Protein AF-0000000081611196 (afdb_homodimer)

Foldseek 3Di:
DPPPPPPPPPPPPVPLPLQEAEFEDEFQDDFFAFGDQQCVSRVHDLVQCVQFVKAKDQDPDDDQWGADSNRSTITGHDGDDQCVQAQADPFRKRWIWIFGVPPTDIHIYIYTYDFALPWAWEFPDQEAEAEAELPDDFFDKDWDGGTDFRTYDQSGWDDKDKPPPPQWDWDWDQDPVRDTTIMITGHDGDDCLVPQKDKMKMKIWGRHVVIHIYIHIYIYGYDWDQPWAWAKPDQEAEFEDELPDDFFDFTDFTDTFTSTDDQSTQKAKDWPPDPPPVPQQWDADRRRTITGRDGGDCLVPQKDKIKMWIAGPVGHIDIHIYIYGYDFALPWEKDKAWDDAAQDDDLPDDWFAWGTKIFIFTSTDDQSTAKDKDKDPDDQWGWDDDDDRMITITGNDGDDCVVPVFDWIKMKMWGRGVVIHIDIDTRYD/DDDPPPPPPPPVPVPLPLQEAEFEDEFQDDFFAFGDQQCVSRVHDLVQLVQFVKDKDQDPDDDQWDADSNRSTITGHDGDDQCVQAQADPFRKRWIWIFGVPPTDIHIYIYTYDYALPWAWEFPDQEAEAEAELPDDFFDKDWDGGTDFRTYDQSGWDDKDKPPPPQWDWDWDQDPVRDTTIIITGHDGDDCLVPQKDKMKMKIWGRHVVIHIYIHIYIYGYDWDLPWAWAKPDQEAEFEDELPDDFFDFTDFTDTFTSTDDQSTQKAKDWPPDPPPVPQQWDADRRRTITGRDGGDCLVPQKDKIKMWIAGPVGHIDIHIYIYGYDFALPWEKDKAWDDAAQDDDLPDDWFAWGTKIFIFTSTDDQSTAKDKDKDPDDQWGWDDDDDRMITITGNDGDDCVVPVFDWIKMKMWGRGVVIHIDIDTRYD

Sequence (858 aa):
MKGQVLLFFLVVFPRFVFGQVSYSIPEEMAKGSLVGYIAQDLGLDVKRLQAGRARIHTGDNAEYLQLNKEKGLLVIKEKIDREALCGQTTPCALHFQIALENPIEIFPVTVVITDINDNAPVFEREERRFEISESAVVGSKFMLEKAIDPDIGLNGLQSYTLKPNDNFILKMNSQSDGGKKVEMILQKSLDREKQEYASLLLTAVDGGEPQRSGTMQIHITVLDVNDNAPVFTQTVYKAEIKENSVNGTVITKVSASDADKGSNGEVSYVIGNSMRGLSNVFVITEDGHLVLNAPLDYEKAQKYEIYVEAVDRGGLSDSSKVIIDVGDINDNTPVIKIISSSISIGENSPSGTVVAVMSVNDPDSDVNGKVECTINKNTPFAITSTSSNFYSIITDSDLDRERASEYNITVTCSDEGVPSLSSSMLIMDMKGQVLLFFLVVFPRFVFGQVSYSIPEEMAKGSLVGYIAQDLGLDVKRLQAGRARIHTGDNAEYLQLNKEKGLLVIKEKIDREALCGQTTPCALHFQIALENPIEIFPVTVVITDINDNAPVFEREERRFEISESAVVGSKFMLEKAIDPDIGLNGLQSYTLKPNDNFILKMNSQSDGGKKVEMILQKSLDREKQEYASLLLTAVDGGEPQRSGTMQIHITVLDVNDNAPVFTQTVYKAEIKENSVNGTVITKVSASDADKGSNGEVSYVIGNSMRGLSNVFVITEDGHLVLNAPLDYEKAQKYEIYVEAVDRGGLSDSSKVIIDVGDINDNTPVIKIISSSISIGENSPSGTVVAVMSVNDPDSDVNGKVECTINKNTPFAITSTSSNFYSIITDSDLDRERASEYNITVTCSDEGVPSLSSSMLIMD

Nearest PDB structures (foldseek):
  6e6b-assembly1_B  TM=9.545E-01  e=2.089E-50  Mus musculus
  6e6b-assembly1_A  TM=9.390E-01  e=2.733E-50  Mus musculus
  6vfu-assembly1_A  TM=8.577E-01  e=7.661E-49  Homo sapiens
  5v5x-assembly1_C  TM=6.849E-01  e=1.506E-33  Mus musculus
  5szr-assembly2_B  TM=6.242E-01  e=7.558E-33  Mus musculus

Solvent-accessible surface area (backbone atoms only — not comparable to full-atom values): 46784 Å² total; per-residue (Å²): 136,81,80,76,79,77,78,75,77,72,75,72,66,76,63,80,67,66,55,72,46,77,45,76,45,62,45,66,45,57,66,65,38,80,68,42,55,46,25,66,71,63,71,42,53,45,61,53,35,55,74,13,60,52,45,80,45,52,80,90,51,79,73,42,61,39,79,38,50,87,79,22,33,30,26,32,56,37,66,44,53,57,49,83,72,41,46,86,51,78,84,32,64,48,69,35,31,40,37,32,39,88,62,70,44,68,32,50,37,37,39,34,49,41,87,66,58,82,52,47,27,38,48,92,51,62,62,47,80,42,49,34,28,29,56,42,47,67,66,43,46,40,82,49,70,63,62,50,30,69,35,60,73,56,26,6,67,68,47,74,48,64,40,72,53,78,43,39,44,78,45,74,44,75,40,96,85,67,52,68,47,44,30,39,29,31,71,38,73,53,46,34,90,83,47,41,66,47,74,35,39,38,37,34,31,29,57,25,88,67,65,33,59,24,61,30,39,35,38,37,38,38,35,77,61,44,51,49,48,30,41,57,81,53,66,64,45,78,38,70,45,54,28,84,53,57,72,66,41,73,57,51,74,53,56,64,50,35,80,29,60,71,69,37,26,40,65,41,51,42,72,44,65,42,66,93,67,46,71,60,32,44,44,61,39,76,81,25,40,32,25,34,58,43,81,52,49,37,84,81,45,48,63,46,74,39,40,37,31,36,33,26,74,35,44,35,30,32,72,28,37,36,38,37,42,40,36,80,69,61,81,54,53,42,40,80,42,79,71,45,68,54,88,73,77,61,51,82,52,57,72,63,40,66,44,31,36,32,37,45,50,33,81,33,64,69,53,29,23,40,71,50,75,47,63,60,82,96,52,55,56,40,79,43,76,76,50,97,47,29,37,32,34,22,32,62,45,85,49,44,56,87,83,50,80,70,58,78,47,40,39,37,32,33,29,61,23,90,68,59,35,62,35,72,46,78,75,41,118,137,81,83,76,78,76,79,74,77,73,72,72,65,78,64,79,70,66,55,73,48,77,44,78,44,61,45,67,46,58,65,62,37,81,67,43,55,47,26,67,71,65,73,42,54,47,62,52,34,55,73,14,58,54,44,81,44,51,80,92,50,78,73,41,63,38,80,39,51,85,78,22,32,30,25,30,57,38,66,46,53,56,49,81,72,43,46,85,51,80,83,32,66,48,69,36,33,40,37,32,37,89,61,71,44,67,32,50,38,37,39,34,50,41,88,65,59,81,51,48,26,38,49,92,52,61,61,45,81,43,50,35,28,28,56,42,46,67,65,43,44,42,84,49,70,63,62,49,32,67,35,62,75,56,27,6,67,68,49,74,48,64,39,72,55,79,42,39,44,79,44,73,44,74,40,94,84,68,52,70,48,44,30,40,28,31,72,40,73,53,47,35,89,82,47,40,67,47,72,35,40,37,36,34,32,29,56,24,90,69,63,34,59,25,62,30,40,35,39,37,39,39,36,77,61,46,51,50,47,31,39,54,81,52,67,65,45,80,37,70,44,52,29,83,51,57,71,65,41,72,58,50,73,52,56,64,50,35,81,30,60,72,69,38,26,40,64,42,50,44,74,43,67,43,66,91,69,43,72,59,32,44,46,61,39,78,82,25,39,32,25,34,58,42,81,52,49,37,81,80,46,48,63,46,74,40,41,36,29,34,31,26,74,34,44,36,28,30,70,28,35,36,39,37,41,40,36,80,68,62,82,54,53,43,42,78,42,80,72,46,70,54,88,72,79,64,51,82,52,58,71,63,40,68,44,32,36,32,38,45,51,32,81,34,64,68,54,28,23,40,71,49,73,46,63,58,82,96,51,54,56,41,78,43,77,75,50,96,45,29,37,33,33,21,32,62,45,85,49,45,56,90,84,51,79,72,59,77,45,40,41,39,32,34,29,61,22,90,68,60,34,62,35,73,47,77,75,40,119

InterPro domains:
  IPR002126 Cadherin-like [PF00028] (129-223)
  IPR002126 Cadherin-like [PF00028] (237-326)
  IPR002126 Cadherin-like [PF00028] (342-425)
  IPR002126 Cadherin-like [PR00205] (63-82)
  IPR002126 Cadherin-like [PR00205] (123-152)
  IPR002126 Cadherin-like [PR00205] (197-209)
  IPR002126 Cadherin-like [PR00205] (211-230)
  IPR002126 Cadherin-like [PR00205] (230-243)
  IPR002126 Cadherin-like [PR00205] (286-312)
  IPR002126 Cadherin-like [PR00205] (318-335)
  IPR002126 Cadherin-like [PS50268] (24-123)
  IPR002126 Cadherin-like [PS50268] (124-232)
  IPR002126 Cadherin-like [PS50268] (233-336)
  IPR002126 Cadherin-like [PS50268] (337-427)
  IPR002126 Cadherin-like [SM00112] (9-121)
  IPR002126 Cadherin-like [SM00112] (145-230)
  IPR002126 Cadherin-like [SM00112] (254-334)
  IPR002126 Cadherin-like [SM00112] (358-427)
  IPR013164 Cadherin, N-terminal [PF08266] (20-102)
  IPR015919 Cadherin-like superfamily [SSF49313] (13-114)

Radius of gyration: 57.56 Å; Cα contacts (8 Å, |Δi|>4): 2088; chains: 2; bounding box: 52×206×124 Å

Structure (mmCIF, N/CA/C/O backbone):
data_AF-0000000081611196-model_v1
#
loop_
_entity.id
_entity.type
_entity.pdbx_description
1 polymer 'Protocadherin beta-1-like'
#
loop_
_atom_site.group_PDB
_atom_site.id
_atom_site.type_symbol
_atom_site.label_atom_id
_atom_site.label_alt_id
_atom_site.label_comp_id
_atom_site.label_asym_id
_atom_site.label_entity_id
_atom_site.label_seq_id
_atom_site.pdbx_PDB_ins_code
_atom_site.Cartn_x
_atom_site.Cartn_y
_atom_site.Cartn_z
_atom_site.occupancy
_atom_site.B_iso_or_equiv
_atom_site.auth_seq_id
_atom_site.auth_comp_id
_atom_site.auth_asym_id
_atom_site.auth_atom_id
_atom_site.pdbx_PDB_model_num
ATOM 1 N N . MET A 1 1 ? 30.906 82.25 69.875 1 21.62 1 MET A N 1
ATOM 2 C CA . MET A 1 1 ? 29.938 81.188 69.562 1 21.62 1 MET A CA 1
ATOM 3 C C . MET A 1 1 ? 28.641 81.75 69.062 1 21.62 1 MET A C 1
ATOM 5 O O . MET A 1 1 ? 27.766 82.125 69.812 1 21.62 1 MET A O 1
ATOM 9 N N . LYS A 1 2 ? 28.781 82.75 68.188 1 31.59 2 LYS A N 1
ATOM 10 C CA . LYS A 1 2 ? 27.844 83.625 67.5 1 31.59 2 LYS A CA 1
ATOM 11 C C . LYS A 1 2 ? 26.891 82.812 66.625 1 31.59 2 LYS A C 1
ATOM 13 O O . LYS A 1 2 ? 27.312 82.125 65.688 1 31.59 2 LYS A O 1
ATOM 18 N N . GLY A 1 3 ? 25.797 82.25 67.25 1 25.14 3 GLY A N 1
ATOM 19 C CA . GLY A 1 3 ? 24.906 81.25 66.688 1 25.14 3 GLY A CA 1
ATOM 20 C C . GLY A 1 3 ? 24.078 81.812 65.562 1 25.14 3 GLY A C 1
ATOM 21 O O . GLY A 1 3 ? 23.234 82.688 65.75 1 25.14 3 GLY A O 1
ATOM 22 N N . GLN A 1 4 ? 24.688 82.125 64.375 1 33.69 4 GLN A N 1
ATOM 23 C CA . GLN A 1 4 ? 23.984 82.562 63.188 1 33.69 4 GLN A CA 1
ATOM 24 C C . GLN A 1 4 ? 22.922 81.562 62.719 1 33.69 4 GLN A C 1
ATOM 26 O O . GLN A 1 4 ? 23.234 80.438 62.531 1 33.69 4 GLN A O 1
ATOM 31 N N . VAL A 1 5 ? 21.641 81.812 63.094 1 34.66 5 VAL A N 1
ATOM 32 C CA . VAL A 1 5 ? 20.438 81.062 62.688 1 34.66 5 VAL A CA 1
ATOM 33 C C . VAL A 1 5 ? 20.234 81.188 61.188 1 34.66 5 VAL A C 1
ATOM 35 O O . VAL A 1 5 ? 20.078 82.312 60.688 1 34.66 5 VAL A O 1
ATOM 38 N N . LEU A 1 6 ? 20.984 80.5 60.375 1 34.38 6 LEU A N 1
ATOM 39 C CA . LEU A 1 6 ? 20.703 80.438 58.938 1 34.38 6 LEU A CA 1
ATOM 40 C C . LEU A 1 6 ? 19.297 79.875 58.688 1 34.38 6 LEU A C 1
ATOM 42 O O . LEU A 1 6 ? 18.969 78.75 59.125 1 34.38 6 LEU A O 1
ATOM 46 N N . LEU A 1 7 ? 18.297 80.75 58.688 1 31.22 7 LEU A N 1
ATOM 47 C CA . LEU A 1 7 ? 16.938 80.375 58.281 1 31.22 7 LEU A CA 1
ATOM 48 C C . LEU A 1 7 ? 16.906 79.875 56.875 1 31.22 7 LEU A C 1
ATOM 50 O O . LEU A 1 7 ? 17.219 80.625 55.938 1 31.22 7 LEU A O 1
ATOM 54 N N . PHE A 1 8 ? 17.234 78.625 56.625 1 31.42 8 PHE A N 1
ATOM 55 C CA . PHE A 1 8 ? 17.031 77.938 55.344 1 31.42 8 PHE A CA 1
ATOM 56 C C . PHE A 1 8 ? 15.562 77.938 54.969 1 31.42 8 PHE A C 1
ATOM 58 O O . PHE A 1 8 ? 14.727 77.438 55.688 1 31.42 8 PHE A O 1
ATOM 65 N N . PHE A 1 9 ? 15.07 79.062 54.375 1 31.67 9 PHE A N 1
ATOM 66 C CA . PHE A 1 9 ? 13.742 79 53.781 1 31.67 9 PHE A CA 1
ATOM 67 C C . PHE A 1 9 ? 13.625 77.875 52.75 1 31.67 9 PHE A C 1
ATOM 69 O O . PHE A 1 9 ? 14.352 77.875 51.75 1 31.67 9 PHE A O 1
ATOM 76 N N . LEU A 1 10 ? 13.328 76.688 53.219 1 30.89 10 LEU A N 1
ATOM 77 C CA . LEU A 1 10 ? 12.961 75.625 52.312 1 30.89 10 LEU A CA 1
ATOM 78 C C . LEU A 1 10 ? 11.805 76.062 51.406 1 30.89 10 LEU A C 1
ATOM 80 O O . LEU A 1 10 ? 10.695 76.25 51.875 1 30.89 10 LEU A O 1
ATOM 84 N N . VAL A 1 11 ? 12.023 76.812 50.406 1 34.38 11 VAL A N 1
ATOM 85 C CA . VAL A 1 11 ? 11 77.062 49.406 1 34.38 11 VAL A CA 1
ATOM 86 C C . VAL A 1 11 ? 10.453 75.688 48.938 1 34.38 11 VAL A C 1
ATOM 88 O O . VAL A 1 11 ? 11.203 74.875 48.438 1 34.38 11 VAL A O 1
ATOM 91 N N . VAL A 1 12 ? 9.516 75.188 49.719 1 34.06 12 VAL A N 1
ATOM 92 C CA . VAL A 1 12 ? 8.758 74.062 49.25 1 34.06 12 VAL A CA 1
ATOM 93 C C . VAL A 1 12 ? 8.266 74.25 47.812 1 34.06 12 VAL A C 1
ATOM 95 O O . VAL A 1 12 ? 7.48 75.188 47.562 1 34.06 12 VAL A O 1
ATOM 98 N N . PHE A 1 13 ? 9.141 74.25 46.938 1 34.66 13 PHE A N 1
ATOM 99 C CA . PHE A 1 13 ? 8.602 74.188 45.562 1 34.66 13 PHE A CA 1
ATOM 100 C C . PHE A 1 13 ? 7.453 73.188 45.531 1 34.66 13 PHE A C 1
ATOM 102 O O . PHE A 1 13 ? 7.613 72 45.938 1 34.66 13 PHE A O 1
ATOM 109 N N . PRO A 1 14 ? 6.223 73.625 45.688 1 37.03 14 PRO A N 1
ATOM 110 C CA . PRO A 1 14 ? 5.168 72.625 45.469 1 37.03 14 PRO A CA 1
ATOM 111 C C . PRO A 1 14 ? 5.457 71.688 44.281 1 37.03 14 PRO A C 1
ATOM 113 O O . PRO A 1 14 ? 5.609 72.188 43.156 1 37.03 14 PRO A O 1
ATOM 116 N N . ARG A 1 15 ? 6.305 70.875 44.438 1 40.81 15 ARG A N 1
ATOM 117 C CA . ARG A 1 15 ? 6.383 69.812 43.438 1 40.81 15 ARG A CA 1
ATOM 118 C C . ARG A 1 15 ? 4.992 69.312 43.062 1 40.81 15 ARG A C 1
ATOM 120 O O . ARG A 1 15 ? 4.223 68.875 43.906 1 40.81 15 ARG A O 1
ATOM 127 N N . PHE A 1 16 ? 4.371 69.938 42.156 1 39.66 16 PHE A N 1
ATOM 128 C CA . PHE A 1 16 ? 3.258 69.25 41.531 1 39.66 16 PHE A CA 1
ATOM 129 C C . PHE A 1 16 ? 3.475 67.75 41.5 1 39.66 16 PHE A C 1
ATOM 131 O O . PHE A 1 16 ? 4.344 67.188 40.781 1 39.66 16 PHE A O 1
ATOM 138 N N . VAL A 1 17 ? 3.551 67.125 42.656 1 42.75 17 VAL A N 1
ATOM 139 C CA . VAL A 1 17 ? 3.564 65.688 42.719 1 42.75 17 VAL A CA 1
ATOM 140 C C . VAL A 1 17 ? 2.508 65.125 41.781 1 42.75 17 VAL A C 1
ATOM 142 O O . VAL A 1 17 ? 1.314 65.375 41.938 1 42.75 17 VAL A O 1
ATOM 145 N N . PHE A 1 18 ? 2.646 65.062 40.562 1 52.75 18 PHE A N 1
ATOM 146 C CA . PHE A 1 18 ? 1.822 64.25 39.656 1 52.75 18 PHE A CA 1
ATOM 147 C C . PHE A 1 18 ? 1.486 62.906 40.281 1 52.75 18 PHE A C 1
ATOM 149 O O . PHE A 1 18 ? 2.332 62.031 40.312 1 52.75 18 PHE A O 1
ATOM 156 N N . GLY A 1 19 ? 0.69 62.938 41.344 1 63.78 19 GLY A N 1
ATOM 157 C CA . GLY A 1 19 ? 0.239 61.688 41.938 1 63.78 19 GLY A CA 1
ATOM 158 C C . GLY A 1 19 ? -0.357 60.719 40.906 1 63.78 19 GLY A C 1
ATOM 159 O O . GLY A 1 19 ? -1.06 61.156 40 1 63.78 19 GLY A O 1
ATOM 160 N N . GLN A 1 20 ? 0.269 59.594 40.594 1 79.25 20 GLN A N 1
ATOM 161 C CA . GLN A 1 20 ? -0.26 58.531 39.75 1 79.25 20 GLN A CA 1
ATOM 162 C C . GLN A 1 20 ? -1.043 57.5 40.562 1 79.25 20 GLN A C 1
ATOM 164 O O . GLN A 1 20 ? -0.672 57.219 41.719 1 79.25 20 GLN A O 1
ATOM 169 N N . VAL A 1 21 ? -2.299 57.281 40.156 1 90.38 21 VAL A N 1
ATOM 170 C CA . VAL A 1 21 ? -3.145 56.281 40.812 1 90.38 21 VAL A CA 1
ATOM 171 C C . VAL A 1 21 ? -3.338 55.062 39.938 1 90.38 21 VAL A C 1
ATOM 173 O O . VAL A 1 21 ? -3.438 55.219 38.719 1 90.38 21 VAL A O 1
ATOM 176 N N . SER A 1 22 ? -3.299 53.906 40.594 1 92.94 22 SER A N 1
ATOM 177 C CA . SER A 1 22 ? -3.521 52.656 39.875 1 92.94 22 SER A CA 1
ATOM 178 C C . SER A 1 22 ? -4.59 51.812 40.562 1 92.94 22 SER A C 1
ATOM 180 O O . SER A 1 22 ? -4.625 51.719 41.781 1 92.94 22 SER A O 1
ATOM 182 N N . TYR A 1 23 ? -5.582 51.375 39.781 1 95.81 23 TYR A N 1
ATOM 183 C CA . TYR A 1 23 ? -6.613 50.438 40.25 1 95.81 23 TYR A CA 1
ATOM 184 C C . TYR A 1 23 ? -6.555 49.125 39.469 1 95.81 23 TYR A C 1
ATOM 186 O O . TYR A 1 23 ? -5.91 49.031 38.438 1 95.81 23 TYR A O 1
ATOM 194 N N . SER A 1 24 ? -7.07 48.031 40.062 1 96.38 24 SER A N 1
ATOM 195 C CA . SER A 1 24 ? -7.23 46.719 39.438 1 96.38 24 SER A CA 1
ATOM 196 C C . SER A 1 24 ? -8.656 46.219 39.562 1 96.38 24 SER A C 1
ATOM 198 O O . SER A 1 24 ? -9.18 46.125 40.688 1 96.38 24 SER A O 1
ATOM 200 N N . ILE A 1 25 ? -9.297 46 38.469 1 96.56 25 ILE A N 1
ATOM 201 C CA . ILE A 1 25 ? -10.672 45.531 38.5 1 96.56 25 ILE A CA 1
ATOM 202 C C . ILE A 1 25 ? -10.836 44.344 37.562 1 96.56 25 ILE A C 1
ATOM 204 O O . ILE A 1 25 ? -10.109 44.219 36.562 1 96.56 25 ILE A O 1
ATOM 208 N N . PRO A 1 26 ? -11.773 43.406 37.875 1 96.31 26 PRO A N 1
ATOM 209 C CA . PRO A 1 26 ? -12.07 42.312 36.906 1 96.31 26 PRO A CA 1
ATOM 210 C C . PRO A 1 26 ? -12.883 42.812 35.719 1 96.31 26 PRO A C 1
ATOM 212 O O . PRO A 1 26 ? -13.586 43.812 35.812 1 96.31 26 PRO A O 1
ATOM 215 N N . GLU A 1 27 ? -12.68 42.219 34.656 1 96.19 27 GLU A N 1
ATOM 216 C CA . GLU A 1 27 ? -13.523 42.531 33.5 1 96.19 27 GLU A CA 1
ATOM 217 C C . GLU A 1 27 ? -14.977 42.156 33.781 1 96.19 27 GLU A C 1
ATOM 219 O O . GLU A 1 27 ? -15.281 41.5 34.75 1 96.19 27 GLU A O 1
ATOM 224 N N . GLU A 1 28 ? -15.922 42.656 33 1 95.31 28 GLU A N 1
ATOM 225 C CA . GLU A 1 28 ? -17.344 42.344 32.969 1 95.31 28 GLU A CA 1
ATOM 226 C C . GLU A 1 28 ? -18.062 42.875 34.188 1 95.31 28 GLU A C 1
ATOM 228 O O . GLU A 1 28 ? -19.078 42.312 34.625 1 95.31 28 GLU A O 1
ATOM 233 N N . MET A 1 29 ? -17.391 43.844 34.719 1 95.75 29 MET A N 1
ATOM 234 C CA . MET A 1 29 ? -18.109 44.469 35.844 1 95.75 29 MET A CA 1
ATOM 235 C C . MET A 1 29 ? -19.328 45.25 35.312 1 95.75 29 MET A C 1
ATOM 237 O O . MET A 1 29 ? -19.281 45.844 34.25 1 95.75 29 MET A O 1
ATOM 241 N N . ALA A 1 30 ? -20.391 45.281 36.156 1 95.56 30 ALA A N 1
ATOM 242 C CA . ALA A 1 30 ? -21.641 45.938 35.75 1 95.56 30 ALA A CA 1
ATOM 243 C C . ALA A 1 30 ? -21.469 47.438 35.688 1 95.56 30 ALA A C 1
ATOM 245 O O . ALA A 1 30 ? -20.656 48 36.406 1 95.56 30 ALA A O 1
ATOM 246 N N . LYS A 1 31 ? -22.266 48.062 34.906 1 94.69 31 LYS A N 1
ATOM 247 C CA . LYS A 1 31 ? -22.328 49.5 34.812 1 94.69 31 LYS A CA 1
ATOM 248 C C . LYS A 1 31 ? -22.609 50.125 36.188 1 94.69 31 LYS A C 1
ATOM 250 O O . LYS A 1 31 ? -23.453 49.625 36.938 1 94.69 31 LYS A O 1
ATOM 255 N N . GLY A 1 32 ? -21.812 51.062 36.469 1 94.06 32 GLY A N 1
ATOM 256 C CA . GLY A 1 32 ? -22.031 51.75 37.719 1 94.06 32 GLY A CA 1
ATOM 257 C C . GLY A 1 32 ? -21.172 51.219 38.844 1 94.06 32 GLY A C 1
ATOM 258 O O . GLY A 1 32 ? -21.125 51.812 39.938 1 94.06 32 GLY A O 1
ATOM 259 N N . SER A 1 33 ? -20.5 50.188 38.625 1 95.81 33 SER A N 1
ATOM 260 C CA . SER A 1 33 ? -19.656 49.594 39.656 1 95.81 33 SER A CA 1
ATOM 261 C C . SER A 1 33 ? -18.516 50.531 40.031 1 95.81 33 SER A C 1
ATOM 263 O O . SER A 1 33 ? -18.016 51.281 39.188 1 95.81 33 SER A O 1
ATOM 265 N N . LEU A 1 34 ? -18.125 50.438 41.281 1 96.38 34 LEU A N 1
ATOM 266 C CA . LEU A 1 34 ? -17.078 51.281 41.844 1 96.38 34 LEU A CA 1
ATOM 267 C C . LEU A 1 34 ? -15.695 50.781 41.406 1 96.38 34 LEU A C 1
ATOM 269 O O . LEU A 1 34 ? -15.391 49.594 41.562 1 96.38 34 LEU A O 1
ATOM 273 N N . VAL A 1 35 ? -14.953 51.656 40.875 1 95.94 35 VAL A N 1
ATOM 274 C CA . VAL A 1 35 ? -13.562 51.375 40.531 1 95.94 35 VAL A CA 1
ATOM 275 C C . VAL A 1 35 ? -12.641 51.812 41.656 1 95.94 35 VAL A C 1
ATOM 277 O O . VAL A 1 35 ? -11.773 51.062 42.125 1 95.94 35 VAL A O 1
ATOM 280 N N . GLY A 1 36 ? -12.852 53.094 42.062 1 94.88 36 GLY A N 1
ATOM 281 C CA . GLY A 1 36 ? -12.062 53.594 43.188 1 94.88 36 GLY A CA 1
ATOM 282 C C . GLY A 1 36 ? -12.461 55 43.594 1 94.88 36 GLY A C 1
ATOM 283 O O . GLY A 1 36 ? -13.25 55.656 42.906 1 94.88 36 GLY A O 1
ATOM 284 N N . TYR A 1 37 ? -11.906 55.344 44.781 1 93.62 37 TYR A N 1
ATOM 285 C CA . TYR A 1 37 ? -12.109 56.688 45.312 1 93.62 37 TYR A CA 1
ATOM 286 C C . TYR A 1 37 ? -11.047 57.625 44.812 1 93.62 37 TYR A C 1
ATOM 288 O O . TYR A 1 37 ? -10.102 57.969 45.531 1 93.62 37 TYR A O 1
ATOM 296 N N . ILE A 1 38 ? -11.336 58.094 43.656 1 91.88 38 ILE A N 1
ATOM 297 C CA . ILE A 1 38 ? -10.305 58.781 42.906 1 91.88 38 ILE A CA 1
ATOM 298 C C . ILE A 1 38 ? -9.969 60.125 43.562 1 91.88 38 ILE A C 1
ATOM 300 O O . ILE A 1 38 ? -8.805 60.531 43.594 1 91.88 38 ILE A O 1
ATOM 304 N N . ALA A 1 39 ? -10.898 60.906 44.062 1 92.25 39 ALA A N 1
ATOM 305 C CA . ALA A 1 39 ? -10.633 62.156 44.719 1 92.25 39 ALA A CA 1
ATOM 306 C C . ALA A 1 39 ? -9.688 61.969 45.906 1 92.25 39 ALA A C 1
ATOM 308 O O . ALA A 1 39 ? -8.695 62.688 46.062 1 92.25 39 ALA A O 1
ATOM 309 N N . GLN A 1 40 ? -10.039 61.031 46.688 1 91.06 40 GLN A N 1
ATOM 310 C CA . GLN A 1 40 ? -9.227 60.719 47.844 1 91.06 40 GLN A CA 1
ATOM 311 C C . GLN A 1 40 ? -7.832 60.25 47.469 1 91.06 40 GLN A C 1
ATOM 313 O O . GLN A 1 40 ? -6.836 60.688 48.062 1 91.06 40 GLN A O 1
ATOM 318 N N . ASP A 1 41 ? -7.844 59.438 46.438 1 91.94 41 ASP A N 1
ATOM 319 C CA . ASP A 1 41 ? -6.574 58.844 46.062 1 91.94 41 ASP A CA 1
ATOM 320 C C . ASP A 1 41 ? -5.641 59.844 45.406 1 91.94 41 ASP A C 1
ATOM 322 O O . ASP A 1 41 ? -4.418 59.719 45.5 1 91.94 41 ASP A O 1
ATOM 326 N N . LEU A 1 42 ? -6.188 60.812 44.781 1 89.62 42 LEU A N 1
ATOM 327 C CA . LEU A 1 42 ? -5.387 61.875 44.188 1 89.62 42 LEU A CA 1
ATOM 328 C C . LEU A 1 42 ? -5.117 63 45.156 1 89.62 42 LEU A C 1
ATOM 330 O O . LEU A 1 42 ? -4.398 63.938 44.844 1 89.62 42 LEU A O 1
ATOM 334 N N . GLY A 1 43 ? -5.637 62.938 46.312 1 87.88 43 GLY A N 1
ATOM 335 C CA . GLY A 1 43 ? -5.477 63.969 47.344 1 87.88 43 GLY A CA 1
ATOM 336 C C . GLY A 1 43 ? -6.25 65.25 47.031 1 87.88 43 GLY A C 1
ATOM 337 O O . GLY A 1 43 ? -5.812 66.312 47.344 1 87.88 43 GLY A O 1
ATOM 338 N N . LEU A 1 44 ? -7.332 65.062 46.344 1 88.38 44 LEU A N 1
ATOM 339 C CA . LEU A 1 44 ? -8.148 66.188 45.938 1 88.38 44 LEU A CA 1
ATOM 340 C C . LEU A 1 44 ? -9.461 66.188 46.719 1 88.38 44 LEU A C 1
ATOM 342 O O . LEU A 1 44 ? -9.977 65.188 47.094 1 88.38 44 LEU A O 1
ATOM 346 N N . ASP A 1 45 ? -9.852 67.5 46.938 1 89.81 45 ASP A N 1
ATOM 347 C CA . ASP A 1 45 ? -11.188 67.688 47.531 1 89.81 45 ASP A CA 1
ATOM 348 C C . ASP A 1 45 ? -12.25 67.688 46.406 1 89.81 45 ASP A C 1
ATOM 350 O O . ASP A 1 45 ? -11.984 68.125 45.312 1 89.81 45 ASP A O 1
ATOM 354 N N . VAL A 1 46 ? -13.43 67.188 46.781 1 92 46 VAL A N 1
ATOM 355 C CA . VAL A 1 46 ? -14.539 67.188 45.844 1 92 46 VAL A CA 1
ATOM 356 C C . VAL A 1 46 ? -14.836 68.562 45.344 1 92 46 VAL A C 1
ATOM 358 O O . VAL A 1 46 ? -15.219 68.75 44.156 1 92 46 VAL A O 1
ATOM 361 N N . LYS A 1 47 ? -14.57 69.5 46.125 1 93.31 47 LYS A N 1
ATOM 362 C CA . LYS A 1 47 ? -14.789 70.875 45.719 1 93.31 47 LYS A CA 1
ATOM 363 C C . LYS A 1 47 ? -13.828 71.312 44.594 1 93.31 47 LYS A C 1
ATOM 365 O O . LYS A 1 47 ? -14.211 72 43.688 1 93.31 47 LYS A O 1
ATOM 370 N N . ARG A 1 48 ? -12.68 70.875 44.844 1 92.19 48 ARG A N 1
ATOM 371 C CA . ARG A 1 48 ? -11.672 71.125 43.844 1 92.19 48 ARG A CA 1
ATOM 372 C C . ARG A 1 48 ? -12.039 70.5 42.5 1 92.19 48 ARG A C 1
ATOM 374 O O . ARG A 1 48 ? -11.82 71.062 41.438 1 92.19 48 ARG A O 1
ATOM 381 N N . LEU A 1 49 ? -12.617 69.312 42.562 1 92.06 49 LEU A N 1
ATOM 382 C CA . LEU A 1 49 ? -13.023 68.625 41.344 1 92.06 49 LEU A CA 1
ATOM 383 C C . LEU A 1 49 ? -14.109 69.375 40.594 1 92.06 49 LEU A C 1
ATOM 385 O O . LEU A 1 49 ? -14.102 69.438 39.375 1 92.06 49 LEU A O 1
ATOM 389 N N . GLN A 1 50 ? -14.945 69.938 41.375 1 91.88 50 GLN A N 1
ATOM 390 C CA . GLN A 1 50 ? -16.047 70.688 40.781 1 91.88 50 GLN A CA 1
ATOM 391 C C . GLN A 1 50 ? -15.578 72.062 40.25 1 91.88 50 GLN A C 1
ATOM 393 O O . GLN A 1 50 ? -15.883 72.438 39.094 1 91.88 50 GLN A O 1
ATOM 398 N N . ALA A 1 51 ? -14.742 72.688 41.062 1 90.5 51 ALA A N 1
ATOM 399 C CA . ALA A 1 51 ? -14.234 74 40.688 1 90.5 51 ALA A CA 1
ATOM 400 C C . ALA A 1 51 ? -13.312 73.875 39.469 1 90.5 51 ALA A C 1
ATOM 402 O O . ALA A 1 51 ? -13.281 74.812 38.625 1 90.5 51 ALA A O 1
ATOM 403 N N . GLY A 1 52 ? -12.688 72.812 39.469 1 89.12 52 GLY A N 1
ATOM 404 C CA . GLY A 1 52 ? -11.727 72.625 38.375 1 89.12 52 GLY A CA 1
ATOM 405 C C . GLY A 1 52 ? -12.344 72 37.156 1 89.12 52 GLY A C 1
ATOM 406 O O . GLY A 1 52 ? -11.641 71.75 36.188 1 89.12 52 GLY A O 1
ATOM 407 N N . ARG A 1 53 ? -13.57 71.75 37.125 1 91.12 53 ARG A N 1
ATOM 408 C CA . ARG A 1 53 ? -14.266 71.125 36 1 91.12 53 ARG A CA 1
ATOM 409 C C . ARG A 1 53 ? -13.539 69.875 35.562 1 91.12 53 ARG A C 1
ATOM 411 O O . ARG A 1 53 ? -13.211 69.688 34.375 1 91.12 53 ARG A O 1
ATOM 418 N N . ALA A 1 54 ? -13.383 69 36.531 1 91.69 54 ALA A N 1
ATOM 419 C CA . ALA A 1 54 ? -12.617 67.812 36.312 1 91.69 54 ALA A CA 1
ATOM 420 C C . ALA A 1 54 ? -13.242 66.938 35.219 1 91.69 54 ALA A C 1
ATOM 422 O O . ALA A 1 54 ? -14.469 66.812 35.125 1 91.69 54 ALA A O 1
ATOM 423 N N . ARG A 1 55 ? -12.43 66.375 34.312 1 90.38 55 ARG A N 1
ATOM 424 C CA . ARG A 1 55 ? -12.898 65.5 33.219 1 90.38 55 ARG A CA 1
ATOM 425 C C . ARG A 1 55 ? -11.859 64.438 32.906 1 90.38 55 ARG A C 1
ATOM 427 O O . ARG A 1 55 ? -10.664 64.625 33.156 1 90.38 55 ARG A O 1
ATOM 434 N N . ILE A 1 56 ? -12.383 63.344 32.344 1 90.12 56 ILE A N 1
ATOM 435 C CA . ILE A 1 56 ? -11.516 62.25 31.922 1 90.12 56 ILE A CA 1
ATOM 436 C C . ILE A 1 56 ? -11.148 62.438 30.453 1 90.12 56 ILE A C 1
ATOM 438 O O . ILE A 1 56 ? -12.023 62.719 29.625 1 90.12 56 ILE A O 1
ATOM 442 N N . HIS A 1 57 ? -9.898 62.344 30.234 1 84.44 57 HIS A N 1
ATOM 443 C CA . HIS A 1 57 ? -9.422 62.344 28.844 1 84.44 57 HIS A CA 1
ATOM 444 C C . HIS A 1 57 ? -8.844 61 28.453 1 84.44 57 HIS A C 1
ATOM 446 O O . HIS A 1 57 ? -7.824 60.562 28.984 1 84.44 57 HIS A O 1
ATOM 452 N N . THR A 1 58 ? -9.523 60.25 27.531 1 78.06 58 THR A N 1
ATOM 453 C CA . THR A 1 58 ? -9.094 58.938 27.109 1 78.06 58 THR A CA 1
ATOM 454 C C . THR A 1 58 ? -8.523 58.969 25.703 1 78.06 58 THR A C 1
ATOM 456 O O . THR A 1 58 ? -8.039 57.938 25.203 1 78.06 58 THR A O 1
ATOM 459 N N . GLY A 1 59 ? -8.297 60.031 25.219 1 66.12 59 GLY A N 1
ATOM 460 C CA . GLY A 1 59 ? -7.855 60.094 23.828 1 66.12 59 GLY A CA 1
ATOM 461 C C . GLY A 1 59 ? -8.844 59.469 22.859 1 66.12 59 GLY A C 1
ATOM 462 O O . GLY A 1 59 ? -10.016 59.875 22.828 1 66.12 59 GLY A O 1
ATOM 463 N N . ASP A 1 60 ? -8.477 58.5 22.016 1 63.09 60 ASP A N 1
ATOM 464 C CA . ASP A 1 60 ? -9.32 57.875 21 1 63.09 60 ASP A CA 1
ATOM 465 C C . ASP A 1 60 ? -9.961 56.594 21.531 1 63.09 60 ASP A C 1
ATOM 467 O O . ASP A 1 60 ? -10.781 55.969 20.859 1 63.09 60 ASP A O 1
ATOM 471 N N . ASN A 1 61 ? -9.727 56.344 22.703 1 67.31 61 ASN A N 1
ATOM 472 C CA . ASN A 1 61 ? -10.25 55.062 23.219 1 67.31 61 ASN A CA 1
ATOM 473 C C . ASN A 1 61 ? -11.656 55.25 23.797 1 67.31 61 ASN A C 1
ATOM 475 O O . ASN A 1 61 ? -12.062 56.375 24.141 1 67.31 61 ASN A O 1
ATOM 479 N N . ALA A 1 62 ? -12.391 54.281 23.656 1 73.25 62 ALA A N 1
ATOM 480 C CA . ALA A 1 62 ? -13.734 54.25 24.234 1 73.25 62 ALA A CA 1
ATOM 481 C C . ALA A 1 62 ? -13.695 54.625 25.719 1 73.25 62 ALA A C 1
ATOM 483 O O . ALA A 1 62 ? -12.719 54.344 26.406 1 73.25 62 ALA A O 1
ATOM 484 N N . GLU A 1 63 ? -14.734 55.312 25.953 1 86.69 63 GLU A N 1
ATOM 485 C CA . GLU A 1 63 ? -14.852 55.719 27.344 1 86.69 63 GLU A CA 1
ATOM 486 C C . GLU A 1 63 ? -15.477 54.625 28.203 1 86.69 63 GLU A C 1
ATOM 488 O O . GLU A 1 63 ? -16.703 54.438 28.188 1 86.69 63 GLU A O 1
ATOM 493 N N . TYR A 1 64 ? -14.672 53.938 28.891 1 93.25 64 TYR A N 1
ATOM 494 C CA . TYR A 1 64 ? -15.148 52.812 29.719 1 93.25 64 TYR A CA 1
ATOM 495 C C . TYR A 1 64 ? -15.422 53.281 31.141 1 93.25 64 TYR A C 1
ATOM 497 O O . TYR A 1 64 ? -16.141 52.594 31.891 1 93.25 64 TYR A O 1
ATOM 505 N N . LEU A 1 65 ? -14.914 54.438 31.469 1 93.44 65 LEU A N 1
ATOM 506 C CA . LEU A 1 65 ? -15 54.906 32.844 1 93.44 65 LEU A CA 1
ATOM 507 C C . LEU A 1 65 ? -15.625 56.312 32.906 1 93.44 65 LEU A C 1
ATOM 509 O O . LEU A 1 65 ? -15.555 57.062 31.922 1 93.44 65 LEU A O 1
ATOM 513 N N . GLN A 1 66 ? -16.234 56.531 34 1 93.38 66 GLN A N 1
ATOM 514 C CA . GLN A 1 66 ? -16.844 57.844 34.219 1 93.38 66 GLN A CA 1
ATOM 515 C C . GLN A 1 66 ? -16.453 58.375 35.625 1 93.38 66 GLN A C 1
ATOM 517 O O . GLN A 1 66 ? -16.391 57.625 36.594 1 93.38 66 GLN A O 1
ATOM 522 N N . LEU A 1 67 ? -16.219 59.719 35.531 1 94.06 67 LEU A N 1
ATOM 523 C CA . LEU A 1 67 ? -15.883 60.375 36.781 1 94.06 67 LEU A CA 1
ATOM 524 C C . LEU A 1 67 ? -17.125 61 37.406 1 94.06 67 LEU A C 1
ATOM 526 O O . LEU A 1 67 ? -17.828 61.812 36.781 1 94.06 67 LEU A O 1
ATOM 530 N N . ASN A 1 68 ? -17.438 60.531 38.594 1 93.69 68 ASN A N 1
ATOM 531 C CA . ASN A 1 68 ? -18.469 61.188 39.375 1 93.69 68 ASN A CA 1
ATOM 532 C C . ASN A 1 68 ? -17.891 62.344 40.188 1 93.69 68 ASN A C 1
ATOM 534 O O . ASN A 1 68 ? -17.359 62.156 41.281 1 93.69 68 ASN A O 1
ATOM 538 N N . LYS A 1 69 ? -18.125 63.531 39.781 1 92.06 69 LYS A N 1
ATOM 539 C CA . LYS A 1 69 ? -17.5 64.688 40.344 1 92.06 69 LYS A CA 1
ATOM 540 C C . LYS A 1 69 ? -18.109 65.062 41.719 1 92.06 69 LYS A C 1
ATOM 542 O O . LYS A 1 69 ? -17.453 65.688 42.531 1 92.06 69 LYS A O 1
ATOM 547 N N . GLU A 1 70 ? -19.344 64.625 41.906 1 91.88 70 GLU A N 1
ATOM 548 C CA . GLU A 1 70 ? -20.047 65 43.156 1 91.88 70 GLU A CA 1
ATOM 549 C C . GLU A 1 70 ? -19.531 64.125 44.312 1 91.88 70 GLU A C 1
ATOM 551 O O . GLU A 1 70 ? -19.406 64.625 45.438 1 91.88 70 GLU A O 1
ATOM 556 N N . LYS A 1 71 ? -19.25 62.906 44 1 92.25 71 LYS A N 1
ATOM 557 C CA . LYS A 1 71 ? -18.844 61.969 45.062 1 92.25 71 LYS A CA 1
ATOM 558 C C . LYS A 1 71 ? -17.344 61.688 45 1 92.25 71 LYS A C 1
ATOM 560 O O . LYS A 1 71 ? -16.781 61.125 45.969 1 92.25 71 LYS A O 1
ATOM 565 N N . GLY A 1 72 ? -16.672 62.094 43.969 1 93.31 72 GLY A N 1
ATOM 566 C CA . GLY A 1 72 ? -15.242 61.844 43.812 1 93.31 72 GLY A CA 1
ATOM 567 C C . GLY A 1 72 ? -14.922 60.406 43.5 1 93.31 72 GLY A C 1
ATOM 568 O O . GLY A 1 72 ? -13.93 59.875 44.031 1 93.31 72 GLY A O 1
ATOM 569 N N . LEU A 1 73 ? -15.875 59.75 42.844 1 95.12 73 LEU A N 1
ATOM 570 C CA . LEU A 1 73 ? -15.734 58.312 42.594 1 95.12 73 LEU A CA 1
ATOM 571 C C . LEU A 1 73 ? -15.492 58.062 41.094 1 95.12 73 LEU A C 1
ATOM 573 O O . LEU A 1 73 ? -15.953 58.844 40.25 1 95.12 73 LEU A O 1
ATOM 577 N N . LEU A 1 74 ? -14.648 57.094 40.906 1 95.31 74 LEU A N 1
ATOM 578 C CA . LEU A 1 74 ? -14.523 56.562 39.562 1 95.31 74 LEU A CA 1
ATOM 579 C C . LEU A 1 74 ? -15.414 55.312 39.406 1 95.31 74 LEU A C 1
ATOM 581 O O . LEU A 1 74 ? -15.336 54.375 40.188 1 95.31 74 LEU A O 1
ATOM 585 N N . VAL A 1 75 ? -16.281 55.312 38.344 1 96.19 75 VAL A N 1
ATOM 586 C CA . VAL A 1 75 ? -17.234 54.219 38.188 1 96.19 75 VAL A CA 1
ATOM 587 C C . VAL A 1 75 ? -17.172 53.719 36.75 1 96.19 75 VAL A C 1
ATOM 589 O O . VAL A 1 75 ? -16.656 54.406 35.844 1 96.19 75 VAL A O 1
ATOM 592 N N . ILE A 1 76 ? -17.688 52.5 36.594 1 95.94 76 ILE A N 1
ATOM 593 C CA . ILE A 1 76 ? -17.734 51.875 35.281 1 95.94 76 ILE A CA 1
ATOM 594 C C . ILE A 1 76 ? -18.859 52.5 34.438 1 95.94 76 ILE A C 1
ATOM 596 O O . ILE A 1 76 ? -20.016 52.531 34.906 1 95.94 76 ILE A O 1
ATOM 600 N N . LYS A 1 77 ? -18.5 52.969 33.281 1 94.75 77 LYS A N 1
ATOM 601 C CA . LYS A 1 77 ? -19.5 53.531 32.375 1 94.75 77 LYS A CA 1
ATOM 602 C C . LYS A 1 77 ? -20.031 52.438 31.438 1 94.75 77 LYS A C 1
ATOM 604 O O . LYS A 1 77 ? -21.234 52.406 31.156 1 94.75 77 LYS A O 1
ATOM 609 N N . GLU A 1 78 ? -19.141 51.688 30.938 1 93.75 78 GLU A N 1
ATOM 610 C CA . GLU A 1 78 ? -19.484 50.562 30.047 1 93.75 78 GLU A CA 1
ATOM 611 C C . GLU A 1 78 ? -18.703 49.312 30.406 1 93.75 78 GLU A C 1
ATOM 613 O O . GLU A 1 78 ? -17.547 49.375 30.828 1 93.75 78 GLU A O 1
ATOM 618 N N . LYS A 1 79 ? -19.391 48.188 30.125 1 93.69 79 LYS A N 1
ATOM 619 C CA . LYS A 1 79 ? -18.75 46.906 30.438 1 93.69 79 LYS A CA 1
ATOM 620 C C . LYS A 1 79 ? -17.438 46.781 29.656 1 93.69 79 LYS A C 1
ATOM 622 O O . LYS A 1 79 ? -17.375 47.094 28.469 1 93.69 79 LYS A O 1
ATOM 627 N N . ILE A 1 80 ? -16.469 46.281 30.391 1 94.81 80 ILE A N 1
ATOM 628 C CA . ILE A 1 80 ? -15.156 46.156 29.766 1 94.81 80 ILE A CA 1
ATOM 629 C C . ILE A 1 80 ? -14.898 44.688 29.391 1 94.81 80 ILE A C 1
ATOM 631 O O . ILE A 1 80 ? -15.031 43.781 30.219 1 94.8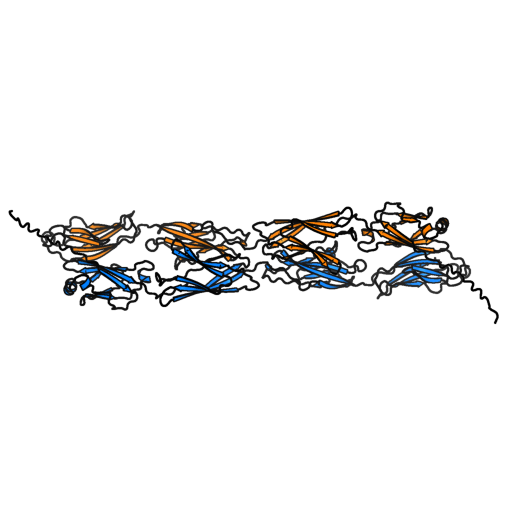1 80 ILE A O 1
ATOM 635 N N . ASP A 1 81 ? -14.633 44.469 28.172 1 95.31 81 ASP A N 1
ATOM 636 C CA . ASP A 1 81 ? -14.164 43.188 27.656 1 95.31 81 ASP A CA 1
ATOM 637 C C . ASP A 1 81 ? -12.648 43.188 27.438 1 95.31 81 ASP A C 1
ATOM 639 O O . ASP A 1 81 ? -12.156 43.812 26.5 1 95.31 81 ASP A O 1
ATOM 643 N N . ARG A 1 82 ? -11.992 42.469 28.344 1 95.56 82 ARG A N 1
ATOM 644 C CA . ARG A 1 82 ? -10.531 42.5 28.328 1 95.56 82 ARG A CA 1
ATOM 645 C C . ARG A 1 82 ? -9.992 42.031 26.984 1 95.56 82 ARG A C 1
ATOM 647 O O . ARG A 1 82 ? -9.047 42.625 26.438 1 95.56 82 ARG A O 1
ATOM 654 N N . GLU A 1 83 ? -10.594 40.938 26.453 1 93.94 83 GLU A N 1
ATOM 655 C CA . GLU A 1 83 ? -10.133 40.312 25.203 1 93.94 83 GLU A CA 1
ATOM 656 C C . GLU A 1 83 ? -10.289 41.312 24.031 1 93.94 83 GLU A C 1
ATOM 658 O O . GLU A 1 83 ? -9.422 41.375 23.156 1 93.94 83 GLU A O 1
ATOM 663 N N . ALA A 1 84 ? -11.359 42.031 24.016 1 91.81 84 ALA A N 1
ATOM 664 C CA . ALA A 1 84 ? -11.594 43 22.969 1 91.81 84 ALA A CA 1
ATOM 665 C C . ALA A 1 84 ? -10.633 44.188 23.109 1 91.81 84 ALA A C 1
ATOM 667 O O . ALA A 1 84 ? -10.203 44.781 22.109 1 91.81 84 ALA A O 1
ATOM 668 N N . LEU A 1 85 ? -10.328 44.469 24.328 1 91.44 85 LEU A N 1
ATOM 669 C CA . LEU A 1 85 ? -9.516 45.656 24.625 1 91.44 85 LEU A CA 1
ATOM 670 C C . LEU A 1 85 ? -8.039 45.375 24.344 1 91.44 85 LEU A C 1
ATOM 672 O O . LEU A 1 85 ? -7.352 46.219 23.75 1 91.44 85 LEU A O 1
ATOM 676 N N . CYS A 1 86 ? -7.523 44.219 24.828 1 92.25 86 CYS A N 1
ATOM 677 C CA . CYS A 1 86 ? -6.078 44.031 24.828 1 92.25 86 CYS A CA 1
ATOM 678 C C . CYS A 1 86 ? -5.688 42.75 24.078 1 92.25 86 CYS A C 1
ATOM 680 O O . CYS A 1 86 ? -4.504 42.531 23.828 1 92.25 86 CYS A O 1
ATOM 682 N N . GLY A 1 87 ? -6.641 41.938 23.75 1 89.69 87 GLY A N 1
ATOM 683 C CA . GLY A 1 87 ? -6.289 40.625 23.156 1 89.69 87 GLY A CA 1
ATOM 684 C C . GLY A 1 87 ? -5.465 39.75 24.078 1 89.69 87 GLY A C 1
ATOM 685 O O . GLY A 1 87 ? -5.859 39.531 25.219 1 89.69 87 GLY A O 1
ATOM 686 N N . GLN A 1 88 ? -4.16 39.438 23.547 1 87.31 88 GLN A N 1
ATOM 687 C CA . GLN A 1 88 ? -3.318 38.562 24.344 1 87.31 88 GLN A CA 1
ATOM 688 C C . GLN A 1 88 ? -2.246 39.344 25.094 1 87.31 88 GLN A C 1
ATOM 690 O O . GLN A 1 88 ? -1.427 38.75 25.797 1 87.31 88 GLN A O 1
ATOM 695 N N . THR A 1 89 ? -2.365 40.625 25.016 1 87.94 89 THR A N 1
ATOM 696 C CA . THR A 1 89 ? -1.348 41.438 25.641 1 87.94 89 THR A CA 1
ATOM 697 C C . THR A 1 89 ? -1.544 41.5 27.156 1 87.94 89 THR A C 1
ATOM 699 O O . THR A 1 89 ? -2.666 41.688 27.641 1 87.94 89 THR A O 1
ATOM 702 N N . THR A 1 90 ? -0.505 41.281 27.891 1 89.19 90 THR A N 1
ATOM 703 C CA . THR A 1 90 ? -0.513 41.375 29.359 1 89.19 90 THR A CA 1
ATOM 704 C C . THR A 1 90 ? 0.646 42.25 29.844 1 89.19 90 THR A C 1
ATOM 706 O O . THR A 1 90 ? 1.766 42.125 29.344 1 89.19 90 THR A O 1
ATOM 709 N N . PRO A 1 91 ? 0.271 43.188 30.875 1 92.69 91 PRO A N 1
ATOM 710 C CA . PRO A 1 91 ? -1.023 43.438 31.516 1 92.69 91 PRO A CA 1
ATOM 711 C C . PRO A 1 91 ? -1.95 44.281 30.641 1 92.69 91 PRO A C 1
ATOM 713 O O . PRO A 1 91 ? -1.479 45.094 29.828 1 92.69 91 PRO A O 1
ATOM 716 N N . CYS A 1 92 ? -3.127 43.969 30.766 1 94.44 92 CYS A N 1
ATOM 717 C CA . CYS A 1 92 ? -4.152 44.781 30.125 1 94.44 92 CYS A CA 1
ATOM 718 C C . CYS A 1 92 ? -4.555 45.938 31.031 1 94.44 92 CYS A C 1
ATOM 720 O O . CYS A 1 92 ? -5.008 45.719 32.156 1 94.44 92 CYS A O 1
ATOM 722 N N . ALA A 1 93 ? -4.32 47.188 30.484 1 93.62 93 ALA A N 1
ATOM 723 C CA . ALA A 1 93 ? -4.617 48.344 31.328 1 93.62 93 ALA A CA 1
ATOM 724 C C . ALA A 1 93 ? -5.203 49.469 30.516 1 93.62 93 ALA A C 1
ATOM 726 O O . ALA A 1 93 ? -4.918 49.625 29.328 1 93.62 93 ALA A O 1
ATOM 727 N N . LEU A 1 94 ? -6.062 50.188 31.203 1 91.38 94 LEU A N 1
ATOM 728 C CA . LEU A 1 94 ? -6.566 51.438 30.672 1 91.38 94 LEU A CA 1
ATOM 729 C C . LEU A 1 94 ? -5.777 52.625 31.25 1 91.38 94 LEU A C 1
ATOM 731 O O . LEU A 1 94 ? -5.609 52.719 32.469 1 91.38 94 LEU A O 1
ATOM 735 N N . HIS A 1 95 ? -5.211 53.375 30.297 1 88.75 95 HIS A N 1
ATOM 736 C CA . HIS A 1 95 ? -4.48 54.594 30.703 1 88.75 95 HIS A CA 1
ATOM 737 C C . HIS A 1 95 ? -5.234 55.844 30.312 1 88.75 95 HIS A C 1
ATOM 739 O O . HIS A 1 95 ? -5.621 56 29.156 1 88.75 95 HIS A O 1
ATOM 745 N N . PHE A 1 96 ? -5.496 56.656 31.219 1 88.56 96 PHE A N 1
ATOM 746 C CA . PHE A 1 96 ? -6.145 57.938 30.922 1 88.56 96 PHE A CA 1
ATOM 747 C C . PHE A 1 96 ? -5.711 59 31.922 1 88.56 96 PHE A C 1
ATOM 749 O O . PHE A 1 96 ? -4.902 58.75 32.812 1 88.56 96 PHE A O 1
ATOM 756 N N . GLN A 1 97 ? -6.184 60.25 31.609 1 88 97 GLN A N 1
ATOM 757 C CA . GLN A 1 97 ? -5.828 61.375 32.469 1 88 97 GLN A CA 1
ATOM 758 C C . GLN A 1 97 ? -7.078 62.094 33 1 88 97 GLN A C 1
ATOM 760 O O . GLN A 1 97 ? -8.086 62.156 32.281 1 88 97 GLN A O 1
ATOM 765 N N . ILE A 1 98 ? -6.973 62.5 34.156 1 89.75 98 ILE A N 1
ATOM 766 C CA . ILE A 1 98 ? -7.965 63.406 34.688 1 89.75 98 ILE A CA 1
ATOM 767 C C . ILE A 1 98 ? -7.418 64.812 34.656 1 89.75 98 ILE A C 1
ATOM 769 O O . ILE A 1 98 ? -6.324 65.125 35.188 1 89.75 98 ILE A O 1
ATOM 773 N N . ALA A 1 99 ? -8.117 65.688 34.031 1 89.88 99 ALA A N 1
ATOM 774 C CA . ALA A 1 99 ? -7.672 67.062 33.844 1 89.88 99 ALA A CA 1
ATOM 775 C C . ALA A 1 99 ? -8.531 68 34.688 1 89.88 99 ALA A C 1
ATOM 777 O O . ALA A 1 99 ? -9.75 67.875 34.719 1 89.88 99 ALA A O 1
ATOM 778 N N . LEU A 1 100 ? -7.828 68.938 35.375 1 89.38 100 LEU A N 1
ATOM 779 C CA . LEU A 1 100 ? -8.477 70 36.125 1 89.38 100 LEU A CA 1
ATOM 780 C C . LEU A 1 100 ? -8.102 71.375 35.5 1 89.38 100 LEU A C 1
ATOM 782 O O . LEU A 1 100 ? -7.043 71.5 34.875 1 89.38 100 LEU A O 1
ATOM 786 N N . GLU A 1 101 ? -8.992 72.25 35.688 1 87.75 101 GLU A N 1
ATOM 787 C CA . GLU A 1 101 ? -8.734 73.625 35.219 1 87.75 101 GLU A CA 1
ATOM 788 C C . GLU A 1 101 ? -8.57 74.562 36.406 1 87.75 101 GLU A C 1
ATOM 790 O O . GLU A 1 101 ? -8.914 74.188 37.531 1 87.75 101 GLU A O 1
ATOM 795 N N . ASN A 1 102 ? -7.832 75.625 36.25 1 83.69 102 ASN A N 1
ATOM 796 C CA . ASN A 1 102 ? -7.703 76.75 37.156 1 83.69 102 ASN A CA 1
ATOM 797 C C . ASN A 1 102 ? -7.047 76.312 38.469 1 83.69 102 ASN A C 1
ATOM 799 O O . ASN A 1 102 ? -7.676 76.375 39.531 1 83.69 102 ASN A O 1
ATOM 803 N N . PRO A 1 103 ? -6.02 76 38.469 1 83.31 103 PRO A N 1
ATOM 804 C CA . PRO A 1 103 ? -5.059 75.875 37.375 1 83.31 103 PRO A CA 1
ATOM 805 C C . PRO A 1 103 ? -5.102 74.5 36.656 1 83.31 103 PRO A C 1
ATOM 807 O O . PRO A 1 103 ? -5.711 73.562 37.156 1 83.31 103 PRO A O 1
ATOM 810 N N . ILE A 1 104 ? -4.48 74.5 35.562 1 87.12 104 ILE A N 1
ATOM 811 C CA . ILE A 1 104 ? -4.473 73.25 34.781 1 87.12 104 ILE A CA 1
ATOM 812 C C . ILE A 1 104 ? -3.596 72.25 35.5 1 87.12 104 ILE A C 1
ATOM 814 O O . ILE A 1 104 ? -2.432 72.5 35.812 1 87.12 104 ILE A O 1
ATOM 818 N N . GLU A 1 105 ? -4.199 71.062 35.875 1 86.56 105 GLU A N 1
ATOM 819 C CA . GLU A 1 105 ? -3.502 69.938 36.469 1 86.56 105 GLU A CA 1
ATOM 820 C C . GLU A 1 105 ? -3.9 68.625 35.781 1 86.56 105 GLU A C 1
ATOM 822 O O . GLU A 1 105 ? -5.07 68.438 35.438 1 86.56 105 GLU A O 1
ATOM 827 N N . ILE A 1 106 ? -2.918 67.875 35.562 1 86.94 106 ILE A N 1
ATOM 828 C CA . ILE A 1 106 ? -3.176 66.625 34.906 1 86.94 106 ILE A CA 1
ATOM 829 C C . ILE A 1 106 ? -2.74 65.5 35.812 1 86.94 106 ILE A C 1
ATOM 831 O O . ILE A 1 106 ? -1.631 65.5 36.344 1 86.94 106 ILE A O 1
ATOM 835 N N . PHE A 1 107 ? -3.621 64.5 36 1 88.62 107 PHE A N 1
ATOM 836 C CA . PHE A 1 107 ? -3.324 63.344 36.844 1 88.62 107 PHE A CA 1
ATOM 837 C C . PHE A 1 107 ? -3.436 62.062 36.031 1 88.62 107 PHE A C 1
ATOM 839 O O . PHE A 1 107 ? -4.531 61.688 35.625 1 88.62 107 PHE A O 1
ATOM 846 N N . PRO A 1 108 ? -2.371 61.375 35.844 1 88.06 108 PRO A N 1
ATOM 847 C CA . PRO A 1 108 ? -2.455 60.094 35.125 1 88.06 108 PRO A CA 1
ATOM 848 C C . PRO A 1 108 ? -3.078 59 35.969 1 88.06 108 PRO A C 1
ATOM 850 O O . PRO A 1 108 ? -2.787 58.875 37.156 1 88.06 108 PRO A O 1
ATOM 853 N N . VAL A 1 109 ? -3.99 58.281 35.406 1 90.75 109 VAL A N 1
ATOM 854 C CA . VAL A 1 109 ? -4.645 57.156 36.094 1 90.75 109 VAL A CA 1
ATOM 855 C C . VAL A 1 109 ? -4.492 55.875 35.281 1 90.75 109 VAL A C 1
ATOM 857 O O . VAL A 1 109 ? -4.613 55.906 34.031 1 90.75 109 VAL A O 1
ATOM 860 N N . THR A 1 110 ? -4.156 54.781 36 1 92.75 110 THR A N 1
ATOM 861 C CA . THR A 1 110 ? -4.047 53.469 35.375 1 92.75 110 THR A CA 1
ATOM 862 C C . THR A 1 110 ? -5 52.469 36 1 92.75 110 THR A C 1
ATOM 864 O O . THR A 1 110 ? -5.027 52.312 37.219 1 92.75 110 THR A O 1
ATOM 867 N N . VAL A 1 111 ? -5.824 51.875 35.156 1 94.06 111 VAL A N 1
ATOM 868 C CA . VAL A 1 111 ? -6.715 50.844 35.625 1 94.06 111 VAL A CA 1
ATOM 869 C C . VAL A 1 111 ? -6.359 49.5 34.969 1 94.06 111 VAL A C 1
ATOM 871 O O . VAL A 1 111 ? -6.566 49.312 33.781 1 94.06 111 VAL A O 1
ATOM 874 N N . VAL A 1 112 ? -5.891 48.562 35.812 1 96.38 112 VAL A N 1
ATOM 875 C CA . VAL A 1 112 ? -5.531 47.25 35.312 1 96.38 112 VAL A CA 1
ATOM 876 C C . VAL A 1 112 ? -6.77 46.344 35.281 1 96.38 112 VAL A C 1
ATOM 878 O O . VAL A 1 112 ? -7.527 46.312 36.25 1 96.38 112 VAL A O 1
ATOM 881 N N . ILE A 1 113 ? -6.945 45.75 34.094 1 96.19 113 ILE A N 1
ATOM 882 C CA . ILE A 1 113 ? -8.094 44.875 33.938 1 96.19 113 ILE A CA 1
ATOM 883 C C . ILE A 1 113 ? -7.66 43.406 34.062 1 96.19 113 ILE A C 1
ATOM 885 O O . ILE A 1 113 ? -6.84 42.938 33.312 1 96.19 113 ILE A O 1
ATOM 889 N N . THR A 1 114 ? -8.266 42.719 35.031 1 95.88 114 THR A N 1
ATOM 890 C CA . THR A 1 114 ? -7.922 41.312 35.25 1 95.88 114 THR A CA 1
ATOM 891 C C . THR A 1 114 ? -8.852 40.406 34.469 1 95.88 114 THR A C 1
ATOM 893 O O . THR A 1 114 ? -10.031 40.719 34.281 1 95.88 114 THR A O 1
ATOM 896 N N . ASP A 1 115 ? -8.312 39.25 34.094 1 95.88 115 ASP A N 1
ATOM 897 C CA . ASP A 1 115 ? -9.023 38.312 33.219 1 95.88 115 ASP A CA 1
ATOM 898 C C . ASP A 1 115 ? -9.93 37.406 34.031 1 95.88 115 ASP A C 1
ATOM 900 O O . ASP A 1 115 ? -9.578 37 35.156 1 95.88 115 ASP A O 1
ATOM 904 N N . ILE A 1 116 ? -11.156 37.125 33.531 1 95.94 116 ILE A N 1
ATOM 905 C CA . ILE A 1 116 ? -12.039 36.094 34.031 1 95.94 116 ILE A CA 1
ATOM 906 C C . ILE A 1 116 ? -12.258 35 32.969 1 95.94 116 ILE A C 1
ATOM 908 O O . ILE A 1 116 ? -12.078 35.25 31.797 1 95.94 116 ILE A O 1
ATOM 912 N N . ASN A 1 117 ? -12.68 33.781 33.406 1 95.81 117 ASN A N 1
ATOM 913 C CA . ASN A 1 117 ? -12.891 32.656 32.469 1 95.81 117 ASN A CA 1
ATOM 914 C C . ASN A 1 117 ? -14.273 32.75 31.828 1 95.81 117 ASN A C 1
ATOM 916 O O . ASN A 1 117 ? -15.156 31.938 32.156 1 95.81 117 ASN A O 1
ATOM 920 N N . ASP A 1 118 ? -14.445 33.594 30.891 1 95.31 118 ASP A N 1
ATOM 921 C CA . ASP A 1 118 ? -15.758 33.75 30.281 1 95.31 118 ASP A CA 1
ATOM 922 C C . ASP A 1 118 ? -15.75 33.25 28.828 1 95.31 118 ASP A C 1
ATOM 924 O O . ASP A 1 118 ? -16.734 33.406 28.109 1 95.31 118 ASP A O 1
ATOM 928 N N . ASN A 1 119 ? -14.648 32.719 28.375 1 95.75 119 ASN A N 1
ATOM 929 C CA . ASN A 1 119 ? -14.562 32.156 27.031 1 95.75 119 ASN A CA 1
ATOM 930 C C . ASN A 1 119 ? -14.117 30.703 27.062 1 95.75 119 ASN A C 1
ATOM 932 O O . ASN A 1 119 ? -13.25 30.328 27.859 1 95.75 119 ASN A O 1
ATOM 936 N N . ALA A 1 120 ? -14.766 29.906 26.219 1 96.38 120 ALA A N 1
ATOM 937 C CA . ALA A 1 120 ? -14.367 28.516 26.062 1 96.38 120 ALA A CA 1
ATOM 938 C C . ALA A 1 120 ? -13.477 28.344 24.844 1 96.38 120 ALA A C 1
ATOM 940 O O . ALA A 1 120 ? -13.578 29.094 23.875 1 96.38 120 ALA A O 1
ATOM 941 N N . PRO A 1 121 ? -12.539 27.359 24.984 1 94.94 121 PRO A N 1
ATOM 942 C CA . PRO A 1 121 ? -11.797 27.047 23.75 1 94.94 121 PRO A CA 1
ATOM 943 C C . PRO A 1 121 ? -12.711 26.703 22.578 1 94.94 121 PRO A C 1
ATOM 945 O O . PRO A 1 121 ? -13.711 26.016 22.75 1 94.94 121 PRO A O 1
ATOM 948 N N . VAL A 1 122 ? -12.367 27.25 21.438 1 93.38 122 VAL A N 1
ATOM 949 C CA . VAL A 1 122 ? -13.188 27.016 20.25 1 93.38 122 VAL A CA 1
ATOM 950 C C . VAL A 1 122 ? -12.289 26.641 19.078 1 93.38 122 VAL A C 1
ATOM 952 O O . VAL A 1 122 ? -11.227 27.234 18.875 1 93.38 122 VAL A O 1
ATOM 955 N N . PHE A 1 123 ? -12.805 25.609 18.328 1 91.12 123 PHE A N 1
ATOM 956 C CA . PHE A 1 123 ? -12.117 25.25 17.094 1 91.12 123 PHE A CA 1
ATOM 957 C C . PHE A 1 123 ? -12.719 25.984 15.914 1 91.12 123 PHE A C 1
ATOM 959 O O . PHE A 1 123 ? -13.938 26.172 15.836 1 91.12 123 PHE A O 1
ATOM 966 N N . GLU A 1 124 ? -11.844 26.375 15.062 1 85.69 124 GLU A N 1
ATOM 967 C CA . GLU A 1 124 ? -12.336 27.062 13.867 1 85.69 124 GLU A CA 1
ATOM 968 C C . GLU A 1 124 ? -13.281 26.156 13.07 1 85.69 124 GLU A C 1
ATOM 970 O O . GLU A 1 124 ? -14.305 26.609 12.57 1 85.69 124 GLU A O 1
ATOM 975 N N . ARG A 1 125 ? -12.883 24.844 12.953 1 89.88 125 ARG A N 1
ATOM 976 C CA . ARG A 1 125 ? -13.703 23.844 12.266 1 89.88 125 ARG A CA 1
ATOM 977 C C . ARG A 1 125 ? -14.258 22.812 13.25 1 89.88 125 ARG A C 1
ATOM 979 O O . ARG A 1 125 ? -13.57 22.406 14.188 1 89.88 125 ARG A O 1
ATOM 986 N N . GLU A 1 126 ? -15.367 22.406 12.945 1 91.5 126 GLU A N 1
ATOM 987 C CA . GLU A 1 126 ? -16.016 21.438 13.828 1 91.5 126 GLU A CA 1
ATOM 988 C C . GLU A 1 126 ? -15.523 20.016 13.555 1 91.5 126 GLU A C 1
ATOM 990 O O . GLU A 1 126 ? -15.633 19.141 14.414 1 91.5 126 GLU A O 1
ATOM 995 N N . GLU A 1 127 ? -15.125 19.844 12.359 1 94.62 127 GLU A N 1
ATOM 996 C CA . GLU A 1 127 ? -14.664 18.516 12.016 1 94.62 127 GLU A CA 1
ATOM 997 C C . GLU A 1 127 ? -13.414 18.562 11.141 1 94.62 127 GLU A C 1
ATOM 999 O O . GLU A 1 127 ? -13.172 19.562 10.461 1 94.62 127 GLU A O 1
ATOM 1004 N N . ARG A 1 128 ? -12.648 17.531 11.32 1 93.31 128 ARG A N 1
ATOM 1005 C CA . ARG A 1 128 ? -11.469 17.328 10.492 1 93.31 128 ARG A CA 1
ATOM 1006 C C . ARG A 1 128 ? -11.445 15.922 9.906 1 93.31 128 ARG A C 1
ATOM 1008 O O . ARG A 1 128 ? -11.734 14.953 10.602 1 93.31 128 ARG A O 1
ATOM 1015 N N . ARG A 1 129 ? -11.125 15.844 8.602 1 95.12 129 ARG A N 1
ATOM 1016 C CA . ARG A 1 129 ? -11.086 14.547 7.926 1 95.12 129 ARG A CA 1
ATOM 1017 C C . ARG A 1 129 ? -9.664 14.18 7.52 1 95.12 129 ARG A C 1
ATOM 1019 O O . ARG A 1 129 ? -8.938 15.016 6.973 1 95.12 129 ARG A O 1
ATOM 1026 N N . PHE A 1 130 ? -9.297 12.93 7.879 1 95.88 130 PHE A N 1
ATOM 1027 C CA . PHE A 1 130 ? -7.992 12.398 7.488 1 95.88 130 PHE A CA 1
ATOM 1028 C C . PHE A 1 130 ? -8.156 11.156 6.625 1 95.88 130 PHE A C 1
ATOM 1030 O O . PHE A 1 130 ? -9.047 10.344 6.867 1 95.88 130 PHE A O 1
ATOM 1037 N N . GLU A 1 131 ? -7.406 11.07 5.578 1 96.62 131 GLU A N 1
ATOM 1038 C CA . GLU A 1 131 ? -7.176 9.828 4.848 1 96.62 131 GLU A CA 1
ATOM 1039 C C . GLU A 1 131 ? -5.785 9.273 5.129 1 96.62 131 GLU A C 1
ATOM 1041 O O . GLU A 1 131 ? -4.781 9.93 4.836 1 96.62 131 GLU A O 1
ATOM 1046 N N . ILE A 1 132 ? -5.758 8.094 5.684 1 97.31 132 ILE A N 1
ATOM 1047 C CA . ILE A 1 132 ? -4.469 7.531 6.082 1 97.31 132 ILE A CA 1
ATOM 1048 C C . ILE A 1 132 ? -4.309 6.133 5.492 1 97.31 132 ILE A C 1
ATOM 1050 O O . ILE A 1 132 ? -5.176 5.273 5.672 1 97.31 132 ILE A O 1
ATOM 1054 N N . SER A 1 133 ? -3.209 5.926 4.867 1 96.62 133 SER A N 1
ATOM 1055 C CA . SER A 1 133 ? -2.914 4.602 4.332 1 96.62 133 SER A CA 1
ATOM 1056 C C . SER A 1 133 ? -2.77 3.572 5.449 1 96.62 133 SER A C 1
ATOM 1058 O O . SER A 1 133 ? -2.188 3.865 6.496 1 96.62 133 SER A O 1
ATOM 1060 N N . GLU A 1 134 ? -3.301 2.361 5.23 1 96.31 134 GLU A N 1
ATOM 1061 C CA . GLU A 1 134 ? -3.139 1.335 6.254 1 96.31 134 GLU A CA 1
ATOM 1062 C C . GLU A 1 134 ? -1.68 0.907 6.379 1 96.31 134 GLU A C 1
ATOM 1064 O O . GLU A 1 134 ? -1.301 0.253 7.355 1 96.31 134 GLU A O 1
ATOM 1069 N N . SER A 1 135 ? -0.839 1.294 5.383 1 93.44 135 SER A N 1
ATOM 1070 C CA . SER A 1 135 ? 0.583 0.966 5.434 1 93.44 135 SER A CA 1
ATOM 1071 C C . SER A 1 135 ? 1.367 2.021 6.203 1 93.44 135 SER A C 1
ATOM 1073 O O . SER A 1 135 ? 2.598 1.98 6.246 1 93.44 135 SER A O 1
ATOM 1075 N N . ALA A 1 136 ? 0.609 2.971 6.754 1 95.56 136 ALA A N 1
ATOM 1076 C CA . ALA A 1 136 ? 1.28 3.984 7.562 1 95.56 136 ALA A CA 1
ATOM 1077 C C . ALA A 1 136 ? 2.082 3.342 8.695 1 95.56 136 ALA A C 1
ATOM 1079 O O . ALA A 1 136 ? 1.606 2.414 9.352 1 95.56 136 ALA A O 1
ATOM 1080 N N . VAL A 1 137 ? 3.287 3.857 8.844 1 93.44 137 VAL A N 1
ATOM 1081 C CA . VAL A 1 137 ? 4.168 3.275 9.852 1 93.44 137 VAL A CA 1
ATOM 1082 C C . VAL A 1 137 ? 3.83 3.846 11.227 1 93.44 137 VAL A C 1
ATOM 1084 O O . VAL A 1 137 ? 3.479 5.02 11.352 1 93.44 137 VAL A O 1
ATOM 1087 N N . VAL A 1 138 ? 3.938 3.023 12.203 1 95.69 138 VAL A N 1
ATOM 1088 C CA . VAL A 1 138 ? 3.76 3.475 13.578 1 95.69 138 VAL A CA 1
ATOM 1089 C C . VAL A 1 138 ? 4.723 4.625 13.875 1 95.69 138 VAL A C 1
ATOM 1091 O O . VAL A 1 138 ? 5.898 4.562 13.508 1 95.69 138 VAL A O 1
ATOM 1094 N N . GLY A 1 139 ? 4.172 5.699 14.5 1 95.44 139 GLY A N 1
ATOM 1095 C CA . GLY A 1 139 ? 4.977 6.883 14.75 1 95.44 139 GLY A CA 1
ATOM 1096 C C . GLY A 1 139 ? 4.66 8.031 13.805 1 95.44 139 GLY A C 1
ATOM 1097 O O . GLY A 1 139 ? 5.121 9.156 14.008 1 95.44 139 GLY A O 1
ATOM 1098 N N . SER A 1 140 ? 3.904 7.695 12.805 1 95.56 140 SER A N 1
ATOM 1099 C CA . SER A 1 140 ? 3.488 8.75 11.891 1 95.56 140 SER A CA 1
ATOM 1100 C C . SER A 1 140 ? 2.738 9.859 12.625 1 95.56 140 SER A C 1
ATOM 1102 O O . SER A 1 140 ? 1.947 9.586 13.523 1 95.56 140 SER A O 1
ATOM 1104 N N . LYS A 1 141 ? 2.992 11.039 12.203 1 94.44 141 LYS A N 1
ATOM 1105 C CA . LYS A 1 141 ? 2.428 12.203 12.883 1 94.44 141 LYS A CA 1
ATOM 1106 C C . LYS A 1 141 ? 1.42 12.922 11.992 1 94.44 141 LYS A C 1
ATOM 1108 O O . LYS A 1 141 ? 1.62 13.031 10.781 1 94.44 141 LYS A O 1
ATOM 1113 N N . PHE A 1 142 ? 0.4 13.438 12.609 1 94.5 142 PHE A N 1
ATOM 1114 C CA . PHE A 1 142 ? -0.64 14.203 11.93 1 94.5 142 PHE A CA 1
ATOM 1115 C C . PHE A 1 142 ? -0.962 15.477 12.703 1 94.5 142 PHE A C 1
ATOM 1117 O O . PHE A 1 142 ? -1.358 15.414 13.867 1 94.5 142 PHE A O 1
ATOM 1124 N N . MET A 1 143 ? -0.794 16.516 12.047 1 92.19 143 MET A N 1
ATOM 1125 C CA . MET A 1 143 ? -1.006 17.812 12.703 1 92.19 143 MET A CA 1
ATOM 1126 C C . MET A 1 143 ? -2.492 18.078 12.914 1 92.19 143 MET A C 1
ATOM 1128 O O . MET A 1 143 ? -3.307 17.812 12.031 1 92.19 143 MET A O 1
ATOM 1132 N N . LEU A 1 144 ? -2.777 18.609 14.141 1 91.75 144 LEU A N 1
ATOM 1133 C CA . LEU A 1 144 ? -4.152 18.969 14.461 1 91.75 144 LEU A CA 1
ATOM 1134 C C . LEU A 1 144 ? -4.297 20.484 14.602 1 91.75 144 LEU A C 1
ATOM 1136 O O . LEU A 1 144 ? -3.322 21.188 14.898 1 91.75 144 LEU A O 1
ATOM 1140 N N . GLU A 1 145 ? -5.512 20.891 14.375 1 85.62 145 GLU A N 1
ATOM 1141 C CA . GLU A 1 145 ? -5.812 22.312 14.547 1 85.62 145 GLU A CA 1
ATOM 1142 C C . GLU A 1 145 ? -5.875 22.688 16.031 1 85.62 145 GLU A C 1
ATOM 1144 O O . GLU A 1 145 ? -6.422 21.938 16.844 1 85.62 145 GLU A O 1
ATOM 1149 N N . LYS A 1 146 ? -5.297 23.797 16.297 1 85.75 146 LYS A N 1
ATOM 1150 C CA . LYS A 1 146 ? -5.336 24.281 17.672 1 85.75 146 LYS A CA 1
ATOM 1151 C C . LYS A 1 146 ? -6.645 25.016 17.953 1 85.75 146 LYS A C 1
ATOM 1153 O O . LYS A 1 146 ? -7.156 25.734 17.109 1 85.75 146 LYS A O 1
ATOM 1158 N N . ALA A 1 147 ? -7.137 24.875 19.156 1 89.81 147 ALA A N 1
ATOM 1159 C CA . ALA A 1 147 ? -8.281 25.656 19.609 1 89.81 147 ALA A CA 1
ATOM 1160 C C . ALA A 1 147 ? -7.863 27.062 20.016 1 89.81 147 ALA A C 1
ATOM 1162 O O . ALA A 1 147 ? -6.711 27.297 20.406 1 89.81 147 ALA A O 1
ATOM 1163 N N . ILE A 1 148 ? -8.797 27.953 19.859 1 89 148 ILE A N 1
ATOM 1164 C CA . ILE A 1 148 ? -8.531 29.344 20.234 1 89 148 ILE A CA 1
ATOM 1165 C C . ILE A 1 148 ? -9.312 29.688 21.5 1 89 148 ILE A C 1
ATOM 1167 O O . ILE A 1 148 ? -10.523 29.484 21.562 1 89 148 ILE A O 1
ATOM 1171 N N . ASP A 1 149 ? -8.586 30.109 22.484 1 92.25 149 ASP A N 1
ATOM 1172 C CA . ASP A 1 149 ? -9.148 30.625 23.734 1 92.25 149 ASP A CA 1
ATOM 1173 C C . ASP A 1 149 ? -8.641 32.031 24.016 1 92.25 149 ASP A C 1
ATOM 1175 O O . ASP A 1 149 ? -7.469 32.219 24.359 1 92.25 149 ASP A O 1
ATOM 1179 N N . PRO A 1 150 ? -9.531 33 23.891 1 92.5 150 PRO A N 1
ATOM 1180 C CA . PRO A 1 150 ? -9.086 34.375 24.031 1 92.5 150 PRO A CA 1
ATOM 1181 C C . PRO A 1 150 ? -8.648 34.719 25.453 1 92.5 150 PRO A C 1
ATOM 1183 O O . PRO A 1 150 ? -7.996 35.75 25.688 1 92.5 150 PRO A O 1
ATOM 1186 N N . ASP A 1 151 ? -9.031 33.906 26.422 1 94.56 151 ASP A N 1
ATOM 1187 C CA . ASP A 1 151 ? -8.609 34.156 27.797 1 94.56 151 ASP A CA 1
ATOM 1188 C C . ASP A 1 151 ? -7.098 34 27.953 1 94.56 151 ASP A C 1
ATOM 1190 O O . ASP A 1 151 ? -6.441 33.438 27.078 1 94.56 151 ASP A O 1
ATOM 1194 N N . ILE A 1 152 ? -6.605 34.531 29.031 1 92.19 152 ILE A N 1
ATOM 1195 C CA . ILE A 1 152 ? -5.16 34.469 29.219 1 92.19 152 ILE A CA 1
ATOM 1196 C C . ILE A 1 152 ? -4.84 33.656 30.484 1 92.19 152 ILE A C 1
ATOM 1198 O O . ILE A 1 152 ? -5.715 33.438 31.312 1 92.19 152 ILE A O 1
ATOM 1202 N N . GLY A 1 153 ? -3.588 33.156 30.516 1 90.06 153 GLY A N 1
ATOM 1203 C CA . GLY A 1 153 ? -3.115 32.469 31.703 1 90.06 153 GLY A CA 1
ATOM 1204 C C . GLY A 1 153 ? -3.85 31.156 31.953 1 90.06 153 GLY A C 1
ATOM 1205 O O . GLY A 1 153 ? -4.039 30.359 31.031 1 90.06 153 GLY A O 1
ATOM 1206 N N . LEU A 1 154 ? -4.277 30.938 33.188 1 92.56 154 LEU A N 1
ATOM 1207 C CA . LEU A 1 154 ? -4.934 29.688 33.562 1 92.56 154 LEU A CA 1
ATOM 1208 C C . LEU A 1 154 ? -6.348 29.625 33.031 1 92.56 154 LEU A C 1
ATOM 1210 O O . LEU A 1 154 ? -6.914 28.531 32.875 1 92.56 154 LEU A O 1
ATOM 1214 N N . ASN A 1 155 ? -6.863 30.828 32.656 1 95.06 155 ASN A N 1
ATOM 1215 C CA . ASN A 1 155 ? -8.219 30.859 32.125 1 95.06 155 ASN A CA 1
ATOM 1216 C C . ASN A 1 155 ? -8.242 30.5 30.641 1 95.06 155 ASN A C 1
ATOM 1218 O O . ASN A 1 155 ? -9.312 30.328 30.047 1 95.06 155 ASN A O 1
ATOM 1222 N N . GLY A 1 156 ? -7.082 30.406 30.031 1 93.06 156 GLY A N 1
ATOM 1223 C CA . GLY A 1 156 ? -6.977 30.062 28.625 1 93.06 156 GLY A CA 1
ATOM 1224 C C . GLY A 1 156 ? -6.812 28.578 28.391 1 93.06 156 GLY A C 1
ATOM 1225 O O . GLY A 1 156 ? -7.008 27.766 29.297 1 93.06 156 GLY A O 1
ATOM 1226 N N . LEU A 1 157 ? -6.508 28.219 27.219 1 92.19 157 LEU A N 1
ATOM 1227 C CA . LEU A 1 157 ? -6.34 26.828 26.797 1 92.19 157 LEU A CA 1
ATOM 1228 C C . LEU A 1 157 ? -5.195 26.156 27.547 1 92.19 157 LEU A C 1
ATOM 1230 O O . LEU A 1 157 ? -4.086 26.703 27.594 1 92.19 157 LEU A O 1
ATOM 1234 N N . GLN A 1 158 ? -5.473 24.953 28.125 1 90.62 158 GLN A N 1
ATOM 1235 C CA . GLN A 1 158 ? -4.457 24.297 28.938 1 90.62 158 GLN A CA 1
ATOM 1236 C C . GLN A 1 158 ? -4.043 22.969 28.344 1 90.62 158 GLN A C 1
ATOM 1238 O O . GLN A 1 158 ? -2.855 22.641 28.297 1 90.62 158 GLN A O 1
ATOM 1243 N N . SER A 1 159 ? -5.035 22.219 27.906 1 92.25 159 SER A N 1
ATOM 1244 C CA . SER A 1 159 ? -4.691 20.875 27.5 1 92.25 159 SER A CA 1
ATOM 1245 C C . SER A 1 159 ? -5.688 20.328 26.484 1 92.25 159 SER A C 1
ATOM 1247 O O . SER A 1 159 ? -6.703 20.969 26.203 1 92.25 159 SER A O 1
ATOM 1249 N N . TYR A 1 160 ? -5.258 19.234 25.891 1 94.25 160 TYR A N 1
ATOM 1250 C CA . TYR A 1 160 ? -6.082 18.5 24.938 1 94.25 160 TYR A CA 1
ATOM 1251 C C . TYR A 1 160 ? -6.242 17.047 25.359 1 94.25 160 TYR A C 1
ATOM 1253 O O . TYR A 1 160 ? -5.387 16.5 26.047 1 94.25 160 TYR A O 1
ATOM 1261 N N . THR A 1 161 ? -7.316 16.469 25.031 1 95.31 161 THR A N 1
ATOM 1262 C CA . THR A 1 161 ? -7.527 15.031 25.156 1 95.31 161 THR A CA 1
ATOM 1263 C C . THR A 1 161 ? -8.094 14.438 23.875 1 95.31 161 THR A C 1
ATOM 1265 O O . THR A 1 161 ? -8.805 15.125 23.125 1 95.31 161 THR A O 1
ATOM 1268 N N . LEU A 1 162 ? -7.668 13.227 23.562 1 96.12 162 LEU A N 1
ATOM 1269 C CA . LEU A 1 162 ? -8.125 12.516 22.375 1 96.12 162 LEU A CA 1
ATOM 1270 C C . LEU A 1 162 ? -8.742 11.172 22.75 1 96.12 162 LEU A C 1
ATOM 1272 O O . LEU A 1 162 ? -8.109 10.359 23.422 1 96.12 162 LEU A O 1
ATOM 1276 N N . LYS A 1 163 ? -10 10.984 22.328 1 95.69 163 LYS A N 1
ATOM 1277 C CA . LYS A 1 163 ? -10.688 9.719 22.594 1 95.69 163 LYS A CA 1
ATOM 1278 C C . LYS A 1 163 ? -11.422 9.219 21.359 1 95.69 163 LYS A C 1
ATOM 1280 O O . LYS A 1 163 ? -12.047 10 20.641 1 95.69 163 LYS A O 1
ATOM 1285 N N . PRO A 1 164 ? -11.508 7.871 21.125 1 94.31 164 PRO A N 1
ATOM 1286 C CA . PRO A 1 164 ? -10.711 6.828 21.781 1 94.31 164 PRO A CA 1
ATOM 1287 C C . PRO A 1 164 ? -9.234 6.883 21.375 1 94.31 164 PRO A C 1
ATOM 1289 O O . PRO A 1 164 ? -8.883 7.539 20.406 1 94.31 164 PRO A O 1
ATOM 1292 N N . ASN A 1 165 ? -8.367 6.266 22.156 1 88.31 165 ASN A N 1
ATOM 1293 C CA . ASN A 1 165 ? -6.934 6.359 21.891 1 88.31 165 ASN A CA 1
ATOM 1294 C C . ASN A 1 165 ? -6.328 4.988 21.594 1 88.31 165 ASN A C 1
ATOM 1296 O O . ASN A 1 165 ? -5.207 4.699 22.016 1 88.31 165 ASN A O 1
ATOM 1300 N N . ASP A 1 166 ? -7.078 4.219 20.891 1 92 166 ASP A N 1
ATOM 1301 C CA . ASP A 1 166 ? -6.602 2.873 20.562 1 92 166 ASP A CA 1
ATOM 1302 C C . ASP A 1 166 ? -5.457 2.918 19.562 1 92 166 ASP A C 1
ATOM 1304 O O . ASP A 1 166 ? -4.395 2.34 19.797 1 92 166 ASP A O 1
ATOM 1308 N N . ASN A 1 167 ? -5.684 3.68 18.469 1 96 167 ASN A N 1
ATOM 1309 C CA . ASN A 1 167 ? -4.695 3.695 17.406 1 96 167 ASN A CA 1
ATOM 1310 C C . ASN A 1 167 ? -3.848 4.965 17.438 1 96 167 ASN A C 1
ATOM 1312 O O . ASN A 1 167 ? -2.768 5.012 16.844 1 96 167 ASN A O 1
ATOM 1316 N N . PHE A 1 168 ? -4.379 5.98 18.141 1 97.06 168 PHE A N 1
ATOM 1317 C CA . PHE A 1 168 ? -3.717 7.281 18.078 1 97.06 168 PHE A CA 1
ATOM 1318 C C . PHE A 1 168 ? -3.523 7.848 19.484 1 97.06 168 PHE A C 1
ATOM 1320 O O . PHE A 1 168 ? -4.391 7.688 20.344 1 97.06 168 PHE A O 1
ATOM 1327 N N . ILE A 1 169 ? -2.395 8.547 19.688 1 96.06 169 ILE A N 1
ATOM 1328 C CA . ILE A 1 169 ? -2.123 9.281 20.922 1 96.06 169 ILE A CA 1
ATOM 1329 C C . ILE A 1 169 ? -1.818 10.742 20.594 1 96.06 169 ILE A C 1
ATOM 1331 O O . ILE A 1 169 ? -1.428 11.062 19.469 1 96.06 169 ILE A O 1
ATOM 1335 N N . LEU A 1 170 ? -2.068 11.539 21.641 1 94.31 170 LEU A N 1
ATOM 1336 C CA . LEU A 1 170 ? -1.841 12.969 21.453 1 94.31 170 LEU A CA 1
ATOM 1337 C C . LEU A 1 170 ? -0.463 13.367 21.969 1 94.31 170 LEU A C 1
ATOM 1339 O O . LEU A 1 170 ? -0.022 12.883 23.016 1 94.31 170 LEU A O 1
ATOM 1343 N N . LYS A 1 171 ? 0.142 14.125 21.141 1 90.31 171 LYS A N 1
ATOM 1344 C CA . LYS A 1 171 ? 1.407 14.719 21.562 1 90.31 171 LYS A CA 1
ATOM 1345 C C . LYS A 1 171 ? 1.371 16.234 21.438 1 90.31 171 LYS A C 1
ATOM 1347 O O . LYS A 1 171 ? 1.046 16.766 20.375 1 90.31 171 LYS A O 1
ATOM 1352 N N . MET A 1 172 ? 1.619 16.859 22.578 1 85.94 172 MET A N 1
ATOM 1353 C CA . MET A 1 172 ? 1.703 18.312 22.609 1 85.94 172 MET A CA 1
ATOM 1354 C C . MET A 1 172 ? 3.152 18.781 22.719 1 85.94 172 MET A C 1
ATOM 1356 O O . MET A 1 172 ? 3.887 18.328 23.594 1 85.94 172 MET A O 1
ATOM 1360 N N . ASN A 1 173 ? 3.59 19.344 21.688 1 74.5 173 ASN A N 1
ATOM 1361 C CA . ASN A 1 173 ? 4.965 19.828 21.719 1 74.5 173 ASN A CA 1
ATOM 1362 C C . ASN A 1 173 ? 5.02 21.312 22.047 1 74.5 173 ASN A C 1
ATOM 1364 O O . ASN A 1 173 ? 4.352 22.125 21.406 1 74.5 173 ASN A O 1
ATOM 1368 N N . SER A 1 174 ? 5.508 21.484 23.281 1 65.69 174 SER A N 1
ATOM 1369 C CA . SER A 1 174 ? 5.762 22.875 23.625 1 65.69 174 SER A CA 1
ATOM 1370 C C . SER A 1 174 ? 6.984 23.422 22.891 1 65.69 174 SER A C 1
ATOM 1372 O O . SER A 1 174 ? 8.016 22.75 22.812 1 65.69 174 SER A O 1
ATOM 1374 N N . GLN A 1 175 ? 6.742 24.219 21.953 1 58.38 175 GLN A N 1
ATOM 1375 C CA . GLN A 1 175 ? 7.898 24.812 21.281 1 58.38 175 GLN A CA 1
ATOM 1376 C C . GLN A 1 175 ? 8.531 25.906 22.141 1 58.38 175 GLN A C 1
ATOM 1378 O O . GLN A 1 175 ? 7.91 26.406 23.078 1 58.38 175 GLN A O 1
ATOM 1383 N N . SER A 1 176 ? 9.828 26.047 21.969 1 47.94 176 SER A N 1
ATOM 1384 C CA . SER A 1 176 ? 10.617 27.031 22.703 1 47.94 176 SER A CA 1
ATOM 1385 C C . SER A 1 176 ? 9.898 28.375 22.766 1 47.94 176 SER A C 1
ATOM 1387 O O . SER A 1 176 ? 10.039 29.109 23.75 1 47.94 176 SER A O 1
ATOM 1389 N N . ASP A 1 177 ? 9.227 28.641 21.703 1 47.91 177 ASP A N 1
ATOM 1390 C CA . ASP A 1 177 ? 8.664 29.984 21.656 1 47.91 177 ASP A CA 1
ATOM 1391 C C . ASP A 1 177 ? 7.254 30 22.25 1 47.91 177 ASP A C 1
ATOM 1393 O O . ASP A 1 177 ? 6.523 30.984 22.094 1 47.91 177 ASP A O 1
ATOM 1397 N N . GLY A 1 178 ? 6.828 28.953 22.938 1 52.97 178 GLY A N 1
ATOM 1398 C CA . GLY A 1 178 ? 5.555 28.969 23.641 1 52.97 178 GLY A CA 1
ATOM 1399 C C . GLY A 1 178 ? 4.406 28.422 22.812 1 52.97 178 GLY A C 1
ATOM 1400 O O . GLY A 1 178 ? 3.307 28.203 23.328 1 52.97 178 GLY A O 1
ATOM 1401 N N . GLY A 1 179 ? 4.621 28.391 21.516 1 59.25 179 GLY A N 1
ATOM 1402 C CA . GLY A 1 179 ? 3.51 27.875 20.734 1 59.25 179 GLY A CA 1
ATOM 1403 C C . GLY A 1 179 ? 3.348 26.375 20.859 1 59.25 179 GLY A C 1
ATOM 1404 O O . GLY A 1 179 ? 4.316 25.656 21.109 1 59.25 179 GLY A O 1
ATOM 1405 N N . LYS A 1 180 ? 2.17 25.922 21.219 1 72 180 LYS A N 1
ATOM 1406 C CA . LYS A 1 180 ? 1.881 24.516 21.406 1 72 180 LYS A CA 1
ATOM 1407 C C . LYS A 1 180 ? 1.349 23.875 20.125 1 72 180 LYS A C 1
ATOM 1409 O O . LYS A 1 180 ? 0.426 24.406 19.5 1 72 180 LYS A O 1
ATOM 1414 N N . LYS A 1 181 ? 2.168 23.062 19.547 1 80.94 181 LYS A N 1
ATOM 1415 C CA . LYS A 1 181 ? 1.718 22.234 18.422 1 80.94 181 LYS A CA 1
ATOM 1416 C C . LYS A 1 181 ? 1.063 20.953 18.922 1 80.94 181 LYS A C 1
ATOM 1418 O O . LYS A 1 181 ? 1.575 20.297 19.828 1 80.94 181 LYS A O 1
ATOM 1423 N N . VAL A 1 182 ? -0.141 20.766 18.391 1 89.31 182 VAL A N 1
ATOM 1424 C CA . VAL A 1 182 ? -0.847 19.547 18.766 1 89.31 182 VAL A CA 1
ATOM 1425 C C . VAL A 1 182 ? -0.831 18.562 17.594 1 89.31 182 VAL A C 1
ATOM 1427 O O . VAL A 1 182 ? -1.223 18.922 16.484 1 89.31 182 VAL A O 1
ATOM 1430 N N . GLU A 1 183 ? -0.367 17.328 17.906 1 92.69 183 GLU A N 1
ATOM 1431 C CA . GLU A 1 183 ? -0.282 16.312 16.875 1 92.69 183 GLU A CA 1
ATOM 1432 C C . GLU A 1 183 ? -0.845 14.977 17.375 1 92.69 183 GLU A C 1
ATOM 1434 O O . GLU A 1 183 ? -0.792 14.688 18.578 1 92.69 183 GLU A O 1
ATOM 1439 N N . MET A 1 184 ? -1.415 14.312 16.453 1 95.06 184 MET A N 1
ATOM 1440 C CA . MET A 1 184 ? -1.768 12.938 16.781 1 95.06 184 MET A CA 1
ATOM 1441 C C . MET A 1 184 ? -0.761 11.961 16.172 1 95.06 184 MET A C 1
ATOM 1443 O O . MET A 1 184 ? -0.29 12.164 15.055 1 95.06 184 MET A O 1
ATOM 1447 N N . ILE A 1 185 ? -0.343 10.977 16.969 1 96.31 185 ILE A N 1
ATOM 1448 C CA . ILE A 1 185 ? 0.683 10.008 16.578 1 96.31 185 ILE A CA 1
ATOM 1449 C C . ILE A 1 185 ? 0.07 8.617 16.484 1 96.31 185 ILE A C 1
ATOM 1451 O O . ILE A 1 185 ? -0.646 8.18 17.391 1 96.31 185 ILE A O 1
ATOM 1455 N N . LEU A 1 186 ? 0.354 8.016 15.367 1 97.25 186 LEU A N 1
ATOM 1456 C CA . LEU A 1 186 ? -0.114 6.648 15.203 1 97.25 186 LEU A CA 1
ATOM 1457 C C . LEU A 1 186 ? 0.653 5.699 16.125 1 97.25 186 LEU A C 1
ATOM 1459 O O . LEU A 1 186 ? 1.875 5.574 16.016 1 97.25 186 LEU A O 1
ATOM 1463 N N . GLN A 1 187 ? -0.015 4.996 17.031 1 96.69 187 GLN A N 1
ATOM 1464 C CA . GLN A 1 187 ? 0.655 4.125 17.984 1 96.69 187 GLN A CA 1
ATOM 1465 C C . GLN A 1 187 ? 0.427 2.654 17.641 1 96.69 187 GLN A C 1
ATOM 1467 O O . GLN A 1 187 ? 1.188 1.786 18.078 1 96.69 187 GLN A O 1
ATOM 1472 N N . LYS A 1 188 ? -0.612 2.395 16.938 1 96.81 188 LYS A N 1
ATOM 1473 C CA . LYS A 1 188 ? -0.943 1.05 16.469 1 96.81 188 LYS A CA 1
ATOM 1474 C C . LYS A 1 188 ? -1.298 1.053 14.984 1 96.81 188 LYS A C 1
ATOM 1476 O O . LYS A 1 188 ? -1.998 1.949 14.508 1 96.81 188 LYS A O 1
ATOM 1481 N N . SER A 1 189 ? -0.834 0.013 14.312 1 95.19 189 SER A N 1
ATOM 1482 C CA . SER A 1 189 ? -1.031 -0.052 12.867 1 95.19 189 SER A CA 1
ATOM 1483 C C . SER A 1 189 ? -2.514 -0.099 12.516 1 95.19 189 SER A C 1
ATOM 1485 O O . SER A 1 189 ? -3.332 -0.567 13.305 1 95.19 189 SER A O 1
ATOM 1487 N N . LEU A 1 190 ? -2.789 0.376 11.359 1 96.12 190 LEU A N 1
ATOM 1488 C CA . LEU A 1 190 ? -4.156 0.373 10.844 1 96.12 190 LEU A CA 1
ATOM 1489 C C . LEU A 1 190 ? -4.402 -0.838 9.953 1 96.12 190 LEU A C 1
ATOM 1491 O O . LEU A 1 190 ? -3.457 -1.409 9.398 1 96.12 190 LEU A O 1
ATOM 1495 N N . ASP A 1 191 ? -5.625 -1.268 9.977 1 96.25 191 ASP A N 1
ATOM 1496 C CA . ASP A 1 191 ? -6.074 -2.377 9.141 1 96.25 191 ASP A CA 1
ATOM 1497 C C . ASP A 1 191 ? -7.438 -2.084 8.523 1 96.25 191 ASP A C 1
ATOM 1499 O O . ASP A 1 191 ? -8.461 -2.162 9.195 1 96.25 191 ASP A O 1
ATOM 1503 N N . ARG A 1 192 ? -7.406 -1.741 7.258 1 96.56 192 ARG A N 1
ATOM 1504 C CA . ARG A 1 192 ? -8.633 -1.337 6.586 1 96.56 192 ARG A CA 1
ATOM 1505 C C . ARG A 1 192 ? -9.672 -2.453 6.629 1 96.56 192 ARG A C 1
ATOM 1507 O O . ARG A 1 192 ? -10.867 -2.191 6.809 1 96.56 192 ARG A O 1
ATOM 1514 N N . GLU A 1 193 ? -9.234 -3.697 6.43 1 96.5 193 GLU A N 1
ATOM 1515 C CA . GLU A 1 193 ? -10.141 -4.84 6.406 1 96.5 193 GLU A CA 1
ATOM 1516 C C . GLU A 1 193 ? -10.867 -4.996 7.742 1 96.5 193 GLU A C 1
ATOM 1518 O O . GLU A 1 193 ? -12 -5.473 7.781 1 96.5 193 GLU A O 1
ATOM 1523 N N . LYS A 1 194 ? -10.242 -4.578 8.844 1 95.69 194 LYS A N 1
ATOM 1524 C CA . LYS A 1 194 ? -10.852 -4.656 10.164 1 95.69 194 LYS A CA 1
ATOM 1525 C C . LYS A 1 194 ? -11.695 -3.418 10.461 1 95.69 194 LYS A C 1
ATOM 1527 O O . LYS A 1 194 ? -12.805 -3.525 10.984 1 95.69 194 LYS A O 1
ATOM 1532 N N . GLN A 1 195 ? -11.062 -2.307 10.117 1 96.06 195 GLN A N 1
ATOM 1533 C CA . GLN A 1 195 ? -11.734 -1.04 10.391 1 96.06 195 GLN A CA 1
ATOM 1534 C C . GLN A 1 195 ? -11.398 0.001 9.328 1 96.06 195 GLN A C 1
ATOM 1536 O O . GLN A 1 195 ? -10.336 0.63 9.375 1 96.06 195 GLN A O 1
ATOM 1541 N N . GLU A 1 196 ? -12.312 0.328 8.461 1 96.75 196 GLU A N 1
ATOM 1542 C CA . GLU A 1 196 ? -12.102 1.271 7.367 1 96.75 196 GLU A CA 1
ATOM 1543 C C . GLU A 1 196 ? -12.297 2.711 7.832 1 96.75 196 GLU A C 1
ATOM 1545 O O . GLU A 1 196 ? -11.625 3.623 7.344 1 96.75 196 GLU A O 1
ATOM 1550 N N . TYR A 1 197 ? -13.211 2.889 8.805 1 97.06 197 TYR A N 1
ATOM 1551 C CA . TYR A 1 197 ? -13.523 4.227 9.305 1 97.06 197 TYR A CA 1
ATOM 1552 C C . TYR A 1 197 ? -13.312 4.309 10.812 1 97.06 197 TYR A C 1
ATOM 1554 O O . TYR A 1 197 ? -13.617 3.357 11.539 1 97.06 197 TYR A O 1
ATOM 1562 N N . ALA A 1 198 ? -12.711 5.344 11.156 1 95.69 198 ALA A N 1
ATOM 1563 C CA . ALA A 1 198 ? -12.555 5.617 12.578 1 95.69 198 ALA A CA 1
ATOM 1564 C C . ALA A 1 198 ? -12.961 7.051 12.914 1 95.69 198 ALA A C 1
ATOM 1566 O O . ALA A 1 198 ? -12.82 7.953 12.086 1 95.69 198 ALA A O 1
ATOM 1567 N N . SER A 1 199 ? -13.547 7.258 14.078 1 96.62 199 SER A N 1
ATOM 1568 C CA . SER A 1 199 ? -13.953 8.57 14.562 1 96.62 199 SER A CA 1
ATOM 1569 C C . SER A 1 199 ? -13.328 8.883 15.922 1 96.62 199 SER A C 1
ATOM 1571 O O . SER A 1 199 ? -13.453 8.086 16.859 1 96.62 199 SER A O 1
ATOM 1573 N N . LEU A 1 200 ? -12.688 9.969 15.969 1 97.38 200 LEU A N 1
ATOM 1574 C CA . LEU A 1 200 ? -12.078 10.422 17.219 1 97.38 200 LEU A CA 1
ATOM 1575 C C . LEU A 1 200 ? -12.664 11.766 17.641 1 97.38 200 LEU A C 1
ATOM 1577 O O . LEU A 1 200 ? -13.25 12.484 16.828 1 97.38 200 LEU A O 1
ATOM 1581 N N . LEU A 1 201 ? -12.5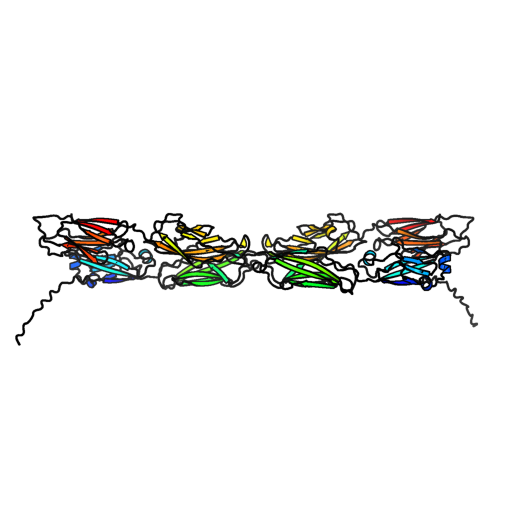78 11.992 18.938 1 97.44 201 LEU A N 1
ATOM 1582 C CA . LEU A 1 201 ? -13.039 13.266 19.484 1 97.44 201 LEU A CA 1
ATOM 1583 C C . LEU A 1 201 ? -11.898 13.992 20.203 1 97.44 201 LEU A C 1
ATOM 1585 O O . LEU A 1 201 ? -11.344 13.484 21.172 1 97.44 201 LEU A O 1
ATOM 1589 N N . LEU A 1 202 ? -11.562 15.141 19.641 1 96.38 202 LEU A N 1
ATOM 1590 C CA . LEU A 1 202 ? -10.555 16 20.266 1 96.38 202 LEU A CA 1
ATOM 1591 C C . LEU A 1 202 ? -11.211 17.031 21.188 1 96.38 202 LEU A C 1
ATOM 1593 O O . LEU A 1 202 ? -12.078 17.781 20.75 1 96.38 202 LEU A O 1
ATOM 1597 N N . THR A 1 203 ? -10.82 17.031 22.438 1 96.88 203 THR A N 1
ATOM 1598 C CA . THR A 1 203 ? -11.383 17.953 23.422 1 96.88 203 THR A CA 1
ATOM 1599 C C . THR A 1 203 ? -10.312 18.906 23.953 1 96.88 203 THR A C 1
ATOM 1601 O O . THR A 1 203 ? -9.273 18.453 24.438 1 96.88 203 THR A O 1
ATOM 1604 N N . ALA A 1 204 ? -10.531 20.172 23.734 1 95.31 204 ALA A N 1
ATOM 1605 C CA . ALA A 1 204 ? -9.672 21.203 24.328 1 95.31 204 ALA A CA 1
ATOM 1606 C C . ALA A 1 204 ? -10.258 21.719 25.641 1 95.31 204 ALA A C 1
ATOM 1608 O O . ALA A 1 204 ? -11.453 22.016 25.719 1 95.31 204 ALA A O 1
ATOM 1609 N N . VAL A 1 205 ? -9.453 21.859 26.688 1 95.88 205 VAL A N 1
ATOM 1610 C CA . VAL A 1 205 ? -9.938 22.25 28 1 95.88 205 VAL A CA 1
ATOM 1611 C C . VAL A 1 205 ? -9.094 23.391 28.547 1 95.88 205 VAL A C 1
ATOM 1613 O O . VAL A 1 205 ? -7.867 23.391 28.406 1 95.88 205 VAL A O 1
ATOM 1616 N N . ASP A 1 206 ? -9.844 24.344 29.078 1 95.62 206 ASP A N 1
ATOM 1617 C CA . ASP A 1 206 ? -9.109 25.438 29.719 1 95.62 206 ASP A CA 1
ATOM 1618 C C . ASP A 1 206 ? -8.883 25.125 31.203 1 95.62 206 ASP A C 1
ATOM 1620 O O . ASP A 1 206 ? -9.164 24.031 31.672 1 95.62 206 ASP A O 1
ATOM 1624 N N . GLY A 1 207 ? -8.195 26 31.969 1 93.94 207 GLY A N 1
ATOM 1625 C CA . GLY A 1 207 ? -7.883 25.781 33.375 1 93.94 207 GLY A CA 1
ATOM 1626 C C . GLY A 1 207 ? -8.68 26.656 34.312 1 93.94 207 GLY A C 1
ATOM 1627 O O . GLY A 1 207 ? -8.297 26.844 35.469 1 93.94 207 GLY A O 1
ATOM 1628 N N . GLY A 1 208 ? -9.758 27.328 33.781 1 94 208 GLY A N 1
ATOM 1629 C CA . GLY A 1 208 ? -10.562 28.203 34.625 1 94 208 GLY A CA 1
ATOM 1630 C C . GLY A 1 208 ? -11.523 27.469 35.531 1 94 208 GLY A C 1
ATOM 1631 O O . GLY A 1 208 ? -11.586 26.234 35.5 1 94 208 GLY A O 1
ATOM 1632 N N . GLU A 1 209 ? -12.18 28.312 36.406 1 91.44 209 GLU A N 1
ATOM 1633 C CA . GLU A 1 209 ? -13.211 27.797 37.281 1 91.44 209 GLU A CA 1
ATOM 1634 C C . GLU A 1 209 ? -14.539 28.5 37.062 1 91.44 209 GLU A C 1
ATOM 1636 O O . GLU A 1 209 ? -14.688 29.672 37.406 1 91.44 209 GLU A O 1
ATOM 1641 N N . PRO A 1 210 ? -15.383 27.891 36.594 1 92.88 210 PRO A N 1
ATOM 1642 C CA . PRO A 1 210 ? -15.469 26.516 36.094 1 92.88 210 PRO A CA 1
ATOM 1643 C C . PRO A 1 210 ? -14.695 26.297 34.812 1 92.88 210 PRO A C 1
ATOM 1645 O O . PRO A 1 210 ? -14.508 27.234 34.031 1 92.88 210 PRO A O 1
ATOM 1648 N N . GLN A 1 211 ? -14.336 25.062 34.594 1 95.19 211 GLN A N 1
ATOM 1649 C CA . GLN A 1 211 ? -13.586 24.703 33.406 1 95.19 211 GLN A CA 1
ATOM 1650 C C . GLN A 1 211 ? -14.492 24.703 32.188 1 95.19 211 GLN A C 1
ATOM 1652 O O . GLN A 1 211 ? -15.633 24.219 32.25 1 95.19 211 GLN A O 1
ATOM 1657 N N . ARG A 1 212 ? -14 25.297 31.156 1 97.44 212 ARG A N 1
ATOM 1658 C CA . ARG A 1 212 ? -14.719 25.281 29.891 1 97.44 212 ARG A CA 1
ATOM 1659 C C . ARG A 1 212 ? -13.969 24.469 28.844 1 97.44 212 ARG A C 1
ATOM 1661 O O . ARG A 1 212 ? -12.758 24.297 28.938 1 97.44 212 ARG A O 1
ATOM 1668 N N . SER A 1 213 ? -14.758 23.875 27.922 1 96.75 213 SER A N 1
ATOM 1669 C CA . SER A 1 213 ? -14.125 23.016 26.938 1 96.75 213 SER A CA 1
ATOM 1670 C C . SER A 1 213 ? -14.758 23.188 25.547 1 96.75 213 SER A C 1
ATOM 1672 O O . SER A 1 213 ? -15.82 23.797 25.422 1 96.75 213 SER A O 1
ATOM 1674 N N . GLY A 1 214 ? -14 22.875 24.531 1 96.75 214 GLY A N 1
ATOM 1675 C CA . GLY A 1 214 ? -14.43 22.797 23.141 1 96.75 214 GLY A CA 1
ATOM 1676 C C . GLY A 1 214 ? -14.016 21.5 22.469 1 96.75 214 GLY A C 1
ATOM 1677 O O . GLY A 1 214 ? -13.016 20.891 22.859 1 96.75 214 GLY A O 1
ATOM 1678 N N . THR A 1 215 ? -14.852 21.047 21.484 1 96.81 215 THR A N 1
ATOM 1679 C CA . THR A 1 215 ? -14.555 19.766 20.875 1 96.81 215 THR A CA 1
ATOM 1680 C C . THR A 1 215 ? -14.5 19.891 19.359 1 96.81 215 THR A C 1
ATOM 1682 O O . THR A 1 215 ? -15.055 20.828 18.781 1 96.81 215 THR A O 1
ATOM 1685 N N . MET A 1 216 ? -13.742 19.031 18.797 1 95.75 216 MET A N 1
ATOM 1686 C CA . MET A 1 216 ? -13.672 18.844 17.344 1 95.75 216 MET A CA 1
ATOM 1687 C C . MET A 1 216 ? -13.711 17.359 16.984 1 95.75 216 MET A C 1
ATOM 1689 O O . MET A 1 216 ? -12.992 16.547 17.578 1 95.75 216 MET A O 1
ATOM 1693 N N . GLN A 1 217 ? -14.555 17.047 16.031 1 97.44 217 GLN A N 1
ATOM 1694 C CA . GLN A 1 217 ? -14.648 15.664 15.57 1 97.44 217 GLN A CA 1
ATOM 1695 C C . GLN A 1 217 ? -13.609 15.367 14.492 1 97.44 217 GLN A C 1
ATOM 1697 O O . GLN A 1 217 ? -13.453 16.141 13.547 1 97.44 217 GLN A O 1
ATOM 1702 N N . ILE A 1 218 ? -12.914 14.227 14.695 1 97 218 ILE A N 1
ATOM 1703 C CA . ILE A 1 218 ? -11.922 13.797 13.719 1 97 218 ILE A CA 1
ATOM 1704 C C . ILE A 1 218 ? -12.398 12.516 13.031 1 97 218 ILE A C 1
ATOM 1706 O O . ILE A 1 218 ? -12.711 11.523 13.695 1 97 218 ILE A O 1
ATOM 1710 N N . HIS A 1 219 ? -12.5 12.562 11.711 1 97.56 219 HIS A N 1
ATOM 1711 C CA . HIS A 1 219 ? -12.867 11.391 10.922 1 97.56 219 HIS A CA 1
ATOM 1712 C C . HIS A 1 219 ? -11.664 10.852 10.148 1 97.56 219 HIS A C 1
ATOM 1714 O O . HIS A 1 219 ? -11.023 11.586 9.398 1 97.56 219 HIS A O 1
ATOM 1720 N N . ILE A 1 220 ? -11.438 9.555 10.344 1 97.5 220 ILE A N 1
ATOM 1721 C CA . ILE A 1 220 ? -10.305 8.93 9.672 1 97.5 220 ILE A CA 1
ATOM 1722 C C . ILE A 1 220 ? -10.805 7.879 8.68 1 97.5 220 ILE A C 1
ATOM 1724 O O . ILE A 1 220 ? -11.578 6.988 9.055 1 97.5 220 ILE A O 1
ATOM 1728 N N . THR A 1 221 ? -10.461 8.031 7.477 1 97.88 221 THR A N 1
ATOM 1729 C CA . THR A 1 221 ? -10.672 7 6.465 1 97.88 221 THR A CA 1
ATOM 1730 C C . THR A 1 221 ? -9.367 6.258 6.176 1 97.88 221 THR A C 1
ATOM 1732 O O . THR A 1 221 ? -8.375 6.867 5.773 1 97.88 221 THR A O 1
ATOM 1735 N N . VAL A 1 222 ? -9.383 4.941 6.383 1 97.5 222 VAL A N 1
ATOM 1736 C CA . VAL A 1 222 ? -8.195 4.137 6.148 1 97.5 222 VAL A CA 1
ATOM 1737 C C . VAL A 1 222 ? -8.125 3.729 4.68 1 97.5 222 VAL A C 1
ATOM 1739 O O . VAL A 1 222 ? -9.031 3.068 4.168 1 97.5 222 VAL A O 1
ATOM 1742 N N . LEU A 1 223 ? -7.051 4.09 4.043 1 96.62 223 LEU A N 1
ATOM 1743 C CA . LEU A 1 223 ? -6.875 3.771 2.629 1 96.62 223 LEU A CA 1
ATOM 1744 C C . LEU A 1 223 ? -6.293 2.373 2.455 1 96.62 223 LEU A C 1
ATOM 1746 O O . LEU A 1 223 ? -5.379 1.981 3.182 1 96.62 223 LEU A O 1
ATOM 1750 N N . ASP A 1 224 ? -6.828 1.7 1.429 1 96.06 224 ASP A N 1
ATOM 1751 C CA . ASP A 1 224 ? -6.492 0.297 1.208 1 96.06 224 ASP A CA 1
ATOM 1752 C C . ASP A 1 224 ? -5.133 0.158 0.522 1 96.06 224 ASP A C 1
ATOM 1754 O O . ASP A 1 224 ? -4.793 0.953 -0.356 1 96.06 224 ASP A O 1
ATOM 1758 N N . VAL A 1 225 ? -4.363 -0.861 0.995 1 94.81 225 VAL A N 1
ATOM 1759 C CA . VAL A 1 225 ? -3.16 -1.301 0.299 1 94.81 225 VAL A CA 1
ATOM 1760 C C . VAL A 1 225 ? -3.275 -2.783 -0.048 1 94.81 225 VAL A C 1
ATOM 1762 O O . VAL A 1 225 ? -4.145 -3.484 0.479 1 94.81 225 VAL A O 1
ATOM 1765 N N . ASN A 1 226 ? -2.445 -3.238 -1.009 1 94.44 226 ASN A N 1
ATOM 1766 C CA . ASN A 1 226 ? -2.51 -4.633 -1.435 1 94.44 226 ASN A CA 1
ATOM 1767 C C . ASN A 1 226 ? -1.73 -5.543 -0.49 1 94.44 226 ASN A C 1
ATOM 1769 O O . ASN A 1 226 ? -0.612 -5.957 -0.801 1 94.44 226 ASN A O 1
ATOM 1773 N N . ASP A 1 227 ? -2.316 -5.98 0.57 1 94.5 227 ASP A N 1
ATOM 1774 C CA . ASP A 1 227 ? -1.618 -6.805 1.55 1 94.5 227 ASP A CA 1
ATOM 1775 C C . ASP A 1 227 ? -2.346 -8.133 1.77 1 94.5 227 ASP A C 1
ATOM 1777 O O . ASP A 1 227 ? -2.035 -8.867 2.707 1 94.5 227 ASP A O 1
ATOM 1781 N N . ASN A 1 228 ? -3.344 -8.406 0.986 1 95.69 228 ASN A N 1
ATOM 1782 C CA . ASN A 1 228 ? -4.035 -9.688 1.012 1 95.69 228 ASN A CA 1
ATOM 1783 C C . ASN A 1 228 ? -3.941 -10.406 -0.333 1 95.69 228 ASN A C 1
ATOM 1785 O O . ASN A 1 228 ? -4.145 -9.789 -1.383 1 95.69 228 ASN A O 1
ATOM 1789 N N . ALA A 1 229 ? -3.604 -11.656 -0.222 1 97.12 229 ALA A N 1
ATOM 1790 C CA . ALA A 1 229 ? -3.545 -12.469 -1.438 1 97.12 229 ALA A CA 1
ATOM 1791 C C . ALA A 1 229 ? -4.918 -13.039 -1.784 1 97.12 229 ALA A C 1
ATOM 1793 O O . ALA A 1 229 ? -5.75 -13.25 -0.898 1 97.12 229 ALA A O 1
ATOM 1794 N N . PRO A 1 230 ? -5.129 -13.18 -3.107 1 97.44 230 PRO A N 1
ATOM 1795 C CA . PRO A 1 230 ? -6.352 -13.914 -3.463 1 97.44 230 PRO A CA 1
ATOM 1796 C C . PRO A 1 230 ? -6.422 -15.289 -2.812 1 97.44 230 PRO A C 1
ATOM 1798 O O . PRO A 1 230 ? -5.387 -15.906 -2.543 1 97.44 230 PRO A O 1
ATOM 1801 N N . VAL A 1 231 ? -7.598 -15.742 -2.568 1 97.62 231 VAL A N 1
ATOM 1802 C CA . VAL A 1 231 ? -7.82 -17.062 -1.986 1 97.62 231 VAL A CA 1
ATOM 1803 C C . VAL A 1 231 ? -8.844 -17.828 -2.818 1 97.62 231 VAL A C 1
ATOM 1805 O O . VAL A 1 231 ? -9.961 -17.359 -3.025 1 97.62 231 VAL A O 1
ATOM 1808 N N . PHE A 1 232 ? -8.438 -19.031 -3.283 1 97.62 232 PHE A N 1
ATOM 1809 C CA . PHE A 1 232 ? -9.352 -19.859 -4.059 1 97.62 232 PHE A CA 1
ATOM 1810 C C . PHE A 1 232 ? -10.469 -20.406 -3.178 1 97.62 232 PHE A C 1
ATOM 1812 O O . PHE A 1 232 ? -10.258 -20.672 -1.991 1 97.62 232 PHE A O 1
ATOM 1819 N N . THR A 1 233 ? -11.609 -20.594 -3.803 1 97.38 233 THR A N 1
ATOM 1820 C CA . THR A 1 233 ? -12.75 -21.156 -3.086 1 97.38 233 THR A CA 1
ATOM 1821 C C . THR A 1 233 ? -12.477 -22.625 -2.725 1 97.38 233 THR A C 1
ATOM 1823 O O . THR A 1 233 ? -12.945 -23.109 -1.691 1 97.38 233 THR A O 1
ATOM 1826 N N . GLN A 1 234 ? -11.68 -23.312 -3.621 1 96.75 234 GLN A N 1
ATOM 1827 C CA . GLN A 1 234 ? -11.312 -24.703 -3.406 1 96.75 234 GLN A CA 1
ATOM 1828 C C . GLN A 1 234 ? -9.812 -24.906 -3.633 1 96.75 234 GLN A C 1
ATOM 1830 O O . GLN A 1 234 ? -9.203 -24.219 -4.445 1 96.75 234 GLN A O 1
ATOM 1835 N N . THR A 1 235 ? -9.297 -25.922 -2.943 1 93.56 235 THR A N 1
ATOM 1836 C CA . THR A 1 235 ? -7.887 -26.234 -3.135 1 93.56 235 THR A CA 1
ATOM 1837 C C . THR A 1 235 ? -7.699 -27.156 -4.332 1 93.56 235 THR A C 1
ATOM 1839 O O . THR A 1 235 ? -6.617 -27.203 -4.926 1 93.56 235 THR A O 1
ATOM 1842 N N . VAL A 1 236 ? -8.734 -27.969 -4.582 1 94.81 236 VAL A N 1
ATOM 1843 C CA . VAL A 1 236 ? -8.711 -28.891 -5.719 1 94.81 236 VAL A CA 1
ATOM 1844 C C . VAL A 1 236 ? -10.062 -28.844 -6.434 1 94.81 236 VAL A C 1
ATOM 1846 O O . VAL A 1 236 ? -11.109 -28.969 -5.797 1 94.81 236 VAL A O 1
ATOM 1849 N N . TYR A 1 237 ? -10.055 -28.594 -7.719 1 96.56 237 TYR A N 1
ATOM 1850 C CA . TYR A 1 237 ? -11.227 -28.672 -8.586 1 96.56 237 TYR A CA 1
ATOM 1851 C C . TYR A 1 237 ? -11.211 -29.969 -9.398 1 96.56 237 TYR A C 1
ATOM 1853 O O . TYR A 1 237 ? -10.18 -30.344 -9.953 1 96.56 237 TYR A O 1
ATOM 1861 N N . LYS A 1 238 ? -12.289 -30.641 -9.406 1 96.94 238 LYS A N 1
ATOM 1862 C CA . LYS A 1 238 ? -12.391 -31.859 -10.203 1 96.94 238 LYS A CA 1
ATOM 1863 C C . LYS A 1 238 ? -13.391 -31.672 -11.344 1 96.94 238 LYS A C 1
ATOM 1865 O O . LYS A 1 238 ? -14.445 -31.062 -11.172 1 96.94 238 LYS A O 1
ATOM 1870 N N . ALA A 1 239 ? -13 -32.156 -12.516 1 97.25 239 ALA A N 1
ATOM 1871 C CA . ALA A 1 239 ? -13.867 -32.062 -13.688 1 97.25 239 ALA A CA 1
ATOM 1872 C C . ALA A 1 239 ? -13.711 -33.312 -14.57 1 97.25 239 ALA A C 1
ATOM 1874 O O . ALA A 1 239 ? -12.734 -34.031 -14.438 1 97.25 239 ALA A O 1
ATOM 1875 N N . GLU A 1 240 ? -14.727 -33.562 -15.32 1 97.44 240 GLU A N 1
ATOM 1876 C CA . GLU A 1 240 ? -14.727 -34.656 -16.297 1 97.44 240 GLU A CA 1
ATOM 1877 C C . GLU A 1 240 ? -15.055 -34.156 -17.688 1 97.44 240 GLU A C 1
ATOM 1879 O O . GLU A 1 240 ? -15.898 -33.25 -17.859 1 97.44 240 GLU A O 1
ATOM 1884 N N . ILE A 1 241 ? -14.336 -34.719 -18.656 1 96.81 241 ILE A N 1
ATOM 1885 C CA . ILE A 1 241 ? -14.586 -34.344 -20.047 1 96.81 241 ILE A CA 1
ATOM 1886 C C . ILE A 1 241 ? -14.414 -35.562 -20.953 1 96.81 241 ILE A C 1
ATOM 1888 O O . ILE A 1 241 ? -13.602 -36.438 -20.672 1 96.81 241 ILE A O 1
ATOM 1892 N N . LYS A 1 242 ? -15.195 -35.656 -21.984 1 96.81 242 LYS A N 1
ATOM 1893 C CA . LYS A 1 242 ? -15.023 -36.719 -22.969 1 96.81 242 LYS A CA 1
ATOM 1894 C C . LYS A 1 242 ? -13.93 -36.375 -23.969 1 96.81 242 LYS A C 1
ATOM 1896 O O . LYS A 1 242 ? -13.719 -35.188 -24.297 1 96.81 242 LYS A O 1
ATOM 1901 N N . GLU A 1 243 ? -13.18 -37.375 -24.422 1 96.38 243 GLU A N 1
ATOM 1902 C CA . GLU A 1 243 ? -12.047 -37.125 -25.297 1 96.38 243 GLU A CA 1
ATOM 1903 C C . GLU A 1 243 ? -12.492 -36.5 -26.625 1 96.38 243 GLU A C 1
ATOM 1905 O O . GLU A 1 243 ? -11.688 -35.875 -27.312 1 96.38 243 GLU A O 1
ATOM 1910 N N . ASN A 1 244 ? -13.883 -36.625 -27.047 1 95.19 244 ASN A N 1
ATOM 1911 C CA . ASN A 1 244 ? -14.344 -36.062 -28.312 1 95.19 244 ASN A CA 1
ATOM 1912 C C . ASN A 1 244 ? -14.992 -34.688 -28.109 1 95.19 244 ASN A C 1
ATOM 1914 O O . ASN A 1 244 ? -15.727 -34.219 -28.969 1 95.19 244 ASN A O 1
ATOM 1918 N N . SER A 1 245 ? -14.734 -34.094 -26.969 1 96.44 245 SER A N 1
ATOM 1919 C CA . SER A 1 245 ? -15.281 -32.781 -26.75 1 96.44 245 SER A CA 1
ATOM 1920 C C . SER A 1 245 ? -14.664 -31.75 -27.703 1 96.44 245 SER A C 1
ATOM 1922 O O . SER A 1 245 ? -13.477 -31.844 -28.031 1 96.44 245 SER A O 1
ATOM 1924 N N . VAL A 1 246 ? -15.469 -30.797 -28.109 1 95.88 246 VAL A N 1
ATOM 1925 C CA . VAL A 1 246 ? -15.016 -29.828 -29.094 1 95.88 246 VAL A CA 1
ATOM 1926 C C . VAL A 1 246 ? -14.203 -28.719 -28.422 1 95.88 246 VAL A C 1
ATOM 1928 O O . VAL A 1 246 ? -14.398 -28.438 -27.234 1 95.88 246 VAL A O 1
ATOM 1931 N N . ASN A 1 247 ? -13.398 -28.141 -29.188 1 95.12 247 ASN A N 1
ATOM 1932 C CA . ASN A 1 247 ? -12.656 -26.969 -28.719 1 95.12 247 ASN A CA 1
ATOM 1933 C C . ASN A 1 247 ? -13.602 -25.859 -28.25 1 95.12 247 ASN A C 1
ATOM 1935 O O . ASN A 1 247 ? -14.617 -25.594 -28.906 1 95.12 247 ASN A O 1
ATOM 1939 N N . GLY A 1 248 ? -13.266 -25.234 -27.156 1 95.44 248 GLY A N 1
ATOM 1940 C CA . GLY A 1 248 ? -14.102 -24.172 -26.609 1 95.44 248 GLY A CA 1
ATOM 1941 C C . GLY A 1 248 ? -15 -24.641 -25.484 1 95.44 248 GLY A C 1
ATOM 1942 O O . GLY A 1 248 ? -15.633 -23.828 -24.812 1 95.44 248 GLY A O 1
ATOM 1943 N N . THR A 1 249 ? -14.992 -25.953 -25.25 1 96.94 249 THR A N 1
ATOM 1944 C CA . THR A 1 249 ? -15.812 -26.5 -24.172 1 96.94 249 THR A CA 1
ATOM 1945 C C . THR A 1 249 ? -15.305 -26.031 -22.812 1 96.94 249 THR A C 1
ATOM 1947 O O . THR A 1 249 ? -14.102 -26.078 -22.547 1 96.94 249 THR A O 1
ATOM 1950 N N . VAL A 1 250 ? -16.266 -25.531 -22.031 1 97.25 250 VAL A N 1
ATOM 1951 C CA . VAL A 1 250 ? -15.914 -25.125 -20.672 1 97.25 250 VAL A CA 1
ATOM 1952 C C . VAL A 1 250 ? -15.805 -26.359 -19.781 1 97.25 250 VAL A C 1
ATOM 1954 O O . VAL A 1 250 ? -16.781 -27.109 -19.625 1 97.25 250 VAL A O 1
ATOM 1957 N N . ILE A 1 251 ? -14.742 -26.594 -19.25 1 97 251 ILE A N 1
ATOM 1958 C CA . ILE A 1 251 ? -14.477 -27.766 -18.422 1 97 251 ILE A CA 1
ATOM 1959 C C . ILE A 1 251 ? -14.93 -27.5 -16.984 1 97 251 ILE A C 1
ATOM 1961 O O . ILE A 1 251 ? -15.695 -28.297 -16.422 1 97 251 ILE A O 1
ATOM 1965 N N . THR A 1 252 ? -14.453 -26.438 -16.391 1 97.44 252 THR A N 1
ATOM 1966 C CA . THR A 1 252 ? -14.828 -26.031 -15.039 1 97.44 252 THR A CA 1
ATOM 1967 C C . THR A 1 252 ? -14.586 -24.547 -14.836 1 97.44 252 THR A C 1
ATOM 1969 O O . THR A 1 252 ? -14.078 -23.859 -15.727 1 97.44 252 THR A O 1
ATOM 1972 N N . LYS A 1 253 ? -15.062 -24.047 -13.703 1 97.56 253 LYS A N 1
ATOM 1973 C CA . LYS A 1 253 ? -14.859 -22.656 -13.336 1 97.56 253 LYS A CA 1
ATOM 1974 C C . LYS A 1 253 ? -14.156 -22.531 -11.992 1 97.56 253 LYS A C 1
ATOM 1976 O O . LYS A 1 253 ? -14.617 -23.094 -10.992 1 97.56 253 LYS A O 1
ATOM 1981 N N . VAL A 1 254 ? -13.039 -21.906 -12.031 1 97.62 254 VAL A N 1
ATOM 1982 C CA . VAL A 1 254 ? -12.336 -21.641 -10.781 1 97.62 254 VAL A CA 1
ATOM 1983 C C . VAL A 1 254 ? -12.664 -20.234 -10.281 1 97.62 254 VAL A C 1
ATOM 1985 O O . VAL A 1 254 ? -13.07 -19.375 -11.062 1 97.62 254 VAL A O 1
ATOM 1988 N N . SER A 1 255 ? -12.578 -20.047 -8.93 1 97.56 255 SER A N 1
ATOM 1989 C CA . SER A 1 255 ? -12.883 -18.75 -8.344 1 97.56 255 SER A CA 1
ATOM 1990 C C . SER A 1 255 ? -11.992 -18.469 -7.145 1 97.56 255 SER A C 1
ATOM 1992 O O . SER A 1 255 ? -11.742 -19.344 -6.324 1 97.56 255 SER A O 1
ATOM 1994 N N . ALA A 1 256 ? -11.516 -17.312 -7.172 1 97.69 256 ALA A N 1
ATOM 1995 C CA . ALA A 1 256 ? -10.727 -16.812 -6.051 1 97.69 256 ALA A CA 1
ATOM 1996 C C . ALA A 1 256 ? -11.219 -15.438 -5.594 1 97.69 256 ALA A C 1
ATOM 1998 O O . ALA A 1 256 ? -11.695 -14.641 -6.406 1 97.69 256 ALA A O 1
ATOM 1999 N N . SER A 1 257 ? -11.164 -15.188 -4.289 1 97.06 257 SER A N 1
ATOM 2000 C CA . SER A 1 257 ? -11.57 -13.898 -3.729 1 97.06 257 SER A CA 1
ATOM 2001 C C . SER A 1 257 ? -10.406 -13.203 -3.043 1 97.06 257 SER A C 1
ATOM 2003 O O . SER A 1 257 ? -9.516 -13.859 -2.492 1 97.06 257 SER A O 1
ATOM 2005 N N . ASP A 1 258 ? -10.406 -11.898 -3.197 1 97.44 258 ASP A N 1
ATOM 2006 C CA . ASP A 1 258 ? -9.391 -11.031 -2.592 1 97.44 258 ASP A CA 1
ATOM 2007 C C . ASP A 1 258 ? -10.031 -10.023 -1.64 1 97.44 258 ASP A C 1
ATOM 2009 O O . ASP A 1 258 ? -10.969 -9.32 -2.014 1 97.44 258 ASP A O 1
ATOM 2013 N N . ALA A 1 259 ? -9.523 -9.898 -0.398 1 97.06 259 ALA A N 1
ATOM 2014 C CA . ALA A 1 259 ? -10.133 -9.07 0.641 1 97.06 259 ALA A CA 1
ATOM 2015 C C . ALA A 1 259 ? -9.844 -7.594 0.41 1 97.06 259 ALA A C 1
ATOM 2017 O O . ALA A 1 259 ? -10.484 -6.727 1.008 1 97.06 259 ALA A O 1
ATOM 2018 N N . ASP A 1 260 ? -8.875 -7.293 -0.423 1 97 260 ASP A N 1
ATOM 2019 C CA . ASP A 1 260 ? -8.531 -5.898 -0.679 1 97 260 ASP A CA 1
ATOM 2020 C C . ASP A 1 260 ? -9.633 -5.191 -1.467 1 97 260 ASP A C 1
ATOM 2022 O O . ASP A 1 260 ? -10.523 -5.844 -2.018 1 97 260 ASP A O 1
ATOM 2026 N N . LYS A 1 261 ? -9.562 -3.865 -1.436 1 94.88 261 LYS A N 1
ATOM 2027 C CA . LYS A 1 261 ? -10.602 -3.051 -2.051 1 94.88 261 LYS A CA 1
ATOM 2028 C C . LYS A 1 261 ? -10.156 -2.516 -3.408 1 94.88 261 LYS A C 1
ATOM 2030 O O . LYS A 1 261 ? -8.969 -2.24 -3.613 1 94.88 261 LYS A O 1
ATOM 2035 N N . GLY A 1 262 ? -11.117 -2.455 -4.336 1 94.12 262 GLY A N 1
ATOM 2036 C CA . GLY A 1 262 ? -10.875 -1.823 -5.625 1 94.12 262 GLY A CA 1
ATOM 2037 C C . GLY A 1 262 ? -9.891 -2.592 -6.488 1 94.12 262 GLY A C 1
ATOM 2038 O O . GLY A 1 262 ? -10.016 -3.809 -6.648 1 94.12 262 GLY A O 1
ATOM 2039 N N . SER A 1 263 ? -8.922 -1.846 -7.062 1 94.31 263 SER A N 1
ATOM 2040 C CA . SER A 1 263 ? -7.949 -2.438 -7.977 1 94.31 263 SER A CA 1
ATOM 2041 C C . SER A 1 263 ? -7.016 -3.398 -7.246 1 94.31 263 SER A C 1
ATOM 2043 O O . SER A 1 263 ? -6.488 -4.336 -7.848 1 94.31 263 SER A O 1
ATOM 2045 N N . ASN A 1 264 ? -6.84 -3.164 -5.965 1 94.44 264 ASN A N 1
ATOM 2046 C CA . ASN A 1 264 ? -5.98 -4.039 -5.172 1 94.44 264 ASN A CA 1
ATOM 2047 C C . ASN A 1 264 ? -6.586 -5.434 -5.023 1 94.44 264 ASN A C 1
ATOM 2049 O O . ASN A 1 264 ? -5.875 -6.395 -4.723 1 94.44 264 ASN A O 1
ATOM 2053 N N . GLY A 1 265 ? -7.902 -5.516 -5.25 1 95.56 265 GLY A N 1
ATOM 2054 C CA . GLY A 1 265 ? -8.594 -6.785 -5.086 1 95.56 265 GLY A CA 1
ATOM 2055 C C . GLY A 1 265 ? -8.891 -7.48 -6.402 1 95.56 265 GLY A C 1
ATOM 2056 O O . GLY A 1 265 ? -9.539 -8.523 -6.422 1 95.56 265 GLY A O 1
ATOM 2057 N N . GLU A 1 266 ? -8.469 -6.914 -7.477 1 96.38 266 GLU A N 1
ATOM 2058 C CA . GLU A 1 266 ? -8.688 -7.523 -8.781 1 96.38 266 GLU A CA 1
ATOM 2059 C C . GLU A 1 266 ? -7.766 -8.727 -8.992 1 96.38 266 GLU A C 1
ATOM 2061 O O . GLU A 1 266 ? -6.562 -8.641 -8.742 1 96.38 266 GLU A O 1
ATOM 2066 N N . VAL A 1 267 ? -8.398 -9.812 -9.492 1 96.69 267 VAL A N 1
ATOM 2067 C CA . VAL A 1 267 ? -7.668 -11.07 -9.586 1 96.69 267 VAL A CA 1
ATOM 2068 C C . VAL A 1 267 ? -7.586 -11.508 -11.047 1 96.69 267 VAL A C 1
ATOM 2070 O O . VAL A 1 267 ? -8.555 -11.375 -11.797 1 96.69 267 VAL A O 1
ATOM 2073 N N . SER A 1 268 ? -6.434 -11.953 -11.5 1 96.56 268 SER A N 1
ATOM 2074 C CA . SER A 1 268 ? -6.227 -12.586 -12.797 1 96.56 268 SER A CA 1
ATOM 2075 C C . SER A 1 268 ? -5.828 -14.047 -12.648 1 96.56 268 SER A C 1
ATOM 2077 O O . SER A 1 268 ? -5.188 -14.422 -11.664 1 96.56 268 SER A O 1
ATOM 2079 N N . TYR A 1 269 ? -6.297 -14.852 -13.586 1 95.56 269 TYR A N 1
ATOM 2080 C CA . TYR A 1 269 ? -6.004 -16.281 -13.531 1 95.56 269 TYR A CA 1
ATOM 2081 C C . TYR A 1 269 ? -4.961 -16.656 -14.578 1 95.56 269 TYR A C 1
ATOM 2083 O O . TYR A 1 269 ? -4.984 -16.156 -15.703 1 95.56 269 TYR A O 1
ATOM 2091 N N . VAL A 1 270 ? -4.086 -17.5 -14.148 1 90.88 270 VAL A N 1
ATOM 2092 C CA . VAL A 1 270 ? -3.059 -17.984 -15.055 1 90.88 270 VAL A CA 1
ATOM 2093 C C . VAL A 1 270 ? -2.834 -19.484 -14.828 1 90.88 270 VAL A C 1
ATOM 2095 O O . VAL A 1 270 ? -2.881 -19.953 -13.688 1 90.88 270 VAL A O 1
ATOM 2098 N N . ILE A 1 271 ? -2.717 -20.203 -15.898 1 89.69 271 ILE A N 1
ATOM 2099 C CA . ILE A 1 271 ? -2.389 -21.609 -15.781 1 89.69 271 ILE A CA 1
ATOM 2100 C C . ILE A 1 271 ? -0.897 -21.781 -15.5 1 89.69 271 ILE A C 1
ATOM 2102 O O . ILE A 1 271 ? -0.059 -21.219 -16.219 1 89.69 271 ILE A O 1
ATOM 2106 N N . GLY A 1 272 ? -0.675 -22.203 -14.25 1 76.12 272 GLY A N 1
ATOM 2107 C CA . GLY A 1 272 ? 0.722 -22.422 -13.914 1 76.12 272 GLY A CA 1
ATOM 2108 C C . GLY A 1 272 ? 1.441 -23.328 -14.898 1 76.12 272 GLY A C 1
ATOM 2109 O O . GLY A 1 272 ? 0.833 -23.828 -15.852 1 76.12 272 GLY A O 1
ATOM 2110 N N . ASN A 1 273 ? 2.705 -23.422 -14.828 1 58.94 273 ASN A N 1
ATOM 2111 C CA . ASN A 1 273 ? 3.566 -24.156 -15.758 1 58.94 273 ASN A CA 1
ATOM 2112 C C . ASN A 1 273 ? 3.332 -25.656 -15.672 1 58.94 273 ASN A C 1
ATOM 2114 O O . ASN A 1 273 ? 3.766 -26.312 -14.719 1 58.94 273 ASN A O 1
ATOM 2118 N N . SER A 1 274 ? 2.102 -25.984 -16 1 54.59 274 SER A N 1
ATOM 2119 C CA . SER A 1 274 ? 1.97 -27.422 -16.141 1 54.59 274 SER A CA 1
ATOM 2120 C C . SER A 1 274 ? 2.994 -27.984 -17.125 1 54.59 274 SER A C 1
ATOM 2122 O O . SER A 1 274 ? 3.588 -27.234 -17.906 1 54.59 274 SER A O 1
ATOM 2124 N N . MET A 1 275 ? 3.383 -29.344 -17.016 1 54.94 275 MET A N 1
ATOM 2125 C CA . MET A 1 275 ? 4.184 -30.188 -17.906 1 54.94 275 MET A CA 1
ATOM 2126 C C . MET A 1 275 ? 4.051 -29.734 -19.359 1 54.94 275 MET A C 1
ATOM 2128 O O . MET A 1 275 ? 3.023 -29.188 -19.75 1 54.94 275 MET A O 1
ATOM 2132 N N . ARG A 1 276 ? 5.184 -29.625 -20.031 1 55.59 276 ARG A N 1
ATOM 2133 C CA . ARG A 1 276 ? 5.344 -29.406 -21.469 1 55.59 276 ARG A CA 1
ATOM 2134 C C . ARG A 1 276 ? 4.094 -29.844 -22.234 1 55.59 276 ARG A C 1
ATOM 2136 O O . ARG A 1 276 ? 3.646 -30.984 -22.109 1 55.59 276 ARG A O 1
ATOM 2143 N N . GLY A 1 277 ? 3.324 -28.906 -22.781 1 59.09 277 GLY A N 1
ATOM 2144 C CA . GLY A 1 277 ? 2.328 -29.266 -23.781 1 59.09 277 GLY A CA 1
ATOM 2145 C C . GLY A 1 277 ? 0.906 -29 -23.328 1 59.09 277 GLY A C 1
ATOM 2146 O O . GLY A 1 277 ? -0.018 -28.953 -24.141 1 59.09 277 GLY A O 1
ATOM 2147 N N . LEU A 1 278 ? 0.874 -28.75 -21.922 1 64.69 278 LEU A N 1
ATOM 2148 C CA . LEU A 1 278 ? -0.51 -28.609 -21.484 1 64.69 278 LEU A CA 1
ATOM 2149 C C . LEU A 1 278 ? -1.063 -27.234 -21.812 1 64.69 278 LEU A C 1
ATOM 2151 O O . LEU A 1 278 ? -2.279 -27.062 -21.922 1 64.69 278 LEU A O 1
ATOM 2155 N N . SER A 1 279 ? -0.135 -26.281 -21.984 1 68.12 279 SER A N 1
ATOM 2156 C CA . SER A 1 279 ? -0.617 -24.922 -22.234 1 68.12 279 SER A CA 1
ATOM 2157 C C . SER A 1 279 ? -1.3 -24.812 -23.594 1 68.12 279 SER A C 1
ATOM 2159 O O . SER A 1 279 ? -2.096 -23.906 -23.812 1 68.12 279 SER A O 1
ATOM 2161 N N . ASN A 1 280 ? -1.086 -25.734 -24.375 1 81.62 280 ASN A N 1
ATOM 2162 C CA . ASN A 1 280 ? -1.731 -25.703 -25.672 1 81.62 280 ASN A CA 1
ATOM 2163 C C . ASN A 1 280 ? -3.082 -26.406 -25.656 1 81.62 280 ASN A C 1
ATOM 2165 O O . ASN A 1 280 ? -3.926 -26.188 -26.516 1 81.62 280 ASN A O 1
ATOM 2169 N N . VAL A 1 281 ? -3.295 -27.141 -24.625 1 90.19 281 VAL A N 1
ATOM 2170 C CA . VAL A 1 281 ? -4.508 -27.953 -24.578 1 90.19 281 VAL A CA 1
ATOM 2171 C C . VAL A 1 281 ? -5.598 -27.203 -23.812 1 90.19 281 VAL A C 1
ATOM 2173 O O . VAL A 1 281 ? -6.777 -27.312 -24.156 1 90.19 281 VAL A O 1
ATOM 2176 N N . PHE A 1 282 ? -5.141 -26.406 -22.766 1 93 282 PHE A N 1
ATOM 2177 C CA . PHE A 1 282 ? -6.105 -25.734 -21.906 1 93 282 PHE A CA 1
ATOM 2178 C C . PHE A 1 282 ? -5.809 -24.234 -21.828 1 93 282 PHE A C 1
ATOM 2180 O O . PHE A 1 282 ? -4.648 -23.828 -21.844 1 93 282 PHE A O 1
ATOM 2187 N N . VAL A 1 283 ? -6.891 -23.453 -21.766 1 92.75 283 VAL A N 1
ATOM 2188 C CA . VAL A 1 283 ? -6.773 -22.016 -21.562 1 92.75 283 VAL A CA 1
ATOM 2189 C C . VAL A 1 283 ? -7.734 -21.562 -20.453 1 92.75 283 VAL A C 1
ATOM 2191 O O . VAL A 1 283 ? -8.789 -22.172 -20.266 1 92.75 283 VAL A O 1
ATOM 2194 N N . ILE A 1 284 ? -7.316 -20.625 -19.766 1 94.56 284 ILE A N 1
ATOM 2195 C CA . ILE A 1 284 ? -8.18 -20.094 -18.719 1 94.56 284 ILE A CA 1
ATOM 2196 C C . ILE A 1 284 ? -8.57 -18.656 -19.047 1 94.56 284 ILE A C 1
ATOM 2198 O O . ILE A 1 284 ? -7.715 -17.844 -19.406 1 94.56 284 ILE A O 1
ATOM 2202 N N . THR A 1 285 ? -9.891 -18.281 -18.938 1 95.44 285 THR A N 1
ATOM 2203 C CA . THR A 1 285 ? -10.375 -16.938 -19.234 1 95.44 285 THR A CA 1
ATOM 2204 C C . THR A 1 285 ? -10.211 -16.031 -18.016 1 95.44 285 THR A C 1
ATOM 2206 O O . THR A 1 285 ? -9.875 -16.5 -16.922 1 95.44 285 THR A O 1
ATOM 2209 N N . GLU A 1 286 ? -10.5 -14.812 -18.203 1 95.19 286 GLU A N 1
ATOM 2210 C CA . GLU A 1 286 ? -10.367 -13.805 -17.141 1 95.19 286 GLU A CA 1
ATOM 2211 C C . GLU A 1 286 ? -11.344 -14.07 -16 1 95.19 286 GLU A C 1
ATOM 2213 O O . GLU A 1 286 ? -11.062 -13.75 -14.852 1 95.19 286 GLU A O 1
ATOM 2218 N N . ASP A 1 287 ? -12.438 -14.703 -16.375 1 94.88 287 ASP A N 1
ATOM 2219 C CA . ASP A 1 287 ? -13.484 -14.945 -15.383 1 94.88 287 ASP A CA 1
ATOM 2220 C C . ASP A 1 287 ? -13.266 -16.281 -14.68 1 94.88 287 ASP A C 1
ATOM 2222 O O . ASP A 1 287 ? -14.062 -16.672 -13.82 1 94.88 287 ASP A O 1
ATOM 2226 N N . GLY A 1 288 ? -12.273 -17.062 -15.078 1 96.94 288 GLY A N 1
ATOM 2227 C CA . GLY A 1 288 ? -11.93 -18.281 -14.359 1 96.94 288 GLY A CA 1
ATOM 2228 C C . GLY A 1 288 ? -12.445 -19.531 -15.031 1 96.94 288 GLY A C 1
ATOM 2229 O O . GLY A 1 288 ? -12.438 -20.609 -14.43 1 96.94 288 GLY A O 1
ATOM 2230 N N . HIS A 1 289 ? -12.938 -19.344 -16.312 1 97.44 289 HIS A N 1
ATOM 2231 C CA . HIS A 1 289 ? -13.367 -20.531 -17.047 1 97.44 289 HIS A CA 1
ATOM 2232 C C . HIS A 1 289 ? -12.188 -21.266 -17.672 1 97.44 289 HIS A C 1
ATOM 2234 O O . HIS A 1 289 ? -11.422 -20.672 -18.438 1 97.44 289 HIS A O 1
ATOM 2240 N N . LEU A 1 290 ? -12.062 -22.5 -17.266 1 96.25 290 LEU A N 1
ATOM 2241 C CA . LEU A 1 290 ? -11.094 -23.359 -17.938 1 96.25 290 LEU A CA 1
ATOM 2242 C C . LEU A 1 290 ? -11.688 -23.969 -19.203 1 96.25 290 LEU A C 1
ATOM 2244 O O . LEU A 1 290 ? -12.688 -24.688 -19.125 1 96.25 290 LEU A O 1
ATOM 2248 N N . VAL A 1 291 ? -11.047 -23.734 -20.375 1 96.19 291 VAL A N 1
ATOM 2249 C CA . VAL A 1 291 ? -11.625 -24.094 -21.656 1 96.19 291 VAL A CA 1
ATOM 2250 C C . VAL A 1 291 ? -10.664 -25 -22.422 1 96.19 291 VAL A C 1
ATOM 2252 O O . VAL A 1 291 ? -9.445 -24.844 -22.328 1 96.19 291 VAL A O 1
ATOM 2255 N N . LEU A 1 292 ? -11.258 -25.953 -23.125 1 96.06 292 LEU A N 1
ATOM 2256 C CA . LEU A 1 292 ? -10.484 -26.828 -23.984 1 96.06 292 LEU A CA 1
ATOM 2257 C C . LEU A 1 292 ? -10.008 -26.109 -25.234 1 96.06 292 LEU A C 1
ATOM 2259 O O . LEU A 1 292 ? -10.797 -25.438 -25.906 1 96.06 292 LEU A O 1
ATOM 2263 N N . ASN A 1 293 ? -8.711 -26.203 -25.547 1 94.44 293 ASN A N 1
ATOM 2264 C CA . ASN A 1 293 ? -8.156 -25.469 -26.672 1 94.44 293 ASN A CA 1
ATOM 2265 C C . ASN A 1 293 ? -7.504 -26.422 -27.688 1 94.44 293 ASN A C 1
ATOM 2267 O O . ASN A 1 293 ? -6.918 -25.969 -28.672 1 94.44 293 ASN A O 1
ATOM 2271 N N . ALA A 1 294 ? -7.43 -27.719 -27.406 1 93.38 294 ALA A N 1
ATOM 2272 C CA . ALA A 1 294 ? -6.922 -28.75 -28.312 1 93.38 294 ALA A CA 1
ATOM 2273 C C . ALA A 1 294 ? -7.602 -30.094 -28.047 1 93.38 294 ALA A C 1
ATOM 2275 O O . ALA A 1 294 ? -8.117 -30.328 -26.953 1 93.38 294 ALA A O 1
ATOM 2276 N N . PRO A 1 295 ? -7.637 -30.922 -29.062 1 93.44 295 PRO A N 1
ATOM 2277 C CA . PRO A 1 295 ? -8.305 -32.219 -28.875 1 93.44 295 PRO A CA 1
ATOM 2278 C C . PRO A 1 295 ? -7.621 -33.094 -27.828 1 93.44 295 PRO A C 1
ATOM 2280 O O . PRO A 1 295 ? -6.402 -33 -27.641 1 93.44 295 PRO A O 1
ATOM 2283 N N . LEU A 1 296 ? -8.438 -33.875 -27.25 1 93.94 296 LEU A N 1
ATOM 2284 C CA . LEU A 1 296 ? -7.945 -34.812 -26.234 1 93.94 296 LEU A CA 1
ATOM 2285 C C . LEU A 1 296 ? -7.879 -36.219 -26.812 1 93.94 296 LEU A C 1
ATOM 2287 O O . LEU A 1 296 ? -8.531 -36.531 -27.812 1 93.94 296 LEU A O 1
ATOM 2291 N N . ASP A 1 297 ? -6.934 -36.938 -26.281 1 93.75 297 ASP A N 1
ATOM 2292 C CA . ASP A 1 297 ? -6.773 -38.344 -26.641 1 93.75 297 ASP A CA 1
ATOM 2293 C C . ASP A 1 297 ? -6.641 -39.188 -25.391 1 93.75 297 ASP A C 1
ATOM 2295 O O . ASP A 1 297 ? -5.598 -39.188 -24.734 1 93.75 297 ASP A O 1
ATOM 2299 N N . TYR A 1 298 ? -7.691 -39.969 -25.141 1 93.81 298 TYR A N 1
ATOM 2300 C CA . TYR A 1 298 ? -7.746 -40.781 -23.938 1 93.81 298 TYR A CA 1
ATOM 2301 C C . TYR A 1 298 ? -6.586 -41.75 -23.891 1 93.81 298 TYR A C 1
ATOM 2303 O O . TYR A 1 298 ? -6.027 -42.031 -22.828 1 93.81 298 TYR A O 1
ATOM 2311 N N . GLU A 1 299 ? -6.281 -42.281 -25 1 91.88 299 GLU A N 1
ATOM 2312 C CA . GLU A 1 299 ? -5.246 -43.312 -25.094 1 91.88 299 GLU A CA 1
ATOM 2313 C C . GLU A 1 299 ? -3.869 -42.719 -24.781 1 91.88 299 GLU A C 1
ATOM 2315 O O . GLU A 1 299 ? -2.951 -43.469 -24.422 1 91.88 299 GLU A O 1
ATOM 2320 N N . LYS A 1 300 ? -3.783 -41.438 -24.969 1 87.62 300 LYS A N 1
ATOM 2321 C CA . LYS A 1 300 ? -2.512 -40.812 -24.672 1 87.62 300 LYS A CA 1
ATOM 2322 C C . LYS A 1 300 ? -2.455 -40.344 -23.219 1 87.62 300 LYS A C 1
ATOM 2324 O O . LYS A 1 300 ? -1.434 -40.531 -22.547 1 87.62 300 LYS A O 1
ATOM 2329 N N . ALA A 1 301 ? -3.572 -39.719 -22.781 1 89.25 301 ALA A N 1
ATOM 2330 C CA . ALA A 1 301 ? -3.645 -39.25 -21.391 1 89.25 301 ALA A CA 1
ATOM 2331 C C . ALA A 1 301 ? -5.062 -39.375 -20.844 1 89.25 301 ALA A C 1
ATOM 2333 O O . ALA A 1 301 ? -6.012 -38.875 -21.438 1 89.25 301 ALA A O 1
ATOM 2334 N N . GLN A 1 302 ? -5.164 -40.062 -19.719 1 93.19 302 GLN A N 1
ATOM 2335 C CA . GLN A 1 302 ? -6.473 -40.312 -19.125 1 93.19 302 GLN A CA 1
ATOM 2336 C C . GLN A 1 302 ? -6.828 -39.25 -18.094 1 93.19 302 GLN A C 1
ATOM 2338 O O . GLN A 1 302 ? -7.988 -39.125 -17.688 1 93.19 302 GLN A O 1
ATOM 2343 N N . LYS A 1 303 ? -5.812 -38.625 -17.641 1 91.88 303 LYS A N 1
ATOM 2344 C CA . LYS A 1 303 ? -5.98 -37.625 -16.594 1 91.88 303 LYS A CA 1
ATOM 2345 C C . LYS A 1 303 ? -5.012 -36.469 -16.766 1 91.88 303 LYS A C 1
ATOM 2347 O O . LYS A 1 303 ? -3.889 -36.656 -17.234 1 91.88 303 LYS A O 1
ATOM 2352 N N . TYR A 1 304 ? -5.582 -35.281 -16.5 1 89.38 304 TYR A N 1
ATOM 2353 C CA . TYR A 1 304 ? -4.738 -34.094 -16.5 1 89.38 304 TYR A CA 1
ATOM 2354 C C . TYR A 1 304 ? -4.793 -33.375 -15.148 1 89.38 304 TYR A C 1
ATOM 2356 O O . TYR A 1 304 ? -5.859 -33.281 -14.539 1 89.38 304 TYR A O 1
ATOM 2364 N N . GLU A 1 305 ? -3.689 -32.969 -14.633 1 88.44 305 GLU A N 1
ATOM 2365 C CA . GLU A 1 305 ? -3.57 -32.156 -13.438 1 88.44 305 GLU A CA 1
ATOM 2366 C C . GLU A 1 305 ? -2.967 -30.781 -13.773 1 88.44 305 GLU A C 1
ATOM 2368 O O . GLU A 1 305 ? -1.804 -30.703 -14.172 1 88.44 305 GLU A O 1
ATOM 2373 N N . ILE A 1 306 ? -3.768 -29.812 -13.602 1 88.44 306 ILE A N 1
ATOM 2374 C CA . ILE A 1 306 ? -3.359 -28.453 -13.961 1 88.44 306 ILE A CA 1
ATOM 2375 C C . ILE A 1 306 ? -3.361 -27.562 -12.719 1 88.44 306 ILE A C 1
ATOM 2377 O O . ILE A 1 306 ? -4.312 -27.594 -11.93 1 88.44 306 ILE A O 1
ATOM 2381 N N . TYR A 1 307 ? -2.312 -26.859 -12.57 1 89.88 307 TYR A N 1
ATOM 2382 C CA . TYR A 1 307 ? -2.291 -25.875 -11.5 1 89.88 307 TYR A CA 1
ATOM 2383 C C . TYR A 1 307 ? -2.684 -24.5 -12.023 1 89.88 307 TYR A C 1
ATOM 2385 O O . TYR A 1 307 ? -2.164 -24.047 -13.047 1 89.88 307 TYR A O 1
ATOM 2393 N N . VAL A 1 308 ? -3.613 -23.906 -11.367 1 92.38 308 VAL A N 1
ATOM 2394 C CA . VAL A 1 308 ? -4.074 -22.578 -11.719 1 92.38 308 VAL A CA 1
ATOM 2395 C C . VAL A 1 308 ? -3.676 -21.594 -10.625 1 92.38 308 VAL A C 1
ATOM 2397 O O . VAL A 1 308 ? -3.781 -21.891 -9.438 1 92.38 308 VAL A O 1
ATOM 2400 N N . GLU A 1 309 ? -3.266 -20.422 -11.039 1 93.75 309 GLU A N 1
ATOM 2401 C CA . GLU A 1 309 ? -2.889 -19.375 -10.102 1 93.75 309 GLU A CA 1
ATOM 2402 C C . GLU A 1 309 ? -3.83 -18.172 -10.211 1 93.75 309 GLU A C 1
ATOM 2404 O O . GLU A 1 309 ? -4.254 -17.797 -11.305 1 93.75 309 GLU A O 1
ATOM 2409 N N . ALA A 1 310 ? -4.195 -17.734 -9.078 1 96.81 310 ALA A N 1
ATOM 2410 C CA . ALA A 1 310 ? -4.871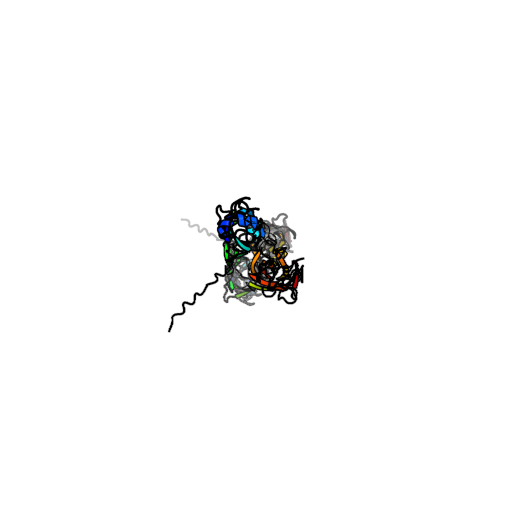 -16.438 -8.984 1 96.81 310 ALA A CA 1
ATOM 2411 C C . ALA A 1 310 ? -3.91 -15.352 -8.5 1 96.81 310 ALA A C 1
ATOM 2413 O O . ALA A 1 310 ? -3.299 -15.484 -7.438 1 96.81 310 ALA A O 1
ATOM 2414 N N . VAL A 1 311 ? -3.75 -14.242 -9.305 1 96.25 311 VAL A N 1
ATOM 2415 C CA . VAL A 1 311 ? -2.775 -13.203 -8.992 1 96.25 311 VAL A CA 1
ATOM 2416 C C . VAL A 1 311 ? -3.461 -11.836 -8.961 1 96.25 311 VAL A C 1
ATOM 2418 O O . VAL A 1 311 ? -4.219 -11.5 -9.875 1 96.25 311 VAL A O 1
ATOM 2421 N N . ASP A 1 312 ? -3.223 -11.141 -7.941 1 97.31 312 ASP A N 1
ATOM 2422 C CA . ASP A 1 312 ? -3.775 -9.789 -7.906 1 97.31 312 ASP A CA 1
ATOM 2423 C C . ASP A 1 312 ? -2.795 -8.781 -8.5 1 97.31 312 ASP A C 1
ATOM 2425 O O . ASP A 1 312 ? -1.738 -9.156 -9.008 1 97.31 312 ASP A O 1
ATOM 2429 N N . ARG A 1 313 ? -3.127 -7.496 -8.477 1 94.38 313 ARG A N 1
ATOM 2430 C CA . ARG A 1 313 ? -2.328 -6.477 -9.148 1 94.38 313 ARG A CA 1
ATOM 2431 C C . ARG A 1 313 ? -1.064 -6.156 -8.359 1 94.38 313 ARG A C 1
ATOM 2433 O O . ARG A 1 313 ? -0.143 -5.523 -8.875 1 94.38 313 ARG A O 1
ATOM 2440 N N . GLY A 1 314 ? -1.014 -6.598 -7.098 1 93.56 314 GLY A N 1
ATOM 2441 C CA . GLY A 1 314 ? 0.172 -6.41 -6.277 1 93.56 314 GLY A CA 1
ATOM 2442 C C . GLY A 1 314 ? 1.122 -7.594 -6.324 1 93.56 314 GLY A C 1
ATOM 2443 O O . GLY A 1 314 ? 2.145 -7.602 -5.637 1 93.56 314 GLY A O 1
ATOM 2444 N N . GLY A 1 315 ? 0.75 -8.586 -7.062 1 94.19 315 GLY A N 1
ATOM 2445 C CA . GLY A 1 315 ? 1.628 -9.727 -7.277 1 94.19 315 GLY A CA 1
ATOM 2446 C C . GLY A 1 315 ? 1.396 -10.859 -6.289 1 94.19 315 GLY A C 1
ATOM 2447 O O . GLY A 1 315 ? 2.068 -11.891 -6.348 1 94.19 315 GLY A O 1
ATOM 2448 N N . LEU A 1 316 ? 0.54 -10.641 -5.355 1 96.19 316 LEU A N 1
ATOM 2449 C CA . LEU A 1 316 ? 0.212 -11.719 -4.434 1 96.19 316 LEU A CA 1
ATOM 2450 C C . LEU A 1 316 ? -0.647 -12.773 -5.117 1 96.19 316 LEU A C 1
ATOM 2452 O O . LEU A 1 316 ? -1.444 -12.453 -6.004 1 96.19 316 LEU A O 1
ATOM 2456 N N . SER A 1 317 ? -0.419 -13.977 -4.711 1 95.69 317 SER A N 1
ATOM 2457 C CA . SER A 1 317 ? -1.067 -15.039 -5.48 1 95.69 317 SER A CA 1
ATOM 2458 C C . SER A 1 317 ? -1.455 -16.203 -4.586 1 95.69 317 SER A C 1
ATOM 2460 O O . SER A 1 317 ? -1.009 -16.297 -3.441 1 95.69 317 SER A O 1
ATOM 2462 N N . ASP A 1 318 ? -2.375 -17 -5.066 1 95.69 318 ASP A N 1
ATOM 2463 C CA . ASP A 1 318 ? -2.77 -18.328 -4.562 1 95.69 318 ASP A CA 1
ATOM 2464 C C . ASP A 1 318 ? -2.896 -19.328 -5.703 1 95.69 318 ASP A C 1
ATOM 2466 O O . ASP A 1 318 ? -2.982 -18.953 -6.871 1 95.69 318 ASP A O 1
ATOM 2470 N N . SER A 1 319 ? -2.686 -20.547 -5.402 1 93.25 319 SER A N 1
ATOM 2471 C CA . SER A 1 319 ? -2.768 -21.562 -6.449 1 93.25 319 SER A CA 1
ATOM 2472 C C . SER A 1 319 ? -3.713 -22.688 -6.051 1 93.25 319 SER A C 1
ATOM 2474 O O . SER A 1 319 ? -3.926 -22.938 -4.863 1 93.25 319 SER A O 1
ATOM 2476 N N . SER A 1 320 ? -4.312 -23.25 -7.004 1 93.25 320 SER A N 1
ATOM 2477 C CA . SER A 1 320 ? -5.195 -24.406 -6.848 1 93.25 320 SER A CA 1
ATOM 2478 C C . SER A 1 320 ? -4.961 -25.438 -7.945 1 93.25 320 SER A C 1
ATOM 2480 O O . SER A 1 320 ? -4.375 -25.125 -8.984 1 93.25 320 SER A O 1
ATOM 2482 N N . LYS A 1 321 ? -5.375 -26.625 -7.629 1 92.19 321 LYS A N 1
ATOM 2483 C CA . LYS A 1 321 ? -5.199 -27.719 -8.578 1 92.19 321 LYS A CA 1
ATOM 2484 C C . LYS A 1 321 ? -6.523 -28.094 -9.242 1 92.19 321 LYS A C 1
ATOM 2486 O O . LYS A 1 321 ? -7.562 -28.141 -8.57 1 92.19 321 LYS A O 1
ATOM 2491 N N . VAL A 1 322 ? -6.453 -28.312 -10.586 1 93.06 322 VAL A N 1
ATOM 2492 C CA . VAL A 1 322 ? -7.609 -28.797 -11.328 1 93.06 322 VAL A CA 1
ATOM 2493 C C . VAL A 1 322 ? -7.312 -30.188 -11.883 1 93.06 322 VAL A C 1
ATOM 2495 O O . VAL A 1 322 ? -6.359 -30.375 -12.648 1 93.06 322 VAL A O 1
ATOM 2498 N N . ILE A 1 323 ? -8.07 -31.109 -11.43 1 93.81 323 ILE A N 1
ATOM 2499 C CA . ILE A 1 323 ? -7.938 -32.469 -11.93 1 93.81 323 ILE A CA 1
ATOM 2500 C C . ILE A 1 323 ? -9.023 -32.75 -12.969 1 93.81 323 ILE A C 1
ATOM 2502 O O . ILE A 1 323 ? -10.219 -32.625 -12.672 1 93.81 323 ILE A O 1
ATOM 2506 N N . ILE A 1 324 ? -8.578 -33.094 -14.172 1 94.69 324 ILE A N 1
ATOM 2507 C CA . ILE A 1 324 ? -9.5 -33.344 -15.273 1 94.69 324 ILE A CA 1
ATOM 2508 C C . ILE A 1 324 ? -9.438 -34.844 -15.672 1 94.69 324 ILE A C 1
ATOM 2510 O O . ILE A 1 324 ? -8.398 -35.312 -16.141 1 94.69 324 ILE A O 1
ATOM 2514 N N . ASP A 1 325 ? -10.5 -35.562 -15.484 1 96.75 325 ASP A N 1
ATOM 2515 C CA . ASP A 1 325 ? -10.617 -36.938 -15.938 1 96.75 325 ASP A CA 1
ATOM 2516 C C . ASP A 1 325 ? -11.188 -37 -17.359 1 96.75 325 ASP A C 1
ATOM 2518 O O . ASP A 1 325 ? -12.258 -36.469 -17.625 1 96.75 325 ASP A O 1
ATOM 2522 N N . VAL A 1 326 ? -10.43 -37.688 -18.203 1 96.5 326 VAL A N 1
ATOM 2523 C CA . VAL A 1 326 ? -10.867 -37.812 -19.578 1 96.5 326 VAL A CA 1
ATOM 2524 C C . VAL A 1 326 ? -11.656 -39.094 -19.766 1 96.5 326 VAL A C 1
ATOM 2526 O O . VAL A 1 326 ? -11.188 -40.188 -19.375 1 96.5 326 VAL A O 1
ATOM 2529 N N . GLY A 1 327 ? -12.797 -39 -20.312 1 96.31 327 GLY A N 1
ATOM 2530 C CA . GLY A 1 327 ? -13.602 -40.188 -20.594 1 96.31 327 GLY A CA 1
ATOM 2531 C C . GLY A 1 327 ? -13.281 -40.812 -21.938 1 96.31 327 GLY A C 1
ATOM 2532 O O . GLY A 1 327 ? -13.055 -40.094 -22.922 1 96.31 327 GLY A O 1
ATOM 2533 N N . ASP A 1 328 ? -13.211 -42.094 -21.938 1 96.31 328 ASP A N 1
ATOM 2534 C CA . ASP A 1 328 ? -12.898 -42.844 -23.141 1 96.31 328 ASP A CA 1
ATOM 2535 C C . ASP A 1 328 ? -14.133 -42.969 -24.047 1 96.31 328 ASP A C 1
ATOM 2537 O O . ASP A 1 328 ? -15.25 -43.125 -23.562 1 96.31 328 ASP A O 1
ATOM 2541 N N . ILE A 1 329 ? -13.938 -42.844 -25.359 1 95.25 329 ILE A N 1
ATOM 2542 C CA . ILE A 1 329 ? -14.961 -43.125 -26.359 1 95.25 329 ILE A CA 1
ATOM 2543 C C . ILE A 1 329 ? -14.453 -44.188 -27.328 1 95.25 329 ILE A C 1
ATOM 2545 O O . ILE A 1 329 ? -13.242 -44.344 -27.5 1 95.25 329 ILE A O 1
ATOM 2549 N N . ASN A 1 330 ? -15.32 -44.969 -27.891 1 95.81 330 ASN A N 1
ATOM 2550 C CA . ASN A 1 330 ? -14.938 -46 -28.859 1 95.81 330 ASN A CA 1
ATOM 2551 C C . ASN A 1 330 ? -14.586 -45.406 -30.219 1 95.81 330 ASN A C 1
ATOM 2553 O O . ASN A 1 330 ? -15.43 -45.375 -31.109 1 95.81 330 ASN A O 1
ATOM 2557 N N . ASP A 1 331 ? -13.422 -44.969 -30.406 1 94.5 331 ASP A N 1
ATOM 2558 C CA . ASP A 1 331 ? -13.039 -44.312 -31.641 1 94.5 331 ASP A CA 1
ATOM 2559 C C . ASP A 1 331 ? -11.898 -45.031 -32.344 1 94.5 331 ASP A C 1
ATOM 2561 O O . ASP A 1 331 ? -11.328 -44.531 -33.312 1 94.5 331 ASP A O 1
ATOM 2565 N N . ASN A 1 332 ? -11.484 -46.156 -31.797 1 95.19 332 ASN A N 1
ATOM 2566 C CA . ASN A 1 332 ? -10.453 -46.969 -32.438 1 95.19 332 ASN A CA 1
ATOM 2567 C C . ASN A 1 332 ? -10.992 -48.344 -32.844 1 95.19 332 ASN A C 1
ATOM 2569 O O . ASN A 1 332 ? -11.758 -48.969 -32.125 1 95.19 332 ASN A O 1
ATOM 2573 N N . THR A 1 333 ? -10.539 -48.781 -33.969 1 95.5 333 THR A N 1
ATOM 2574 C CA . THR A 1 333 ? -10.914 -50.094 -34.5 1 95.5 333 THR A CA 1
ATOM 2575 C C . THR A 1 333 ? -9.836 -51.125 -34.156 1 95.5 333 THR A C 1
ATOM 2577 O O . THR A 1 333 ? -8.641 -50.812 -34.156 1 95.5 333 THR A O 1
ATOM 2580 N N . PRO A 1 334 ? -10.297 -52.406 -33.938 1 95.31 334 PRO A N 1
ATOM 2581 C CA . PRO A 1 334 ? -9.297 -53.469 -33.719 1 95.31 334 PRO A CA 1
ATOM 2582 C C . PRO A 1 334 ? -8.305 -53.562 -34.875 1 95.31 334 PRO A C 1
ATOM 2584 O O . PRO A 1 334 ? -8.703 -53.5 -36.031 1 95.31 334 PRO A O 1
ATOM 2587 N N . VAL A 1 335 ? -7.109 -53.719 -34.531 1 92.81 335 VAL A N 1
ATOM 2588 C CA . VAL A 1 335 ? -6.062 -53.875 -35.531 1 92.81 335 VAL A CA 1
ATOM 2589 C C . VAL A 1 335 ? -5.594 -55.312 -35.594 1 92.81 335 VAL A C 1
ATOM 2591 O O . VAL A 1 335 ? -5.117 -55.844 -34.562 1 92.81 335 VAL A O 1
ATOM 2594 N N . ILE A 1 336 ? -5.66 -55.938 -36.812 1 92.5 336 ILE A N 1
ATOM 2595 C CA . ILE A 1 336 ? -5.266 -57.312 -37 1 92.5 336 ILE A CA 1
ATOM 2596 C C . ILE A 1 336 ? -3.893 -57.375 -37.656 1 92.5 336 ILE A C 1
ATOM 2598 O O . ILE A 1 336 ? -3.68 -56.781 -38.719 1 92.5 336 ILE A O 1
ATOM 2602 N N . LYS A 1 337 ? -3.041 -58.125 -37.031 1 89.94 337 LYS A N 1
ATOM 2603 C CA . LYS A 1 337 ? -1.721 -58.312 -37.594 1 89.94 337 LYS A CA 1
ATOM 2604 C C . LYS A 1 337 ? -1.39 -59.812 -37.688 1 89.94 337 LYS A C 1
ATOM 2606 O O . LYS A 1 337 ? -1.409 -60.531 -36.656 1 89.94 337 LYS A O 1
ATOM 2611 N N . ILE A 1 338 ? -1.022 -60.219 -38.875 1 89.25 338 ILE A N 1
ATOM 2612 C CA . ILE A 1 338 ? -0.667 -61.594 -39.062 1 89.25 338 ILE A CA 1
ATOM 2613 C C . ILE A 1 338 ? 0.774 -61.844 -38.625 1 89.25 338 ILE A C 1
ATOM 2615 O O . ILE A 1 338 ? 1.685 -61.125 -39.031 1 89.25 338 ILE A O 1
ATOM 2619 N N . ILE A 1 339 ? 0.943 -62.75 -37.812 1 87.25 339 ILE A N 1
ATOM 2620 C CA . ILE A 1 339 ? 2.275 -63.094 -37.312 1 87.25 339 ILE A CA 1
ATOM 2621 C C . ILE A 1 339 ? 2.885 -64.188 -38.219 1 87.25 339 ILE A C 1
ATOM 2623 O O . ILE A 1 339 ? 4.008 -64.062 -38.688 1 87.25 339 ILE A O 1
ATOM 2627 N N . SER A 1 340 ? 2.141 -65.25 -38.375 1 86.69 340 SER A N 1
ATOM 2628 C CA . SER A 1 340 ? 2.559 -66.312 -39.25 1 86.69 340 SER A CA 1
ATOM 2629 C C . SER A 1 340 ? 1.357 -67 -39.875 1 86.69 340 SER A C 1
ATOM 2631 O O . SER A 1 340 ? 0.29 -67.125 -39.25 1 86.69 340 SER A O 1
ATOM 2633 N N . SER A 1 341 ? 1.556 -67.438 -41.094 1 87.31 341 SER A N 1
ATOM 2634 C CA . SER A 1 341 ? 0.511 -68.188 -41.812 1 87.31 341 SER A CA 1
ATOM 2635 C C . SER A 1 341 ? 1.104 -69.25 -42.719 1 87.31 341 SER A C 1
ATOM 2637 O O . SER A 1 341 ? 2.15 -69.062 -43.344 1 87.31 341 SER A O 1
ATOM 2639 N N . SER A 1 342 ? 0.434 -70.375 -42.688 1 83.56 342 SER A N 1
ATOM 2640 C CA . SER A 1 342 ? 0.876 -71.438 -43.562 1 83.56 342 SER A CA 1
ATOM 2641 C C . SER A 1 342 ? 0.316 -71.25 -44.969 1 83.56 342 SER A C 1
ATOM 2643 O O . SER A 1 342 ? -0.857 -70.938 -45.156 1 83.56 342 SER A O 1
ATOM 2645 N N . ILE A 1 343 ? 1.184 -71.438 -45.875 1 76.19 343 ILE A N 1
ATOM 2646 C CA . ILE A 1 343 ? 0.768 -71.25 -47.281 1 76.19 343 ILE A CA 1
ATOM 2647 C C . ILE A 1 343 ? 0.061 -72.562 -47.75 1 76.19 343 ILE A C 1
ATOM 2649 O O . ILE A 1 343 ? -0.891 -72.5 -48.531 1 76.19 343 ILE A O 1
ATOM 2653 N N . SER A 1 344 ? 0.504 -73.625 -47.219 1 83.31 344 SER A N 1
ATOM 2654 C CA . SER A 1 344 ? -0.08 -74.938 -47.625 1 83.31 344 SER A CA 1
ATOM 2655 C C . SER A 1 344 ? -0.292 -75.812 -46.406 1 83.31 344 SER A C 1
ATOM 2657 O O . SER A 1 344 ? 0.446 -75.75 -45.438 1 83.31 344 SER A O 1
ATOM 2659 N N . ILE A 1 345 ? -1.466 -76.5 -46.5 1 83.31 345 ILE A N 1
ATOM 2660 C CA . ILE A 1 345 ? -1.793 -77.5 -45.438 1 83.31 345 ILE A CA 1
ATOM 2661 C C . ILE A 1 345 ? -2.01 -78.875 -46.062 1 83.31 345 ILE A C 1
ATOM 2663 O O . ILE A 1 345 ? -2.736 -79 -47.031 1 83.31 345 ILE A O 1
ATOM 2667 N N . GLY A 1 346 ? -1.313 -79.812 -45.531 1 84.19 346 GLY A N 1
ATOM 2668 C CA . GLY A 1 346 ? -1.502 -81.125 -46 1 84.19 346 GLY A CA 1
ATOM 2669 C C . GLY A 1 346 ? -2.869 -81.688 -45.656 1 84.19 346 GLY A C 1
ATOM 2670 O O . GLY A 1 346 ? -3.422 -81.438 -44.594 1 84.19 346 GLY A O 1
ATOM 2671 N N . GLU A 1 347 ? -3.312 -82.562 -46.594 1 85.06 347 GLU A N 1
ATOM 2672 C CA . GLU A 1 347 ? -4.625 -83.125 -46.375 1 85.06 347 GLU A CA 1
ATOM 2673 C C . GLU A 1 347 ? -4.621 -84.062 -45.156 1 85.06 347 GLU A C 1
ATOM 2675 O O . GLU A 1 347 ? -5.656 -84.25 -44.5 1 85.06 347 GLU A O 1
ATOM 2680 N N . ASN A 1 348 ? -3.461 -84.5 -44.781 1 84.25 348 ASN A N 1
ATOM 2681 C CA . ASN A 1 348 ? -3.367 -85.438 -43.656 1 84.25 348 ASN A CA 1
ATOM 2682 C C . ASN A 1 348 ? -2.998 -84.75 -42.344 1 84.25 348 ASN A C 1
ATOM 2684 O O . ASN A 1 348 ? -2.549 -85.375 -41.406 1 84.25 348 ASN A O 1
ATOM 2688 N N . SER A 1 349 ? -3.256 -83.438 -42.438 1 85.5 349 SER A N 1
ATOM 2689 C CA . SER A 1 349 ? -2.932 -82.688 -41.219 1 85.5 349 SER A CA 1
ATOM 2690 C C . SER A 1 349 ? -3.906 -83 -40.094 1 85.5 349 SER A C 1
ATOM 2692 O O . SER A 1 349 ? -5.121 -83.062 -40.312 1 85.5 349 SER A O 1
ATOM 2694 N N . PRO A 1 350 ? -3.357 -83.375 -38.906 1 86.94 350 PRO A N 1
ATOM 2695 C CA . PRO A 1 350 ? -4.258 -83.625 -37.781 1 86.94 350 PRO A CA 1
ATOM 2696 C C . PRO A 1 350 ? -5.125 -82.438 -37.375 1 86.94 350 PRO A C 1
ATOM 2698 O O . PRO A 1 350 ? -4.785 -81.312 -37.688 1 86.94 350 PRO A O 1
ATOM 2701 N N . SER A 1 351 ? -6.18 -82.812 -36.812 1 87.5 351 SER A N 1
ATOM 2702 C CA . SER A 1 351 ? -7.023 -81.812 -36.25 1 87.5 351 SER A CA 1
ATOM 2703 C C . SER A 1 351 ? -6.277 -81 -35.156 1 87.5 351 SER A C 1
ATOM 2705 O O . SER A 1 351 ? -5.531 -81.562 -34.375 1 87.5 351 SER A O 1
ATOM 2707 N N . GLY A 1 352 ? -6.383 -79.688 -35.188 1 88.19 352 GLY A N 1
ATOM 2708 C CA . GLY A 1 352 ? -5.719 -78.875 -34.188 1 88.19 352 GLY A CA 1
ATOM 2709 C C . GLY A 1 352 ? -4.422 -78.25 -34.719 1 88.19 352 GLY A C 1
ATOM 2710 O O . GLY A 1 352 ? -3.711 -77.562 -33.969 1 88.19 352 GLY A O 1
ATOM 2711 N N . THR A 1 353 ? -4.184 -78.562 -35.969 1 88.56 353 THR A N 1
ATOM 2712 C CA . THR A 1 353 ? -2.973 -78 -36.562 1 88.56 353 THR A CA 1
ATOM 2713 C C . THR A 1 353 ? -3.111 -76.5 -36.75 1 88.56 353 THR A C 1
ATOM 2715 O O . THR A 1 353 ? -4.117 -76.062 -37.281 1 88.56 353 THR A O 1
ATOM 2718 N N . VAL A 1 354 ? -2.088 -75.812 -36.25 1 90.31 354 VAL A N 1
ATOM 2719 C CA . VAL A 1 354 ? -2.117 -74.375 -36.375 1 90.31 354 VAL A CA 1
ATOM 2720 C C . VAL A 1 354 ? -1.774 -73.938 -37.781 1 90.31 354 VAL A C 1
ATOM 2722 O O . VAL A 1 354 ? -0.715 -74.312 -38.312 1 90.31 354 VAL A O 1
ATOM 2725 N N . VAL A 1 355 ? -2.709 -73.188 -38.406 1 89.06 355 VAL A N 1
ATOM 2726 C CA . VAL A 1 355 ? -2.527 -72.812 -39.781 1 89.06 355 VAL A CA 1
ATOM 2727 C C . VAL A 1 355 ? -2.117 -71.312 -39.844 1 89.06 355 VAL A C 1
ATOM 2729 O O . VAL A 1 355 ? -1.417 -70.938 -40.781 1 89.06 355 VAL A O 1
ATOM 2732 N N . ALA A 1 356 ? -2.561 -70.562 -38.906 1 90.88 356 ALA A N 1
ATOM 2733 C CA . ALA A 1 356 ? -2.205 -69.125 -38.844 1 90.88 356 ALA A CA 1
ATOM 2734 C C . ALA A 1 356 ? -2.275 -68.625 -37.438 1 90.88 356 ALA A C 1
ATOM 2736 O O . ALA A 1 356 ? -3.053 -69.125 -36.625 1 90.88 356 ALA A O 1
ATOM 2737 N N . VAL A 1 357 ? -1.41 -67.688 -37.125 1 91 357 VAL A N 1
ATOM 2738 C CA . VAL A 1 357 ? -1.424 -67 -35.844 1 91 357 VAL A CA 1
ATOM 2739 C C . VAL A 1 357 ? -1.461 -65.5 -36.094 1 91 357 VAL A C 1
ATOM 2741 O O . VAL A 1 357 ? -0.755 -65 -36.969 1 91 357 VAL A O 1
ATOM 2744 N N . MET A 1 358 ? -2.342 -64.812 -35.375 1 90.75 358 MET A N 1
ATOM 2745 C CA . MET A 1 358 ? -2.488 -63.375 -35.562 1 90.75 358 MET A CA 1
ATOM 2746 C C . MET A 1 358 ? -2.582 -62.656 -34.188 1 90.75 358 MET A C 1
ATOM 2748 O O . MET A 1 358 ? -2.961 -63.281 -33.188 1 90.75 358 MET A O 1
ATOM 2752 N N . SER A 1 359 ? -2.168 -61.438 -34.219 1 90.31 359 SER A N 1
ATOM 2753 C CA . SER A 1 359 ? -2.357 -60.562 -33.062 1 90.31 359 SER A CA 1
ATOM 2754 C C . SER A 1 359 ? -3.424 -59.531 -33.312 1 90.31 359 SER A C 1
ATOM 2756 O O . SER A 1 359 ? -3.498 -58.969 -34.438 1 90.31 359 SER A O 1
ATOM 2758 N N . VAL A 1 360 ? -4.289 -59.312 -32.375 1 91.62 360 VAL A N 1
ATOM 2759 C CA . VAL A 1 360 ? -5.344 -58.312 -32.469 1 91.62 360 VAL A CA 1
ATOM 2760 C C . VAL A 1 360 ? -5.258 -57.344 -31.281 1 91.62 360 VAL A C 1
ATOM 2762 O O . VAL A 1 360 ? -5.227 -57.75 -30.125 1 91.62 360 VAL A O 1
ATOM 2765 N N . ASN A 1 361 ? -5.129 -56.031 -31.578 1 90.44 361 ASN A N 1
ATOM 2766 C CA . ASN A 1 361 ? -5.035 -55.031 -30.531 1 90.44 361 ASN A CA 1
ATOM 2767 C C . ASN A 1 361 ? -6.012 -53.875 -30.766 1 90.44 361 ASN A C 1
ATOM 2769 O O . ASN A 1 361 ? -6.184 -53.438 -31.906 1 90.44 361 ASN A O 1
ATOM 2773 N N . ASP A 1 362 ? -6.75 -53.5 -29.781 1 93.31 362 ASP A N 1
ATOM 2774 C CA . ASP A 1 362 ? -7.594 -52.312 -29.734 1 93.31 362 ASP A CA 1
ATOM 2775 C C . ASP A 1 362 ? -7.176 -51.375 -28.594 1 93.31 362 ASP A C 1
ATOM 2777 O O . ASP A 1 362 ? -7.297 -51.75 -27.422 1 93.31 362 ASP A O 1
ATOM 2781 N N . PRO A 1 363 ? -6.758 -50.156 -28.984 1 92.44 363 PRO A N 1
ATOM 2782 C CA . PRO A 1 363 ? -6.191 -49.281 -27.953 1 92.44 363 PRO A CA 1
ATOM 2783 C C . PRO A 1 363 ? -7.246 -48.75 -26.984 1 92.44 363 PRO A C 1
ATOM 2785 O O . PRO A 1 363 ? -6.902 -48.219 -25.938 1 92.44 363 PRO A O 1
ATOM 2788 N N . ASP A 1 364 ? -8.555 -48.875 -27.281 1 95.06 364 ASP A N 1
ATOM 2789 C CA . ASP A 1 364 ? -9.578 -48.375 -26.391 1 95.06 364 ASP A CA 1
ATOM 2790 C C . ASP A 1 364 ? -9.594 -49.125 -25.062 1 95.06 364 ASP A C 1
ATOM 2792 O O . ASP A 1 364 ? -8.969 -50.188 -24.953 1 95.06 364 ASP A O 1
ATOM 2796 N N . SER A 1 365 ? -10.234 -48.469 -24.109 1 92.44 365 SER A N 1
ATOM 2797 C CA . SER A 1 365 ? -10.227 -49.062 -22.781 1 92.44 365 SER A CA 1
ATOM 2798 C C . SER A 1 365 ? -11.5 -49.844 -22.516 1 92.44 365 SER A C 1
ATOM 2800 O O . SER A 1 365 ? -12.547 -49.562 -23.094 1 92.44 365 SER A O 1
ATOM 2802 N N . ASP A 1 366 ? -11.359 -50.875 -21.703 1 92.69 366 ASP A N 1
ATOM 2803 C CA . ASP A 1 366 ? -12.469 -51.656 -21.172 1 92.69 366 ASP A CA 1
ATOM 2804 C C . ASP A 1 366 ? -13.297 -52.281 -22.297 1 92.69 366 ASP A C 1
ATOM 2806 O O . ASP A 1 366 ? -12.75 -52.938 -23.188 1 92.69 366 ASP A O 1
ATOM 2810 N N . VAL A 1 367 ? -14.617 -51.969 -22.297 1 93.44 367 VAL A N 1
ATOM 2811 C CA . VAL A 1 367 ? -15.523 -52.625 -23.25 1 93.44 367 VAL A CA 1
ATOM 2812 C C . VAL A 1 367 ? -15.234 -52.125 -24.656 1 93.44 367 VAL A C 1
ATOM 2814 O O . VAL A 1 367 ? -15.406 -52.844 -25.625 1 93.44 367 VAL A O 1
ATOM 2817 N N . ASN A 1 368 ? -14.719 -50.875 -24.688 1 94.5 368 ASN A N 1
ATOM 2818 C CA . ASN A 1 368 ? -14.398 -50.281 -25.984 1 94.5 368 ASN A CA 1
ATOM 2819 C C . ASN A 1 368 ? -13.18 -50.938 -26.625 1 94.5 368 ASN A C 1
ATOM 2821 O O . ASN A 1 368 ? -12.992 -50.875 -27.844 1 94.5 368 ASN A O 1
ATOM 2825 N N . GLY A 1 369 ? -12.32 -51.594 -25.797 1 93.56 369 GLY A N 1
ATOM 2826 C CA . GLY A 1 369 ? -11.102 -52.219 -26.297 1 93.56 369 GLY A CA 1
ATOM 2827 C C . GLY A 1 369 ? -11.164 -53.75 -26.281 1 93.56 369 GLY A C 1
ATOM 2828 O O . GLY A 1 369 ? -10.219 -54.406 -26.719 1 93.56 369 GLY A O 1
ATOM 2829 N N . LYS A 1 370 ? -12.25 -54.312 -25.75 1 93.56 370 LYS A N 1
ATOM 2830 C CA . LYS A 1 370 ? -12.422 -55.781 -25.734 1 93.56 370 LYS A CA 1
ATOM 2831 C C . LYS A 1 370 ? -12.828 -56.281 -27.125 1 93.56 370 LYS A C 1
ATOM 2833 O O . LYS A 1 370 ? -13.852 -55.875 -27.672 1 93.56 370 LYS A O 1
ATOM 2838 N N . VAL A 1 371 ? -11.992 -57.219 -27.641 1 94.31 371 VAL A N 1
ATOM 2839 C CA . VAL A 1 371 ? -12.18 -57.594 -29.031 1 94.31 371 VAL A CA 1
ATOM 2840 C C . VAL A 1 371 ? -12.539 -59.094 -29.094 1 94.31 371 VAL A C 1
ATOM 2842 O O . VAL A 1 371 ? -12.008 -59.906 -28.328 1 94.31 371 VAL A O 1
ATOM 2845 N N . GLU A 1 372 ? -13.438 -59.438 -29.953 1 93.25 372 GLU A N 1
ATOM 2846 C CA . GLU A 1 372 ? -13.781 -60.812 -30.297 1 93.25 372 GLU A CA 1
ATOM 2847 C C . GLU A 1 372 ? -13.641 -61.062 -31.797 1 93.25 372 GLU A C 1
ATOM 2849 O O . GLU A 1 372 ? -14.086 -60.25 -32.594 1 93.25 372 GLU A O 1
ATOM 2854 N N . CYS A 1 373 ? -12.953 -62.156 -32.094 1 94.94 373 CYS A N 1
ATOM 2855 C CA . CYS A 1 373 ? -12.719 -62.469 -33.5 1 94.94 373 CYS A CA 1
ATOM 2856 C C . CYS A 1 373 ? -13.484 -63.719 -33.938 1 94.94 373 CYS A C 1
ATOM 2858 O O . CYS A 1 373 ? -13.633 -64.688 -33.156 1 94.94 373 CYS A O 1
ATOM 2860 N N . THR A 1 374 ? -14.016 -63.656 -35.156 1 94.31 374 THR A N 1
ATOM 2861 C CA . THR A 1 374 ? -14.703 -64.812 -35.781 1 94.31 374 THR A CA 1
ATOM 2862 C C . THR A 1 374 ? -14.219 -65 -37.188 1 94.31 374 THR A C 1
ATOM 2864 O O . THR A 1 374 ? -13.578 -64.125 -37.781 1 94.31 374 THR A O 1
ATOM 2867 N N . ILE A 1 375 ? -14.328 -66.188 -37.688 1 93.81 375 ILE A N 1
ATOM 2868 C CA . ILE A 1 375 ? -14.008 -66.5 -39.062 1 93.81 375 ILE A CA 1
ATOM 2869 C C . ILE A 1 375 ? -15.281 -66.812 -39.844 1 93.81 375 ILE A C 1
ATOM 2871 O O . ILE A 1 375 ? -16.344 -67 -39.25 1 93.81 375 ILE A O 1
ATOM 2875 N N . ASN A 1 376 ? -15.125 -66.75 -41.156 1 90.88 376 ASN A N 1
ATOM 2876 C CA . ASN A 1 376 ? -16.297 -67 -42 1 90.88 376 ASN A CA 1
ATOM 2877 C C . ASN A 1 376 ? -16.797 -68.438 -41.781 1 90.88 376 ASN A C 1
ATOM 2879 O O . ASN A 1 376 ? -16.016 -69.312 -41.438 1 90.88 376 ASN A O 1
ATOM 2883 N N . LYS A 1 377 ? -18.078 -68.625 -42.062 1 86.88 377 LYS A N 1
ATOM 2884 C CA . LYS A 1 377 ? -18.719 -69.938 -41.844 1 86.88 377 LYS A CA 1
ATOM 2885 C C . LYS A 1 377 ? -18.391 -70.938 -42.938 1 86.88 377 LYS A C 1
ATOM 2887 O O . LYS A 1 377 ? -17.875 -70.562 -44 1 86.88 377 LYS A O 1
ATOM 2892 N N . ASN A 1 378 ? -18.516 -72.125 -42.75 1 84.62 378 ASN A N 1
ATOM 2893 C CA . ASN A 1 378 ? -18.391 -73.25 -43.688 1 84.62 378 ASN A CA 1
ATOM 2894 C C . ASN A 1 378 ? -16.938 -73.5 -44.062 1 84.62 378 ASN A C 1
ATOM 2896 O O . ASN A 1 378 ? -16.609 -73.688 -45.25 1 84.62 378 ASN A O 1
ATOM 2900 N N . THR A 1 379 ? -16.109 -73.312 -43.156 1 86.62 379 THR A N 1
ATOM 2901 C CA . THR A 1 379 ? -14.711 -73.625 -43.344 1 86.62 379 THR A CA 1
ATOM 2902 C C . THR A 1 379 ? -14.281 -74.688 -42.344 1 86.62 379 THR A C 1
ATOM 2904 O O . THR A 1 379 ? -14.812 -74.75 -41.25 1 86.62 379 THR A O 1
ATOM 2907 N N . PRO A 1 380 ? -13.383 -75.625 -42.781 1 89.88 380 PRO A N 1
ATOM 2908 C CA . PRO A 1 380 ? -12.922 -76.688 -41.875 1 89.88 380 PRO A CA 1
ATOM 2909 C C . PRO A 1 380 ? -11.906 -76.188 -40.844 1 89.88 380 PRO A C 1
ATOM 2911 O O . PRO A 1 380 ? -11.039 -76.938 -40.406 1 89.88 380 PRO A O 1
ATOM 2914 N N . PHE A 1 381 ? -11.977 -74.875 -40.562 1 92.25 381 PHE A N 1
ATOM 2915 C CA . PHE A 1 381 ? -11.031 -74.25 -39.625 1 92.25 381 PHE A CA 1
ATOM 2916 C C . PHE A 1 381 ? -11.766 -73.688 -38.406 1 92.25 381 PHE A C 1
ATOM 2918 O O . PHE A 1 381 ? -12.977 -73.438 -38.5 1 92.25 381 PHE A O 1
ATOM 2925 N N . ALA A 1 382 ? -11.008 -73.5 -37.312 1 92.81 382 ALA A N 1
ATOM 2926 C CA . ALA A 1 382 ? -11.516 -72.875 -36.094 1 92.81 382 ALA A CA 1
ATOM 2927 C C . ALA A 1 382 ? -10.539 -71.812 -35.594 1 92.81 382 ALA A C 1
ATOM 2929 O O . ALA A 1 382 ? -9.336 -71.875 -35.875 1 92.81 382 ALA A O 1
ATOM 2930 N N . ILE A 1 383 ? -11.102 -70.812 -35.062 1 93.25 383 ILE A N 1
ATOM 2931 C CA . ILE A 1 383 ? -10.273 -69.75 -34.469 1 93.25 383 ILE A CA 1
ATOM 2932 C C . ILE A 1 383 ? -10.266 -69.875 -32.938 1 93.25 383 ILE A C 1
ATOM 2934 O O . ILE A 1 383 ? -11.312 -70.125 -32.344 1 93.25 383 ILE A O 1
ATOM 2938 N N . THR A 1 384 ? -9.078 -69.875 -32.344 1 91 384 THR A N 1
ATOM 2939 C CA . THR A 1 384 ? -8.945 -69.938 -30.891 1 91 384 THR A CA 1
ATOM 2940 C C . THR A 1 384 ? -8.086 -68.812 -30.344 1 91 384 THR A C 1
ATOM 2942 O O . THR A 1 384 ? -7.121 -68.438 -30.984 1 91 384 THR A O 1
ATOM 2945 N N . SER A 1 385 ? -8.523 -68.312 -29.234 1 89.19 385 SER A N 1
ATOM 2946 C CA . SER A 1 385 ? -7.719 -67.312 -28.531 1 89.19 385 SER A CA 1
ATOM 2947 C C . SER A 1 385 ? -6.625 -67.938 -27.703 1 89.19 385 SER A C 1
ATOM 2949 O O . SER A 1 385 ? -6.906 -68.812 -26.844 1 89.19 385 SER A O 1
ATOM 2951 N N . THR A 1 386 ? -5.41 -67.812 -27.984 1 76.75 386 THR A N 1
ATOM 2952 C CA . THR A 1 386 ? -4.293 -68.438 -27.297 1 76.75 386 THR A CA 1
ATOM 2953 C C . THR A 1 386 ? -3.822 -67.562 -26.125 1 76.75 386 THR A C 1
ATOM 2955 O O . THR A 1 386 ? -3.477 -68.062 -25.062 1 76.75 386 THR A O 1
ATOM 2958 N N . SER A 1 387 ? -3.6 -66.438 -26.25 1 75.06 387 SER A N 1
ATOM 2959 C CA . SER A 1 387 ? -3.248 -65.5 -25.203 1 75.06 387 SER A CA 1
ATOM 2960 C C . SER A 1 387 ? -3.951 -64.125 -25.391 1 75.06 387 SER A C 1
ATOM 2962 O O . SER A 1 387 ? -4.742 -63.969 -26.328 1 75.06 387 SER A O 1
ATOM 2964 N N . SER A 1 388 ? -3.549 -63.281 -24.422 1 75.06 388 SER A N 1
ATOM 2965 C CA . SER A 1 388 ? -4.164 -61.938 -24.516 1 75.06 388 SER A CA 1
ATOM 2966 C C . SER A 1 388 ? -3.826 -61.281 -25.844 1 75.06 388 SER A C 1
ATOM 2968 O O . SER A 1 388 ? -2.652 -61.062 -26.156 1 75.06 388 SER A O 1
ATOM 2970 N N . ASN A 1 389 ? -4.688 -61.156 -26.781 1 83.88 389 ASN A N 1
ATOM 2971 C CA . ASN A 1 389 ? -4.656 -60.406 -28.016 1 83.88 389 ASN A CA 1
ATOM 2972 C C . ASN A 1 389 ? -4.164 -61.25 -29.188 1 83.88 389 ASN A C 1
ATOM 2974 O O . ASN A 1 389 ? -3.832 -60.719 -30.25 1 83.88 389 ASN A O 1
ATOM 2978 N N . PHE A 1 390 ? -3.893 -62.656 -28.844 1 88.75 390 PHE A N 1
ATOM 2979 C CA . PHE A 1 390 ? -3.447 -63.5 -29.938 1 88.75 390 PHE A CA 1
ATOM 2980 C C . PHE A 1 390 ? -4.527 -64.5 -30.297 1 88.75 390 PHE A C 1
ATOM 2982 O O . PHE A 1 390 ? -5.203 -65.062 -29.422 1 88.75 390 PHE A O 1
ATOM 2989 N N . TYR A 1 391 ? -4.609 -64.812 -31.562 1 91.75 391 TYR A N 1
ATOM 2990 C CA . TYR A 1 391 ? -5.559 -65.812 -32.094 1 91.75 391 TYR A CA 1
ATOM 2991 C C . TYR A 1 391 ? -4.867 -66.75 -33.031 1 91.75 391 TYR A C 1
ATOM 2993 O O . TYR A 1 391 ? -3.977 -66.375 -33.812 1 91.75 391 TYR A O 1
ATOM 3001 N N . SER A 1 392 ? -5.297 -67.938 -32.938 1 92.06 392 SER A N 1
ATOM 3002 C CA . SER A 1 392 ? -4.789 -69 -33.812 1 92.06 392 SER A CA 1
ATOM 3003 C C . SER A 1 392 ? -5.914 -69.625 -34.656 1 92.06 392 SER A C 1
ATOM 3005 O O . SER A 1 392 ? -7.023 -69.812 -34.156 1 92.06 392 SER A O 1
ATOM 3007 N N . ILE A 1 393 ? -5.605 -69.812 -35.844 1 91.62 393 ILE A N 1
ATOM 3008 C CA . ILE A 1 393 ? -6.5 -70.562 -36.688 1 91.62 393 ILE A CA 1
ATOM 3009 C C . ILE A 1 393 ? -6.016 -72 -36.781 1 91.62 393 ILE A C 1
ATOM 3011 O O . ILE A 1 393 ? -4.863 -72.25 -37.125 1 91.62 393 ILE A O 1
ATOM 3015 N N . ILE A 1 394 ? -6.914 -72.938 -36.438 1 91.81 394 ILE A N 1
ATOM 3016 C CA . ILE A 1 394 ? -6.527 -74.312 -36.406 1 91.81 394 ILE A CA 1
ATOM 3017 C C . ILE A 1 394 ? -7.461 -75.188 -37.281 1 91.81 394 ILE A C 1
ATOM 3019 O O . ILE A 1 394 ? -8.578 -74.75 -37.594 1 91.81 394 ILE A O 1
ATOM 3023 N N . THR A 1 395 ? -6.898 -76.25 -37.719 1 91.38 395 THR A N 1
ATOM 3024 C CA . THR A 1 395 ? -7.742 -77.188 -38.469 1 91.38 395 THR A CA 1
ATOM 3025 C C . THR A 1 395 ? -8.781 -77.812 -37.562 1 91.38 395 THR A C 1
ATOM 3027 O O . THR A 1 395 ? -8.469 -78.25 -36.438 1 91.38 395 THR A O 1
ATOM 3030 N N . ASP A 1 396 ? -10 -77.812 -37.938 1 89 396 ASP A N 1
ATOM 3031 C CA . ASP A 1 396 ? -11.094 -78.312 -37.125 1 89 396 ASP A CA 1
ATOM 3032 C C . ASP A 1 396 ? -11.664 -79.625 -37.719 1 89 396 ASP A C 1
ATOM 3034 O O . ASP A 1 396 ? -12.219 -80.438 -37 1 89 396 ASP A O 1
ATOM 3038 N N . SER A 1 397 ? -11.641 -79.75 -39.062 1 85 397 SER A N 1
ATOM 3039 C CA . SER A 1 397 ? -12.141 -80.938 -39.719 1 85 397 SER A CA 1
ATOM 3040 C C . SER A 1 397 ? -11.148 -81.438 -40.75 1 85 397 SER A C 1
ATOM 3042 O O . SER A 1 397 ? -10.133 -80.812 -41.031 1 85 397 SER A O 1
ATOM 3044 N N . ASP A 1 398 ? -11.531 -82.625 -41.25 1 84.06 398 ASP A N 1
ATOM 3045 C CA . ASP A 1 398 ? -10.648 -83.312 -42.219 1 84.06 398 ASP A CA 1
ATOM 3046 C C . ASP A 1 398 ? -10.602 -82.5 -43.531 1 84.06 398 ASP A C 1
ATOM 3048 O O . ASP A 1 398 ? -11.617 -81.938 -43.969 1 84.06 398 ASP A O 1
ATOM 3052 N N . LEU A 1 399 ? -9.375 -82.438 -43.969 1 84.62 399 LEU A N 1
ATOM 3053 C CA . LEU A 1 399 ? -9.156 -81.75 -45.25 1 84.62 399 LEU A CA 1
ATOM 3054 C C . LEU A 1 399 ? -9.094 -82.75 -46.406 1 84.62 399 LEU A C 1
ATOM 3056 O O . LEU A 1 399 ? -8.609 -83.875 -46.219 1 84.62 399 LEU A O 1
ATOM 3060 N N . ASP A 1 400 ? -9.859 -82.375 -47.406 1 85 400 ASP A N 1
ATOM 3061 C CA . ASP A 1 400 ? -9.836 -83.188 -48.594 1 85 400 ASP A CA 1
ATOM 3062 C C . ASP A 1 400 ? -9.492 -82.375 -49.844 1 85 400 ASP A C 1
ATOM 3064 O O . ASP A 1 400 ? -10.32 -81.562 -50.312 1 85 400 ASP A O 1
ATOM 3068 N N . ARG A 1 401 ? -8.359 -82.562 -50.375 1 84.94 401 ARG A N 1
ATOM 3069 C CA . ARG A 1 401 ? -7.875 -81.812 -51.5 1 84.94 401 ARG A CA 1
ATOM 3070 C C . ARG A 1 401 ? -8.797 -81.938 -52.688 1 84.94 401 ARG A C 1
ATOM 3072 O O . ARG A 1 401 ? -8.992 -81 -53.438 1 84.94 401 ARG A O 1
ATOM 3079 N N . GLU A 1 402 ? -9.32 -83.125 -52.844 1 86.31 402 GLU A N 1
ATOM 3080 C CA . GLU A 1 402 ? -10.172 -83.375 -54 1 86.31 402 GLU A CA 1
ATOM 3081 C C . GLU A 1 402 ? -11.5 -82.625 -53.875 1 86.31 402 GLU A C 1
ATOM 3083 O O . GLU A 1 402 ? -12.102 -82.25 -54.906 1 86.31 402 GLU A O 1
ATOM 3088 N N . ARG A 1 403 ? -12 -82.5 -52.719 1 83.88 403 ARG A N 1
ATOM 3089 C CA . ARG A 1 403 ? -13.242 -81.75 -52.469 1 83.88 403 ARG A CA 1
ATOM 3090 C C . ARG A 1 403 ? -13.023 -80.25 -52.562 1 83.88 403 ARG A C 1
ATOM 3092 O O . ARG A 1 403 ? -13.812 -79.5 -53.156 1 83.88 403 ARG A O 1
ATOM 3099 N N . ALA A 1 404 ? -11.938 -79.75 -51.906 1 82.31 404 ALA A N 1
ATOM 3100 C CA . ALA A 1 404 ? -11.578 -78.375 -51.938 1 82.31 404 ALA A CA 1
ATOM 3101 C C . ALA A 1 404 ? -10.062 -78.188 -51.844 1 82.31 404 ALA A C 1
ATOM 3103 O O . ALA A 1 404 ? -9.43 -78.562 -50.875 1 82.31 404 ALA A O 1
ATOM 3104 N N . SER A 1 405 ? -9.555 -77.5 -52.906 1 83.94 405 SER A N 1
ATOM 3105 C CA . SER A 1 405 ? -8.102 -77.375 -52.969 1 83.94 405 SER A CA 1
ATOM 3106 C C . SER A 1 405 ? -7.637 -76.062 -52.375 1 83.94 405 SER A C 1
ATOM 3108 O O . SER A 1 405 ? -6.453 -75.875 -52.094 1 83.94 405 SER A O 1
ATOM 3110 N N . GLU A 1 406 ? -8.609 -75.125 -52.25 1 85.69 406 GLU A N 1
ATOM 3111 C CA . GLU A 1 406 ? -8.266 -73.875 -51.688 1 85.69 406 GLU A CA 1
ATOM 3112 C C . GLU A 1 406 ? -9.344 -73.375 -50.719 1 85.69 406 GLU A C 1
ATOM 3114 O O . GLU A 1 406 ? -10.531 -73.625 -50.906 1 85.69 406 GLU A O 1
ATOM 3119 N N . TYR A 1 407 ? -8.82 -72.812 -49.625 1 84.62 407 TYR A N 1
ATOM 3120 C CA . TYR A 1 407 ? -9.75 -72.25 -48.656 1 84.62 407 TYR A CA 1
ATOM 3121 C C . TYR A 1 407 ? -9.5 -70.75 -48.438 1 84.62 407 TYR A C 1
ATOM 3123 O O . TYR A 1 407 ? -8.352 -70.312 -48.375 1 84.62 407 TYR A O 1
ATOM 3131 N N . ASN A 1 408 ? -10.57 -70 -48.5 1 85.88 408 ASN A N 1
ATOM 3132 C CA . ASN A 1 408 ? -10.516 -68.562 -48.125 1 85.88 408 ASN A CA 1
ATOM 3133 C C . ASN A 1 408 ? -11.031 -68.375 -46.719 1 85.88 408 ASN A C 1
ATOM 3135 O O . ASN A 1 408 ? -12.211 -68.562 -46.438 1 85.88 408 ASN A O 1
ATOM 3139 N N . ILE A 1 409 ? -10.07 -68 -45.875 1 90 409 ILE A N 1
ATOM 3140 C CA . ILE A 1 409 ? -10.453 -67.75 -44.469 1 90 409 ILE A CA 1
ATOM 3141 C C . ILE A 1 409 ? -10.453 -66.25 -44.219 1 90 409 ILE A C 1
ATOM 3143 O O . ILE A 1 409 ? -9.422 -65.562 -44.344 1 90 409 ILE A O 1
ATOM 3147 N N . THR A 1 410 ? -11.586 -65.625 -43.938 1 92.88 410 THR A N 1
ATOM 3148 C CA . THR A 1 410 ? -11.719 -64.25 -43.531 1 92.88 410 THR A CA 1
ATOM 3149 C C . THR A 1 410 ? -11.945 -64.125 -42.031 1 92.88 410 THR A C 1
ATOM 3151 O O . THR A 1 410 ? -12.891 -64.688 -41.5 1 92.88 410 THR A O 1
ATOM 3154 N N . VAL A 1 411 ? -11 -63.438 -41.438 1 94.69 411 VAL A N 1
ATOM 3155 C CA . VAL A 1 411 ? -11.133 -63.188 -40 1 94.69 411 VAL A CA 1
ATOM 3156 C C . VAL A 1 411 ? -11.766 -61.844 -39.75 1 94.69 411 VAL A C 1
ATOM 3158 O O . VAL A 1 411 ? -11.359 -60.844 -40.375 1 94.69 411 VAL A O 1
ATOM 3161 N N . THR A 1 412 ? -12.82 -61.75 -38.969 1 95.81 412 THR A N 1
ATOM 3162 C CA . THR A 1 412 ? -13.461 -60.5 -38.562 1 95.81 412 THR A CA 1
ATOM 3163 C C . THR A 1 412 ? -13.375 -60.312 -37.031 1 95.81 412 THR A C 1
ATOM 3165 O O . THR A 1 412 ? -13.828 -61.156 -36.281 1 95.81 412 THR A O 1
ATOM 3168 N N . CYS A 1 413 ? -12.703 -59.219 -36.719 1 96.5 413 CYS A N 1
ATOM 3169 C CA . CYS A 1 413 ? -12.594 -58.906 -35.312 1 96.5 413 CYS A CA 1
ATOM 3170 C C . CYS A 1 413 ? -13.414 -57.656 -34.969 1 96.5 413 CYS A C 1
ATOM 3172 O O . CYS A 1 413 ? -13.289 -56.625 -35.625 1 96.5 413 CYS A O 1
ATOM 3174 N N . SER A 1 414 ? -14.312 -57.719 -33.938 1 96.31 414 SER A N 1
ATOM 3175 C CA . SER A 1 414 ? -15.172 -56.625 -33.5 1 96.31 414 SER A CA 1
ATOM 3176 C C . SER A 1 414 ? -14.992 -56.344 -32 1 96.31 414 SER A C 1
ATOM 3178 O O . SER A 1 414 ? -14.844 -57.281 -31.203 1 96.31 414 SER A O 1
ATOM 3180 N N . ASP A 1 415 ? -15.016 -54.969 -31.719 1 96.25 415 ASP A N 1
ATOM 3181 C CA . ASP A 1 415 ? -14.969 -54.594 -30.312 1 96.25 415 ASP A CA 1
ATOM 3182 C C . ASP A 1 415 ? -16.375 -54.594 -29.703 1 96.25 415 ASP A C 1
ATOM 3184 O O . ASP A 1 415 ? -17.359 -54.844 -30.391 1 96.25 415 ASP A O 1
ATOM 3188 N N . GLU A 1 416 ? -16.438 -54.375 -28.375 1 95.12 416 GLU A N 1
ATOM 3189 C CA . GLU A 1 416 ? -17.719 -54.438 -27.688 1 95.12 416 GLU A CA 1
ATOM 3190 C C . GLU A 1 416 ? -18.219 -53.031 -27.328 1 95.12 416 GLU A C 1
ATOM 3192 O O . GLU A 1 416 ? -19 -52.875 -26.406 1 95.12 416 GLU A O 1
ATOM 3197 N N . GLY A 1 417 ? -17.688 -52 -28 1 94.56 417 GLY A N 1
ATOM 3198 C CA . GLY A 1 417 ? -18.141 -50.625 -27.766 1 94.56 417 GLY A CA 1
ATOM 3199 C C . GLY A 1 417 ? -19.484 -50.344 -28.406 1 94.56 417 GLY A C 1
ATOM 3200 O O . GLY A 1 417 ? -20.016 -51.156 -29.141 1 94.56 417 GLY A O 1
ATOM 3201 N N . VAL A 1 418 ? -20.047 -49.188 -28.047 1 92.06 418 VAL A N 1
ATOM 3202 C CA . VAL A 1 418 ? -21.312 -48.75 -28.641 1 92.06 418 VAL A CA 1
ATOM 3203 C C . VAL A 1 418 ? -21.125 -47.438 -29.375 1 92.06 418 VAL A C 1
ATOM 3205 O O . VAL A 1 418 ? -20.969 -46.375 -28.75 1 92.06 418 VAL A O 1
ATOM 3208 N N . PRO A 1 419 ? -21.125 -47.406 -30.594 1 93.19 419 PRO A N 1
ATOM 3209 C CA . PRO A 1 419 ? -21.266 -48.5 -31.562 1 93.19 419 PRO A CA 1
ATOM 3210 C C . PRO A 1 419 ? -20 -49.344 -31.656 1 93.19 419 PRO A C 1
ATOM 3212 O O . PRO A 1 419 ? -18.891 -48.875 -31.375 1 93.19 419 PRO A O 1
ATOM 3215 N N . SER A 1 420 ? -20.156 -50.562 -32.031 1 96.19 420 SER A N 1
ATOM 3216 C CA . SER A 1 420 ? -19.047 -51.5 -32.188 1 96.19 420 SER A CA 1
ATOM 3217 C C . SER A 1 420 ? -18.266 -51.188 -33.469 1 96.19 420 SER A C 1
ATOM 3219 O O . SER A 1 420 ? -18.844 -50.875 -34.5 1 96.19 420 SER A O 1
ATOM 3221 N N . LEU A 1 421 ? -17.016 -51.25 -33.344 1 97.06 421 LEU A N 1
ATOM 3222 C CA . LEU A 1 421 ? -16.141 -51.125 -34.5 1 97.06 421 LEU A CA 1
ATOM 3223 C C . LEU A 1 421 ? -15.484 -52.438 -34.844 1 97.06 421 LEU A C 1
ATOM 3225 O O . LEU A 1 421 ? -15.156 -53.25 -33.969 1 97.06 421 LEU A O 1
ATOM 3229 N N . SER A 1 422 ? -15.258 -52.688 -36.156 1 96.19 422 SER A N 1
ATOM 3230 C CA . SER A 1 422 ? -14.742 -54 -36.594 1 96.19 422 SER A CA 1
ATOM 3231 C C . SER A 1 422 ? -13.742 -53.844 -37.719 1 96.19 422 SER A C 1
ATOM 3233 O O . SER A 1 422 ? -13.719 -52.812 -38.406 1 96.19 422 SER A O 1
ATOM 3235 N N . SER A 1 423 ? -12.898 -54.781 -37.781 1 96.12 423 SER A N 1
ATOM 3236 C CA . SER A 1 423 ? -11.938 -54.938 -38.875 1 96.12 423 SER A CA 1
ATOM 3237 C C . SER A 1 423 ? -11.891 -56.344 -39.406 1 96.12 423 SER A C 1
ATOM 3239 O O . SER A 1 423 ? -12.156 -57.312 -38.656 1 96.12 423 SER A O 1
ATOM 3241 N N . SER A 1 424 ? -11.602 -56.5 -40.688 1 94.94 424 SER A N 1
ATOM 3242 C CA . SER A 1 424 ? -11.523 -57.812 -41.312 1 94.94 424 SER A CA 1
ATOM 3243 C C . SER A 1 424 ? -10.234 -57.969 -42.125 1 94.94 424 SER A C 1
ATOM 3245 O O . SER A 1 424 ? -9.688 -56.969 -42.625 1 94.94 424 SER A O 1
ATOM 3247 N N . MET A 1 425 ? -9.836 -59.188 -42.125 1 93.19 425 MET A N 1
ATOM 3248 C CA . MET A 1 425 ? -8.617 -59.5 -42.875 1 93.19 425 MET A CA 1
ATOM 3249 C C . MET A 1 425 ? -8.703 -60.875 -43.5 1 93.19 425 MET A C 1
ATOM 3251 O O . MET A 1 425 ? -9.211 -61.812 -42.906 1 93.19 425 MET A O 1
ATOM 3255 N N . LEU A 1 426 ? -8.227 -61 -44.812 1 89.88 426 LEU A N 1
ATOM 3256 C CA . LEU A 1 426 ? -8.164 -62.281 -45.5 1 89.88 426 LEU A CA 1
ATOM 3257 C C . LEU A 1 426 ? -6.836 -62.969 -45.25 1 89.88 426 LEU A C 1
ATOM 3259 O O . LEU A 1 426 ? -5.766 -62.375 -45.406 1 89.88 426 LEU A O 1
ATOM 3263 N N . ILE A 1 427 ? -6.75 -64.125 -44.625 1 81.12 427 ILE A N 1
ATOM 3264 C CA . ILE A 1 427 ? -5.527 -64.812 -44.25 1 81.12 427 ILE A CA 1
ATOM 3265 C C . ILE A 1 427 ? -5.082 -65.75 -45.375 1 81.12 427 ILE A C 1
ATOM 3267 O O . ILE A 1 427 ? -3.889 -65.875 -45.656 1 81.12 427 ILE A O 1
ATOM 3271 N N . MET A 1 428 ? -5.805 -66.75 -45.875 1 68 428 MET A N 1
ATOM 3272 C CA . MET A 1 428 ? -5.387 -67.75 -46.844 1 68 428 MET A CA 1
ATOM 3273 C C . MET A 1 428 ? -6.098 -67.562 -48.188 1 68 428 MET A C 1
ATOM 3275 O O . MET A 1 428 ? -7.266 -67.125 -48.219 1 68 428 MET A O 1
ATOM 3279 N N . ASP A 1 429 ? -5.23 -67.125 -49.312 1 52.56 429 ASP A N 1
ATOM 3280 C CA . ASP A 1 429 ? -5.773 -67.375 -50.656 1 52.56 429 ASP A CA 1
ATOM 3281 C C . ASP A 1 429 ? -5.438 -68.75 -51.156 1 52.56 429 ASP A C 1
ATOM 3283 O O . ASP A 1 429 ? -4.375 -69.312 -50.844 1 52.56 429 ASP A O 1
ATOM 3287 N N . MET B 1 1 ? -9.992 -111.062 -6.262 1 22.45 1 MET B N 1
ATOM 3288 C CA . MET B 1 1 ? -10.203 -109.688 -6.559 1 22.45 1 MET B CA 1
ATOM 3289 C C . MET B 1 1 ? -8.953 -109.062 -7.168 1 22.45 1 MET B C 1
ATOM 3291 O O . MET B 1 1 ? -7.945 -108.875 -6.484 1 22.45 1 MET B O 1
ATOM 3295 N N . LYS B 1 2 ? -8.648 -109.562 -8.422 1 33 2 LYS B N 1
ATOM 3296 C CA . LYS B 1 2 ? -7.48 -109.562 -9.289 1 33 2 LYS B CA 1
ATOM 3297 C C . LYS B 1 2 ? -7.129 -108.125 -9.672 1 33 2 LYS B C 1
ATOM 3299 O O . LYS B 1 2 ? -8.008 -107.312 -10.023 1 33 2 LYS B O 1
ATOM 3304 N N . GLY B 1 3 ? -6.039 -107.562 -9.133 1 25.55 3 GLY B N 1
ATOM 3305 C CA . GLY B 1 3 ? -5.422 -106.25 -9.188 1 25.55 3 GLY B CA 1
ATOM 3306 C C . GLY B 1 3 ? -5.09 -105.812 -10.594 1 25.55 3 GLY B C 1
ATOM 3307 O O . GLY B 1 3 ? -4.262 -106.438 -11.266 1 25.55 3 GLY B O 1
ATOM 3308 N N . GLN B 1 4 ? -6.07 -105.312 -11.43 1 33.34 4 GLN B N 1
ATOM 3309 C CA . GLN B 1 4 ? -5.914 -104.875 -12.797 1 33.34 4 GLN B CA 1
ATOM 3310 C C . GLN B 1 4 ? -4.992 -103.625 -12.852 1 33.34 4 GLN B C 1
ATOM 3312 O O . GLN B 1 4 ? -5.191 -102.688 -12.117 1 33.34 4 GLN B O 1
ATOM 3317 N N . VAL B 1 5 ? -3.717 -103.875 -13.172 1 36.06 5 VAL B N 1
ATOM 3318 C CA . VAL B 1 5 ? -2.686 -102.875 -13.422 1 36.06 5 VAL B CA 1
ATOM 3319 C C . VAL B 1 5 ? -3.111 -102 -14.57 1 36.06 5 VAL B C 1
ATOM 3321 O O . VAL B 1 5 ? -3.303 -102.438 -15.695 1 36.06 5 VAL B O 1
ATOM 3324 N N . LEU B 1 6 ? -4.02 -101.062 -14.391 1 33.59 6 LEU B N 1
ATOM 3325 C CA . LEU B 1 6 ? -4.363 -100.125 -15.422 1 33.59 6 LEU B CA 1
ATOM 3326 C C . LEU B 1 6 ? -3.143 -99.312 -15.836 1 33.59 6 LEU B C 1
ATOM 3328 O O . LEU B 1 6 ? -2.506 -98.625 -14.992 1 33.59 6 LEU B O 1
ATOM 3332 N N . LEU B 1 7 ? -2.439 -99.75 -16.844 1 32.47 7 LEU B N 1
ATOM 3333 C CA . LEU B 1 7 ? -1.379 -99 -17.531 1 32.47 7 LEU B CA 1
ATOM 3334 C C . LEU B 1 7 ? -1.894 -97.625 -18.047 1 32.47 7 LEU B C 1
ATOM 3336 O O . LEU B 1 7 ? -2.758 -97.625 -18.922 1 32.47 7 LEU B O 1
ATOM 3340 N N . PHE B 1 8 ? -2.131 -96.688 -17.203 1 31.06 8 PHE B N 1
ATOM 3341 C CA . PHE B 1 8 ? -2.484 -95.375 -17.688 1 31.06 8 PHE B CA 1
ATOM 3342 C C . PHE B 1 8 ? -1.354 -94.75 -18.531 1 31.06 8 PHE B C 1
ATOM 3344 O O . PHE B 1 8 ? -0.228 -94.625 -18.047 1 31.06 8 PHE B O 1
ATOM 3351 N N . PHE B 1 9 ? -1.29 -95.062 -19.828 1 32.59 9 PHE B N 1
ATOM 3352 C CA . PHE B 1 9 ? -0.453 -94.375 -20.781 1 32.59 9 PHE B CA 1
ATOM 3353 C C . PHE B 1 9 ? -0.692 -92.875 -20.672 1 32.59 9 PHE B C 1
ATOM 3355 O O . PHE B 1 9 ? -1.797 -92.375 -20.938 1 32.59 9 PHE B O 1
ATOM 3362 N N . LEU B 1 10 ? -0.056 -92.25 -19.734 1 31.5 10 LEU B N 1
ATOM 3363 C CA . LEU B 1 10 ? -0.089 -90.75 -19.688 1 31.5 10 LEU B CA 1
ATOM 3364 C C . LEU B 1 10 ? 0.404 -90.188 -21 1 31.5 10 LEU B C 1
ATOM 3366 O O . LEU B 1 10 ? 1.565 -90.375 -21.375 1 31.5 10 LEU B O 1
ATOM 3370 N N . VAL B 1 11 ? -0.402 -90.125 -22.016 1 35.03 11 VAL B N 1
ATOM 3371 C CA . VAL B 1 11 ? -0.119 -89.312 -23.203 1 35.03 11 VAL B CA 1
ATOM 3372 C C . VAL B 1 11 ? 0.397 -87.938 -22.797 1 35.03 11 VAL B C 1
ATOM 3374 O O . VAL B 1 11 ? -0.3 -87.188 -22.109 1 35.03 11 VAL B O 1
ATOM 3377 N N . VAL B 1 12 ? 1.704 -87.938 -22.578 1 34.16 12 VAL B N 1
ATOM 3378 C CA . VAL B 1 12 ? 2.338 -86.625 -22.406 1 34.16 12 VAL B CA 1
ATOM 3379 C C . VAL B 1 12 ? 1.913 -85.688 -23.547 1 34.16 12 VAL B C 1
ATOM 3381 O O . VAL B 1 12 ? 2.199 -85.938 -24.719 1 34.16 12 VAL B O 1
ATOM 3384 N N . PHE B 1 13 ? 0.714 -85.25 -23.531 1 35.25 13 PHE B N 1
ATOM 3385 C CA . PHE B 1 13 ? 0.435 -84.125 -24.422 1 35.25 13 PHE B CA 1
ATOM 3386 C C . PHE B 1 13 ? 1.586 -83.125 -24.422 1 35.25 13 PHE B C 1
ATOM 3388 O O . PHE B 1 13 ? 1.994 -82.688 -23.359 1 35.25 13 PHE B O 1
ATOM 3395 N N . PRO B 1 14 ? 2.527 -83.25 -25.359 1 37.19 14 PRO B N 1
ATOM 3396 C CA . PRO B 1 14 ? 3.504 -82.188 -25.406 1 37.19 14 PRO B CA 1
ATOM 3397 C C . PRO B 1 14 ? 2.869 -80.812 -25.156 1 37.19 14 PRO B C 1
ATOM 3399 O O . PRO B 1 14 ? 1.982 -80.375 -25.922 1 37.19 14 PRO B O 1
ATOM 3402 N N . ARG B 1 15 ? 2.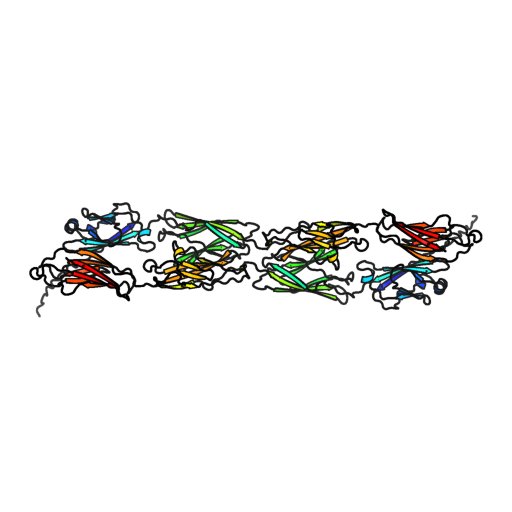561 -80.5 -24.016 1 41.09 15 ARG B N 1
ATOM 3403 C CA . ARG B 1 15 ? 2.215 -79.125 -23.75 1 41.09 15 ARG B CA 1
ATOM 3404 C C . ARG B 1 15 ? 3.197 -78.188 -24.422 1 41.09 15 ARG B C 1
ATOM 3406 O O . ARG B 1 15 ? 4.406 -78.25 -24.219 1 41.09 15 ARG B O 1
ATOM 3413 N N . PHE B 1 16 ? 3 -77.875 -25.625 1 40.25 16 PHE B N 1
ATOM 3414 C CA . PHE B 1 16 ? 3.668 -76.688 -26.156 1 40.25 16 PHE B CA 1
ATOM 3415 C C . PHE B 1 16 ? 3.93 -75.688 -25.047 1 40.25 16 PHE B C 1
ATOM 3417 O O . PHE B 1 16 ? 2.998 -75.062 -24.516 1 40.25 16 PHE B O 1
ATOM 3424 N N . VAL B 1 17 ? 4.746 -76.062 -24.078 1 43.09 17 VAL B N 1
ATOM 3425 C CA . VAL B 1 17 ? 5.199 -75.062 -23.094 1 43.09 17 VAL B CA 1
ATOM 3426 C C . VAL B 1 17 ? 5.586 -73.75 -23.797 1 43.09 17 VAL B C 1
ATOM 3428 O O . VAL B 1 17 ? 6.492 -73.75 -24.641 1 43.09 17 VAL B O 1
ATOM 3431 N N . PHE B 1 18 ? 4.77 -72.938 -24.25 1 53.06 18 PHE B N 1
ATOM 3432 C CA . PHE B 1 18 ? 5.09 -71.562 -24.641 1 53.06 18 PHE B CA 1
ATOM 3433 C C . PHE B 1 18 ? 6.109 -71 -23.688 1 53.06 18 PHE B C 1
ATOM 3435 O O . PHE B 1 18 ? 5.766 -70.625 -22.562 1 53.06 18 PHE B O 1
ATOM 3442 N N . GLY B 1 19 ? 7.348 -71.438 -23.719 1 63.84 19 GLY B N 1
ATOM 3443 C CA . GLY B 1 19 ? 8.398 -70.875 -22.906 1 63.84 19 GLY B CA 1
ATOM 3444 C C . GLY B 1 19 ? 8.5 -69.375 -23.094 1 63.84 19 GLY B C 1
ATOM 3445 O O . GLY B 1 19 ? 8.336 -68.875 -24.188 1 63.84 19 GLY B O 1
ATOM 3446 N N . GLN B 1 20 ? 8.172 -68.5 -22.109 1 79.25 20 GLN B N 1
ATOM 3447 C CA . GLN B 1 20 ? 8.352 -67.062 -22.094 1 79.25 20 GLN B CA 1
ATOM 3448 C C . GLN B 1 20 ? 9.727 -66.688 -21.562 1 79.25 20 GLN B C 1
ATOM 3450 O O . GLN B 1 20 ? 10.242 -67.375 -20.641 1 79.25 20 GLN B O 1
ATOM 3455 N N . VAL B 1 21 ? 10.484 -65.938 -22.359 1 90.44 21 VAL B N 1
ATOM 3456 C CA . VAL B 1 21 ? 11.797 -65.438 -21.953 1 90.44 21 VAL B CA 1
ATOM 3457 C C . VAL B 1 21 ? 11.742 -63.938 -21.656 1 90.44 21 VAL B C 1
ATOM 3459 O O . VAL B 1 21 ? 11.031 -63.188 -22.328 1 90.44 21 VAL B O 1
ATOM 3462 N N . SER B 1 22 ? 12.461 -63.594 -20.562 1 93 22 SER B N 1
ATOM 3463 C CA . SER B 1 22 ? 12.531 -62.188 -20.203 1 93 22 SER B CA 1
ATOM 3464 C C . SER B 1 22 ? 13.977 -61.75 -20 1 93 22 SER B C 1
ATOM 3466 O O . SER B 1 22 ? 14.789 -62.469 -19.422 1 93 22 SER B O 1
ATOM 3468 N N . TYR B 1 23 ? 14.375 -60.625 -20.656 1 95.75 23 TYR B N 1
ATOM 3469 C CA . TYR B 1 23 ? 15.68 -60 -20.484 1 95.75 23 TYR B CA 1
ATOM 3470 C C . TYR B 1 23 ? 15.555 -58.594 -19.891 1 95.75 23 TYR B C 1
ATOM 3472 O O . TYR B 1 23 ? 14.461 -58.031 -19.906 1 95.75 23 TYR B O 1
ATOM 3480 N N . SER B 1 24 ? 16.609 -58.094 -19.234 1 96.38 24 SER B N 1
ATOM 3481 C CA . SER B 1 24 ? 16.703 -56.719 -18.766 1 96.38 24 SER B CA 1
ATOM 3482 C C . SER B 1 24 ? 17.984 -56.062 -19.234 1 96.38 24 SER B C 1
ATOM 3484 O O . SER B 1 24 ? 19.078 -56.594 -19.016 1 96.38 24 SER B O 1
ATOM 3486 N N . ILE B 1 25 ? 17.844 -55 -19.969 1 96.56 25 ILE B N 1
ATOM 3487 C CA . ILE B 1 25 ? 19.016 -54.312 -20.469 1 96.56 25 ILE B CA 1
ATOM 3488 C C . ILE B 1 25 ? 18.906 -52.812 -20.203 1 96.56 25 ILE B C 1
ATOM 3490 O O . ILE B 1 25 ? 17.797 -52.281 -20.109 1 96.56 25 ILE B O 1
ATOM 3494 N N . PRO B 1 26 ? 20.047 -52.094 -20.031 1 96.25 26 PRO B N 1
ATOM 3495 C CA . PRO B 1 26 ? 19.984 -50.625 -19.922 1 96.25 26 PRO B CA 1
ATOM 3496 C C . PRO B 1 26 ? 19.703 -49.969 -21.25 1 96.25 26 PRO B C 1
ATOM 3498 O O . PRO B 1 26 ? 19.984 -50.531 -22.312 1 96.25 26 PRO B O 1
ATOM 3501 N N . GLU B 1 27 ? 19.062 -48.875 -21.188 1 96.25 27 GLU B N 1
ATOM 3502 C CA . GLU B 1 27 ? 18.891 -48.125 -22.406 1 96.25 27 GLU B CA 1
ATOM 3503 C C . GLU B 1 27 ? 20.219 -47.625 -22.953 1 96.25 27 GLU B C 1
ATOM 3505 O O . GLU B 1 27 ? 21.25 -47.719 -22.281 1 96.25 27 GLU B O 1
ATOM 3510 N N . GLU B 1 28 ? 20.312 -47.188 -24.203 1 95.25 28 GLU B N 1
ATOM 3511 C CA . GLU B 1 28 ? 21.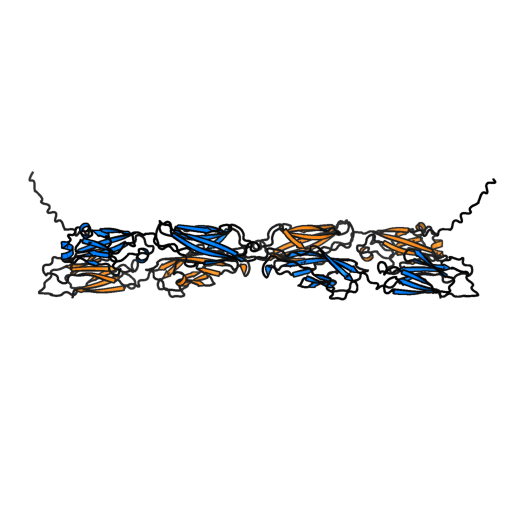422 -46.531 -24.875 1 95.25 28 GLU B CA 1
ATOM 3512 C C . GLU B 1 28 ? 22.562 -47.531 -25.156 1 95.25 28 GLU B C 1
ATOM 3514 O O . GLU B 1 28 ? 23.734 -47.125 -25.234 1 95.25 28 GLU B O 1
ATOM 3519 N N . MET B 1 29 ? 22.109 -48.75 -25.141 1 95.75 29 MET B N 1
ATOM 3520 C CA . MET B 1 29 ? 23.125 -49.719 -25.531 1 95.75 29 MET B CA 1
ATOM 3521 C C . MET B 1 29 ? 23.484 -49.562 -27 1 95.75 29 MET B C 1
ATOM 3523 O O . MET B 1 29 ? 22.609 -49.312 -27.828 1 95.75 29 MET B O 1
ATOM 3527 N N . ALA B 1 30 ? 24.766 -49.844 -27.328 1 95.56 30 ALA B N 1
ATOM 3528 C CA . ALA B 1 30 ? 25.25 -49.656 -28.703 1 95.56 30 ALA B CA 1
ATOM 3529 C C . ALA B 1 30 ? 24.656 -50.719 -29.625 1 95.56 30 ALA B C 1
ATOM 3531 O O . ALA B 1 30 ? 24.328 -51.844 -29.172 1 95.56 30 ALA B O 1
ATOM 3532 N N . LYS B 1 31 ? 24.562 -50.406 -30.859 1 94.62 31 LYS B N 1
ATOM 3533 C CA . LYS B 1 31 ? 24.141 -51.375 -31.891 1 94.62 31 LYS B CA 1
ATOM 3534 C C . LYS B 1 31 ? 25.016 -52.625 -31.875 1 94.62 31 LYS B C 1
ATOM 3536 O O . LYS B 1 31 ? 26.25 -52.531 -31.75 1 94.62 31 LYS B O 1
ATOM 3541 N N . GLY B 1 32 ? 24.328 -53.656 -31.891 1 94 32 GLY B N 1
ATOM 3542 C CA . GLY B 1 32 ? 25.062 -54.938 -31.938 1 94 32 GLY B CA 1
ATOM 3543 C C . GLY B 1 32 ? 25.281 -55.531 -30.562 1 94 32 GLY B C 1
ATOM 3544 O O . GLY B 1 32 ? 25.75 -56.656 -30.453 1 94 32 GLY B O 1
ATOM 3545 N N . SER B 1 33 ? 24.953 -54.875 -29.562 1 95.75 33 SER B N 1
ATOM 3546 C CA . SER B 1 33 ? 25.125 -55.375 -28.219 1 95.75 33 SER B CA 1
ATOM 3547 C C . SER B 1 33 ? 24.25 -56.594 -27.969 1 95.75 33 SER B C 1
ATOM 3549 O O . SER B 1 33 ? 23.141 -56.688 -28.5 1 95.75 33 SER B O 1
ATOM 3551 N N . LEU B 1 34 ? 24.766 -57.469 -27.125 1 96.31 34 LEU B N 1
ATOM 3552 C CA . LEU B 1 34 ? 24.078 -58.719 -26.797 1 96.31 34 LEU B CA 1
ATOM 3553 C C . LEU B 1 34 ? 22.953 -58.469 -25.797 1 96.31 34 LEU B C 1
ATOM 3555 O O . LEU B 1 34 ? 23.156 -57.812 -24.766 1 96.31 34 LEU B O 1
ATOM 3559 N N . VAL B 1 35 ? 21.828 -58.969 -26.141 1 95.88 35 VAL B N 1
ATOM 3560 C CA . VAL B 1 35 ? 20.688 -58.906 -25.234 1 95.88 35 VAL B CA 1
ATOM 3561 C C . VAL B 1 35 ? 20.562 -60.219 -24.484 1 95.88 35 VAL B C 1
ATOM 3563 O O . VAL B 1 35 ? 20.438 -60.25 -23.266 1 95.88 35 VAL B O 1
ATOM 3566 N N . GLY B 1 36 ? 20.594 -61.312 -25.297 1 94.81 36 GLY B N 1
ATOM 3567 C CA . GLY B 1 36 ? 20.547 -62.625 -24.672 1 94.81 36 GLY B CA 1
ATOM 3568 C C . GLY B 1 36 ? 20.688 -63.75 -25.656 1 94.81 36 GLY B C 1
ATOM 3569 O O . GLY B 1 36 ? 20.656 -63.531 -26.875 1 94.81 36 GLY B O 1
ATOM 3570 N N . TYR B 1 37 ? 20.906 -64.938 -25.031 1 93.5 37 TYR B N 1
ATOM 3571 C CA . TYR B 1 37 ? 21.016 -66.125 -25.812 1 93.5 37 TYR B CA 1
ATOM 3572 C C . TYR B 1 37 ? 19.641 -66.812 -26.016 1 93.5 37 TYR B C 1
ATOM 3574 O O . TYR B 1 37 ? 19.281 -67.75 -25.328 1 93.5 37 TYR B O 1
ATOM 3582 N N . ILE B 1 38 ? 19 -66.25 -26.969 1 91.94 38 ILE B N 1
ATOM 3583 C CA . ILE B 1 38 ? 17.578 -66.5 -27.125 1 91.94 38 ILE B CA 1
ATOM 3584 C C . ILE B 1 38 ? 17.375 -68 -27.484 1 91.94 38 ILE B C 1
ATOM 3586 O O . ILE B 1 38 ? 16.438 -68.625 -27 1 91.94 38 ILE B O 1
ATOM 3590 N N . ALA B 1 39 ? 18.125 -68.562 -28.375 1 92.19 39 ALA B N 1
ATOM 3591 C CA . ALA B 1 39 ? 17.984 -70 -28.75 1 92.19 39 ALA B CA 1
ATOM 3592 C C . ALA B 1 39 ? 18.062 -70.875 -27.531 1 92.19 39 ALA B C 1
ATOM 3594 O O . ALA B 1 39 ? 17.203 -71.75 -27.328 1 92.19 39 ALA B O 1
ATOM 3595 N N . GLN B 1 40 ? 19.078 -70.625 -26.812 1 91.06 40 GLN B N 1
ATOM 3596 C CA . GLN B 1 40 ? 19.281 -71.438 -25.609 1 91.06 40 GLN B CA 1
ATOM 3597 C C . GLN B 1 40 ? 18.156 -71.25 -24.594 1 91.06 40 GLN B C 1
ATOM 3599 O O . GLN B 1 40 ? 17.672 -72.188 -24.016 1 91.06 40 GLN B O 1
ATOM 3604 N N . ASP B 1 41 ? 17.766 -70 -24.516 1 91.94 41 ASP B N 1
ATOM 3605 C CA . ASP B 1 41 ? 16.781 -69.688 -23.484 1 91.94 41 ASP B CA 1
ATOM 3606 C C . ASP B 1 41 ? 15.406 -70.25 -23.859 1 91.94 41 ASP B C 1
ATOM 3608 O O . ASP B 1 41 ? 14.602 -70.562 -22.984 1 91.94 41 ASP B O 1
ATOM 3612 N N . LEU B 1 42 ? 15.133 -70.312 -25.094 1 89.56 42 LEU B N 1
ATOM 3613 C CA . LEU B 1 42 ? 13.867 -70.875 -25.562 1 89.56 42 LEU B CA 1
ATOM 3614 C C . LEU B 1 42 ? 13.945 -72.375 -25.719 1 89.56 42 LEU B C 1
ATOM 3616 O O . LEU B 1 42 ? 12.945 -73.062 -26.031 1 89.56 42 LEU B O 1
ATOM 3620 N N . GLY B 1 43 ? 15.07 -73 -25.5 1 87.81 43 GLY B N 1
ATOM 3621 C CA . GLY B 1 43 ? 15.273 -74.438 -25.656 1 87.81 43 GLY B CA 1
ATOM 3622 C C . GLY B 1 43 ? 15.273 -74.875 -27.109 1 87.81 43 GLY B C 1
ATOM 3623 O O . GLY B 1 43 ? 14.844 -76 -27.406 1 87.81 43 GLY B O 1
ATOM 3624 N N . LEU B 1 44 ? 15.703 -74 -27.938 1 88.31 44 LEU B N 1
ATOM 3625 C CA . LEU B 1 44 ? 15.727 -74.25 -29.359 1 88.31 44 LEU B CA 1
ATOM 3626 C C . LEU B 1 44 ? 17.156 -74.438 -29.859 1 88.31 44 LEU B C 1
ATOM 3628 O O . LEU B 1 44 ? 18.078 -73.812 -29.328 1 88.31 44 LEU B O 1
ATOM 3632 N N . ASP B 1 45 ? 17.234 -75.375 -30.844 1 89.69 45 ASP B N 1
ATOM 3633 C CA . ASP B 1 45 ? 18.516 -75.5 -31.531 1 89.69 45 ASP B CA 1
ATOM 3634 C C . ASP B 1 45 ? 18.625 -74.5 -32.688 1 89.69 45 ASP B C 1
ATOM 3636 O O . ASP B 1 45 ? 17.609 -74.125 -33.281 1 89.69 45 ASP B O 1
ATOM 3640 N N . VAL B 1 46 ? 19.828 -74.062 -32.938 1 91.88 46 VAL B N 1
ATOM 3641 C CA . VAL B 1 46 ? 20.078 -73.125 -34 1 91.88 46 VAL B CA 1
ATOM 3642 C C . VAL B 1 46 ? 19.578 -73.688 -35.344 1 91.88 46 VAL B C 1
ATOM 3644 O O . VAL B 1 46 ? 19.094 -72.938 -36.188 1 91.88 46 VAL B O 1
ATOM 3647 N N . LYS B 1 47 ? 19.594 -74.938 -35.469 1 93.25 47 LYS B N 1
ATOM 3648 C CA . LYS B 1 47 ? 19.109 -75.562 -36.688 1 93.25 47 LYS B CA 1
ATOM 3649 C C . LYS B 1 47 ? 17.594 -75.375 -36.812 1 93.25 47 LYS B C 1
ATOM 3651 O O . LYS B 1 47 ? 17.109 -75.125 -37.938 1 93.25 47 LYS B O 1
ATOM 3656 N N . ARG B 1 48 ? 17.047 -75.5 -35.688 1 92.19 48 ARG B N 1
ATOM 3657 C CA . ARG B 1 48 ? 15.594 -75.312 -35.719 1 92.19 48 ARG B CA 1
ATOM 3658 C C . ARG B 1 48 ? 15.242 -73.875 -36.062 1 92.19 48 ARG B C 1
ATOM 3660 O O . ARG B 1 48 ? 14.266 -73.688 -36.781 1 92.19 48 ARG B O 1
ATOM 3667 N N . LEU B 1 49 ? 16.016 -72.938 -35.625 1 92.19 49 LEU B N 1
ATOM 3668 C CA . LEU B 1 49 ? 15.789 -71.562 -35.938 1 92.19 49 LEU B CA 1
ATOM 3669 C C . LEU B 1 49 ? 15.914 -71.25 -37.438 1 92.19 49 LEU B C 1
ATOM 3671 O O . LEU B 1 49 ? 15.125 -70.5 -38 1 92.19 49 LEU B O 1
ATOM 3675 N N . GLN B 1 50 ? 16.828 -71.938 -38.031 1 91.81 50 GLN B N 1
ATOM 3676 C CA . GLN B 1 50 ? 17.062 -71.812 -39.438 1 91.81 50 GLN B CA 1
ATOM 3677 C C . GLN B 1 50 ? 16 -72.5 -40.281 1 91.81 50 GLN B C 1
ATOM 3679 O O . GLN B 1 50 ? 15.422 -71.938 -41.188 1 91.81 50 GLN B O 1
ATOM 3684 N N . ALA B 1 51 ? 15.719 -73.688 -39.812 1 90.44 51 ALA B N 1
ATOM 3685 C CA . ALA B 1 51 ? 14.727 -74.5 -40.531 1 90.44 51 ALA B CA 1
ATOM 3686 C C . ALA B 1 51 ? 13.344 -73.875 -40.406 1 90.44 51 ALA B C 1
ATOM 3688 O O . ALA B 1 51 ? 12.547 -73.938 -41.344 1 90.44 51 ALA B O 1
ATOM 3689 N N . GLY B 1 52 ? 13.172 -73.312 -39.312 1 89.19 52 GLY B N 1
ATOM 3690 C CA . GLY B 1 52 ? 11.867 -72.75 -39.062 1 89.19 52 GLY B CA 1
ATOM 3691 C C . GLY B 1 52 ? 11.734 -71.312 -39.562 1 89.19 52 GLY B C 1
ATOM 3692 O O . GLY B 1 52 ? 10.703 -70.688 -39.375 1 89.19 52 GLY B O 1
ATOM 3693 N N . ARG B 1 53 ? 12.695 -70.75 -40.156 1 91.12 53 ARG B N 1
ATOM 3694 C CA . ARG B 1 53 ? 12.711 -69.375 -40.656 1 91.12 53 ARG B CA 1
ATOM 3695 C C . ARG B 1 53 ? 12.273 -68.438 -39.562 1 91.12 53 ARG B C 1
ATOM 3697 O O . ARG B 1 53 ? 11.375 -67.625 -39.75 1 91.12 53 ARG B O 1
ATOM 3704 N N . ALA B 1 54 ? 13.008 -68.562 -38.5 1 91.75 54 ALA B N 1
ATOM 3705 C CA . ALA B 1 54 ? 12.672 -67.75 -37.312 1 91.75 54 ALA B CA 1
ATOM 3706 C C . ALA B 1 54 ? 12.695 -66.25 -37.625 1 91.75 54 ALA B C 1
ATOM 3708 O O . ALA B 1 54 ? 13.586 -65.75 -38.312 1 91.75 54 ALA B O 1
ATOM 3709 N N . ARG B 1 55 ? 11.688 -65.5 -37.125 1 90.38 55 ARG B N 1
ATOM 3710 C CA . ARG B 1 55 ? 11.617 -64.062 -37.312 1 90.38 55 ARG B CA 1
ATOM 3711 C C . ARG B 1 55 ? 10.961 -63.375 -36.094 1 90.38 55 ARG B C 1
ATOM 3713 O O . ARG B 1 55 ? 10.195 -64 -35.375 1 90.38 55 ARG B O 1
ATOM 3720 N N . ILE B 1 56 ? 11.336 -62.125 -35.938 1 90 56 ILE B N 1
ATOM 3721 C CA . ILE B 1 56 ? 10.75 -61.312 -34.844 1 90 56 ILE B CA 1
ATOM 3722 C C . ILE B 1 56 ? 9.531 -60.562 -35.375 1 90 56 ILE B C 1
ATOM 3724 O O . ILE B 1 56 ? 9.57 -59.969 -36.438 1 90 56 ILE B O 1
ATOM 3728 N N . HIS B 1 57 ? 8.5 -60.688 -34.625 1 84.5 57 HIS B N 1
ATOM 3729 C CA . HIS B 1 57 ? 7.297 -59.938 -34.938 1 84.5 57 HIS B CA 1
ATOM 3730 C C . HIS B 1 57 ? 7.016 -58.875 -33.875 1 84.5 57 HIS B C 1
ATOM 3732 O O . HIS B 1 57 ? 6.727 -59.219 -32.719 1 84.5 57 HIS B O 1
ATOM 3738 N N . THR B 1 58 ? 7.172 -57.562 -34.188 1 78.19 58 THR B N 1
ATOM 3739 C CA . THR B 1 58 ? 6.988 -56.5 -33.219 1 78.19 58 THR B CA 1
ATOM 3740 C C . THR B 1 58 ? 5.688 -55.75 -33.469 1 78.19 58 THR B C 1
ATOM 3742 O O . THR B 1 58 ? 5.32 -54.844 -32.719 1 78.19 58 THR B O 1
ATOM 3745 N N . GLY B 1 59 ? 4.914 -56.219 -34.25 1 66.69 59 GLY B N 1
ATOM 3746 C CA . GLY B 1 59 ? 3.715 -55.469 -34.625 1 66.69 59 GLY B CA 1
ATOM 3747 C C . GLY B 1 59 ? 4.012 -54.125 -35.25 1 66.69 59 GLY B C 1
ATOM 3748 O O . GLY B 1 59 ? 4.742 -54.031 -36.219 1 66.69 59 GLY B O 1
ATOM 3749 N N . ASP B 1 60 ? 3.506 -52.969 -34.719 1 63.62 60 ASP B N 1
ATOM 3750 C CA . ASP B 1 60 ? 3.678 -51.625 -35.25 1 63.62 60 ASP B CA 1
ATOM 3751 C C . ASP B 1 60 ? 4.852 -50.906 -34.594 1 63.62 60 ASP B C 1
ATOM 3753 O O . ASP B 1 60 ? 5.215 -49.812 -34.969 1 63.62 60 ASP B O 1
ATOM 3757 N N . ASN B 1 61 ? 5.48 -51.594 -33.781 1 67.88 61 ASN B N 1
ATOM 3758 C CA . ASN B 1 61 ? 6.547 -50.906 -33.062 1 67.88 61 ASN B CA 1
ATOM 3759 C C . ASN B 1 61 ? 7.879 -51.031 -33.781 1 67.88 61 ASN B C 1
ATOM 3761 O O . ASN B 1 61 ? 8.062 -51.906 -34.625 1 67.88 61 ASN B O 1
ATOM 3765 N N . ALA B 1 62 ? 8.617 -50.031 -33.656 1 73.19 62 ALA B N 1
ATOM 3766 C CA . ALA B 1 62 ? 9.961 -50.031 -34.219 1 73.19 62 ALA B CA 1
ATOM 3767 C C . ALA B 1 62 ? 10.734 -51.281 -33.812 1 73.19 62 ALA B C 1
ATOM 3769 O O . ALA B 1 62 ? 10.531 -51.812 -32.75 1 73.19 62 ALA B O 1
ATOM 3770 N N . GLU B 1 63 ? 11.453 -51.656 -34.812 1 86.56 63 GLU B N 1
ATOM 3771 C CA . GLU B 1 63 ? 12.281 -52.812 -34.562 1 86.56 63 GLU B CA 1
ATOM 3772 C C . GLU B 1 63 ? 13.586 -52.438 -33.844 1 86.56 63 GLU B C 1
ATOM 3774 O O . GLU B 1 63 ? 14.531 -51.969 -34.5 1 86.56 63 GLU B O 1
ATOM 3779 N N . TYR B 1 64 ? 13.617 -52.656 -32.625 1 93.25 64 TYR B N 1
ATOM 3780 C CA . TYR B 1 64 ? 14.789 -52.281 -31.812 1 93.25 64 TYR B CA 1
ATOM 3781 C C . TYR B 1 64 ? 15.734 -53.469 -31.672 1 93.25 64 TYR B C 1
ATOM 3783 O O . TYR B 1 64 ? 16.906 -53.312 -31.344 1 93.25 64 TYR B O 1
ATOM 3791 N N . LEU B 1 65 ? 15.227 -54.656 -31.984 1 93.38 65 LEU B N 1
ATOM 3792 C CA . LEU B 1 65 ? 15.992 -55.875 -31.781 1 93.38 65 LEU B CA 1
ATOM 3793 C C . LEU B 1 65 ? 16.078 -56.688 -33.062 1 93.38 65 LEU B C 1
ATOM 3795 O O . LEU B 1 65 ? 15.211 -56.594 -33.938 1 93.38 65 LEU B O 1
ATOM 3799 N N . GLN B 1 66 ? 17.141 -57.375 -33.094 1 93.31 66 GLN B N 1
ATOM 3800 C CA . GLN B 1 66 ? 17.359 -58.281 -34.25 1 93.31 66 GLN B CA 1
ATOM 3801 C C . GLN B 1 66 ? 17.781 -59.688 -33.781 1 93.31 66 GLN B C 1
ATOM 3803 O O . GLN B 1 66 ? 18.531 -59.812 -32.812 1 93.31 66 GLN B O 1
ATOM 3808 N N . LEU B 1 67 ? 17.156 -60.625 -34.531 1 94.06 67 LEU B N 1
ATOM 3809 C CA . LEU B 1 67 ? 17.484 -62.031 -34.219 1 94.06 67 LEU B CA 1
ATOM 3810 C C . LEU B 1 67 ? 18.609 -62.5 -35.156 1 94.06 67 LEU B C 1
ATOM 3812 O O . LEU B 1 67 ? 18.5 -62.469 -36.375 1 94.06 67 LEU B O 1
ATOM 3816 N N . ASN B 1 68 ? 19.719 -62.875 -34.5 1 93.5 68 ASN B N 1
ATOM 3817 C CA . ASN B 1 68 ? 20.75 -63.562 -35.25 1 93.5 68 ASN B CA 1
ATOM 3818 C C . ASN B 1 68 ? 20.5 -65.062 -35.312 1 93.5 68 ASN B C 1
ATOM 3820 O O . ASN B 1 68 ? 20.828 -65.812 -34.375 1 93.5 68 ASN B O 1
ATOM 3824 N N . LYS B 1 69 ? 20.047 -65.562 -36.406 1 91.94 69 LYS B N 1
ATOM 3825 C CA . LYS B 1 69 ? 19.594 -66.938 -36.562 1 91.94 69 LYS B CA 1
ATOM 3826 C C . LYS B 1 69 ? 20.781 -67.875 -36.562 1 91.94 69 LYS B C 1
ATOM 3828 O O . LYS B 1 69 ? 20.625 -69.062 -36.25 1 91.94 69 LYS B O 1
ATOM 3833 N N . GLU B 1 70 ? 21.922 -67.375 -36.969 1 91.62 70 GLU B N 1
ATOM 3834 C CA . GLU B 1 70 ? 23.109 -68.25 -37.094 1 91.62 70 GLU B CA 1
ATOM 3835 C C . GLU B 1 70 ? 23.688 -68.562 -35.75 1 91.62 70 GLU B C 1
ATOM 3837 O O . GLU B 1 70 ? 24.125 -69.688 -35.5 1 91.62 70 GLU B O 1
ATOM 3842 N N . LYS B 1 71 ? 23.641 -67.625 -34.875 1 92.12 71 LYS B N 1
ATOM 3843 C CA . LYS B 1 71 ? 24.281 -67.812 -33.562 1 92.12 71 LYS B CA 1
ATOM 3844 C C . LYS B 1 71 ? 23.234 -67.938 -32.469 1 92.12 71 LYS B C 1
ATOM 3846 O O . LYS B 1 71 ? 23.562 -68.312 -31.344 1 92.12 71 LYS B O 1
ATOM 3851 N N . GLY B 1 72 ? 21.969 -67.75 -32.781 1 93.19 72 GLY B N 1
ATOM 3852 C CA . GLY B 1 72 ? 20.906 -67.875 -31.797 1 93.19 72 GLY B CA 1
ATOM 3853 C C . GLY B 1 72 ? 20.906 -66.75 -30.766 1 93.19 72 GLY B C 1
ATOM 3854 O O . GLY B 1 72 ? 20.641 -67 -29.594 1 93.19 72 GLY B O 1
ATOM 3855 N N . LEU B 1 73 ? 21.391 -65.562 -31.219 1 95 73 LEU B N 1
ATOM 3856 C CA . LEU B 1 73 ? 21.531 -64.438 -30.297 1 95 73 LEU B CA 1
ATOM 3857 C C . LEU B 1 73 ? 20.516 -63.375 -30.625 1 95 73 LEU B C 1
ATOM 3859 O O . LEU B 1 73 ? 20.109 -63.219 -31.781 1 95 73 LEU B O 1
ATOM 3863 N N . LEU B 1 74 ? 20.062 -62.812 -29.531 1 95.25 74 LEU B N 1
ATOM 3864 C CA . LEU B 1 74 ? 19.297 -61.562 -29.688 1 95.25 74 LEU B CA 1
ATOM 3865 C C . LEU B 1 74 ? 20.203 -60.344 -29.484 1 95.25 74 LEU B C 1
ATOM 3867 O O . LEU B 1 74 ? 20.906 -60.25 -28.484 1 95.25 74 LEU B O 1
ATOM 3871 N N . VAL B 1 75 ? 20.219 -59.438 -30.469 1 96.12 75 VAL B N 1
ATOM 3872 C CA . VAL B 1 75 ? 21.125 -58.281 -30.406 1 96.12 75 VAL B CA 1
ATOM 3873 C C . VAL B 1 75 ? 20.344 -57 -30.641 1 96.12 75 VAL B C 1
ATOM 3875 O O . VAL B 1 75 ? 19.234 -57.031 -31.172 1 96.12 75 VAL B O 1
ATOM 3878 N N . ILE B 1 76 ? 20.984 -55.906 -30.234 1 95.94 76 ILE B N 1
ATOM 3879 C CA . ILE B 1 76 ? 20.375 -54.594 -30.406 1 95.94 76 ILE B CA 1
ATOM 3880 C C . ILE B 1 76 ? 20.531 -54.156 -31.875 1 95.94 76 ILE B C 1
ATOM 3882 O O . ILE B 1 76 ? 21.641 -54.156 -32.406 1 95.94 76 ILE B O 1
ATOM 3886 N N . LYS B 1 77 ? 19.406 -53.812 -32.469 1 94.75 77 LYS B N 1
ATOM 3887 C CA . LYS B 1 77 ? 19.422 -53.312 -33.844 1 94.75 77 LYS B CA 1
ATOM 3888 C C . LYS B 1 77 ? 19.531 -51.781 -33.844 1 94.75 77 LYS B C 1
ATOM 3890 O O . LYS B 1 77 ? 20.281 -51.25 -34.656 1 94.75 77 LYS B O 1
ATOM 3895 N N . GLU B 1 78 ? 18.797 -51.188 -33 1 93.75 78 GLU B N 1
ATOM 3896 C CA . GLU B 1 78 ? 18.812 -49.719 -32.875 1 93.75 78 GLU B CA 1
ATOM 3897 C C . GLU B 1 78 ? 18.828 -49.312 -31.406 1 93.75 78 GLU B C 1
ATOM 3899 O O . GLU B 1 78 ? 18.219 -49.969 -30.562 1 93.75 78 GLU B O 1
ATOM 3904 N N . LYS B 1 79 ? 19.5 -48.156 -31.203 1 93.69 79 LYS B N 1
ATOM 3905 C CA . LYS B 1 79 ? 19.578 -47.656 -29.828 1 93.69 79 LYS B CA 1
ATOM 3906 C C . LYS B 1 79 ? 18.188 -47.406 -29.266 1 93.69 79 LYS B C 1
ATOM 3908 O O . LYS B 1 79 ? 17.312 -46.875 -29.938 1 93.69 79 LYS B O 1
ATOM 3913 N N . ILE B 1 80 ? 18.078 -47.812 -28.031 1 94.75 80 ILE B N 1
ATOM 3914 C CA . ILE B 1 80 ? 16.766 -47.688 -27.391 1 94.75 80 ILE B CA 1
ATOM 3915 C C . ILE B 1 80 ? 16.766 -46.5 -26.438 1 94.75 80 ILE B C 1
ATOM 3917 O O . ILE B 1 80 ? 17.625 -46.406 -25.562 1 94.75 80 ILE B O 1
ATOM 3921 N N . ASP B 1 81 ? 15.883 -45.625 -26.641 1 95.31 81 ASP B N 1
ATOM 3922 C CA . ASP B 1 81 ? 15.594 -44.5 -25.719 1 95.31 81 ASP B CA 1
ATOM 3923 C C . ASP B 1 81 ? 14.352 -44.812 -24.891 1 95.31 81 ASP B C 1
ATOM 3925 O O . ASP B 1 81 ? 13.227 -44.75 -25.391 1 95.31 81 ASP B O 1
ATOM 3929 N N . ARG B 1 82 ? 14.625 -45.094 -23.641 1 95.56 82 ARG B N 1
ATOM 3930 C CA . ARG B 1 82 ? 13.539 -45.5 -22.766 1 95.56 82 ARG B CA 1
ATOM 3931 C C . ARG B 1 82 ? 12.445 -44.438 -22.688 1 95.56 82 ARG B C 1
ATOM 3933 O O . ARG B 1 82 ? 11.258 -44.75 -22.719 1 95.56 82 ARG B O 1
ATOM 3940 N N . GLU B 1 83 ? 12.875 -43.156 -22.547 1 94 83 GLU B N 1
ATOM 3941 C CA . GLU B 1 83 ? 11.938 -42.062 -22.406 1 94 83 GLU B CA 1
ATOM 3942 C C . GLU B 1 83 ? 11.047 -41.906 -23.641 1 94 83 GLU B C 1
ATOM 3944 O O . GLU B 1 83 ? 9.852 -41.656 -23.516 1 94 83 GLU B O 1
ATOM 3949 N N . ALA B 1 84 ? 11.641 -42.094 -24.781 1 91.88 84 ALA B N 1
ATOM 3950 C CA . ALA B 1 84 ? 10.875 -42 -26.031 1 91.88 84 ALA B CA 1
ATOM 3951 C C . ALA B 1 84 ? 9.922 -43.188 -26.156 1 91.88 84 ALA B C 1
ATOM 3953 O O . ALA B 1 84 ? 8.82 -43.062 -26.703 1 91.88 84 ALA B O 1
ATOM 3954 N N . LEU B 1 85 ? 10.367 -44.281 -25.641 1 91.5 85 LEU B N 1
ATOM 3955 C CA . LEU B 1 85 ? 9.609 -45.531 -25.797 1 91.5 85 LEU B CA 1
ATOM 3956 C C . LEU B 1 85 ? 8.438 -45.594 -24.812 1 91.5 85 LEU B C 1
ATOM 3958 O O . LEU B 1 85 ? 7.328 -45.938 -25.188 1 91.5 85 LEU B O 1
ATOM 3962 N N . CYS B 1 86 ? 8.688 -45.219 -23.516 1 92.31 86 CYS B N 1
ATOM 3963 C CA . CYS B 1 86 ? 7.688 -45.5 -22.5 1 92.31 86 CYS B CA 1
ATOM 3964 C C . CYS B 1 86 ? 7.297 -44.25 -21.75 1 92.31 86 CYS B C 1
ATOM 3966 O O . CYS B 1 86 ? 6.336 -44.25 -20.969 1 92.31 86 CYS B O 1
ATOM 3968 N N . GLY B 1 87 ? 8.023 -43.156 -21.906 1 89.75 87 GLY B N 1
ATOM 3969 C CA . GLY B 1 87 ? 7.766 -42 -21.094 1 89.75 87 GLY B CA 1
ATOM 3970 C C . GLY B 1 87 ? 7.984 -42.219 -19.609 1 89.75 87 GLY B C 1
ATOM 3971 O O . GLY B 1 87 ? 9.047 -42.719 -19.203 1 89.75 87 GLY B O 1
ATOM 3972 N N . GLN B 1 88 ? 6.801 -42.031 -18.828 1 87.31 88 GLN B N 1
ATOM 3973 C CA . GLN B 1 88 ? 6.93 -42.188 -17.391 1 87.31 88 GLN B CA 1
ATOM 3974 C C . GLN B 1 88 ? 6.375 -43.531 -16.922 1 87.31 88 GLN B C 1
ATOM 3976 O O . GLN B 1 88 ? 6.375 -43.812 -15.734 1 87.31 88 GLN B O 1
ATOM 3981 N N . THR B 1 89 ? 6.055 -44.312 -17.875 1 88 89 THR B N 1
ATOM 3982 C CA . THR B 1 89 ? 5.449 -45.594 -17.531 1 88 89 THR B CA 1
ATOM 3983 C C . THR B 1 89 ? 6.508 -46.594 -17.047 1 88 89 THR B C 1
ATOM 3985 O O . THR B 1 89 ? 7.578 -46.719 -17.641 1 88 89 THR B O 1
ATOM 3988 N N . THR B 1 90 ? 6.27 -47.219 -15.938 1 89.25 90 THR B N 1
ATOM 3989 C CA . THR B 1 90 ? 7.141 -48.25 -15.383 1 89.25 90 THR B CA 1
ATOM 3990 C C . THR B 1 90 ? 6.34 -49.5 -15.023 1 89.25 90 THR B C 1
ATOM 3992 O O . THR B 1 90 ? 5.242 -49.375 -14.469 1 89.25 90 THR B O 1
ATOM 3995 N N . PRO B 1 91 ? 6.969 -50.719 -15.453 1 92.62 91 PRO B N 1
ATOM 3996 C CA . PRO B 1 91 ? 8.234 -50.938 -16.141 1 92.62 91 PRO B CA 1
ATOM 3997 C C . PRO B 1 91 ? 8.141 -50.688 -17.656 1 92.62 91 PRO B C 1
ATOM 3999 O O . PRO B 1 91 ? 7.059 -50.844 -18.234 1 92.62 91 PRO B O 1
ATOM 4002 N N . CYS B 1 92 ? 9.164 -50.219 -18.109 1 94.44 92 CYS B N 1
ATOM 4003 C CA . CYS B 1 92 ? 9.289 -50.094 -19.547 1 94.44 92 CYS B CA 1
ATOM 4004 C C . CYS B 1 92 ? 9.805 -51.375 -20.172 1 94.44 92 CYS B C 1
ATOM 4006 O O . CYS B 1 92 ? 10.891 -51.844 -19.844 1 94.44 92 CYS B O 1
ATOM 4008 N N . ALA B 1 93 ? 8.945 -51.938 -21.078 1 93.62 93 ALA B N 1
ATOM 4009 C CA . ALA B 1 93 ? 9.352 -53.219 -21.656 1 93.62 93 ALA B CA 1
ATOM 4010 C C . ALA B 1 93 ? 8.945 -53.312 -23.125 1 93.62 93 ALA B C 1
ATOM 4012 O O . ALA B 1 93 ? 7.961 -52.688 -23.547 1 93.62 93 ALA B O 1
ATOM 4013 N N . LEU B 1 94 ? 9.797 -54 -23.844 1 91.44 94 LEU B N 1
ATOM 4014 C CA . LEU B 1 94 ? 9.477 -54.406 -25.219 1 91.44 94 LEU B CA 1
ATOM 4015 C C . LEU B 1 94 ? 8.906 -55.812 -25.25 1 91.44 94 LEU B C 1
ATOM 4017 O O . LEU B 1 94 ? 9.5 -56.75 -24.703 1 91.44 94 LEU B O 1
ATOM 4021 N N . HIS B 1 95 ? 7.688 -55.875 -25.812 1 88.75 95 HIS B N 1
ATOM 4022 C CA . HIS B 1 95 ? 7.059 -57.156 -25.969 1 88.75 95 HIS B CA 1
ATOM 4023 C C . HIS B 1 95 ? 7 -57.562 -27.438 1 88.75 95 HIS B C 1
ATOM 4025 O O . HIS B 1 95 ? 6.523 -56.812 -28.281 1 88.75 95 HIS B O 1
ATOM 4031 N N . PHE B 1 96 ? 7.523 -58.656 -27.75 1 88.56 96 PHE B N 1
ATOM 4032 C CA . PHE B 1 96 ? 7.449 -59.156 -29.125 1 88.56 96 PHE B CA 1
ATOM 4033 C C . PHE B 1 96 ? 7.43 -60.688 -29.141 1 88.56 96 PHE B C 1
ATOM 4035 O O . PHE B 1 96 ? 7.465 -61.312 -28.078 1 88.56 96 PHE B O 1
ATOM 4042 N N . GLN B 1 97 ? 7.238 -61.219 -30.375 1 88.06 97 GLN B N 1
ATOM 4043 C CA . GLN B 1 97 ? 7.168 -62.656 -30.547 1 88.06 97 GLN B CA 1
ATOM 4044 C C . GLN B 1 97 ? 8.203 -63.156 -31.547 1 88.06 97 GLN B C 1
ATOM 4046 O O . GLN B 1 97 ? 8.492 -62.469 -32.531 1 88.06 97 GLN B O 1
ATOM 4051 N N . ILE B 1 98 ? 8.727 -64.25 -31.25 1 89.69 98 ILE B N 1
ATOM 4052 C CA . ILE B 1 98 ? 9.523 -65 -32.25 1 89.69 98 ILE B CA 1
ATOM 4053 C C . ILE B 1 98 ? 8.688 -66.062 -32.844 1 89.69 98 ILE B C 1
ATOM 4055 O O . ILE B 1 98 ? 8.117 -66.938 -32.125 1 89.69 98 ILE B O 1
ATOM 4059 N N . ALA B 1 99 ? 8.555 -66.062 -34.125 1 89.81 99 ALA B N 1
ATOM 4060 C CA . ALA B 1 99 ? 7.719 -67 -34.812 1 89.81 99 ALA B CA 1
ATOM 4061 C C . ALA B 1 99 ? 8.57 -68 -35.625 1 89.81 99 ALA B C 1
ATOM 4063 O O . ALA B 1 99 ? 9.539 -67.562 -36.281 1 89.81 99 ALA B O 1
ATOM 4064 N N . LEU B 1 100 ? 8.242 -69.25 -35.5 1 89.31 100 LEU B N 1
ATOM 4065 C CA . LEU B 1 100 ? 8.844 -70.312 -36.281 1 89.31 100 LEU B CA 1
ATOM 4066 C C . LEU B 1 100 ? 7.809 -70.938 -37.219 1 89.31 100 LEU B C 1
ATOM 4068 O O . LEU B 1 100 ? 6.613 -70.938 -36.906 1 89.31 100 LEU B O 1
ATOM 4072 N N . GLU B 1 101 ? 8.312 -71.438 -38.281 1 87.81 101 GLU B N 1
ATOM 4073 C CA . GLU B 1 101 ? 7.457 -72.125 -39.219 1 87.81 101 GLU B CA 1
ATOM 4074 C C . GLU B 1 101 ? 7.781 -73.625 -39.25 1 87.81 101 GLU B C 1
ATOM 4076 O O . GLU B 1 101 ? 8.836 -74.062 -38.75 1 87.81 101 GLU B O 1
ATOM 4081 N N . ASN B 1 102 ? 6.82 -74.5 -39.562 1 83.81 102 ASN B N 1
ATOM 4082 C CA . ASN B 1 102 ? 6.957 -75.875 -39.812 1 83.81 102 ASN B CA 1
ATOM 4083 C C . ASN B 1 102 ? 7.41 -76.688 -38.562 1 83.81 102 ASN B C 1
ATOM 4085 O O . ASN B 1 102 ? 8.508 -77.25 -38.562 1 83.81 102 ASN B O 1
ATOM 4089 N N . PRO B 1 103 ? 6.754 -76.688 -37.719 1 83.5 103 PRO B N 1
ATOM 4090 C CA . PRO B 1 103 ? 5.398 -76.188 -37.531 1 83.5 103 PRO B CA 1
ATOM 4091 C C . PRO B 1 103 ? 5.387 -74.75 -36.969 1 83.5 103 PRO B C 1
ATOM 4093 O O . PRO B 1 103 ? 6.422 -74.25 -36.5 1 83.5 103 PRO B O 1
ATOM 4096 N N . ILE B 1 104 ? 4.262 -74.188 -37.062 1 87.38 104 ILE B N 1
ATOM 4097 C CA . ILE B 1 104 ? 4.152 -72.812 -36.562 1 87.38 104 ILE B CA 1
ATOM 4098 C C . ILE B 1 104 ? 4.238 -72.812 -35.031 1 87.38 104 ILE B C 1
ATOM 4100 O O . ILE B 1 104 ? 3.49 -73.562 -34.375 1 87.38 104 ILE B O 1
ATOM 4104 N N . GLU B 1 105 ? 5.25 -72.125 -34.469 1 86.75 105 GLU B N 1
ATOM 4105 C CA . GLU B 1 105 ? 5.422 -71.938 -33.031 1 86.75 105 GLU B CA 1
ATOM 4106 C C . GLU B 1 105 ? 5.676 -70.438 -32.719 1 86.75 105 GLU B C 1
ATOM 4108 O O . GLU B 1 105 ? 6.383 -69.75 -33.469 1 86.75 105 GLU B O 1
ATOM 4113 N N . ILE B 1 106 ? 5.043 -70.062 -31.719 1 87.06 106 ILE B N 1
ATOM 4114 C CA . ILE B 1 106 ? 5.199 -68.688 -31.312 1 87.06 106 ILE B CA 1
ATOM 4115 C C . ILE B 1 106 ? 5.766 -68.625 -29.906 1 87.06 106 ILE B C 1
ATOM 4117 O O . ILE B 1 106 ? 5.281 -69.25 -29 1 87.06 106 ILE B O 1
ATOM 4121 N N . PHE B 1 107 ? 6.805 -67.812 -29.734 1 88.62 107 PHE B N 1
ATOM 4122 C CA . PHE B 1 107 ? 7.43 -67.625 -28.422 1 88.62 107 PHE B CA 1
ATOM 4123 C C . PHE B 1 107 ? 7.383 -66.188 -28 1 88.62 107 PHE B C 1
ATOM 4125 O O . PHE B 1 107 ? 8.055 -65.312 -28.594 1 88.62 107 PHE B O 1
ATOM 4132 N N . PRO B 1 108 ? 6.684 -65.875 -26.969 1 88 108 PRO B N 1
ATOM 4133 C CA . PRO B 1 108 ? 6.684 -64.5 -26.469 1 88 108 PRO B CA 1
ATOM 4134 C C . PRO B 1 108 ? 7.98 -64.125 -25.766 1 88 108 PRO B C 1
ATOM 4136 O O . PRO B 1 108 ? 8.531 -64.938 -25.016 1 88 108 PRO B O 1
ATOM 4139 N N . VAL B 1 109 ? 8.531 -63 -26.078 1 90.88 109 VAL B N 1
ATOM 4140 C CA . VAL B 1 109 ? 9.758 -62.469 -25.469 1 90.88 109 VAL B CA 1
ATOM 4141 C C . VAL B 1 109 ? 9.5 -61.094 -24.891 1 90.88 109 VAL B C 1
ATOM 4143 O O . VAL B 1 109 ? 8.844 -60.25 -25.516 1 90.88 109 VAL B O 1
ATOM 4146 N N . THR B 1 110 ? 10.031 -60.906 -23.625 1 92.81 110 THR B N 1
ATOM 4147 C CA . THR B 1 110 ? 9.922 -59.594 -22.984 1 92.81 110 THR B CA 1
ATOM 4148 C C . THR B 1 110 ? 11.305 -59.062 -22.641 1 92.81 110 THR B C 1
ATOM 4150 O O . THR B 1 110 ? 12.125 -59.781 -22.047 1 92.81 110 THR B O 1
ATOM 4153 N N . VAL B 1 111 ? 11.562 -57.875 -23.125 1 94 111 VAL B N 1
ATOM 4154 C CA . VAL B 1 111 ? 12.82 -57.219 -22.781 1 94 111 VAL B CA 1
ATOM 4155 C C . VAL B 1 111 ? 12.539 -55.938 -21.969 1 94 111 VAL B C 1
ATOM 4157 O O . VAL B 1 111 ? 11.992 -54.969 -22.484 1 94 111 VAL B O 1
ATOM 4160 N N . VAL B 1 112 ? 12.977 -55.969 -20.688 1 96.38 112 VAL B N 1
ATOM 4161 C CA . VAL B 1 112 ? 12.789 -54.844 -19.812 1 96.38 112 VAL B CA 1
ATOM 4162 C C . VAL B 1 112 ? 13.938 -53.844 -20 1 96.38 112 VAL B C 1
ATOM 4164 O O . VAL B 1 112 ? 15.109 -54.25 -20.016 1 96.38 112 VAL B O 1
ATOM 4167 N N . ILE B 1 113 ? 13.516 -52.594 -20.219 1 96.12 113 ILE B N 1
ATOM 4168 C CA . ILE B 1 113 ? 14.508 -51.562 -20.438 1 96.12 113 ILE B CA 1
ATOM 4169 C C . ILE B 1 113 ? 14.703 -50.75 -19.141 1 96.12 113 ILE B C 1
ATOM 4171 O O . ILE B 1 113 ? 13.766 -50.156 -18.625 1 96.12 113 ILE B O 1
ATOM 4175 N N . THR B 1 114 ? 15.93 -50.75 -18.625 1 95.88 114 THR B N 1
ATOM 4176 C CA . THR B 1 114 ? 16.219 -50.031 -17.391 1 95.88 114 THR B CA 1
ATOM 4177 C C . THR B 1 114 ? 16.688 -48.594 -17.703 1 95.88 114 THR B C 1
ATOM 4179 O O . THR B 1 114 ? 17.344 -48.375 -18.719 1 95.88 114 THR B O 1
ATOM 4182 N N . ASP B 1 115 ? 16.391 -47.688 -16.781 1 95.94 115 ASP B N 1
ATOM 4183 C CA . ASP B 1 115 ? 16.656 -46.281 -16.984 1 95.94 115 ASP B CA 1
ATOM 4184 C C . ASP B 1 115 ? 18.078 -45.938 -16.578 1 95.94 115 ASP B C 1
ATOM 4186 O O . ASP B 1 115 ? 18.609 -46.469 -15.609 1 95.94 115 ASP B O 1
ATOM 4190 N N . ILE B 1 116 ? 18.75 -45.031 -17.359 1 95.94 116 ILE B N 1
ATOM 4191 C CA . ILE B 1 116 ? 20.016 -44.406 -17 1 95.94 116 ILE B CA 1
ATOM 4192 C C . ILE B 1 116 ? 19.828 -42.906 -16.891 1 95.94 116 ILE B C 1
ATOM 4194 O O . ILE B 1 116 ? 18.891 -42.344 -17.438 1 95.94 116 ILE B O 1
ATOM 4198 N N . ASN B 1 117 ? 20.766 -42.188 -16.141 1 95.81 117 ASN B N 1
ATOM 4199 C CA . ASN B 1 117 ? 20.656 -40.75 -15.961 1 95.81 117 ASN B CA 1
ATOM 4200 C C . ASN B 1 117 ? 21.25 -40 -17.141 1 95.81 117 ASN B C 1
ATOM 4202 O O . ASN B 1 117 ? 22.328 -39.406 -17.016 1 95.81 117 ASN B O 1
ATOM 4206 N N . ASP B 1 118 ? 20.562 -39.906 -18.188 1 95.31 118 ASP B N 1
ATOM 4207 C CA . ASP B 1 118 ? 21.094 -39.25 -19.375 1 95.31 118 ASP B CA 1
ATOM 4208 C C . ASP B 1 118 ? 20.344 -37.969 -19.672 1 95.31 118 ASP B C 1
ATOM 4210 O O . ASP B 1 118 ? 20.594 -37.312 -20.688 1 95.31 118 ASP B O 1
ATOM 4214 N N . ASN B 1 119 ? 19.391 -37.594 -18.844 1 95.81 119 ASN B N 1
ATOM 4215 C CA . ASN B 1 119 ? 18.672 -36.344 -18.984 1 95.81 119 ASN B CA 1
ATOM 4216 C C . ASN B 1 119 ? 18.797 -35.469 -17.734 1 95.81 119 ASN B C 1
ATOM 4218 O O . ASN B 1 119 ? 18.75 -36 -16.609 1 95.81 119 ASN B O 1
ATOM 4222 N N . ALA B 1 120 ? 18.969 -34.188 -17.969 1 96.38 120 ALA B N 1
ATOM 4223 C CA . ALA B 1 120 ? 18.984 -33.219 -16.875 1 96.38 120 ALA B CA 1
ATOM 4224 C C . ALA B 1 120 ? 17.625 -32.531 -16.719 1 96.38 120 ALA B C 1
ATOM 4226 O O . ALA B 1 120 ? 16.891 -32.406 -17.703 1 96.38 120 ALA B O 1
ATOM 4227 N N . PRO B 1 121 ? 17.328 -32.188 -15.438 1 95 121 PRO B N 1
ATOM 4228 C CA . PRO B 1 121 ? 16.109 -31.391 -15.305 1 95 121 PRO B CA 1
ATOM 4229 C C . PRO B 1 121 ? 16.156 -30.109 -16.141 1 95 121 PRO B C 1
ATOM 4231 O O . PRO B 1 121 ? 17.203 -29.469 -16.234 1 95 121 PRO B O 1
ATOM 4234 N N . VAL B 1 122 ? 15.047 -29.828 -16.781 1 93.38 122 VAL B N 1
ATOM 4235 C CA . VAL B 1 122 ? 14.984 -28.641 -17.641 1 93.38 122 VAL B CA 1
ATOM 4236 C C . VAL B 1 122 ? 13.711 -27.859 -17.344 1 93.38 122 VAL B C 1
ATOM 4238 O O . VAL B 1 122 ? 12.641 -28.438 -17.156 1 93.38 122 VAL B O 1
ATOM 4241 N N . PHE B 1 123 ? 13.922 -26.516 -17.297 1 91.19 123 PHE B N 1
ATOM 4242 C CA . PHE B 1 123 ? 12.758 -25.641 -17.156 1 91.19 123 PHE B CA 1
ATOM 4243 C C . PHE B 1 123 ? 12.258 -25.203 -18.531 1 91.19 123 PHE B C 1
ATOM 4245 O O . PHE B 1 123 ? 13.047 -24.938 -19.438 1 91.19 123 PHE B O 1
ATOM 4252 N N . GLU B 1 124 ? 10.992 -25.156 -18.609 1 85.81 124 GLU B N 1
ATOM 4253 C CA . GLU B 1 124 ? 10.422 -24.688 -19.859 1 85.81 124 GLU B CA 1
ATOM 4254 C C . GLU B 1 124 ? 10.883 -23.281 -20.203 1 85.81 124 GLU B C 1
ATOM 4256 O O . GLU B 1 124 ? 11.188 -22.969 -21.359 1 85.81 124 GLU B O 1
ATOM 4261 N N . ARG B 1 125 ? 10.898 -22.391 -19.141 1 89.88 125 ARG B N 1
ATOM 4262 C CA . ARG B 1 125 ? 11.367 -21.016 -19.281 1 89.88 125 ARG B CA 1
ATOM 4263 C C . ARG B 1 125 ? 12.672 -20.797 -18.531 1 89.88 125 ARG B C 1
ATOM 4265 O O . ARG B 1 125 ? 12.852 -21.312 -17.422 1 89.88 125 ARG B O 1
ATOM 4272 N N . GLU B 1 126 ? 13.422 -20 -19.062 1 91.5 126 GLU B N 1
ATOM 4273 C CA . GLU B 1 126 ? 14.719 -19.734 -18.453 1 91.5 126 GLU B CA 1
ATOM 4274 C C . GLU B 1 126 ? 14.602 -18.703 -17.328 1 91.5 126 GLU B C 1
ATOM 4276 O O . GLU B 1 126 ? 15.461 -18.641 -16.453 1 91.5 126 GLU B O 1
ATOM 4281 N N . GLU B 1 127 ? 13.625 -17.906 -17.469 1 94.62 127 GLU B N 1
ATOM 4282 C CA . GLU B 1 127 ? 13.453 -16.891 -16.453 1 94.62 127 GLU B CA 1
ATOM 4283 C C . GLU B 1 127 ? 11.984 -16.688 -16.094 1 94.62 127 GLU B C 1
ATOM 4285 O O . GLU B 1 127 ? 11.102 -17 -16.891 1 94.62 127 GLU B O 1
ATOM 4290 N N . ARG B 1 128 ? 11.828 -16.312 -14.875 1 93.44 128 ARG B N 1
ATOM 4291 C CA . ARG B 1 128 ? 10.508 -15.945 -14.367 1 93.44 128 ARG B CA 1
ATOM 4292 C C . ARG B 1 128 ? 10.531 -14.594 -13.672 1 93.44 128 ARG B C 1
ATOM 4294 O O . ARG B 1 128 ? 11.453 -14.297 -12.906 1 93.44 128 ARG B O 1
ATOM 4301 N N . ARG B 1 129 ? 9.516 -13.758 -13.969 1 95.12 129 ARG B N 1
ATOM 4302 C CA . ARG B 1 129 ? 9.445 -12.43 -13.383 1 95.12 129 ARG B CA 1
ATOM 4303 C C . ARG B 1 129 ? 8.258 -12.305 -12.438 1 95.12 129 ARG B C 1
ATOM 4305 O O . ARG B 1 129 ? 7.145 -12.727 -12.781 1 95.12 129 ARG B O 1
ATOM 4312 N N . PHE B 1 130 ? 8.57 -11.789 -11.234 1 95.88 130 PHE B N 1
ATOM 4313 C CA . PHE B 1 130 ? 7.527 -11.531 -10.25 1 95.88 130 PHE B CA 1
ATOM 4314 C C . PHE B 1 130 ? 7.473 -10.047 -9.898 1 95.88 130 PHE B C 1
ATOM 4316 O O . PHE B 1 130 ? 8.508 -9.391 -9.805 1 95.88 130 PHE B O 1
ATOM 4323 N N . GLU B 1 131 ? 6.301 -9.508 -9.828 1 96.69 131 GLU B N 1
ATOM 4324 C CA . GLU B 1 131 ? 6.039 -8.227 -9.18 1 96.69 131 GLU B CA 1
ATOM 4325 C C . GLU B 1 131 ? 5.348 -8.422 -7.832 1 96.69 131 GLU B C 1
ATOM 4327 O O . GLU B 1 131 ? 4.242 -8.969 -7.77 1 96.69 131 GLU B O 1
ATOM 4332 N N . ILE B 1 132 ? 6.004 -7.973 -6.793 1 97.44 132 ILE B N 1
ATOM 4333 C CA . ILE B 1 132 ? 5.461 -8.211 -5.461 1 97.44 132 ILE B CA 1
ATOM 4334 C C . ILE B 1 132 ? 5.387 -6.895 -4.691 1 97.44 132 ILE B C 1
ATOM 4336 O O . ILE B 1 132 ? 6.379 -6.172 -4.582 1 97.44 132 ILE B O 1
ATOM 4340 N N . SER B 1 133 ? 4.254 -6.645 -4.141 1 96.62 133 SER B N 1
ATOM 4341 C CA . SER B 1 133 ? 4.09 -5.453 -3.316 1 96.62 133 SER B CA 1
ATOM 4342 C C . SER B 1 133 ? 4.961 -5.52 -2.068 1 96.62 133 SER B C 1
ATOM 4344 O O . SER B 1 133 ? 5.086 -6.578 -1.449 1 96.62 133 SER B O 1
ATOM 4346 N N . GLU B 1 134 ? 5.559 -4.383 -1.69 1 96.38 134 GLU B N 1
ATOM 4347 C CA . GLU B 1 134 ? 6.359 -4.395 -0.469 1 96.38 134 GLU B CA 1
ATOM 4348 C C . GLU B 1 134 ? 5.48 -4.594 0.764 1 96.38 134 GLU B C 1
ATOM 4350 O O . GLU B 1 134 ? 5.984 -4.891 1.849 1 96.38 134 GLU B O 1
ATOM 4355 N N . SER B 1 135 ? 4.141 -4.449 0.594 1 93.5 135 SER B N 1
ATOM 4356 C CA . SER B 1 135 ? 3.215 -4.656 1.703 1 93.5 135 SER B CA 1
ATOM 4357 C C . SER B 1 135 ? 2.812 -6.121 1.819 1 93.5 135 SER B C 1
ATOM 4359 O O . SER B 1 135 ? 1.943 -6.473 2.621 1 93.5 135 SER B O 1
ATOM 4361 N N . ALA B 1 136 ? 3.447 -6.934 0.975 1 95.62 136 ALA B N 1
ATOM 4362 C CA . ALA B 1 136 ? 3.162 -8.367 1.062 1 95.62 136 ALA B CA 1
ATOM 4363 C C . ALA B 1 136 ? 3.449 -8.898 2.463 1 95.62 136 ALA B C 1
ATOM 4365 O O . ALA B 1 136 ? 4.469 -8.555 3.068 1 95.62 136 ALA B O 1
ATOM 4366 N N . VAL B 1 137 ? 2.508 -9.695 2.932 1 93.44 137 VAL B N 1
ATOM 4367 C CA . VAL B 1 137 ? 2.646 -10.203 4.289 1 93.44 137 VAL B CA 1
ATOM 4368 C C . VAL B 1 137 ? 3.578 -11.414 4.293 1 93.44 137 VAL B C 1
ATOM 4370 O O . VAL B 1 137 ? 3.568 -12.219 3.355 1 93.44 137 VAL B O 1
ATOM 4373 N N . VAL B 1 138 ? 4.332 -11.523 5.32 1 95.69 138 VAL B N 1
ATOM 4374 C CA . VAL B 1 138 ? 5.18 -12.695 5.504 1 95.69 138 VAL B CA 1
ATOM 4375 C C . VAL B 1 138 ? 4.32 -13.961 5.465 1 95.69 138 VAL B C 1
ATOM 4377 O O . VAL B 1 138 ? 3.25 -14.008 6.07 1 95.69 138 VAL B O 1
ATOM 4380 N N . GLY B 1 139 ? 4.812 -14.969 4.691 1 95.44 139 GLY B N 1
ATOM 4381 C CA . GLY B 1 139 ? 4.035 -16.188 4.512 1 95.44 139 GLY B CA 1
ATOM 4382 C C . GLY B 1 139 ? 3.363 -16.266 3.154 1 95.44 139 GLY B C 1
ATOM 4383 O O . GLY B 1 139 ? 2.826 -17.312 2.785 1 95.44 139 GLY B O 1
ATOM 4384 N N . SER B 1 140 ? 3.4 -15.156 2.48 1 95.5 140 SER B N 1
ATOM 4385 C CA . SER B 1 140 ? 2.842 -15.172 1.132 1 95.5 140 SER B CA 1
ATOM 4386 C C . SER B 1 140 ? 3.527 -16.219 0.256 1 95.5 140 SER B C 1
ATOM 4388 O O . SER B 1 140 ? 4.746 -16.391 0.337 1 95.5 140 SER B O 1
ATOM 4390 N N . LYS B 1 141 ? 2.748 -16.828 -0.559 1 94.38 141 LYS B N 1
ATOM 4391 C CA . LYS B 1 141 ? 3.252 -17.922 -1.381 1 94.38 141 LYS B CA 1
ATOM 4392 C C . LYS B 1 141 ? 3.234 -17.547 -2.861 1 94.38 141 LYS B C 1
ATOM 4394 O O . LYS B 1 141 ? 2.309 -16.891 -3.33 1 94.38 141 LYS B O 1
ATOM 4399 N N . PHE B 1 142 ? 4.207 -18.016 -3.566 1 94.5 142 PHE B N 1
ATOM 4400 C CA . PHE B 1 142 ? 4.332 -17.812 -5.004 1 94.5 142 PHE B CA 1
ATOM 4401 C C . PHE B 1 142 ? 4.68 -19.109 -5.711 1 94.5 142 PHE B C 1
ATOM 4403 O O . PHE B 1 142 ? 5.707 -19.734 -5.418 1 94.5 142 PHE B O 1
ATOM 4410 N N . MET B 1 143 ? 3.854 -19.469 -6.57 1 92.19 143 MET B N 1
ATOM 4411 C CA . MET B 1 143 ? 4.043 -20.734 -7.27 1 92.19 143 MET B CA 1
ATOM 4412 C C . MET B 1 143 ? 5.188 -20.625 -8.273 1 92.19 143 MET B C 1
ATOM 4414 O O . MET B 1 143 ? 5.312 -19.625 -8.984 1 92.19 143 MET B O 1
ATOM 4418 N N . LEU B 1 144 ? 6.004 -21.734 -8.273 1 91.75 144 LEU B N 1
ATOM 4419 C CA . LEU B 1 144 ? 7.105 -21.812 -9.227 1 91.75 144 LEU B CA 1
ATOM 4420 C C . LEU B 1 144 ? 6.867 -22.906 -10.258 1 91.75 144 LEU B C 1
ATOM 4422 O O . LEU B 1 144 ? 6.129 -23.859 -9.992 1 91.75 144 LEU B O 1
ATOM 4426 N N . GLU B 1 145 ? 7.504 -22.688 -11.367 1 85.56 145 GLU B N 1
ATOM 4427 C CA . GLU B 1 145 ? 7.426 -23.703 -12.422 1 85.56 145 GLU B CA 1
ATOM 4428 C C . GLU B 1 145 ? 8.266 -24.922 -12.078 1 85.56 145 GLU B C 1
ATOM 4430 O O . GLU B 1 145 ? 9.383 -24.797 -11.57 1 85.56 145 GLU B O 1
ATOM 4435 N N . LYS B 1 146 ? 7.68 -26.047 -12.344 1 85.69 146 LYS B N 1
ATOM 4436 C CA . LYS B 1 146 ? 8.414 -27.281 -12.102 1 85.69 146 LYS B CA 1
ATOM 4437 C C . LYS B 1 146 ? 9.344 -27.609 -13.273 1 85.69 146 LYS B C 1
ATOM 4439 O O . LYS B 1 146 ? 8.977 -27.406 -14.43 1 85.69 146 LYS B O 1
ATOM 4444 N N . ALA B 1 147 ? 10.484 -28.156 -12.953 1 89.88 147 ALA B N 1
ATOM 4445 C CA . ALA B 1 147 ? 11.383 -28.672 -13.992 1 89.88 147 ALA B CA 1
ATOM 4446 C C . ALA B 1 147 ? 10.922 -30.047 -14.477 1 89.88 147 ALA B C 1
ATOM 4448 O O . ALA B 1 147 ? 10.25 -30.781 -13.75 1 89.88 147 ALA B O 1
ATOM 4449 N N . ILE B 1 148 ? 11.25 -30.297 -15.711 1 89.06 148 ILE B N 1
ATOM 4450 C CA . ILE B 1 148 ? 10.891 -31.578 -16.297 1 89.06 148 ILE B CA 1
ATOM 4451 C C . ILE B 1 148 ? 12.141 -32.438 -16.469 1 89.06 148 ILE B C 1
ATOM 4453 O O . ILE B 1 148 ? 13.125 -32 -17.062 1 89.06 148 ILE B O 1
ATOM 4457 N N . ASP B 1 149 ? 12.109 -33.594 -15.875 1 92.31 149 ASP B N 1
ATOM 4458 C CA . ASP B 1 149 ? 13.133 -34.625 -16.031 1 92.31 149 ASP B CA 1
ATOM 4459 C C . ASP B 1 149 ? 12.523 -35.938 -16.531 1 92.31 149 ASP B C 1
ATOM 4461 O O . ASP B 1 149 ? 11.812 -36.594 -15.797 1 92.31 149 ASP B O 1
ATOM 4465 N N . PRO B 1 150 ? 12.82 -36.25 -17.766 1 92.56 150 PRO B N 1
ATOM 4466 C CA . PRO B 1 150 ? 12.172 -37.438 -18.344 1 92.56 150 PRO B CA 1
ATOM 4467 C C . PRO B 1 150 ? 12.633 -38.719 -17.688 1 92.56 150 PRO B C 1
ATOM 4469 O O . PRO B 1 150 ? 12 -39.781 -17.859 1 92.56 150 PRO B O 1
ATOM 4472 N N . ASP B 1 151 ? 13.75 -38.719 -16.969 1 94.62 151 ASP B N 1
ATOM 4473 C CA . ASP B 1 151 ? 14.203 -39.938 -16.297 1 94.62 151 ASP B CA 1
ATOM 4474 C C . ASP B 1 151 ? 13.234 -40.344 -15.203 1 94.62 151 ASP B C 1
ATOM 4476 O O . ASP B 1 151 ? 12.391 -39.531 -14.781 1 94.62 151 ASP B O 1
ATOM 4480 N N . ILE B 1 152 ? 13.391 -41.562 -14.766 1 92.25 152 ILE B N 1
ATOM 4481 C CA . ILE B 1 152 ? 12.461 -42.031 -13.75 1 92.25 152 ILE B CA 1
ATOM 4482 C C . ILE B 1 152 ? 13.234 -42.406 -12.484 1 92.25 152 ILE B C 1
ATOM 4484 O O . ILE B 1 152 ? 14.453 -42.562 -12.516 1 92.25 152 ILE B O 1
ATOM 4488 N N . GLY B 1 153 ? 12.477 -42.438 -11.375 1 90.06 153 GLY B N 1
ATOM 4489 C CA . GLY B 1 153 ? 13.055 -42.844 -10.109 1 90.06 153 GLY B CA 1
ATOM 4490 C C . GLY B 1 153 ? 14.125 -41.906 -9.594 1 90.06 153 GLY B C 1
ATOM 4491 O O . GLY B 1 153 ? 13.922 -40.688 -9.578 1 90.06 153 GLY B O 1
ATOM 4492 N N . LEU B 1 154 ? 15.258 -42.469 -9.188 1 92.56 154 LEU B N 1
ATOM 4493 C CA . LEU B 1 154 ? 16.328 -41.656 -8.602 1 92.56 154 LEU B CA 1
ATOM 4494 C C . LEU B 1 154 ? 17.047 -40.844 -9.664 1 92.56 154 LEU B C 1
ATOM 4496 O O . LEU B 1 154 ? 17.703 -39.844 -9.352 1 92.56 154 LEU B O 1
ATOM 4500 N N . ASN B 1 155 ? 16.875 -41.312 -10.93 1 95.06 155 ASN B N 1
ATOM 4501 C CA . ASN B 1 155 ? 17.531 -40.594 -12.023 1 95.06 155 ASN B CA 1
ATOM 4502 C C . ASN B 1 155 ? 16.734 -39.344 -12.445 1 95.06 155 ASN B C 1
ATOM 4504 O O . ASN B 1 155 ? 17.203 -38.562 -13.242 1 95.06 155 ASN B O 1
ATOM 4508 N N . GLY B 1 156 ? 15.531 -39.219 -11.93 1 93.06 156 GLY B N 1
ATOM 4509 C CA . GLY B 1 156 ? 14.688 -38.094 -12.242 1 93.06 156 GLY B CA 1
ATOM 4510 C C . GLY B 1 156 ? 14.852 -36.938 -11.266 1 93.06 156 GLY B C 1
ATOM 4511 O O . GLY B 1 156 ? 15.789 -36.938 -10.461 1 93.06 156 GLY B O 1
ATOM 4512 N N . LEU B 1 157 ? 14.016 -36 -11.32 1 92.25 157 LEU B N 1
ATOM 4513 C CA . LEU B 1 157 ? 14.031 -34.812 -10.492 1 92.25 157 LEU B CA 1
ATOM 4514 C C . LEU B 1 157 ? 13.844 -35.156 -9.016 1 92.25 157 LEU B C 1
ATOM 4516 O O . LEU B 1 157 ? 12.914 -35.875 -8.664 1 92.25 157 LEU B O 1
ATOM 4520 N N . GLN B 1 158 ? 14.75 -34.625 -8.148 1 90.69 158 GLN B N 1
ATOM 4521 C CA . GLN B 1 158 ? 14.695 -35 -6.742 1 90.69 158 GLN B CA 1
ATOM 4522 C C . GLN B 1 158 ? 14.406 -33.812 -5.863 1 90.69 158 GLN B C 1
ATOM 4524 O O . GLN B 1 158 ? 13.602 -33.875 -4.934 1 90.69 158 GLN B O 1
ATOM 4529 N N . SER B 1 159 ? 15.086 -32.719 -6.172 1 92.25 159 SER B N 1
ATOM 4530 C CA . SER B 1 159 ? 14.969 -31.594 -5.234 1 92.25 159 SER B CA 1
ATOM 4531 C C . SER B 1 159 ? 15.234 -30.266 -5.93 1 92.25 159 SER B C 1
ATOM 4533 O O . SER B 1 159 ? 15.625 -30.234 -7.098 1 92.25 159 SER B O 1
ATOM 4535 N N . TYR B 1 160 ? 14.859 -29.234 -5.199 1 94.25 160 TYR B N 1
ATOM 4536 C CA . TYR B 1 160 ? 15.094 -27.859 -5.633 1 94.25 160 TYR B CA 1
ATOM 4537 C C . TYR B 1 160 ? 15.891 -27.094 -4.59 1 94.25 160 TYR B C 1
ATOM 4539 O O . TYR B 1 160 ? 15.844 -27.422 -3.398 1 94.25 160 TYR B O 1
ATOM 4547 N N . THR B 1 161 ? 16.641 -26.156 -5.008 1 95.31 161 THR B N 1
ATOM 4548 C CA . THR B 1 161 ? 17.297 -25.188 -4.129 1 95.31 161 THR B CA 1
ATOM 4549 C C . THR B 1 161 ? 17.094 -23.766 -4.641 1 95.31 161 THR B C 1
ATOM 4551 O O . THR B 1 161 ? 16.953 -23.547 -5.844 1 95.31 161 THR B O 1
ATOM 4554 N N . LEU B 1 162 ? 16.938 -22.844 -3.711 1 96.12 162 LEU B N 1
ATOM 4555 C CA . LEU B 1 162 ? 16.734 -21.438 -4.031 1 96.12 162 LEU B CA 1
ATOM 4556 C C . LEU B 1 162 ? 17.797 -20.578 -3.369 1 96.12 162 LEU B C 1
ATOM 4558 O O . LEU B 1 162 ? 17.984 -20.641 -2.152 1 96.12 162 LEU B O 1
ATOM 4562 N N . LYS B 1 163 ? 18.531 -19.797 -4.195 1 95.75 163 LYS B N 1
ATOM 4563 C CA . LYS B 1 163 ? 19.562 -18.891 -3.672 1 95.75 163 LYS B CA 1
ATOM 4564 C C . LYS B 1 163 ? 19.469 -17.516 -4.32 1 95.75 163 LYS B C 1
ATOM 4566 O O . LYS B 1 163 ? 19.266 -17.406 -5.531 1 95.75 163 LYS B O 1
ATOM 4571 N N . PRO B 1 164 ? 19.781 -16.406 -3.602 1 94.38 164 PRO B N 1
ATOM 4572 C CA . PRO B 1 164 ? 19.906 -16.344 -2.143 1 94.38 164 PRO B CA 1
ATOM 4573 C C . PRO B 1 164 ? 18.562 -16.547 -1.433 1 94.38 164 PRO B C 1
ATOM 4575 O O . PRO B 1 164 ? 17.516 -16.453 -2.062 1 94.38 164 PRO B O 1
ATOM 4578 N N . ASN B 1 165 ? 18.578 -16.875 -0.16 1 88.38 165 ASN B N 1
ATOM 4579 C CA . ASN B 1 165 ? 17.328 -17.172 0.553 1 88.38 165 ASN B CA 1
ATOM 4580 C C . ASN B 1 165 ? 17.109 -16.188 1.707 1 88.38 165 ASN B C 1
ATOM 4582 O O . ASN B 1 165 ? 16.625 -16.594 2.773 1 88.38 165 ASN B O 1
ATOM 4586 N N . ASP B 1 166 ? 17.438 -14.977 1.455 1 92.06 166 ASP B N 1
ATOM 4587 C CA . ASP B 1 166 ? 17.281 -13.969 2.502 1 92.06 166 ASP B CA 1
ATOM 4588 C C . ASP B 1 166 ? 15.805 -13.664 2.75 1 92.06 166 ASP B C 1
ATOM 4590 O O . ASP B 1 166 ? 15.336 -13.734 3.887 1 92.06 166 ASP B O 1
ATOM 4594 N N . ASN B 1 167 ? 15.078 -13.398 1.639 1 96.06 167 ASN B N 1
ATOM 4595 C CA . ASN B 1 167 ? 13.688 -12.984 1.785 1 96.06 167 ASN B CA 1
ATOM 4596 C C . ASN B 1 167 ? 12.727 -14.133 1.484 1 96.06 167 ASN B C 1
ATOM 4598 O O . ASN B 1 167 ? 11.555 -14.078 1.865 1 96.06 167 ASN B O 1
ATOM 4602 N N . PHE B 1 168 ? 13.258 -15.141 0.785 1 97.12 168 PHE B N 1
ATOM 4603 C CA . PHE B 1 168 ? 12.375 -16.188 0.313 1 97.12 168 PHE B CA 1
ATOM 4604 C C . PHE B 1 168 ? 12.93 -17.562 0.66 1 97.12 168 PHE B C 1
ATOM 4606 O O . PHE B 1 168 ? 14.141 -17.781 0.605 1 97.12 168 PHE B O 1
ATOM 4613 N N . ILE B 1 169 ? 12.023 -18.516 0.979 1 96.06 169 ILE B N 1
ATOM 4614 C CA . ILE B 1 169 ? 12.367 -19.922 1.188 1 96.06 169 ILE B CA 1
ATOM 4615 C C . ILE B 1 169 ? 11.523 -20.797 0.271 1 96.06 169 ILE B C 1
ATOM 4617 O O . ILE B 1 169 ? 10.453 -20.391 -0.18 1 96.06 169 ILE B O 1
ATOM 4621 N N . LEU B 1 170 ? 12.109 -21.984 0.033 1 94.38 170 LEU B N 1
ATOM 4622 C CA . LEU B 1 170 ? 11.422 -22.922 -0.847 1 94.38 170 LEU B CA 1
ATOM 4623 C C . LEU B 1 170 ? 10.617 -23.922 -0.038 1 94.38 170 LEU B C 1
ATOM 4625 O O . LEU B 1 170 ? 11.07 -24.406 1.002 1 94.38 170 LEU B O 1
ATOM 4629 N N . LYS B 1 171 ? 9.453 -24.062 -0.514 1 90.25 171 LYS B N 1
ATOM 4630 C CA . LYS B 1 171 ? 8.617 -25.125 0.059 1 90.25 171 LYS B CA 1
ATOM 4631 C C . LYS B 1 171 ? 8.125 -26.078 -1.02 1 90.25 171 LYS B C 1
ATOM 4633 O O . LYS B 1 171 ? 7.555 -25.656 -2.025 1 90.25 171 LYS B O 1
ATOM 4638 N N . MET B 1 172 ? 8.469 -27.344 -0.793 1 86 172 MET B N 1
ATOM 4639 C CA . MET B 1 172 ? 8.008 -28.391 -1.693 1 86 172 MET B CA 1
ATOM 4640 C C . MET B 1 172 ? 6.879 -29.203 -1.055 1 86 172 MET B C 1
ATOM 4642 O O . MET B 1 172 ? 7.02 -29.688 0.068 1 86 172 MET B O 1
ATOM 4646 N N . ASN B 1 173 ? 5.758 -29.016 -1.578 1 74.31 173 ASN B N 1
ATOM 4647 C CA . ASN B 1 173 ? 4.637 -29.781 -1.036 1 74.31 173 ASN B CA 1
ATOM 4648 C C . ASN B 1 173 ? 4.375 -31.047 -1.844 1 74.31 173 ASN B C 1
ATOM 4650 O O . ASN B 1 173 ? 4.23 -30.984 -3.066 1 74.31 173 ASN B O 1
ATOM 4654 N N . SER B 1 174 ? 4.742 -32.125 -1.141 1 65.69 174 SER B N 1
ATOM 4655 C CA . SER B 1 174 ? 4.371 -33.375 -1.757 1 65.69 174 SER B CA 1
ATOM 4656 C C . SER B 1 174 ? 2.869 -33.625 -1.671 1 65.69 174 SER B C 1
ATOM 4658 O O . SER B 1 174 ? 2.258 -33.406 -0.625 1 65.69 174 SER B O 1
ATOM 4660 N N . GLN B 1 175 ? 2.227 -33.5 -2.75 1 58.44 175 GLN B N 1
ATOM 4661 C CA . GLN B 1 175 ? 0.797 -33.781 -2.713 1 58.44 175 GLN B CA 1
ATOM 4662 C C . GLN B 1 175 ? 0.541 -35.281 -2.674 1 58.44 175 GLN B C 1
ATOM 4664 O O . GLN B 1 175 ? 1.432 -36.094 -2.98 1 58.44 175 GLN B O 1
ATOM 4669 N N . SER B 1 176 ? -0.561 -35.625 -2.039 1 48.22 176 SER B N 1
ATOM 4670 C CA . SER B 1 176 ? -0.973 -37 -1.881 1 48.22 176 SER B CA 1
ATOM 4671 C C . SER B 1 176 ? -0.791 -37.781 -3.178 1 48.22 176 SER B C 1
ATOM 4673 O O . SER B 1 176 ? -0.499 -39 -3.152 1 48.22 176 SER B O 1
ATOM 4675 N N . ASP B 1 177 ? -1.033 -37.094 -4.223 1 48.03 177 ASP B N 1
ATOM 4676 C CA . ASP B 1 177 ? -1.036 -37.844 -5.473 1 48.03 177 ASP B CA 1
ATOM 4677 C C . ASP B 1 177 ? 0.353 -37.844 -6.105 1 48.03 177 ASP B C 1
ATOM 4679 O O . ASP B 1 177 ? 0.506 -38.25 -7.27 1 48.03 177 ASP B O 1
ATOM 4683 N N . GLY B 1 178 ? 1.403 -37.469 -5.387 1 53.12 178 GLY B N 1
ATOM 4684 C CA . GLY B 1 178 ? 2.764 -37.594 -5.887 1 53.12 178 GLY B CA 1
ATOM 4685 C C . GLY B 1 178 ? 3.26 -36.312 -6.586 1 53.12 178 GLY B C 1
ATOM 4686 O O . GLY B 1 178 ? 4.445 -36.219 -6.906 1 53.12 178 GLY B O 1
ATOM 4687 N N . GLY B 1 179 ? 2.314 -35.5 -6.984 1 59 179 GLY B N 1
ATOM 4688 C CA . GLY B 1 179 ? 2.801 -34.312 -7.656 1 59 179 GLY B CA 1
ATOM 4689 C C . GLY B 1 179 ? 3.432 -33.312 -6.711 1 59 179 GLY B C 1
ATOM 4690 O O . GLY B 1 179 ? 3.092 -33.25 -5.527 1 59 179 GLY B O 1
ATOM 4691 N N . LYS B 1 180 ? 4.645 -32.906 -7.008 1 71.5 180 LYS B N 1
ATOM 4692 C CA . LYS B 1 180 ? 5.379 -31.969 -6.168 1 71.5 180 LYS B CA 1
ATOM 4693 C C . LYS B 1 180 ? 5.16 -30.531 -6.637 1 71.5 180 LYS B C 1
ATOM 4695 O O . LYS B 1 180 ? 5.301 -30.234 -7.824 1 71.5 180 LYS B O 1
ATOM 4700 N N . LYS B 1 181 ? 4.422 -29.797 -5.824 1 80.88 181 LYS B N 1
ATOM 4701 C CA . LYS B 1 181 ? 4.297 -28.359 -6.047 1 80.88 181 LYS B CA 1
ATOM 4702 C C . LYS B 1 181 ? 5.449 -27.609 -5.391 1 80.88 181 LYS B C 1
ATOM 4704 O O . LYS B 1 181 ? 5.82 -27.891 -4.25 1 80.88 181 LYS B O 1
ATOM 4709 N N . VAL B 1 182 ? 6.07 -26.797 -6.238 1 89.31 182 VAL B N 1
ATOM 4710 C CA . VAL B 1 182 ? 7.164 -26 -5.707 1 89.31 182 VAL B CA 1
ATOM 4711 C C . VAL B 1 182 ? 6.711 -24.547 -5.559 1 89.31 182 VAL B C 1
ATOM 4713 O O . VAL B 1 182 ? 6.211 -23.938 -6.512 1 89.31 182 VAL B O 1
ATOM 4716 N N . GLU B 1 183 ? 6.914 -24.016 -4.332 1 92.69 183 GLU B N 1
ATOM 4717 C CA . GLU B 1 183 ? 6.516 -22.641 -4.047 1 92.69 183 GLU B CA 1
ATOM 4718 C C . GLU B 1 183 ? 7.613 -21.891 -3.301 1 92.69 183 GLU B C 1
ATOM 4720 O O . GLU B 1 183 ? 8.391 -22.5 -2.559 1 92.69 183 GLU B O 1
ATOM 4725 N N . MET B 1 184 ? 7.66 -20.672 -3.607 1 95 184 MET B N 1
ATOM 4726 C CA . MET B 1 184 ? 8.516 -19.828 -2.773 1 95 184 MET B CA 1
ATOM 4727 C C . MET B 1 184 ? 7.684 -19.031 -1.771 1 95 184 MET B C 1
ATOM 4729 O O . MET B 1 184 ? 6.59 -18.562 -2.096 1 95 184 MET B O 1
ATOM 4733 N N . ILE B 1 185 ? 8.141 -18.969 -0.536 1 96.31 185 ILE B N 1
ATOM 4734 C CA . ILE B 1 185 ? 7.422 -18.344 0.566 1 96.31 185 ILE B CA 1
ATOM 4735 C C . ILE B 1 185 ? 8.211 -17.141 1.07 1 96.31 185 ILE B C 1
ATOM 4737 O O . ILE B 1 185 ? 9.422 -17.234 1.301 1 96.31 185 ILE B O 1
ATOM 4741 N N . LEU B 1 186 ? 7.488 -16.062 1.166 1 97.25 186 LEU B N 1
ATOM 4742 C CA . LEU B 1 186 ? 8.125 -14.875 1.715 1 97.25 186 LEU B CA 1
ATOM 4743 C C . LEU B 1 186 ? 8.398 -15.039 3.207 1 97.25 186 LEU B C 1
ATOM 4745 O O . LEU B 1 186 ? 7.465 -15.219 3.992 1 97.25 186 LEU B O 1
ATOM 4749 N N . GLN B 1 187 ? 9.648 -14.953 3.65 1 96.75 187 GLN B N 1
ATOM 4750 C CA . GLN B 1 187 ? 9.992 -15.172 5.051 1 96.75 187 GLN B CA 1
ATOM 4751 C C . GLN B 1 187 ? 10.375 -13.859 5.73 1 96.75 187 GLN B C 1
ATOM 4753 O O . GLN B 1 187 ? 10.328 -13.75 6.957 1 96.75 187 GLN B O 1
ATOM 4758 N N . LYS B 1 188 ? 10.773 -12.914 4.957 1 96.81 188 LYS B N 1
ATOM 4759 C CA . LYS B 1 188 ? 11.117 -11.578 5.438 1 96.81 188 LYS B CA 1
ATOM 4760 C C . LYS B 1 188 ? 10.461 -10.5 4.582 1 96.81 188 LYS B C 1
ATOM 4762 O O . LYS B 1 188 ? 10.438 -10.609 3.352 1 96.81 188 LYS B O 1
ATOM 4767 N N . SER B 1 189 ? 10.008 -9.461 5.258 1 95.25 189 SER B N 1
ATOM 4768 C CA . SER B 1 189 ? 9.281 -8.406 4.555 1 95.25 189 SER B CA 1
ATOM 4769 C C . SER B 1 189 ? 10.164 -7.723 3.521 1 95.25 189 SER B C 1
ATOM 4771 O O . SER B 1 189 ? 11.391 -7.695 3.662 1 95.25 189 SER B O 1
ATOM 4773 N N . LEU B 1 190 ? 9.516 -7.207 2.551 1 96.19 190 LEU B N 1
ATOM 4774 C CA . LEU B 1 190 ? 10.211 -6.484 1.49 1 96.19 190 LEU B CA 1
ATOM 4775 C C . LEU B 1 190 ? 10.188 -4.984 1.755 1 96.19 190 LEU B C 1
ATOM 4777 O O . LEU B 1 190 ? 9.312 -4.484 2.471 1 96.19 190 LEU B O 1
ATOM 4781 N N . ASP B 1 191 ? 11.234 -4.352 1.302 1 96.31 191 ASP B N 1
ATOM 4782 C CA . ASP B 1 191 ? 11.367 -2.9 1.402 1 96.31 191 ASP B CA 1
ATOM 4783 C C . ASP B 1 191 ? 11.906 -2.307 0.102 1 96.31 191 ASP B C 1
ATOM 4785 O O . ASP B 1 191 ? 13.102 -2.41 -0.187 1 96.31 191 ASP B O 1
ATOM 4789 N N . ARG B 1 192 ? 11 -1.717 -0.648 1 96.56 192 ARG B N 1
ATOM 4790 C CA . ARG B 1 192 ? 11.383 -1.199 -1.961 1 96.56 192 ARG B CA 1
ATOM 4791 C C . ARG B 1 192 ? 12.484 -0.154 -1.842 1 96.56 192 ARG B C 1
ATOM 4793 O O . ARG B 1 192 ? 13.398 -0.111 -2.668 1 96.56 192 ARG B O 1
ATOM 4800 N N . GLU B 1 193 ? 12.383 0.718 -0.826 1 96.5 193 GLU B N 1
ATOM 4801 C CA . GLU B 1 193 ? 13.359 1.787 -0.633 1 96.5 193 GLU B CA 1
ATOM 4802 C C . GLU B 1 193 ? 14.758 1.224 -0.411 1 96.5 193 GLU B C 1
ATOM 4804 O O . GLU B 1 193 ? 15.758 1.854 -0.776 1 96.5 193 GLU B O 1
ATOM 4809 N N . LYS B 1 194 ? 14.875 0.021 0.156 1 95.81 194 LYS B N 1
ATOM 4810 C CA . LYS B 1 194 ? 16.156 -0.622 0.397 1 95.81 194 LYS B CA 1
ATOM 4811 C C . LYS B 1 194 ? 16.609 -1.439 -0.814 1 95.81 194 LYS B C 1
ATOM 4813 O O . LYS B 1 194 ? 17.766 -1.395 -1.208 1 95.81 194 LYS B O 1
ATOM 4818 N N . GLN B 1 195 ? 15.617 -2.17 -1.303 1 96.06 195 GLN B N 1
ATOM 4819 C CA . GLN B 1 195 ? 15.914 -3.041 -2.434 1 96.06 195 GLN B CA 1
ATOM 4820 C C . GLN B 1 195 ? 14.711 -3.158 -3.369 1 96.06 195 GLN B C 1
ATOM 4822 O O . GLN B 1 195 ? 13.789 -3.926 -3.104 1 96.06 195 GLN B O 1
ATOM 4827 N N . GLU B 1 196 ? 14.766 -2.566 -4.527 1 96.75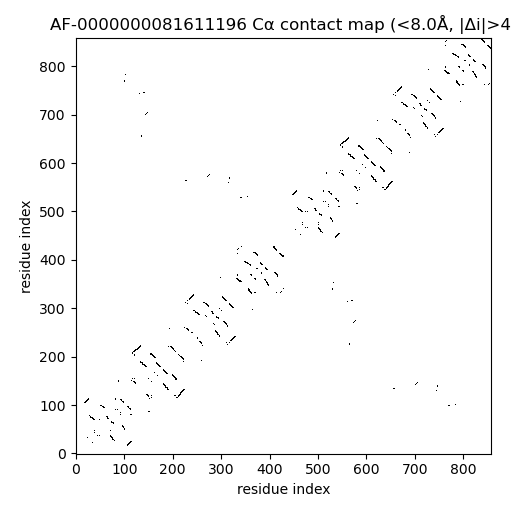 196 GLU B N 1
ATOM 4828 C CA . GLU B 1 196 ? 13.664 -2.559 -5.488 1 96.75 196 GLU B CA 1
ATOM 4829 C C . GLU B 1 196 ? 13.688 -3.812 -6.355 1 96.75 196 GLU B C 1
ATOM 4831 O O . GLU B 1 196 ? 12.633 -4.312 -6.758 1 96.75 196 GLU B O 1
ATOM 4836 N N . TYR B 1 197 ? 14.906 -4.312 -6.621 1 97.06 197 TYR B N 1
ATOM 4837 C CA . TYR B 1 197 ? 15.055 -5.484 -7.48 1 97.06 197 TYR B CA 1
ATOM 4838 C C . TYR B 1 197 ? 15.805 -6.598 -6.762 1 97.06 197 TYR B C 1
ATOM 4840 O O . TYR B 1 197 ? 16.75 -6.336 -6.008 1 97.06 197 TYR B O 1
ATOM 4848 N N . ALA B 1 198 ? 15.273 -7.723 -6.938 1 95.69 198 ALA B N 1
ATOM 4849 C CA . ALA B 1 198 ? 15.953 -8.898 -6.406 1 95.69 198 ALA B CA 1
ATOM 4850 C C . ALA B 1 198 ? 16.047 -10 -7.461 1 95.69 198 ALA B C 1
ATOM 4852 O O . ALA B 1 198 ? 15.18 -10.109 -8.328 1 95.69 198 ALA B O 1
ATOM 4853 N N . SER B 1 199 ? 17.141 -10.75 -7.453 1 96.62 199 SER B N 1
ATOM 4854 C CA . SER B 1 199 ? 17.359 -11.867 -8.367 1 96.62 199 SER B CA 1
ATOM 4855 C C . SER B 1 199 ? 17.641 -13.156 -7.602 1 96.62 199 SER B C 1
ATOM 4857 O O . SER B 1 199 ? 18.531 -13.195 -6.746 1 96.62 199 SER B O 1
ATOM 4859 N N . LEU B 1 200 ? 16.891 -14.141 -7.906 1 97.38 200 LEU B N 1
ATOM 4860 C CA . LEU B 1 200 ? 17.078 -15.453 -7.301 1 97.38 200 LEU B CA 1
ATOM 4861 C C . LEU B 1 200 ? 17.391 -16.5 -8.359 1 97.38 200 LEU B C 1
ATOM 4863 O O . LEU B 1 200 ? 17.109 -16.297 -9.547 1 97.38 200 LEU B O 1
ATOM 4867 N N . LEU B 1 201 ? 18.047 -17.531 -7.91 1 97.44 201 LEU B N 1
ATOM 4868 C CA . LEU B 1 201 ? 18.359 -18.656 -8.789 1 97.44 201 LEU B CA 1
ATOM 4869 C C . LEU B 1 201 ? 17.75 -19.953 -8.266 1 97.44 201 LEU B C 1
ATOM 4871 O O . LEU B 1 201 ? 18.094 -20.406 -7.168 1 97.44 201 LEU B O 1
ATOM 4875 N N . LEU B 1 202 ? 16.828 -20.484 -9.055 1 96.38 202 LEU B N 1
ATOM 4876 C CA . LEU B 1 202 ? 16.234 -21.766 -8.742 1 96.38 202 LEU B CA 1
ATOM 4877 C C . LEU B 1 202 ? 16.984 -22.906 -9.43 1 96.38 202 LEU B C 1
ATOM 4879 O O . LEU B 1 202 ? 17.141 -22.906 -10.648 1 96.38 202 LEU B O 1
ATOM 4883 N N . THR B 1 203 ? 17.453 -23.844 -8.648 1 96.88 203 THR B N 1
ATOM 4884 C CA . THR B 1 203 ? 18.219 -24.969 -9.188 1 96.88 203 THR B CA 1
ATOM 4885 C C . THR B 1 203 ? 17.484 -26.281 -8.922 1 96.88 203 THR B C 1
ATOM 4887 O O . THR B 1 203 ? 17.141 -26.594 -7.781 1 96.88 203 THR B O 1
ATOM 4890 N N . ALA B 1 204 ? 17.141 -26.969 -9.992 1 95.31 204 ALA B N 1
ATOM 4891 C CA . ALA B 1 204 ? 16.578 -28.312 -9.891 1 95.31 204 ALA B CA 1
ATOM 4892 C C . ALA B 1 204 ? 17.656 -29.375 -10.039 1 95.31 204 ALA B C 1
ATOM 4894 O O . ALA B 1 204 ? 18.5 -29.312 -10.938 1 95.31 204 ALA B O 1
ATOM 4895 N N . VAL B 1 205 ? 17.672 -30.406 -9.18 1 95.88 205 VAL B N 1
ATOM 4896 C CA . VAL B 1 205 ? 18.734 -31.406 -9.172 1 95.88 205 VAL B CA 1
ATOM 4897 C C . VAL B 1 205 ? 18.109 -32.812 -9.172 1 95.88 205 VAL B C 1
ATOM 4899 O O . VAL B 1 205 ? 17.141 -33.062 -8.469 1 95.88 205 VAL B O 1
ATOM 4902 N N . ASP B 1 206 ? 18.719 -33.625 -10.039 1 95.62 206 ASP B N 1
ATOM 4903 C CA . ASP B 1 206 ? 18.266 -35 -10.016 1 95.62 206 ASP B CA 1
ATOM 4904 C C . ASP B 1 206 ? 19.094 -35.844 -9.047 1 95.62 206 ASP B C 1
ATOM 4906 O O . ASP B 1 206 ? 19.906 -35.281 -8.297 1 95.62 206 ASP B O 1
ATOM 4910 N N . GLY B 1 207 ? 18.812 -37.125 -8.883 1 93.94 207 GLY B N 1
ATOM 4911 C CA . GLY B 1 207 ? 19.516 -38 -7.941 1 93.94 207 GLY B CA 1
ATOM 4912 C C . GLY B 1 207 ? 20.422 -39 -8.617 1 93.94 207 GLY B C 1
ATOM 4913 O O . GLY B 1 207 ? 20.797 -40 -8.008 1 93.94 207 GLY B O 1
ATOM 4914 N N . GLY B 1 208 ? 20.703 -38.812 -9.945 1 94 208 GLY B N 1
ATOM 4915 C CA . GLY B 1 208 ? 21.547 -39.75 -10.672 1 94 208 GLY B CA 1
ATOM 4916 C C . GLY B 1 208 ? 23.031 -39.562 -10.391 1 94 208 GLY B C 1
ATOM 4917 O O . GLY B 1 208 ? 23.422 -38.688 -9.625 1 94 208 GLY B O 1
ATOM 4918 N N . GLU B 1 209 ? 23.797 -40.531 -10.977 1 91.44 209 GLU B N 1
ATOM 4919 C CA . GLU B 1 209 ? 25.25 -40.469 -10.883 1 91.44 209 GLU B CA 1
ATOM 4920 C C . GLU B 1 209 ? 25.891 -40.438 -12.266 1 91.44 209 GLU B C 1
ATOM 4922 O O . GLU B 1 209 ? 25.859 -41.469 -12.984 1 91.44 209 GLU B O 1
ATOM 4927 N N . PRO B 1 210 ? 26.406 -39.469 -12.578 1 92.81 210 PRO B N 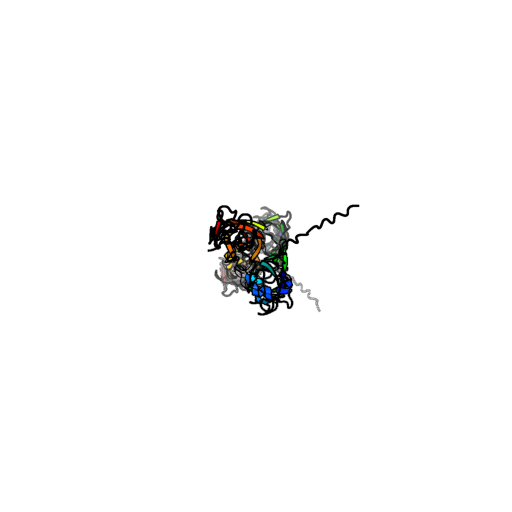1
ATOM 4928 C CA . PRO B 1 210 ? 26.562 -38.156 -11.93 1 92.81 210 PRO B CA 1
ATOM 4929 C C . PRO B 1 210 ? 25.25 -37.375 -11.867 1 92.81 210 PRO B C 1
ATOM 4931 O O . PRO B 1 210 ? 24.375 -37.562 -12.711 1 92.81 210 PRO B O 1
ATOM 4934 N N . GLN B 1 211 ? 25.219 -36.5 -10.922 1 95.19 211 GLN B N 1
ATOM 4935 C CA . GLN B 1 211 ? 24.031 -35.656 -10.734 1 95.19 211 GLN B CA 1
ATOM 4936 C C . GLN B 1 211 ? 23.953 -34.594 -11.812 1 95.19 211 GLN B C 1
ATOM 4938 O O . GLN B 1 211 ? 24.953 -33.969 -12.18 1 95.19 211 GLN B O 1
ATOM 4943 N N . ARG B 1 212 ? 22.797 -34.469 -12.32 1 97.44 212 ARG B N 1
ATOM 4944 C CA . ARG B 1 212 ? 22.547 -33.406 -13.305 1 97.44 212 ARG B CA 1
ATOM 4945 C C . ARG B 1 212 ? 21.578 -32.375 -12.758 1 97.44 212 ARG B C 1
ATOM 4947 O O . ARG B 1 212 ? 20.797 -32.656 -11.852 1 97.44 212 ARG B O 1
ATOM 4954 N N . SER B 1 213 ? 21.75 -31.125 -13.25 1 96.75 213 SER B N 1
ATOM 4955 C CA . SER B 1 213 ? 20.938 -30.047 -12.711 1 96.75 213 SER B CA 1
ATOM 4956 C C . SER B 1 213 ? 20.5 -29.078 -13.805 1 96.75 213 SER B C 1
ATOM 4958 O O . SER B 1 213 ? 21.016 -29.125 -14.922 1 96.75 213 SER B O 1
ATOM 4960 N N . GLY B 1 214 ? 19.422 -28.391 -13.57 1 96.75 214 GLY B N 1
ATOM 4961 C CA . GLY B 1 214 ? 18.906 -27.297 -14.367 1 96.75 214 GLY B CA 1
ATOM 4962 C C . GLY B 1 214 ? 18.547 -26.062 -13.547 1 96.75 214 GLY B C 1
ATOM 4963 O O . GLY B 1 214 ? 18.219 -26.172 -12.367 1 96.75 214 GLY B O 1
ATOM 4964 N N . THR B 1 215 ? 18.688 -24.859 -14.18 1 96.88 215 THR B N 1
ATOM 4965 C CA . THR B 1 215 ? 18.469 -23.641 -13.414 1 96.88 215 THR B CA 1
ATOM 4966 C C . THR B 1 215 ? 17.453 -22.75 -14.117 1 96.88 215 THR B C 1
ATOM 4968 O O . THR B 1 215 ? 17.25 -22.859 -15.328 1 96.88 215 THR B O 1
ATOM 4971 N N . MET B 1 216 ? 16.797 -21.984 -13.32 1 95.81 216 MET B N 1
ATOM 4972 C CA . MET B 1 216 ? 15.906 -20.922 -13.781 1 95.81 216 MET B CA 1
ATOM 4973 C C . MET B 1 216 ? 16.141 -19.641 -12.984 1 95.81 216 MET B C 1
ATOM 4975 O O . MET B 1 216 ? 16.203 -19.672 -11.75 1 95.81 216 MET B O 1
ATOM 4979 N N . GLN B 1 217 ? 16.266 -18.547 -13.703 1 97.44 217 GLN B N 1
ATOM 4980 C CA . GLN B 1 217 ? 16.453 -17.266 -13.039 1 97.44 217 GLN B CA 1
ATOM 4981 C C . GLN B 1 217 ? 15.117 -16.641 -12.664 1 97.44 217 GLN B C 1
ATOM 4983 O O . GLN B 1 217 ? 14.195 -16.578 -13.484 1 97.44 217 GLN B O 1
ATOM 4988 N N . ILE B 1 218 ? 15.055 -16.172 -11.398 1 97 218 ILE B N 1
ATOM 4989 C CA . ILE B 1 218 ? 13.844 -15.5 -10.922 1 97 218 ILE B CA 1
ATOM 4990 C C . ILE B 1 218 ? 14.141 -14.023 -10.664 1 97 218 ILE B C 1
ATOM 4992 O O . ILE B 1 218 ? 15.062 -13.688 -9.914 1 97 218 ILE B O 1
ATOM 4996 N N . HIS B 1 219 ? 13.391 -13.156 -11.32 1 97.56 219 HIS B N 1
ATOM 4997 C CA . HIS B 1 219 ? 13.508 -11.719 -11.109 1 97.56 219 HIS B CA 1
ATOM 4998 C C . HIS B 1 219 ? 12.305 -11.172 -10.344 1 97.56 219 HIS B C 1
ATOM 5000 O O . HIS B 1 219 ? 11.164 -11.375 -10.75 1 97.56 219 HIS B O 1
ATOM 5006 N N . ILE B 1 220 ? 12.625 -10.461 -9.266 1 97.5 220 ILE B N 1
ATOM 5007 C CA . ILE B 1 220 ? 11.562 -9.906 -8.445 1 97.5 220 ILE B CA 1
ATOM 5008 C C . ILE B 1 220 ? 11.625 -8.383 -8.484 1 97.5 220 ILE B C 1
ATOM 5010 O O . ILE B 1 220 ? 12.672 -7.789 -8.211 1 97.5 220 ILE B O 1
ATOM 5014 N N . THR B 1 221 ? 10.586 -7.785 -8.883 1 97.81 221 THR B N 1
ATOM 5015 C CA . THR B 1 221 ? 10.406 -6.34 -8.766 1 97.81 221 THR B CA 1
ATOM 5016 C C . THR B 1 221 ? 9.484 -5.996 -7.598 1 97.81 221 THR B C 1
ATOM 5018 O O . THR B 1 221 ? 8.336 -6.434 -7.562 1 97.81 221 THR B O 1
ATOM 5021 N N . VAL B 1 222 ? 10.008 -5.219 -6.645 1 97.56 222 VAL B N 1
ATOM 5022 C CA . VAL B 1 222 ? 9.219 -4.844 -5.477 1 97.56 222 VAL B CA 1
ATOM 5023 C C . VAL B 1 222 ? 8.383 -3.605 -5.797 1 97.56 222 VAL B C 1
ATOM 5025 O O . VAL B 1 222 ? 8.922 -2.555 -6.148 1 97.56 222 VAL B O 1
ATOM 5028 N N . LEU B 1 223 ? 7.094 -3.729 -5.652 1 96.69 223 LEU B N 1
ATOM 5029 C CA . LEU B 1 223 ? 6.184 -2.623 -5.941 1 96.69 223 LEU B CA 1
ATOM 5030 C C . LEU B 1 223 ? 6.047 -1.7 -4.734 1 96.69 223 LEU B C 1
ATOM 5032 O O . LEU B 1 223 ? 5.926 -2.168 -3.602 1 96.69 223 LEU B O 1
ATOM 5036 N N . ASP B 1 224 ? 6.012 -0.411 -5.062 1 96.06 224 ASP B N 1
ATOM 5037 C CA . ASP B 1 224 ? 6.027 0.615 -4.023 1 96.06 224 ASP B CA 1
ATOM 5038 C C . ASP B 1 224 ? 4.645 0.779 -3.395 1 96.06 224 ASP B C 1
ATOM 5040 O O . ASP B 1 224 ? 3.629 0.715 -4.09 1 96.06 224 ASP B O 1
ATOM 5044 N N . VAL B 1 225 ? 4.652 0.949 -2.045 1 94.81 225 VAL B N 1
ATOM 5045 C CA . VAL B 1 225 ? 3.465 1.374 -1.312 1 94.81 225 VAL B CA 1
ATOM 5046 C C . VAL B 1 225 ? 3.76 2.666 -0.553 1 94.81 225 VAL B C 1
ATOM 5048 O O . VAL B 1 225 ? 4.922 3.055 -0.403 1 94.81 225 VAL B O 1
ATOM 5051 N N . ASN B 1 226 ? 2.689 3.387 -0.152 1 94.5 226 ASN B N 1
ATOM 5052 C CA . ASN B 1 226 ? 2.871 4.656 0.546 1 94.5 226 ASN B CA 1
ATOM 5053 C C . ASN B 1 226 ? 3.145 4.441 2.033 1 94.5 226 ASN B C 1
ATOM 5055 O O . ASN B 1 226 ? 2.258 4.641 2.865 1 94.5 226 ASN B O 1
ATOM 5059 N N . ASP B 1 227 ? 4.355 4.195 2.422 1 94.5 227 ASP B N 1
ATOM 5060 C CA . ASP B 1 227 ? 4.684 3.922 3.818 1 94.5 227 ASP B CA 1
ATOM 5061 C C . ASP B 1 227 ? 5.727 4.91 4.336 1 94.5 227 ASP B C 1
ATOM 5063 O O . ASP B 1 227 ? 6.289 4.715 5.418 1 94.5 227 ASP B O 1
ATOM 5067 N N . ASN B 1 228 ? 6.051 5.91 3.576 1 95.69 228 ASN B N 1
ATOM 5068 C CA . ASN B 1 228 ? 6.938 6.984 4.008 1 95.69 228 ASN B CA 1
ATOM 5069 C C . ASN B 1 228 ? 6.242 8.344 3.957 1 95.69 228 ASN B C 1
ATOM 5071 O O . ASN B 1 228 ? 5.582 8.672 2.971 1 95.69 228 ASN B O 1
ATOM 5075 N N . ALA B 1 229 ? 6.41 9.055 5.043 1 97.12 229 ALA B N 1
ATOM 5076 C CA . ALA B 1 229 ? 5.844 10.398 5.086 1 97.12 229 ALA B CA 1
ATOM 5077 C C . ALA B 1 229 ? 6.801 11.414 4.477 1 97.12 229 ALA B C 1
ATOM 5079 O O . ALA B 1 229 ? 8.016 11.219 4.48 1 97.12 229 ALA B O 1
ATOM 5080 N N . PRO B 1 230 ? 6.184 12.445 3.871 1 97.5 230 PRO B N 1
ATOM 5081 C CA . PRO B 1 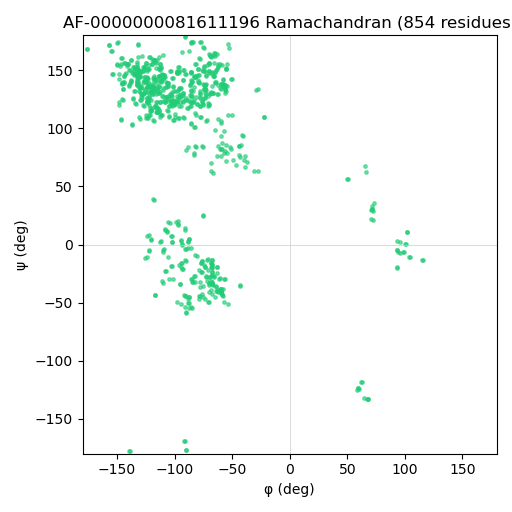230 ? 7.07 13.531 3.455 1 97.5 230 PRO B CA 1
ATOM 5082 C C . PRO B 1 230 ? 7.914 14.086 4.605 1 97.5 230 PRO B C 1
ATOM 5084 O O . PRO B 1 230 ? 7.488 14.031 5.762 1 97.5 230 PRO B O 1
ATOM 5087 N N . VAL B 1 231 ? 9.055 14.578 4.293 1 97.69 231 VAL B N 1
ATOM 5088 C CA . VAL B 1 231 ? 9.953 15.172 5.285 1 97.69 231 VAL B CA 1
ATOM 5089 C C . VAL B 1 231 ? 10.406 16.547 4.809 1 97.69 231 VAL B C 1
ATOM 5091 O O . VAL B 1 231 ? 10.977 16.672 3.723 1 97.69 231 VAL B O 1
ATOM 5094 N N . PHE B 1 232 ? 10.156 17.562 5.66 1 97.62 232 PHE B N 1
ATOM 5095 C CA . PHE B 1 232 ? 10.594 18.922 5.312 1 97.62 232 PHE B CA 1
ATOM 5096 C C . PHE B 1 232 ? 12.109 19.031 5.371 1 97.62 232 PHE B C 1
ATOM 5098 O O . PHE B 1 232 ? 12.758 18.359 6.184 1 97.62 232 PHE B O 1
ATOM 5105 N N . THR B 1 233 ? 12.625 19.906 4.516 1 97.38 233 THR B N 1
ATOM 5106 C CA . THR B 1 233 ? 14.062 20.156 4.512 1 97.38 233 THR B CA 1
ATOM 5107 C C . THR B 1 233 ? 14.5 20.844 5.797 1 97.38 233 THR B C 1
ATOM 5109 O O . THR B 1 233 ? 15.617 20.641 6.273 1 97.38 233 THR B O 1
ATOM 5112 N N . GLN B 1 234 ? 13.555 21.688 6.355 1 96.75 234 GLN B N 1
ATOM 5113 C CA . GLN B 1 234 ? 13.805 22.406 7.605 1 96.75 234 GLN B CA 1
ATOM 5114 C C . GLN B 1 234 ? 12.625 22.266 8.562 1 96.75 234 GLN B C 1
ATOM 5116 O O . GLN B 1 234 ? 11.477 22.141 8.125 1 96.75 234 GLN B O 1
ATOM 5121 N N . THR B 1 235 ? 12.945 22.359 9.852 1 93.56 235 THR B N 1
ATOM 5122 C CA . THR B 1 235 ? 11.883 22.297 10.844 1 93.56 235 THR B CA 1
ATOM 5123 C C . THR B 1 235 ? 11.266 23.688 11.055 1 93.56 235 THR B C 1
ATOM 5125 O O . THR B 1 235 ? 10.117 23.797 11.492 1 93.56 235 THR B O 1
ATOM 5128 N N . VAL B 1 236 ? 12.102 24.703 10.852 1 94.81 236 VAL B N 1
ATOM 5129 C CA . VAL B 1 236 ? 11.648 26.094 10.977 1 94.81 236 VAL B CA 1
ATOM 5130 C C . VAL B 1 236 ? 12.195 26.922 9.812 1 94.81 236 VAL B C 1
ATOM 5132 O O . VAL B 1 236 ? 13.398 26.891 9.531 1 94.81 236 VAL B O 1
ATOM 5135 N N . TYR B 1 237 ? 11.32 27.578 9.086 1 96.56 237 TYR B N 1
ATOM 5136 C CA . TYR B 1 237 ? 11.68 28.547 8.047 1 96.56 237 TYR B CA 1
ATOM 5137 C C . TYR B 1 237 ? 11.531 29.984 8.562 1 96.56 237 TYR B C 1
ATOM 5139 O O . TYR B 1 237 ? 10.539 30.312 9.211 1 96.56 237 TYR B O 1
ATOM 5147 N N . LYS B 1 238 ? 12.508 30.766 8.336 1 96.88 238 LYS B N 1
ATOM 5148 C CA . LYS B 1 238 ? 12.445 32.156 8.734 1 96.88 238 LYS B CA 1
ATOM 5149 C C . LYS B 1 238 ? 12.422 33.094 7.516 1 96.88 238 LYS B C 1
ATOM 5151 O O . LYS B 1 238 ? 13.117 32.844 6.531 1 96.88 238 LYS B O 1
ATOM 5156 N N . ALA B 1 239 ? 11.555 34.062 7.566 1 97.25 239 ALA B N 1
ATOM 5157 C CA . ALA B 1 239 ? 11.445 35.062 6.48 1 97.25 239 ALA B CA 1
ATOM 5158 C C . ALA B 1 239 ? 11.133 36.438 7.02 1 97.25 239 ALA B C 1
ATOM 5160 O O . ALA B 1 239 ? 10.695 36.594 8.164 1 97.25 239 ALA B O 1
ATOM 5161 N N . GLU B 1 240 ? 11.492 37.438 6.246 1 97.44 240 GLU B N 1
ATOM 5162 C CA . GLU B 1 240 ? 11.203 38.812 6.551 1 97.44 240 GLU B CA 1
ATOM 5163 C C . GLU B 1 240 ? 10.445 39.5 5.406 1 97.44 240 GLU B C 1
ATOM 5165 O O . GLU B 1 240 ? 10.711 39.219 4.234 1 97.44 240 GLU B O 1
ATOM 5170 N N . ILE B 1 241 ? 9.492 40.312 5.828 1 96.88 241 ILE B N 1
ATOM 5171 C CA . ILE B 1 241 ? 8.711 41.031 4.824 1 96.88 241 ILE B CA 1
ATOM 5172 C C . ILE B 1 241 ? 8.367 42.438 5.344 1 96.88 241 ILE B C 1
ATOM 5174 O O . ILE B 1 241 ? 8.211 42.625 6.551 1 96.88 241 ILE B O 1
ATOM 5178 N N . LYS B 1 242 ? 8.328 43.406 4.48 1 96.81 242 LYS B N 1
ATOM 5179 C CA . LYS B 1 242 ? 7.895 44.75 4.859 1 96.81 242 LYS B CA 1
ATOM 5180 C C . LYS B 1 242 ? 6.371 44.844 4.875 1 96.81 242 LYS B C 1
ATOM 5182 O O . LYS B 1 242 ? 5.691 44.188 4.09 1 96.81 242 LYS B O 1
ATOM 5187 N N . GLU B 1 243 ? 5.824 45.625 5.797 1 96.44 243 GLU B N 1
ATOM 5188 C CA . GLU B 1 243 ? 4.375 45.688 5.945 1 96.44 243 GLU B CA 1
ATOM 5189 C C . GLU B 1 243 ? 3.715 46.25 4.691 1 96.44 243 GLU B C 1
ATOM 5191 O O . GLU B 1 243 ? 2.521 46.062 4.465 1 96.44 243 GLU B O 1
ATOM 5196 N N . ASN B 1 244 ? 4.516 47.031 3.738 1 95.25 244 ASN B N 1
ATOM 5197 C CA . ASN B 1 244 ? 3.92 47.594 2.537 1 95.25 244 ASN B CA 1
ATOM 5198 C C . ASN B 1 244 ? 4.141 46.719 1.319 1 95.25 244 ASN B C 1
ATOM 5200 O O . ASN B 1 244 ? 4.016 47.156 0.181 1 95.25 244 ASN B O 1
ATOM 5204 N N . SER B 1 245 ? 4.492 45.469 1.586 1 96.5 245 SER B N 1
ATOM 5205 C CA . SER B 1 245 ? 4.652 44.562 0.464 1 96.5 245 SER B CA 1
ATOM 5206 C C . SER B 1 245 ? 3.326 44.312 -0.242 1 96.5 245 SER B C 1
ATOM 5208 O O . SER B 1 245 ? 2.277 44.25 0.402 1 96.5 245 SER B O 1
ATOM 5210 N N . VAL B 1 246 ? 3.396 44.156 -1.546 1 95.94 246 VAL B N 1
ATOM 5211 C CA . VAL B 1 246 ? 2.18 44 -2.34 1 95.94 246 VAL B CA 1
ATOM 5212 C C . VAL B 1 246 ? 1.69 42.562 -2.281 1 95.94 246 VAL B C 1
ATOM 5214 O O . VAL B 1 246 ? 2.482 41.625 -2.076 1 95.94 246 VAL B O 1
ATOM 5217 N N . ASN B 1 247 ? 0.467 42.438 -2.502 1 95.12 247 ASN B N 1
ATOM 5218 C CA . ASN B 1 247 ? -0.11 41.094 -2.621 1 95.12 247 ASN B CA 1
ATOM 5219 C C . ASN B 1 247 ? 0.553 40.281 -3.738 1 95.12 247 ASN B C 1
ATOM 5221 O O . ASN B 1 247 ? 0.834 40.844 -4.809 1 95.12 247 ASN B O 1
ATOM 5225 N N . GLY B 1 248 ? 0.813 39.031 -3.471 1 95.44 248 GLY B N 1
ATOM 5226 C CA . GLY B 1 248 ? 1.464 38.188 -4.453 1 95.44 248 GLY B CA 1
ATOM 5227 C C . GLY B 1 248 ? 2.951 38.031 -4.211 1 95.44 248 GLY B C 1
ATOM 5228 O O . GLY B 1 248 ? 3.602 37.188 -4.84 1 95.44 248 GLY B O 1
ATOM 5229 N N . THR B 1 249 ? 3.449 38.781 -3.242 1 96.94 249 THR B N 1
ATOM 5230 C CA . THR B 1 249 ? 4.867 38.688 -2.916 1 96.94 249 THR B CA 1
ATOM 5231 C C . THR B 1 249 ? 5.191 37.312 -2.33 1 96.94 249 THR B C 1
ATOM 5233 O O . THR B 1 249 ? 4.496 36.812 -1.434 1 96.94 249 THR B O 1
ATOM 5236 N N . VAL B 1 250 ? 6.25 36.719 -2.91 1 97.25 250 VAL B N 1
ATOM 5237 C CA . VAL B 1 250 ? 6.711 35.438 -2.379 1 97.25 250 VAL B CA 1
ATOM 5238 C C . VAL B 1 250 ? 7.527 35.656 -1.109 1 97.25 250 VAL B C 1
ATOM 5240 O O . VAL B 1 250 ? 8.547 36.344 -1.137 1 97.25 250 VAL B O 1
ATOM 5243 N N . ILE B 1 251 ? 7.125 35.156 -0.075 1 97 251 ILE B N 1
ATOM 5244 C CA . ILE B 1 251 ? 7.762 35.375 1.221 1 97 251 ILE B CA 1
ATOM 5245 C C . ILE B 1 251 ? 8.906 34.375 1.39 1 97 251 ILE B C 1
ATOM 5247 O O . ILE B 1 251 ? 10.039 34.75 1.693 1 97 251 ILE B O 1
ATOM 5251 N N . THR B 1 252 ? 8.633 33.094 1.238 1 97.44 252 THR B N 1
ATOM 5252 C CA . THR B 1 252 ? 9.625 32.031 1.32 1 97.44 252 THR B CA 1
ATOM 5253 C C . THR B 1 252 ? 9.156 30.781 0.565 1 97.44 252 THR B C 1
ATOM 5255 O O . THR B 1 252 ? 8.047 30.766 0.024 1 97.44 252 THR B O 1
ATOM 5258 N N . LYS B 1 253 ? 10.07 29.828 0.44 1 97.56 253 LYS B N 1
ATOM 5259 C CA . LYS B 1 253 ? 9.742 28.562 -0.206 1 97.56 253 LYS B CA 1
ATOM 5260 C C . LYS B 1 253 ? 10.023 27.391 0.723 1 97.56 253 LYS B C 1
ATOM 5262 O O . LYS B 1 253 ? 11.133 27.25 1.241 1 97.56 253 LYS B O 1
ATOM 5267 N N . VAL B 1 254 ? 9 26.656 0.964 1 97.62 254 VAL B N 1
ATOM 5268 C CA . VAL B 1 254 ? 9.18 25.438 1.763 1 97.62 254 VAL B CA 1
ATOM 5269 C C . VAL B 1 254 ? 9.328 24.234 0.843 1 97.62 254 VAL B C 1
ATOM 5271 O O . VAL B 1 254 ? 8.906 24.266 -0.316 1 97.62 254 VAL B O 1
ATOM 5274 N N . SER B 1 255 ? 10.047 23.188 1.36 1 97.56 255 SER B N 1
ATOM 5275 C CA . SER B 1 255 ? 10.258 21.984 0.562 1 97.56 255 SER B CA 1
ATOM 5276 C C . SER B 1 255 ? 10.258 20.734 1.434 1 97.56 255 SER B C 1
ATOM 5278 O O . SER B 1 255 ? 10.828 20.734 2.525 1 97.56 255 SER B O 1
ATOM 5280 N N . ALA B 1 256 ? 9.562 19.812 0.946 1 97.69 256 ALA B N 1
ATOM 5281 C CA . ALA B 1 256 ? 9.531 18.5 1.583 1 97.69 256 ALA B CA 1
ATOM 5282 C C . ALA B 1 256 ? 9.789 17.391 0.568 1 97.69 256 ALA B C 1
ATOM 5284 O O . ALA B 1 256 ? 9.414 17.5 -0.6 1 97.69 256 ALA B O 1
ATOM 5285 N N . SER B 1 257 ? 10.477 16.328 0.999 1 97.12 257 SER B N 1
ATOM 5286 C CA . SER B 1 257 ? 10.758 15.188 0.138 1 97.12 257 SER B CA 1
ATOM 5287 C C . SER B 1 257 ? 10.117 13.922 0.681 1 97.12 257 SER B C 1
ATOM 5289 O O . SER B 1 257 ? 9.992 13.75 1.896 1 97.12 257 SER B O 1
ATOM 5291 N N . ASP B 1 258 ? 9.633 13.117 -0.253 1 97.44 258 ASP B N 1
ATOM 5292 C CA . ASP B 1 258 ? 9.016 11.828 0.052 1 97.44 258 ASP B CA 1
ATOM 5293 C C . ASP B 1 258 ? 9.789 10.68 -0.597 1 97.44 258 ASP B C 1
ATOM 5295 O O . ASP B 1 258 ? 10.047 10.703 -1.802 1 97.44 258 ASP B O 1
ATOM 5299 N N . ALA B 1 259 ? 10.148 9.625 0.161 1 97.19 259 ALA B N 1
ATOM 5300 C CA . ALA B 1 259 ? 11.008 8.547 -0.312 1 97.19 259 ALA B CA 1
ATOM 5301 C C . ALA B 1 259 ? 10.234 7.582 -1.207 1 97.19 259 ALA B C 1
ATOM 5303 O O . ALA B 1 259 ? 10.828 6.762 -1.913 1 97.19 259 ALA B O 1
ATOM 5304 N N . ASP B 1 260 ? 8.914 7.641 -1.178 1 97.06 260 ASP B N 1
ATOM 5305 C CA . ASP B 1 260 ? 8.109 6.742 -1.998 1 97.06 260 ASP B CA 1
ATOM 5306 C C . ASP B 1 260 ? 8.234 7.09 -3.48 1 97.06 260 ASP B C 1
ATOM 5308 O O . ASP B 1 260 ? 8.727 8.164 -3.83 1 97.06 260 ASP B O 1
ATOM 5312 N N . LYS B 1 261 ? 7.82 6.145 -4.309 1 94.88 261 LYS B N 1
ATOM 5313 C CA . LYS B 1 261 ? 7.977 6.289 -5.75 1 94.88 261 LYS B CA 1
ATOM 5314 C C . LYS B 1 261 ? 6.664 6.691 -6.41 1 94.88 261 LYS B C 1
ATOM 5316 O O . LYS B 1 261 ? 5.586 6.305 -5.953 1 94.88 261 LYS B O 1
ATOM 5321 N N . GLY B 1 262 ? 6.789 7.543 -7.445 1 94.12 262 GLY B N 1
ATOM 5322 C CA . GLY B 1 262 ? 5.641 7.891 -8.266 1 94.12 262 GLY B CA 1
ATOM 5323 C C . GLY B 1 262 ? 4.605 8.711 -7.523 1 94.12 262 GLY B C 1
ATOM 5324 O O . GLY B 1 262 ? 4.949 9.695 -6.859 1 94.12 262 GLY B O 1
ATOM 5325 N N . SER B 1 263 ? 3.314 8.297 -7.664 1 94.31 263 SER B N 1
ATOM 5326 C CA . SER B 1 263 ? 2.207 9.031 -7.066 1 94.31 263 SER B CA 1
ATOM 5327 C C . SER B 1 263 ? 2.244 8.945 -5.543 1 94.31 263 SER B C 1
ATOM 5329 O O . SER B 1 263 ? 1.752 9.836 -4.852 1 94.31 263 SER B O 1
ATOM 5331 N N . ASN B 1 264 ? 2.84 7.875 -5.047 1 94.5 264 ASN B N 1
ATOM 5332 C CA . ASN B 1 264 ? 2.943 7.711 -3.602 1 94.5 264 ASN B CA 1
ATOM 5333 C C . ASN B 1 264 ? 3.875 8.75 -2.984 1 94.5 264 ASN B C 1
ATOM 5335 O O . ASN B 1 264 ? 3.807 9.016 -1.783 1 94.5 264 ASN B O 1
ATOM 5339 N N . GLY B 1 265 ? 4.742 9.336 -3.826 1 95.62 265 GLY B N 1
ATOM 5340 C CA . GLY B 1 265 ? 5.711 10.305 -3.338 1 95.62 265 GLY B CA 1
ATOM 5341 C C . GLY B 1 265 ? 5.32 11.742 -3.627 1 95.62 265 GLY B C 1
ATOM 5342 O O . GLY B 1 265 ? 6.082 12.672 -3.346 1 95.62 265 GLY B O 1
ATOM 5343 N N . GLU B 1 266 ? 4.184 11.938 -4.207 1 96.38 266 GLU B N 1
ATOM 5344 C CA . GLU B 1 266 ? 3.717 13.289 -4.504 1 96.38 266 GLU B CA 1
ATOM 5345 C C . GLU B 1 266 ? 3.25 14 -3.234 1 96.38 266 GLU B C 1
ATOM 5347 O O . GLU B 1 266 ? 2.494 13.438 -2.443 1 96.38 266 GLU B O 1
ATOM 5352 N N . VAL B 1 267 ? 3.725 15.266 -3.113 1 96.75 267 VAL B N 1
ATOM 5353 C CA . VAL B 1 267 ? 3.486 16 -1.874 1 96.75 267 VAL B CA 1
ATOM 5354 C C . VAL B 1 267 ? 2.654 17.25 -2.162 1 96.75 267 VAL B C 1
ATOM 5356 O O . VAL B 1 267 ? 2.865 17.922 -3.172 1 96.75 267 VAL B O 1
ATOM 5359 N N . SER B 1 268 ? 1.647 17.516 -1.356 1 96.62 268 SER B N 1
ATOM 5360 C CA . SER B 1 268 ? 0.875 18.766 -1.371 1 96.62 268 SER B CA 1
ATOM 5361 C C . SER B 1 268 ? 1.093 19.562 -0.093 1 96.62 268 SER B C 1
ATOM 5363 O O . SER B 1 268 ? 1.33 18.984 0.973 1 96.62 268 SER B O 1
ATOM 5365 N N . TYR B 1 269 ? 1.087 20.859 -0.245 1 95.56 269 TYR B N 1
ATOM 5366 C CA . TYR B 1 269 ? 1.307 21.734 0.902 1 95.56 269 TYR B CA 1
ATOM 5367 C C . TYR B 1 269 ? 0.004 22.391 1.345 1 95.56 269 TYR B C 1
ATOM 5369 O O . TYR B 1 269 ? -0.812 22.797 0.51 1 95.56 269 TYR B O 1
ATOM 5377 N N . VAL B 1 270 ? -0.14 22.438 2.627 1 90.88 270 VAL B N 1
ATOM 5378 C CA . VAL B 1 270 ? -1.318 23.094 3.191 1 90.88 270 VAL B CA 1
ATOM 5379 C C . VAL B 1 270 ? -0.92 23.906 4.418 1 90.88 270 VAL B C 1
ATOM 5381 O O . VAL B 1 270 ? -0.049 23.5 5.191 1 90.88 270 VAL B O 1
ATOM 5384 N N . ILE B 1 271 ? -1.465 25.078 4.5 1 89.62 271 ILE B N 1
ATOM 5385 C CA . ILE B 1 271 ? -1.235 25.891 5.691 1 89.62 271 ILE B CA 1
ATOM 5386 C C . ILE B 1 271 ? -2.111 25.375 6.836 1 89.62 271 ILE B C 1
ATOM 5388 O O . ILE B 1 271 ? -3.326 25.234 6.68 1 89.62 271 ILE B O 1
ATOM 5392 N N . GLY B 1 272 ? -1.385 24.781 7.785 1 75.81 272 GLY B N 1
ATOM 5393 C CA . GLY B 1 272 ? -2.139 24.297 8.93 1 75.81 272 GLY B CA 1
ATOM 5394 C C . GLY B 1 272 ? -3.016 25.375 9.562 1 75.81 272 GLY B C 1
ATOM 5395 O O . GLY B 1 272 ? -3.031 26.516 9.102 1 75.81 272 GLY B O 1
ATOM 5396 N N . ASN B 1 273 ? -3.826 25.016 10.492 1 58.84 273 ASN B N 1
ATOM 5397 C CA . ASN B 1 273 ? -4.824 25.875 11.125 1 58.84 273 ASN B CA 1
ATOM 5398 C C . ASN B 1 273 ? -4.172 26.969 11.969 1 58.84 273 ASN B C 1
ATOM 5400 O O . ASN B 1 273 ? -3.656 26.703 13.055 1 58.84 273 ASN B O 1
ATOM 5404 N N . SER B 1 274 ? -3.443 27.797 11.219 1 54.34 274 SER B N 1
ATOM 5405 C CA . SER B 1 274 ? -3.023 28.953 11.984 1 54.34 274 SER B CA 1
ATOM 5406 C C . SER B 1 274 ? -4.219 29.672 12.602 1 54.34 274 SER B C 1
ATOM 5408 O O . SER B 1 274 ? -5.359 29.469 12.18 1 54.34 274 SER B O 1
ATOM 5410 N N . MET B 1 275 ? -4.039 30.391 13.805 1 54.88 275 MET B N 1
ATOM 5411 C CA . MET B 1 275 ? -4.93 31.312 14.484 1 54.88 275 MET B CA 1
ATOM 5412 C C . MET B 1 275 ? -5.863 32 13.492 1 54.88 275 MET B C 1
ATOM 5414 O O . MET B 1 275 ? -5.516 32.188 12.328 1 54.88 275 MET B O 1
ATOM 5418 N N . ARG B 1 276 ? -7.137 32.062 13.828 1 55.41 276 ARG B N 1
ATOM 5419 C CA . ARG B 1 276 ? -8.203 32.812 13.172 1 55.41 276 ARG B CA 1
ATOM 5420 C C . ARG B 1 276 ? -7.637 33.969 12.352 1 55.41 276 ARG B C 1
ATOM 5422 O O . ARG B 1 276 ? -6.902 34.812 12.875 1 55.41 276 ARG B O 1
ATOM 5429 N N . GLY B 1 277 ? -7.684 33.906 11.039 1 58.97 277 GLY B N 1
ATOM 5430 C CA . GLY B 1 277 ? -7.477 35.094 10.219 1 58.97 277 GLY B CA 1
ATOM 5431 C C . GLY B 1 277 ? -6.227 35 9.367 1 58.97 277 GLY B C 1
ATOM 5432 O O . GLY B 1 277 ? -6.059 35.781 8.43 1 58.97 277 GLY B O 1
ATOM 5433 N N . LEU B 1 278 ? -5.414 33.938 9.781 1 64.81 278 LEU B N 1
ATOM 5434 C CA . LEU B 1 278 ? -4.16 33.938 9.039 1 64.81 278 LEU B CA 1
ATOM 5435 C C . LEU B 1 278 ? -4.352 33.375 7.633 1 64.81 278 LEU B C 1
ATOM 5437 O O . LEU B 1 278 ? -3.576 33.688 6.723 1 64.81 278 LEU B O 1
ATOM 5441 N N . SER B 1 279 ? -5.414 32.562 7.496 1 68.19 279 SER B N 1
ATOM 5442 C CA . SER B 1 279 ? -5.59 31.922 6.195 1 68.19 279 SER B CA 1
ATOM 5443 C C . SER B 1 279 ? -5.949 32.938 5.121 1 68.19 279 SER B C 1
ATOM 5445 O O . SER B 1 279 ? -5.766 32.688 3.93 1 68.19 279 SER B O 1
ATOM 5447 N N . ASN B 1 280 ? -6.328 34.031 5.527 1 81.56 280 ASN B N 1
ATOM 5448 C CA . ASN B 1 280 ? -6.664 35.062 4.559 1 81.56 280 ASN B CA 1
ATOM 5449 C C . ASN B 1 280 ? -5.453 35.938 4.215 1 81.56 280 ASN B C 1
ATOM 5451 O O . ASN B 1 280 ? -5.434 36.625 3.182 1 81.56 280 ASN B O 1
ATOM 5455 N N . VAL B 1 281 ? -4.465 35.812 5 1 90.12 281 VAL B N 1
ATOM 5456 C CA . VAL B 1 281 ? -3.311 36.688 4.816 1 90.12 281 VAL B CA 1
ATOM 5457 C C . VAL B 1 281 ? -2.248 36 3.98 1 90.12 281 VAL B C 1
ATOM 5459 O O . VAL B 1 281 ? -1.558 36.625 3.178 1 90.12 281 VAL B O 1
ATOM 5462 N N . PHE B 1 282 ? -2.152 34.625 4.176 1 93 282 PHE B N 1
ATOM 5463 C CA . PHE B 1 282 ? -1.105 33.844 3.504 1 93 282 PHE B CA 1
ATOM 5464 C C . PHE B 1 282 ? -1.699 32.688 2.725 1 93 282 PHE B C 1
ATOM 5466 O O . PHE B 1 282 ? -2.68 32.094 3.158 1 93 282 PHE B O 1
ATOM 5473 N N . VAL B 1 283 ? -1.079 32.406 1.573 1 92.69 283 VAL B N 1
ATOM 5474 C CA . VAL B 1 283 ? -1.444 31.25 0.777 1 92.69 283 VAL B CA 1
ATOM 5475 C C . VAL B 1 283 ? -0.185 30.484 0.369 1 92.69 283 VAL B C 1
ATOM 5477 O O . VAL B 1 283 ? 0.889 31.078 0.232 1 92.69 283 VAL B O 1
ATOM 5480 N N . ILE B 1 284 ? -0.34 29.234 0.288 1 94.5 284 ILE B N 1
ATOM 5481 C CA . ILE B 1 284 ? 0.793 28.438 -0.144 1 94.5 284 ILE B CA 1
ATOM 5482 C C . ILE B 1 284 ? 0.469 27.766 -1.478 1 94.5 284 ILE B C 1
ATOM 5484 O O . ILE B 1 284 ? -0.613 27.203 -1.649 1 94.5 284 ILE B O 1
ATOM 5488 N N . THR B 1 285 ? 1.408 27.828 -2.484 1 95.44 285 THR B N 1
ATOM 5489 C CA . THR B 1 285 ? 1.21 27.219 -3.799 1 95.44 285 THR B CA 1
ATOM 5490 C C . THR B 1 285 ? 1.578 25.734 -3.781 1 95.44 285 THR B C 1
ATOM 5492 O O . THR B 1 285 ? 2.125 25.25 -2.795 1 95.44 285 THR B O 1
ATOM 5495 N N . GLU B 1 286 ? 1.331 25.078 -4.852 1 95.12 286 GLU B N 1
ATOM 5496 C CA . GLU B 1 286 ? 1.598 23.656 -4.98 1 95.12 286 GLU B CA 1
ATOM 5497 C C . GLU B 1 286 ? 3.094 23.359 -4.918 1 95.12 286 GLU B C 1
ATOM 5499 O O . GLU B 1 286 ? 3.506 22.297 -4.457 1 95.12 286 GLU B O 1
ATOM 5504 N N . ASP B 1 287 ? 3.855 24.359 -5.316 1 94.88 287 ASP B N 1
ATOM 5505 C CA . ASP B 1 287 ? 5.301 24.172 -5.363 1 94.88 287 ASP B CA 1
ATOM 5506 C C . ASP B 1 287 ? 5.953 24.578 -4.043 1 94.88 287 ASP B C 1
ATOM 5508 O O . ASP B 1 287 ? 7.176 24.516 -3.898 1 94.88 287 ASP B O 1
ATOM 5512 N N . GLY B 1 288 ? 5.195 25.094 -3.084 1 96.94 288 GLY B N 1
ATOM 5513 C CA . GLY B 1 288 ? 5.723 25.359 -1.756 1 96.94 288 GLY B CA 1
ATOM 5514 C C . GLY B 1 288 ? 6.047 26.828 -1.527 1 96.94 288 GLY B C 1
ATOM 5515 O O . GLY B 1 288 ? 6.711 27.172 -0.549 1 96.94 288 GLY B O 1
ATOM 5516 N N . HIS B 1 289 ? 5.57 27.688 -2.516 1 97.44 289 HIS B N 1
ATOM 5517 C CA . HIS B 1 289 ? 5.773 29.125 -2.312 1 97.44 289 HIS B CA 1
ATOM 5518 C C . HIS B 1 289 ? 4.719 29.703 -1.372 1 97.44 289 HIS B C 1
ATOM 5520 O O . HIS B 1 289 ? 3.52 29.578 -1.63 1 97.44 289 HIS B O 1
ATOM 5526 N N . LEU B 1 290 ? 5.238 30.25 -0.3 1 96.19 290 LEU B N 1
ATOM 5527 C CA . LEU B 1 290 ? 4.348 31.016 0.573 1 96.19 290 LEU B CA 1
ATOM 5528 C C . LEU B 1 290 ? 4.184 32.438 0.076 1 96.19 290 LEU B C 1
ATOM 5530 O O . LEU B 1 290 ? 5.168 33.188 -0.032 1 96.19 290 LEU B O 1
ATOM 5534 N N . VAL B 1 291 ? 2.918 32.875 -0.198 1 96.19 291 VAL B N 1
ATOM 5535 C CA . VAL B 1 291 ? 2.654 34.156 -0.864 1 96.19 291 VAL B CA 1
ATOM 5536 C C . VAL B 1 291 ? 1.733 35 0.003 1 96.19 291 VAL B C 1
ATOM 5538 O O . VAL B 1 291 ? 0.851 34.469 0.688 1 96.19 291 VAL B O 1
ATOM 5541 N N . LEU B 1 292 ? 2.008 36.281 -0.043 1 96.06 292 LEU B N 1
ATOM 5542 C CA . LEU B 1 292 ? 1.157 37.25 0.654 1 96.06 292 LEU B CA 1
ATOM 5543 C C . LEU B 1 292 ? -0.166 37.438 -0.08 1 96.06 292 LEU B C 1
ATOM 5545 O O . LEU B 1 292 ? -0.182 37.656 -1.296 1 96.06 292 LEU B O 1
ATOM 5549 N N . ASN B 1 293 ? -1.289 37.344 0.655 1 94.44 293 ASN B N 1
ATOM 5550 C CA . ASN B 1 293 ? -2.604 37.406 0.027 1 94.44 293 ASN B CA 1
ATOM 5551 C C . ASN B 1 293 ? -3.434 38.562 0.616 1 94.44 293 ASN B C 1
ATOM 5553 O O . ASN B 1 293 ? -4.594 38.75 0.244 1 94.44 293 ASN B O 1
ATOM 5557 N N . ALA B 1 294 ? -2.959 39.25 1.634 1 93.31 294 ALA B N 1
ATOM 5558 C CA . ALA B 1 294 ? -3.602 40.438 2.244 1 93.31 294 ALA B CA 1
ATOM 5559 C C . ALA B 1 294 ? -2.562 41.375 2.826 1 93.31 294 ALA B C 1
ATOM 5561 O O . ALA B 1 294 ? -1.445 40.969 3.148 1 93.31 294 ALA B O 1
ATOM 5562 N N . PRO B 1 295 ? -2.932 42.625 2.926 1 93.44 295 PRO B N 1
ATOM 5563 C CA . PRO B 1 295 ? -1.966 43.594 3.453 1 93.44 295 PRO B CA 1
ATOM 5564 C C . PRO B 1 295 ? -1.575 43.312 4.902 1 93.44 295 PRO B C 1
ATOM 5566 O O . PRO B 1 295 ? -2.387 42.781 5.672 1 93.44 295 PRO B O 1
ATOM 5569 N N . LEU B 1 296 ? -0.391 43.688 5.16 1 94 296 LEU B N 1
ATOM 5570 C CA . LEU B 1 296 ? 0.125 43.531 6.516 1 94 296 LEU B CA 1
ATOM 5571 C C . LEU B 1 296 ? 0.124 44.875 7.254 1 94 296 LEU B C 1
ATOM 5573 O O . LEU B 1 296 ? 0.076 45.938 6.629 1 94 296 LEU B O 1
ATOM 5577 N N . ASP B 1 297 ? -0.056 44.75 8.531 1 93.75 297 ASP B N 1
ATOM 5578 C CA . ASP B 1 297 ? 0.001 45.906 9.414 1 93.75 297 ASP B CA 1
ATOM 5579 C C . ASP B 1 297 ? 0.919 45.656 10.609 1 93.75 297 ASP B C 1
ATOM 5581 O O . ASP B 1 297 ? 0.549 44.938 11.539 1 93.75 297 ASP B O 1
ATOM 5585 N N . TYR B 1 298 ? 2.059 46.312 10.578 1 93.81 298 TYR B N 1
ATOM 5586 C CA . TYR B 1 298 ? 3.072 46.094 11.602 1 93.81 298 TYR B CA 1
ATOM 5587 C C . TYR B 1 298 ? 2.523 46.438 12.984 1 93.81 298 TYR B C 1
ATOM 5589 O O . TYR B 1 298 ? 2.846 45.75 13.961 1 93.81 298 TYR B O 1
ATOM 5597 N N . GLU B 1 299 ? 1.765 47.438 13.047 1 92 299 GLU B N 1
ATOM 5598 C CA . GLU B 1 299 ? 1.235 47.906 14.32 1 92 299 GLU B CA 1
ATOM 5599 C C . GLU B 1 299 ? 0.254 46.906 14.922 1 92 299 GLU B C 1
ATOM 5601 O O . GLU B 1 299 ? 0.006 46.938 16.125 1 92 299 GLU B O 1
ATOM 5606 N N . LYS B 1 300 ? -0.286 46.125 14.039 1 87.62 300 LYS B N 1
ATOM 5607 C CA . LYS B 1 300 ? -1.22 45.094 14.516 1 87.62 300 LYS B CA 1
ATOM 5608 C C . LYS B 1 300 ? -0.49 43.812 14.883 1 87.62 300 LYS B C 1
ATOM 5610 O O . LYS B 1 300 ? -0.782 43.188 15.906 1 87.62 300 LYS B O 1
ATOM 5615 N N . ALA B 1 301 ? 0.41 43.406 13.953 1 89.19 301 ALA B N 1
ATOM 5616 C CA . ALA B 1 301 ? 1.186 42.188 14.195 1 89.19 301 ALA B CA 1
ATOM 5617 C C . ALA B 1 301 ? 2.602 42.312 13.641 1 89.19 301 ALA B C 1
ATOM 5619 O O . ALA B 1 301 ? 2.789 42.625 12.461 1 89.19 301 ALA B O 1
ATOM 5620 N N . GLN B 1 302 ? 3.574 42.094 14.523 1 93.12 302 GLN B N 1
ATOM 5621 C CA . GLN B 1 302 ? 4.973 42.25 14.141 1 93.12 302 GLN B CA 1
ATOM 5622 C C . GLN B 1 302 ? 5.574 40.938 13.664 1 93.12 302 GLN B C 1
ATOM 5624 O O . GLN B 1 302 ? 6.633 40.938 13.031 1 93.12 302 GLN B O 1
ATOM 5629 N N . LYS B 1 303 ? 4.93 39.906 14.07 1 91.88 303 LYS B N 1
ATOM 5630 C CA . LYS B 1 303 ? 5.426 38.562 13.766 1 91.88 303 LYS B CA 1
ATOM 5631 C C . LYS B 1 303 ? 4.273 37.594 13.508 1 91.88 303 LYS B C 1
ATOM 5633 O O . LYS B 1 303 ? 3.209 37.719 14.117 1 91.88 303 LYS B O 1
ATOM 5638 N N . TYR B 1 304 ? 4.523 36.75 12.477 1 89.38 304 TYR B N 1
ATOM 5639 C CA . TYR B 1 304 ? 3.568 35.688 12.211 1 89.38 304 TYR B CA 1
ATOM 5640 C C . TYR B 1 304 ? 4.238 34.312 12.289 1 89.38 304 TYR B C 1
ATOM 5642 O O . TYR B 1 304 ? 5.375 34.156 11.836 1 89.38 304 TYR B O 1
ATOM 5650 N N . GLU B 1 305 ? 3.621 33.375 12.93 1 88.38 305 GLU B N 1
ATOM 5651 C CA . GLU B 1 305 ? 4.035 31.984 12.961 1 88.38 305 GLU B CA 1
ATOM 5652 C C . GLU B 1 305 ? 3 31.094 12.281 1 88.38 305 GLU B C 1
ATOM 5654 O O . GLU B 1 305 ? 1.871 30.969 12.766 1 88.38 305 GLU B O 1
ATOM 5659 N N . ILE B 1 306 ? 3.424 30.531 11.211 1 88.44 306 ILE B N 1
ATOM 5660 C CA . ILE B 1 306 ? 2.521 29.703 10.414 1 88.44 306 ILE B CA 1
ATOM 5661 C C . ILE B 1 306 ? 3.037 28.281 10.359 1 88.44 306 ILE B C 1
ATOM 5663 O O . ILE B 1 306 ? 4.227 28.047 10.125 1 88.44 306 ILE B O 1
ATOM 5667 N N . TYR B 1 307 ? 2.15 27.391 10.602 1 89.88 307 TYR B N 1
ATOM 5668 C CA . TYR B 1 307 ? 2.512 26 10.422 1 89.88 307 TYR B CA 1
ATOM 5669 C C . TYR B 1 307 ? 2.09 25.5 9.047 1 89.88 307 TYR B C 1
ATOM 5671 O O . TYR B 1 307 ? 0.951 25.703 8.625 1 89.88 307 TYR B O 1
ATOM 5679 N N . VAL B 1 308 ? 3.023 24.922 8.375 1 92.44 308 VAL B N 1
ATOM 5680 C CA . VAL B 1 308 ? 2.768 24.359 7.055 1 92.44 308 VAL B CA 1
ATOM 5681 C C . VAL B 1 308 ? 2.869 22.828 7.117 1 92.44 308 VAL B C 1
ATOM 5683 O O . VAL B 1 308 ? 3.75 22.281 7.789 1 92.44 308 VAL B O 1
ATOM 5686 N N . GLU B 1 309 ? 1.978 22.188 6.402 1 93.75 309 GLU B N 1
ATOM 5687 C CA . GLU B 1 309 ? 1.978 20.719 6.336 1 93.75 309 GLU B CA 1
ATOM 5688 C C . GLU B 1 309 ? 2.266 20.234 4.918 1 93.75 309 GLU B C 1
ATOM 5690 O O . GLU B 1 309 ? 1.801 20.828 3.943 1 93.75 309 GLU B O 1
ATOM 5695 N N . ALA B 1 310 ? 3.117 19.281 4.887 1 96.81 310 ALA B N 1
ATOM 5696 C CA . ALA B 1 310 ? 3.303 18.516 3.658 1 96.81 310 ALA B CA 1
ATOM 5697 C C . ALA B 1 310 ? 2.584 17.172 3.734 1 96.81 310 ALA B C 1
ATOM 5699 O O . ALA B 1 310 ? 2.822 16.391 4.652 1 96.81 310 ALA B O 1
ATOM 5700 N N . VAL B 1 311 ? 1.653 16.891 2.752 1 96.31 311 VAL B N 1
ATOM 5701 C CA . VAL B 1 311 ? 0.835 15.688 2.799 1 96.31 311 VAL B CA 1
ATOM 5702 C C . VAL B 1 311 ? 0.967 14.922 1.484 1 96.31 311 VAL B C 1
ATOM 5704 O O . VAL B 1 311 ? 0.87 15.508 0.405 1 96.31 311 VAL B O 1
ATOM 5707 N N . ASP B 1 312 ? 1.228 13.688 1.607 1 97.31 312 ASP B N 1
ATOM 5708 C CA . ASP B 1 312 ? 1.271 12.883 0.389 1 97.31 312 ASP B CA 1
ATOM 5709 C C . ASP B 1 312 ? -0.102 12.297 0.067 1 97.31 312 ASP B C 1
ATOM 5711 O O . ASP B 1 312 ? -1.086 12.602 0.748 1 97.31 312 ASP B O 1
ATOM 5715 N N . ARG B 1 313 ? -0.209 11.484 -0.978 1 94.44 313 ARG B N 1
ATOM 5716 C CA . ARG B 1 313 ? -1.5 10.992 -1.453 1 94.44 313 ARG B CA 1
ATOM 5717 C C . ARG B 1 313 ? -2.037 9.891 -0.545 1 94.44 313 ARG B C 1
ATOM 5719 O O . ARG B 1 313 ? -3.217 9.539 -0.617 1 94.44 313 ARG B O 1
ATOM 5726 N N . GLY B 1 314 ? -1.177 9.344 0.318 1 93.62 314 GLY B N 1
ATOM 5727 C CA . GLY B 1 314 ? -1.602 8.336 1.275 1 93.62 314 GLY B CA 1
ATOM 5728 C C . GLY B 1 314 ? -1.984 8.914 2.623 1 93.62 314 GLY B C 1
ATOM 5729 O O . GLY B 1 314 ? -2.295 8.172 3.559 1 93.62 314 GLY B O 1
ATOM 5730 N N . GLY B 1 315 ? -1.884 10.203 2.73 1 94.19 315 GLY B N 1
ATOM 5731 C CA . GLY B 1 315 ? -2.336 10.883 3.932 1 94.19 315 GLY B CA 1
ATOM 5732 C C . GLY B 1 315 ? -1.237 11.078 4.961 1 94.19 315 GLY B C 1
ATOM 5733 O O . GLY B 1 315 ? -1.472 11.641 6.031 1 94.19 315 GLY B O 1
ATOM 5734 N N . LEU B 1 316 ? -0.092 10.547 4.695 1 96.25 316 LEU B N 1
ATOM 5735 C CA . LEU B 1 316 ? 1.024 10.773 5.605 1 96.25 316 LEU B CA 1
ATOM 5736 C C . LEU B 1 316 ? 1.537 12.211 5.484 1 96.25 316 LEU B C 1
ATOM 5738 O O . LEU B 1 316 ? 1.488 12.805 4.406 1 96.25 316 LEU B O 1
ATOM 5742 N N . SER B 1 317 ? 1.949 12.711 6.598 1 95.69 317 SER B N 1
ATOM 5743 C CA . SER B 1 317 ? 2.256 14.141 6.57 1 95.69 317 SER B CA 1
ATOM 5744 C C . SER B 1 317 ? 3.422 14.469 7.492 1 95.69 317 SER B C 1
ATOM 5746 O O . SER B 1 317 ? 3.822 13.648 8.32 1 95.69 317 SER B O 1
ATOM 5748 N N . ASP B 1 318 ? 4.035 15.602 7.258 1 95.75 318 ASP B N 1
ATOM 5749 C CA . ASP B 1 318 ? 5.004 16.297 8.102 1 95.75 318 ASP B CA 1
ATOM 5750 C C . ASP B 1 318 ? 4.684 17.781 8.203 1 95.75 318 ASP B C 1
ATOM 5752 O O . ASP B 1 318 ? 3.908 18.312 7.406 1 95.75 318 ASP B O 1
ATOM 5756 N N . SER B 1 319 ? 5.059 18.375 9.273 1 93.25 319 SER B N 1
ATOM 5757 C CA . SER B 1 319 ? 4.762 19.797 9.453 1 93.25 319 SER B CA 1
ATOM 5758 C C . SER B 1 319 ? 6.023 20.578 9.789 1 93.25 319 SER B C 1
ATOM 5760 O O . SER B 1 319 ? 6.984 20.031 10.32 1 93.25 319 SER B O 1
ATOM 5762 N N . SER B 1 320 ? 6.035 21.781 9.391 1 93.25 320 SER B N 1
ATOM 5763 C CA . SER B 1 320 ? 7.105 22.719 9.672 1 93.25 320 SER B CA 1
ATOM 5764 C C . SER B 1 320 ? 6.551 24.094 10.031 1 93.25 320 SER B C 1
ATOM 5766 O O . SER B 1 320 ? 5.387 24.391 9.75 1 93.25 320 SER B O 1
ATOM 5768 N N . LYS B 1 321 ? 7.383 24.844 10.695 1 92.19 321 LYS B N 1
ATOM 5769 C CA . LYS B 1 321 ? 6.98 26.172 11.117 1 92.19 321 LYS B CA 1
ATOM 5770 C C . LYS B 1 321 ? 7.656 27.25 10.266 1 92.19 321 LYS B C 1
ATOM 5772 O O . LYS B 1 321 ? 8.844 27.141 9.945 1 92.19 321 LYS B O 1
ATOM 5777 N N . VAL B 1 322 ? 6.836 28.266 9.875 1 93.06 322 VAL B N 1
ATOM 5778 C CA . VAL B 1 322 ? 7.371 29.438 9.172 1 93.06 322 VAL B CA 1
ATOM 5779 C C . VAL B 1 322 ? 7.203 30.672 10.039 1 93.06 322 VAL B C 1
ATOM 5781 O O . VAL B 1 322 ? 6.082 31.031 10.406 1 93.06 322 VAL B O 1
ATOM 5784 N N . ILE B 1 323 ? 8.297 31.234 10.383 1 93.81 323 ILE B N 1
ATOM 5785 C CA . ILE B 1 323 ? 8.281 32.469 11.156 1 93.81 323 ILE B CA 1
ATOM 5786 C C . ILE B 1 323 ? 8.523 33.656 10.227 1 93.81 323 ILE B C 1
ATOM 5788 O O . ILE B 1 323 ? 9.539 33.719 9.539 1 93.81 323 ILE B O 1
ATOM 5792 N N . ILE B 1 324 ? 7.539 34.562 10.211 1 94.69 324 ILE B N 1
ATOM 5793 C CA . ILE B 1 324 ? 7.613 35.75 9.336 1 94.69 324 ILE B CA 1
ATOM 5794 C C . ILE B 1 324 ? 7.738 37 10.188 1 94.69 324 ILE B C 1
ATOM 5796 O O . ILE B 1 324 ? 6.82 37.344 10.938 1 94.69 324 ILE B O 1
ATOM 5800 N N . ASP B 1 325 ? 8.844 37.719 10.094 1 96.75 325 ASP B N 1
ATOM 5801 C CA . ASP B 1 325 ? 9.039 39 10.742 1 96.75 325 ASP B CA 1
ATOM 5802 C C . ASP B 1 325 ? 8.609 40.156 9.828 1 96.75 325 ASP B C 1
ATOM 5804 O O . ASP B 1 325 ? 9.078 40.25 8.695 1 96.75 325 ASP B O 1
ATOM 5808 N N . VAL B 1 326 ? 7.73 40.938 10.375 1 96.56 326 VAL B N 1
ATOM 5809 C CA . VAL B 1 326 ? 7.23 42.094 9.594 1 96.56 326 VAL B CA 1
ATOM 5810 C C . VAL B 1 326 ? 8.062 43.312 9.891 1 96.56 326 VAL B C 1
ATOM 5812 O O . VAL B 1 326 ? 8.25 43.688 11.055 1 96.56 326 VAL B O 1
ATOM 5815 N N . GLY B 1 327 ? 8.531 43.938 8.883 1 96.38 327 GLY B N 1
ATOM 5816 C CA . GLY B 1 327 ? 9.273 45.188 9.039 1 96.38 327 GLY B CA 1
ATOM 5817 C C . GLY B 1 327 ? 8.383 46.406 9.07 1 96.38 327 GLY B C 1
ATOM 5818 O O . GLY B 1 327 ? 7.414 46.5 8.32 1 96.38 327 GLY B O 1
ATOM 5819 N N . ASP B 1 328 ? 8.703 47.281 9.969 1 96.38 328 ASP B N 1
ATOM 5820 C CA . ASP B 1 328 ? 7.934 48.5 10.133 1 96.38 328 ASP B CA 1
ATOM 5821 C C . ASP B 1 328 ? 8.32 49.531 9.07 1 96.38 328 ASP B C 1
ATOM 5823 O O . ASP B 1 328 ? 9.492 49.656 8.695 1 96.38 328 ASP B O 1
ATOM 5827 N N . ILE B 1 329 ? 7.332 50.281 8.555 1 95.31 329 ILE B N 1
ATOM 5828 C CA . ILE B 1 329 ? 7.539 51.438 7.68 1 95.31 329 ILE B CA 1
ATOM 5829 C C . ILE B 1 329 ? 6.871 52.656 8.289 1 95.31 329 ILE B C 1
ATOM 5831 O O . ILE B 1 329 ? 5.91 52.531 9.047 1 95.31 329 ILE B O 1
ATOM 5835 N N . ASN B 1 330 ? 7.379 53.844 8.039 1 95.88 330 ASN B N 1
ATOM 5836 C CA . ASN B 1 330 ? 6.793 55.062 8.555 1 95.88 330 ASN B CA 1
ATOM 5837 C C . ASN B 1 330 ? 5.527 55.469 7.793 1 95.88 330 ASN B C 1
ATOM 5839 O O . ASN B 1 330 ? 5.574 56.281 6.875 1 95.88 330 ASN B O 1
ATOM 5843 N N . ASP B 1 331 ? 4.434 54.938 8.148 1 94.5 331 ASP B N 1
ATOM 5844 C CA . ASP B 1 331 ? 3.199 55.188 7.41 1 94.5 331 ASP B CA 1
ATOM 5845 C C . ASP B 1 331 ? 2.137 55.812 8.305 1 94.5 331 ASP B C 1
ATOM 5847 O O . ASP B 1 331 ? 0.976 55.938 7.91 1 94.5 331 ASP B O 1
ATOM 5851 N N . ASN B 1 332 ? 2.486 56.125 9.531 1 95.25 332 ASN B N 1
ATOM 5852 C CA . ASN B 1 332 ? 1.566 56.812 10.438 1 95.25 332 ASN B CA 1
ATOM 5853 C C . ASN B 1 332 ? 2.084 58.188 10.828 1 95.25 332 ASN B C 1
ATOM 5855 O O . ASN B 1 332 ? 3.279 58.344 11.078 1 95.25 332 ASN B O 1
ATOM 5859 N N . THR B 1 333 ? 1.179 59.125 10.922 1 95.5 333 THR B N 1
ATOM 5860 C CA . THR B 1 333 ? 1.505 60.469 11.344 1 95.5 333 THR B CA 1
ATOM 5861 C C . THR B 1 333 ? 1.205 60.656 12.828 1 95.5 333 THR B C 1
ATOM 5863 O O . THR B 1 333 ? 0.246 60.094 13.352 1 95.5 333 THR B O 1
ATOM 5866 N N . PRO B 1 334 ? 2.053 61.531 13.484 1 95.31 334 PRO B N 1
ATOM 5867 C CA . PRO B 1 334 ? 1.742 61.812 14.883 1 95.31 334 PRO B CA 1
ATOM 5868 C C . PRO B 1 334 ? 0.33 62.375 15.07 1 95.31 334 PRO B C 1
ATOM 5870 O O . PRO B 1 334 ? -0.115 63.219 14.297 1 95.31 334 PRO B O 1
ATOM 5873 N N . VAL B 1 335 ? -0.304 61.906 16.047 1 92.88 335 VAL B N 1
ATOM 5874 C CA . VAL B 1 335 ? -1.651 62.375 16.375 1 92.88 335 VAL B CA 1
ATOM 5875 C C . VAL B 1 335 ? -1.611 63.281 17.594 1 92.88 335 VAL B C 1
ATOM 5877 O O . VAL B 1 335 ? -1.188 62.844 18.672 1 92.88 335 VAL B O 1
ATOM 5880 N N . ILE B 1 336 ? -2.152 64.5 17.438 1 92.44 336 ILE B N 1
ATOM 5881 C CA . ILE B 1 336 ? -2.164 65.5 18.516 1 92.44 336 ILE B CA 1
ATOM 5882 C C . ILE B 1 336 ? -3.566 65.562 19.125 1 92.44 336 ILE B C 1
ATOM 5884 O O . ILE B 1 336 ? -4.543 65.812 18.406 1 92.44 336 ILE B O 1
ATOM 5888 N N . LYS B 1 337 ? -3.598 65.438 20.391 1 89.88 337 LYS B N 1
ATOM 5889 C CA . LYS B 1 337 ? -4.871 65.562 21.094 1 89.88 337 LYS B CA 1
ATOM 5890 C C . LYS B 1 337 ? -4.746 66.562 22.25 1 89.88 337 LYS B C 1
ATOM 5892 O O . LYS B 1 337 ? -3.908 66.375 23.141 1 89.88 337 LYS B O 1
ATOM 5897 N N . ILE B 1 338 ? -5.637 67.5 22.219 1 89.25 338 ILE B N 1
ATOM 5898 C CA . ILE B 1 338 ? -5.621 68.5 23.281 1 89.25 338 ILE B CA 1
ATOM 5899 C C . ILE B 1 338 ? -6.34 68 24.516 1 89.25 338 ILE B C 1
ATOM 5901 O O . ILE B 1 338 ? -7.477 67.5 24.422 1 89.25 338 ILE B O 1
ATOM 5905 N N . ILE B 1 339 ? -5.695 68 25.578 1 87.19 339 ILE B N 1
ATOM 5906 C CA . ILE B 1 339 ? -6.281 67.562 26.844 1 87.19 339 ILE B CA 1
ATOM 5907 C C . ILE B 1 339 ? -6.977 68.75 27.531 1 87.19 339 ILE B C 1
ATOM 5909 O O . ILE B 1 339 ? -8.148 68.625 27.922 1 87.19 339 ILE B O 1
ATOM 5913 N N . SER B 1 340 ? -6.258 69.75 27.703 1 86.62 340 SER B N 1
ATOM 5914 C CA . SER B 1 340 ? -6.777 71 28.344 1 86.62 340 SER B CA 1
ATOM 5915 C C . SER B 1 340 ? -6.09 72.25 27.781 1 86.62 340 SER B C 1
ATOM 5917 O O . SER B 1 340 ? -4.906 72.188 27.453 1 86.62 340 SER B O 1
ATOM 5919 N N . SER B 1 341 ? -6.883 73.25 27.656 1 87.38 341 SER B N 1
ATOM 5920 C CA . SER B 1 341 ? -6.355 74.562 27.188 1 87.38 341 SER B CA 1
ATOM 5921 C C . SER B 1 341 ? -7.043 75.688 27.875 1 87.38 341 SER B C 1
ATOM 5923 O O . SER B 1 341 ? -8.25 75.688 28.125 1 87.38 341 SER B O 1
ATOM 5925 N N . SER B 1 342 ? -6.219 76.688 28.219 1 83.62 342 SER B N 1
ATOM 5926 C CA . SER B 1 342 ? -6.781 77.875 28.828 1 83.62 342 SER B CA 1
ATOM 5927 C C . SER B 1 342 ? -7.285 78.812 27.781 1 83.62 342 SER B C 1
ATOM 5929 O O . SER B 1 342 ? -6.621 79.062 26.766 1 83.62 342 SER B O 1
ATOM 5931 N N . ILE B 1 343 ? -8.445 79.25 28.016 1 76 343 ILE B N 1
ATOM 5932 C CA . ILE B 1 343 ? -9.031 80.188 27.062 1 76 343 ILE B CA 1
ATOM 5933 C C . ILE B 1 343 ? -8.445 81.625 27.266 1 76 343 ILE B C 1
ATOM 5935 O O . ILE B 1 343 ? -8.258 82.375 26.312 1 76 343 ILE B O 1
ATOM 5939 N N . SER B 1 344 ? -8.148 81.875 28.484 1 83.31 344 SER B N 1
ATOM 5940 C CA . SER B 1 344 ? -7.613 83.188 28.812 1 83.31 344 SER B CA 1
ATOM 5941 C C . SER B 1 344 ? -6.461 83.125 29.797 1 83.31 344 SER B C 1
ATOM 5943 O O . SER B 1 344 ? -6.418 82.188 30.625 1 83.31 344 SER B O 1
ATOM 5945 N N . ILE B 1 345 ? -5.465 84 29.484 1 83.12 345 ILE B N 1
ATOM 5946 C CA . ILE B 1 345 ? -4.305 84.062 30.375 1 83.12 345 ILE B CA 1
ATOM 5947 C C . ILE B 1 345 ? -4.129 85.5 30.906 1 83.12 345 ILE B C 1
ATOM 5949 O O . ILE B 1 345 ? -4.168 86.438 30.125 1 83.12 345 ILE B O 1
ATOM 5953 N N . GLY B 1 346 ? -4.059 85.562 32.156 1 84.06 346 GLY B N 1
ATOM 5954 C CA . GLY B 1 346 ? -3.832 86.875 32.75 1 84.06 346 GLY B CA 1
ATOM 5955 C C . GLY B 1 346 ? -2.463 87.5 32.438 1 84.06 346 GLY B C 1
ATOM 5956 O O . GLY B 1 346 ? -1.479 86.75 32.344 1 84.06 346 GLY B O 1
ATOM 5957 N N . GLU B 1 347 ? -2.48 88.75 32.312 1 84.88 347 GLU B N 1
ATOM 5958 C CA . GLU B 1 347 ? -1.221 89.438 32 1 84.88 347 GLU B CA 1
ATOM 5959 C C . GLU B 1 347 ? -0.212 89.25 33.125 1 84.88 347 GLU B C 1
ATOM 5961 O O . GLU B 1 347 ? 0.999 89.312 32.906 1 84.88 347 GLU B O 1
ATOM 5966 N N . ASN B 1 348 ? -0.697 89 34.281 1 84.12 348 ASN B N 1
ATOM 5967 C CA . ASN B 1 348 ? 0.19 88.875 35.438 1 84.12 348 ASN B CA 1
ATOM 5968 C C . ASN B 1 348 ? 0.518 87.438 35.75 1 84.12 348 ASN B C 1
ATOM 5970 O O . ASN B 1 348 ? 0.963 87.125 36.844 1 84.12 348 ASN B O 1
ATOM 5974 N N . SER B 1 349 ? 0.317 86.688 34.719 1 85.31 349 SER B N 1
ATOM 5975 C CA . SER B 1 349 ? 0.624 85.25 34.969 1 85.31 349 SER B CA 1
ATOM 5976 C C . SER B 1 349 ? 2.129 85.062 35.062 1 85.31 349 SER B C 1
ATOM 5978 O O . SER B 1 349 ? 2.895 85.562 34.25 1 85.31 349 SER B O 1
ATOM 5980 N N . PRO B 1 350 ? 2.553 84.312 36.125 1 86.69 350 PRO B N 1
ATOM 5981 C CA . PRO B 1 350 ? 3.988 84.062 36.25 1 86.69 350 PRO B CA 1
ATOM 5982 C C . PRO B 1 350 ? 4.539 83.188 35.094 1 86.69 350 PRO B C 1
ATOM 5984 O O . PRO B 1 350 ? 3.781 82.5 34.406 1 86.69 350 PRO B O 1
ATOM 5987 N N . SER B 1 351 ? 5.766 83.375 34.938 1 87.25 351 SER B N 1
ATOM 5988 C CA . SER B 1 351 ? 6.449 82.5 33.969 1 87.25 351 SER B CA 1
ATOM 5989 C C . SER B 1 351 ? 6.348 81.062 34.375 1 87.25 351 SER B C 1
ATOM 5991 O O . SER B 1 351 ? 6.449 80.75 35.562 1 87.25 351 SER B O 1
ATOM 5993 N N . GLY B 1 352 ? 6.039 80.188 33.438 1 88 352 GLY B N 1
ATOM 5994 C CA . GLY B 1 352 ? 5.922 78.75 33.719 1 88 352 GLY B CA 1
ATOM 5995 C C . GLY B 1 352 ? 4.488 78.312 33.875 1 88 352 GLY B C 1
ATOM 5996 O O . GLY B 1 352 ? 4.234 77.125 34.188 1 88 352 GLY B O 1
ATOM 5997 N N . THR B 1 353 ? 3.631 79.312 33.719 1 88.5 353 THR B N 1
ATOM 5998 C CA . THR B 1 353 ? 2.221 78.938 33.844 1 88.5 353 THR B CA 1
ATOM 5999 C C . THR B 1 353 ? 1.78 78.062 32.656 1 88.5 353 THR B C 1
ATOM 6001 O O . THR B 1 353 ? 2.039 78.375 31.516 1 88.5 353 THR B O 1
ATOM 6004 N N . VAL B 1 354 ? 1.141 76.938 33.062 1 90.12 354 VAL B N 1
ATOM 6005 C CA . VAL B 1 354 ? 0.683 76 32.031 1 90.12 354 VAL B CA 1
ATOM 6006 C C . VAL B 1 354 ? -0.566 76.562 31.344 1 90.12 354 VAL B C 1
ATOM 6008 O O . VAL B 1 354 ? -1.564 76.875 32 1 90.12 354 VAL B O 1
ATOM 6011 N N . VAL B 1 355 ? -0.455 76.75 30 1 88.88 355 VAL B N 1
ATOM 6012 C CA . VAL B 1 355 ? -1.558 77.312 29.25 1 88.88 355 VAL B CA 1
ATOM 6013 C C . VAL B 1 355 ? -2.314 76.25 28.516 1 88.88 355 VAL B C 1
ATOM 6015 O O . VAL B 1 355 ? -3.516 76.375 28.25 1 88.88 355 VAL B O 1
ATOM 6018 N N . ALA B 1 356 ? -1.637 75.188 28.125 1 90.75 356 ALA B N 1
ATOM 6019 C CA . ALA B 1 356 ? -2.262 74.062 27.438 1 90.75 356 ALA B CA 1
ATOM 6020 C C . ALA B 1 356 ? -1.476 72.812 27.656 1 90.75 356 ALA B C 1
ATOM 6022 O O . ALA B 1 356 ? -0.259 72.812 27.859 1 90.75 356 ALA B O 1
ATOM 6023 N N . VAL B 1 357 ? -2.162 71.688 27.719 1 91 357 VAL B N 1
ATOM 6024 C CA . VAL B 1 357 ? -1.562 70.375 27.797 1 91 357 VAL B CA 1
ATOM 6025 C C . VAL B 1 357 ? -2.105 69.5 26.672 1 91 357 VAL B C 1
ATOM 6027 O O . VAL B 1 357 ? -3.305 69.5 26.375 1 91 357 VAL B O 1
ATOM 6030 N N . MET B 1 358 ? -1.216 68.812 25.969 1 90.69 358 MET B N 1
ATOM 6031 C CA . MET B 1 358 ? -1.616 67.938 24.844 1 90.69 358 MET B CA 1
ATOM 6032 C C . MET B 1 358 ? -0.91 66.625 24.906 1 90.69 358 MET B C 1
ATOM 6034 O O . MET B 1 358 ? 0.153 66.5 25.516 1 90.69 358 MET B O 1
ATOM 6038 N N . SER B 1 359 ? -1.559 65.625 24.344 1 90.25 359 SER B N 1
ATOM 6039 C CA . SER B 1 359 ? -0.953 64.312 24.156 1 90.25 359 SER B CA 1
ATOM 6040 C C . SER B 1 359 ? -0.631 64.062 22.688 1 90.25 359 SER B C 1
ATOM 6042 O O . SER B 1 359 ? -1.403 64.438 21.797 1 90.25 359 SER B O 1
ATOM 6044 N N . VAL B 1 360 ? 0.542 63.531 22.422 1 91.56 360 VAL B N 1
ATOM 6045 C CA . VAL B 1 360 ? 0.976 63.219 21.078 1 91.56 360 VAL B CA 1
ATOM 6046 C C . VAL B 1 360 ? 1.364 61.75 21 1 91.56 360 VAL B C 1
ATOM 6048 O O . VAL B 1 360 ? 2.17 61.25 21.797 1 91.56 360 VAL B O 1
ATOM 6051 N N . ASN B 1 361 ? 0.725 61 20.078 1 90.38 361 ASN B N 1
ATOM 6052 C CA . ASN B 1 361 ? 1.015 59.594 19.922 1 90.38 361 ASN B CA 1
ATOM 6053 C C . ASN B 1 361 ? 1.266 59.219 18.453 1 90.38 361 ASN B C 1
ATOM 6055 O O . ASN B 1 361 ? 0.569 59.719 17.562 1 90.38 361 ASN B O 1
ATOM 6059 N N . ASP B 1 362 ? 2.311 58.5 18.172 1 93.31 362 ASP B N 1
ATOM 6060 C CA . ASP B 1 362 ? 2.629 57.906 16.875 1 93.31 362 ASP B CA 1
ATOM 6061 C C . ASP B 1 362 ? 2.768 56.375 17 1 93.31 362 ASP B C 1
ATOM 6063 O O . ASP B 1 362 ? 3.695 55.875 17.656 1 93.31 362 ASP B O 1
ATOM 6067 N N . PRO B 1 363 ? 1.877 55.656 16.281 1 92.44 363 PRO B N 1
ATOM 6068 C CA . PRO B 1 363 ? 1.843 54.219 16.469 1 92.44 363 PRO B CA 1
ATOM 6069 C C . PRO B 1 363 ? 3.066 53.5 15.891 1 92.44 363 PRO B C 1
ATOM 6071 O O . PRO B 1 363 ? 3.318 52.344 16.203 1 92.44 363 PRO B O 1
ATOM 6074 N N . ASP B 1 364 ? 3.891 54.188 15.07 1 95.19 364 ASP B N 1
ATOM 6075 C CA . ASP B 1 364 ? 5.055 53.531 14.477 1 95.19 364 ASP B CA 1
ATOM 6076 C C . ASP B 1 364 ? 6.098 53.219 15.539 1 95.19 364 ASP B C 1
ATOM 6078 O O . ASP B 1 364 ? 6.008 53.688 16.672 1 95.19 364 ASP B O 1
ATOM 6082 N N . SER B 1 365 ? 6.969 52.312 15.117 1 92.5 365 SER B N 1
ATOM 6083 C CA . SER B 1 365 ? 7.953 51.844 16.094 1 92.5 365 SER B CA 1
ATOM 6084 C C . SER B 1 365 ? 9.281 52.562 15.938 1 92.5 365 SER B C 1
ATOM 6086 O O . SER B 1 365 ? 9.609 53.062 14.852 1 92.5 365 SER B O 1
ATOM 6088 N N . ASP B 1 366 ? 9.961 52.719 17.047 1 92.81 366 ASP B N 1
ATOM 6089 C CA . ASP B 1 366 ? 11.32 53.219 17.109 1 92.81 366 ASP B CA 1
ATOM 6090 C C . ASP B 1 366 ? 11.398 54.625 16.531 1 92.81 366 ASP B C 1
ATOM 6092 O O . ASP B 1 366 ? 10.648 55.531 16.938 1 92.81 366 ASP B O 1
ATOM 6096 N N . VAL B 1 367 ? 12.297 54.812 15.516 1 93.56 367 VAL B N 1
ATOM 6097 C CA . VAL B 1 367 ? 12.555 56.125 14.977 1 93.56 367 VAL B CA 1
ATOM 6098 C C . VAL B 1 367 ? 11.32 56.625 14.211 1 93.56 367 VAL B C 1
ATOM 6100 O O . VAL B 1 367 ? 11.062 57.844 14.156 1 93.56 367 VAL B O 1
ATOM 6103 N N . ASN B 1 368 ? 10.57 55.625 13.703 1 94.5 368 ASN B N 1
ATOM 6104 C CA . ASN B 1 368 ? 9.375 56 12.953 1 94.5 368 ASN B CA 1
ATOM 6105 C C . ASN B 1 368 ? 8.273 56.5 13.875 1 94.5 368 ASN B C 1
ATOM 6107 O O . ASN B 1 368 ? 7.375 57.219 13.43 1 94.5 368 ASN B O 1
ATOM 6111 N N . GLY B 1 369 ? 8.336 56.188 15.188 1 93.62 369 GLY B N 1
ATOM 6112 C CA . GLY B 1 369 ? 7.312 56.594 16.141 1 93.62 369 GLY B CA 1
ATOM 6113 C C . GLY B 1 369 ? 7.789 57.656 17.109 1 93.62 369 GLY B C 1
ATOM 6114 O O . GLY B 1 369 ? 7.016 58.125 17.938 1 93.62 369 GLY B O 1
ATOM 6115 N N . LYS B 1 370 ? 9.086 58.031 17.062 1 93.56 370 LYS B N 1
ATOM 6116 C CA . LYS B 1 370 ? 9.625 59.062 17.906 1 93.56 370 LYS B CA 1
ATOM 6117 C C . LYS B 1 370 ? 9.211 60.469 17.422 1 93.56 370 LYS B C 1
ATOM 6119 O O . LYS B 1 370 ? 9.508 60.844 16.281 1 93.56 370 LYS B O 1
ATOM 6124 N N . VAL B 1 371 ? 8.516 61.188 18.312 1 94.38 371 VAL B N 1
ATOM 6125 C CA . VAL B 1 371 ? 7.906 62.438 17.875 1 94.38 371 VAL B CA 1
ATOM 6126 C C . VAL B 1 371 ? 8.547 63.625 18.609 1 94.38 371 VAL B C 1
ATOM 6128 O O . VAL B 1 371 ? 8.875 63.5 19.797 1 94.38 371 VAL B O 1
ATOM 6131 N N . GLU B 1 372 ? 8.797 64.688 17.922 1 93.25 372 GLU B N 1
ATOM 6132 C CA . GLU B 1 372 ? 9.211 66 18.469 1 93.25 372 GLU B CA 1
ATOM 6133 C C . GLU B 1 372 ? 8.242 67.125 18.078 1 93.25 372 GLU B C 1
ATOM 6135 O O . GLU B 1 372 ? 7.84 67.188 16.922 1 93.25 372 GLU B O 1
ATOM 6140 N N . CYS B 1 373 ? 7.863 67.875 19.109 1 94.94 373 CYS B N 1
ATOM 6141 C CA . CYS B 1 373 ? 6.906 68.938 18.844 1 94.94 373 CYS B CA 1
ATOM 6142 C C . CYS B 1 373 ? 7.555 70.312 19.031 1 94.94 373 CYS B C 1
ATOM 6144 O O . CYS B 1 373 ? 8.414 70.5 19.891 1 94.94 373 CYS B O 1
ATOM 6146 N N . THR B 1 374 ? 7.176 71.25 18.141 1 94.25 374 THR B N 1
ATOM 6147 C CA . THR B 1 374 ? 7.621 72.625 18.219 1 94.25 374 THR B CA 1
ATOM 6148 C C . THR B 1 374 ? 6.441 73.562 18.047 1 94.25 374 THR B C 1
ATOM 6150 O O . THR B 1 374 ? 5.371 73.188 17.594 1 94.25 374 THR B O 1
ATOM 6153 N N . ILE B 1 375 ? 6.539 74.75 18.516 1 93.75 375 ILE B N 1
ATOM 6154 C CA . ILE B 1 375 ? 5.531 75.75 18.328 1 93.75 375 ILE B CA 1
ATOM 6155 C C . ILE B 1 375 ? 6.086 76.875 17.438 1 93.75 375 ILE B C 1
ATOM 6157 O O . ILE B 1 375 ? 7.293 76.938 17.188 1 93.75 375 ILE B O 1
ATOM 6161 N N . ASN B 1 376 ? 5.129 77.625 16.906 1 90.69 376 ASN B N 1
ATOM 6162 C CA . ASN B 1 376 ? 5.547 78.688 16.031 1 90.69 376 ASN B CA 1
ATOM 6163 C C . ASN B 1 376 ? 6.449 79.688 16.75 1 90.69 376 ASN B C 1
ATOM 6165 O O . ASN B 1 376 ? 6.332 79.875 17.969 1 90.69 376 ASN B O 1
ATOM 6169 N N . LYS B 1 377 ? 7.258 80.375 15.969 1 86.69 377 LYS B N 1
ATOM 6170 C CA . LYS B 1 377 ? 8.242 81.312 16.516 1 86.69 377 LYS B CA 1
ATOM 6171 C C . LYS B 1 377 ? 7.582 82.625 16.906 1 86.69 377 LYS B C 1
ATOM 6173 O O . LYS B 1 377 ? 6.445 82.938 16.516 1 86.69 377 LYS B O 1
ATOM 6178 N N . ASN B 1 378 ? 8.148 83.438 17.719 1 84.31 378 ASN B N 1
ATOM 6179 C CA . ASN B 1 378 ? 7.77 84.75 18.109 1 84.31 378 ASN B CA 1
ATOM 6180 C C . ASN B 1 378 ? 6.535 84.75 19.016 1 84.31 378 ASN B C 1
ATOM 6182 O O . ASN B 1 378 ? 5.613 85.562 18.812 1 84.31 378 ASN B O 1
ATOM 6186 N N . THR B 1 379 ? 6.445 83.75 19.766 1 86.25 379 THR B N 1
ATOM 6187 C CA . THR B 1 379 ? 5.398 83.75 20.781 1 86.25 379 THR B CA 1
ATOM 6188 C C . THR B 1 379 ? 6 83.688 22.188 1 86.25 379 THR B C 1
ATOM 6190 O O . THR B 1 379 ? 7.102 83.188 22.375 1 86.25 379 THR B O 1
ATOM 6193 N N . PRO B 1 380 ? 5.344 84.375 23.172 1 89.75 380 PRO B N 1
ATOM 6194 C CA . PRO B 1 380 ? 5.859 84.375 24.531 1 89.75 380 PRO B CA 1
ATOM 6195 C C . PRO B 1 380 ? 5.613 83.062 25.266 1 89.75 380 PRO B C 1
ATOM 6197 O O . PRO B 1 380 ? 5.43 83 26.484 1 89.75 380 PRO B O 1
ATOM 6200 N N . PHE B 1 381 ? 5.477 82 24.5 1 92.12 381 PHE B N 1
ATOM 6201 C CA . PHE B 1 381 ? 5.195 80.688 25.078 1 92.12 381 PHE B CA 1
ATOM 6202 C C . PHE B 1 381 ? 6.309 79.688 24.75 1 92.12 381 PHE B C 1
ATOM 6204 O O . PHE B 1 381 ? 7.086 79.938 23.812 1 92.12 381 PHE B O 1
ATOM 6211 N N . ALA B 1 382 ? 6.402 78.625 25.594 1 92.81 382 ALA B N 1
ATOM 6212 C CA . ALA B 1 382 ? 7.332 77.5 25.359 1 92.81 382 ALA B CA 1
ATOM 6213 C C . ALA B 1 382 ? 6.625 76.188 25.469 1 92.81 382 ALA B C 1
ATOM 6215 O O . ALA B 1 382 ? 5.605 76.062 26.156 1 92.81 382 ALA B O 1
ATOM 6216 N N . ILE B 1 383 ? 7.098 75.25 24.688 1 93.12 383 ILE B N 1
ATOM 6217 C CA . ILE B 1 383 ? 6.559 73.938 24.75 1 93.12 383 ILE B CA 1
ATOM 6218 C C . ILE B 1 383 ? 7.527 73 25.5 1 93.12 383 ILE B C 1
ATOM 6220 O O . ILE B 1 383 ? 8.742 73.062 25.312 1 93.12 383 ILE B O 1
ATOM 6224 N N . THR B 1 384 ? 7.031 72.25 26.484 1 90.88 384 THR B N 1
ATOM 6225 C CA . THR B 1 384 ? 7.852 71.312 27.266 1 90.88 384 THR B CA 1
ATOM 6226 C C . THR B 1 384 ? 7.23 69.938 27.281 1 90.88 384 THR B C 1
ATOM 6228 O O . THR B 1 384 ? 6.008 69.812 27.312 1 90.88 384 THR B O 1
ATOM 6231 N N . SER B 1 385 ? 8.094 68.938 27.141 1 88.94 385 SER B N 1
ATOM 6232 C CA . SER B 1 385 ? 7.648 67.562 27.25 1 88.94 385 SER B CA 1
ATOM 6233 C C . SER B 1 385 ? 7.551 67.125 28.719 1 88.94 385 SER B C 1
ATOM 6235 O O . SER B 1 385 ? 8.523 67.25 29.469 1 88.94 385 SER B O 1
ATOM 6237 N N . THR B 1 386 ? 6.438 66.875 29.234 1 76.5 386 THR B N 1
ATOM 6238 C CA . THR B 1 386 ? 6.23 66.5 30.641 1 76.5 386 THR B CA 1
ATOM 6239 C C . THR B 1 386 ? 6.359 65 30.844 1 76.5 386 THR B C 1
ATOM 6241 O O . THR B 1 386 ? 6.914 64.562 31.859 1 76.5 386 THR B O 1
ATOM 6244 N N . SER B 1 387 ? 5.797 64.25 30.188 1 75 387 SER B N 1
ATOM 6245 C CA . SER B 1 387 ? 5.926 62.781 30.234 1 75 387 SER B CA 1
ATOM 6246 C C . SER B 1 387 ? 5.945 62.188 28.828 1 75 387 SER B C 1
ATOM 6248 O O . SER B 1 387 ? 5.898 62.938 27.828 1 75 387 SER B O 1
ATOM 6250 N N . SER B 1 388 ? 6.008 60.844 28.922 1 74.81 388 SER B N 1
ATOM 6251 C CA . SER B 1 388 ? 6.035 60.156 27.625 1 74.81 388 SER B CA 1
ATOM 6252 C C . SER B 1 388 ? 4.777 60.469 26.812 1 74.81 388 SER B C 1
ATOM 6254 O O . SER B 1 388 ? 3.664 60.188 27.25 1 74.81 388 SER B O 1
ATOM 6256 N N . ASN B 1 389 ? 4.789 61.281 25.812 1 83.75 389 ASN B N 1
ATOM 6257 C CA . ASN B 1 389 ? 3.787 61.562 24.797 1 83.75 389 ASN B CA 1
ATOM 6258 C C . ASN B 1 389 ? 2.943 62.781 25.156 1 83.75 389 ASN B C 1
ATOM 6260 O O . ASN B 1 389 ? 1.899 63 24.547 1 83.75 389 ASN B O 1
ATOM 6264 N N . PHE B 1 390 ? 3.346 63.438 26.391 1 88.56 390 PHE B N 1
ATOM 6265 C CA . PHE B 1 390 ? 2.594 64.625 26.781 1 88.56 390 PHE B CA 1
ATOM 6266 C C . PHE B 1 390 ? 3.447 65.875 26.609 1 88.56 390 PHE B C 1
ATOM 6268 O O . PHE B 1 390 ? 4.641 65.875 26.922 1 88.56 390 PHE B O 1
ATOM 6275 N N . TYR B 1 391 ? 2.809 66.938 26.219 1 91.69 391 TYR B N 1
ATOM 6276 C CA . TYR B 1 391 ? 3.443 68.25 26.031 1 91.69 391 TYR B CA 1
ATOM 6277 C C . TYR B 1 391 ? 2.631 69.375 26.703 1 91.69 391 TYR B C 1
ATOM 6279 O O . TYR B 1 391 ? 1.397 69.312 26.688 1 91.69 391 TYR B O 1
ATOM 6287 N N . SER B 1 392 ? 3.355 70.25 27.297 1 92 392 SER B N 1
ATOM 6288 C CA . SER B 1 392 ? 2.723 71.375 27.906 1 92 392 SER B CA 1
ATOM 6289 C C . SER B 1 392 ? 3.217 72.688 27.266 1 92 392 SER B C 1
ATOM 6291 O O . SER B 1 392 ? 4.395 72.812 26.922 1 92 392 SER B O 1
ATOM 6293 N N . ILE B 1 393 ? 2.309 73.5 27.078 1 91.56 393 ILE B N 1
ATOM 6294 C CA . ILE B 1 393 ? 2.646 74.875 26.672 1 91.56 393 ILE B CA 1
ATOM 6295 C C . ILE B 1 393 ? 2.643 75.812 27.875 1 91.56 393 ILE B C 1
ATOM 6297 O O . ILE B 1 393 ? 1.646 75.875 28.594 1 91.56 393 ILE B O 1
ATOM 6301 N N . ILE B 1 394 ? 3.764 76.438 28.078 1 91.75 394 ILE B N 1
ATOM 6302 C CA . ILE B 1 394 ? 3.906 77.312 29.266 1 91.75 394 ILE B CA 1
ATOM 6303 C C . ILE B 1 394 ? 4.266 78.75 28.859 1 91.75 394 ILE B C 1
ATOM 6305 O O . ILE B 1 394 ? 4.781 78.938 27.75 1 91.75 394 ILE B O 1
ATOM 6309 N N . THR B 1 395 ? 3.895 79.625 29.734 1 91.31 395 THR B N 1
ATOM 6310 C CA . THR B 1 395 ? 4.309 81 29.516 1 91.31 395 THR B CA 1
ATOM 6311 C C . THR B 1 395 ? 5.82 81.125 29.688 1 91.31 395 THR B C 1
ATOM 6313 O O . THR B 1 395 ? 6.398 80.562 30.625 1 91.31 395 THR B O 1
ATOM 6316 N N . ASP B 1 396 ? 6.453 81.75 28.75 1 88.94 396 ASP B N 1
ATOM 6317 C CA . ASP B 1 396 ? 7.906 81.875 28.766 1 88.94 396 ASP B CA 1
ATOM 6318 C C . ASP B 1 396 ? 8.32 83.312 29.016 1 88.94 396 ASP B C 1
ATOM 6320 O O . ASP B 1 396 ? 9.445 83.562 29.438 1 88.94 396 ASP B O 1
ATOM 6324 N N . SER B 1 397 ? 7.496 84.25 28.547 1 84.81 397 SER B N 1
ATOM 6325 C CA . SER B 1 397 ? 7.797 85.688 28.75 1 84.81 397 SER B CA 1
ATOM 6326 C C . SER B 1 397 ? 6.578 86.438 29.266 1 84.81 397 SER B C 1
ATOM 6328 O O . SER B 1 397 ? 5.48 85.875 29.328 1 84.81 397 SER B O 1
ATOM 6330 N N . ASP B 1 398 ? 6.898 87.688 29.609 1 83.94 398 ASP B N 1
ATOM 6331 C CA . ASP B 1 398 ? 5.832 88.562 30.156 1 83.94 398 ASP B CA 1
ATOM 6332 C C . ASP B 1 398 ? 4.77 88.812 29.094 1 83.94 398 ASP B C 1
ATOM 6334 O O . ASP B 1 398 ? 5.09 89.062 27.922 1 83.94 398 ASP B O 1
ATOM 6338 N N . LEU B 1 399 ? 3.588 88.75 29.641 1 84.62 399 LEU B N 1
ATOM 6339 C CA . LEU B 1 399 ? 2.447 89.062 28.781 1 84.62 399 LEU B CA 1
ATOM 6340 C C . LEU B 1 399 ? 1.972 90.5 28.969 1 84.62 399 LEU B C 1
ATOM 6342 O O . LEU B 1 399 ? 2.039 91 30.078 1 84.62 399 LEU B O 1
ATOM 6346 N N . ASP B 1 400 ? 1.795 91.125 27.828 1 84.75 400 ASP B N 1
ATOM 6347 C CA . ASP B 1 400 ? 1.261 92.438 27.859 1 84.75 400 ASP B CA 1
ATOM 6348 C C . ASP B 1 400 ? 0.015 92.562 26.984 1 84.75 400 ASP B C 1
ATOM 6350 O O . ASP B 1 400 ? 0.111 92.625 25.766 1 84.75 400 ASP B O 1
ATOM 6354 N N . ARG B 1 401 ? -1.095 92.75 27.594 1 84.69 401 ARG B N 1
ATOM 6355 C CA . ARG B 1 401 ? -2.369 92.812 26.891 1 84.69 401 ARG B CA 1
ATOM 6356 C C . ARG B 1 401 ? -2.398 93.938 25.891 1 84.69 401 ARG B C 1
ATOM 6358 O O . ARG B 1 401 ? -2.986 93.875 24.812 1 84.69 401 ARG B O 1
ATOM 6365 N N . GLU B 1 402 ? -1.785 95.062 26.297 1 86.75 402 GLU B N 1
ATOM 6366 C CA . GLU B 1 402 ? -1.788 96.25 25.453 1 86.75 402 GLU B CA 1
ATOM 6367 C C . GLU B 1 402 ? -0.949 96 24.203 1 86.75 402 GLU B C 1
ATOM 6369 O O . GLU B 1 402 ? -1.246 96.625 23.141 1 86.75 402 GLU B O 1
ATOM 6374 N N . ARG B 1 403 ? 0.081 95.25 24.312 1 83.25 403 ARG B N 1
ATOM 6375 C CA . ARG B 1 403 ? 0.935 94.938 23.156 1 83.25 403 ARG B CA 1
ATOM 6376 C C . ARG B 1 403 ? 0.301 93.875 22.266 1 83.25 403 ARG B C 1
ATOM 6378 O O . ARG B 1 403 ? 0.318 94 21.031 1 83.25 403 ARG B O 1
ATOM 6385 N N . ALA B 1 404 ? -0.22 92.875 22.891 1 82.31 404 ALA B N 1
ATOM 6386 C CA . ALA B 1 404 ? -0.891 91.75 22.172 1 82.31 404 ALA B CA 1
ATOM 6387 C C . ALA B 1 404 ? -2.01 91.188 23 1 82.31 404 ALA B C 1
ATOM 6389 O O . ALA B 1 404 ? -1.754 90.562 24.062 1 82.31 404 ALA B O 1
ATOM 6390 N N . SER B 1 405 ? -3.213 91.25 22.438 1 83.88 405 SER B N 1
ATOM 6391 C CA . SER B 1 405 ? -4.359 90.812 23.203 1 83.88 405 SER B CA 1
ATOM 6392 C C . SER B 1 405 ? -4.691 89.312 22.875 1 83.88 405 SER B C 1
ATOM 6394 O O . SER B 1 405 ? -5.41 88.688 23.625 1 83.88 405 SER B O 1
ATOM 6396 N N . GLU B 1 406 ? -4.164 88.875 21.719 1 85.62 406 GLU B N 1
ATOM 6397 C CA . GLU B 1 406 ? -4.422 87.5 21.328 1 85.62 406 GLU B CA 1
ATOM 6398 C C . GLU B 1 406 ? -3.162 86.875 20.766 1 85.62 406 GLU B C 1
ATOM 6400 O O . GLU B 1 406 ? -2.348 87.5 20.109 1 85.62 406 GLU B O 1
ATOM 6405 N N . TYR B 1 407 ? -3.047 85.562 21.156 1 84.56 407 TYR B N 1
ATOM 6406 C CA . TYR B 1 407 ? -1.911 84.812 20.641 1 84.56 407 TYR B CA 1
ATOM 6407 C C . TYR B 1 407 ? -2.379 83.562 19.906 1 84.56 407 TYR B C 1
ATOM 6409 O O . TYR B 1 407 ? -3.299 82.875 20.344 1 84.56 407 TYR B O 1
ATOM 6417 N N . ASN B 1 408 ? -1.852 83.375 18.719 1 85.75 408 ASN B N 1
ATOM 6418 C CA . ASN B 1 408 ? -2.059 82.188 17.969 1 85.75 408 ASN B CA 1
ATOM 6419 C C . ASN B 1 408 ? -0.868 81.25 18.109 1 85.75 408 ASN B C 1
ATOM 6421 O O . ASN B 1 408 ? 0.224 81.5 17.625 1 85.75 408 ASN B O 1
ATOM 6425 N N . ILE B 1 409 ? -1.143 80.125 18.844 1 89.88 409 ILE B N 1
ATOM 6426 C CA . ILE B 1 409 ? -0.072 79.188 19.031 1 89.88 409 ILE B CA 1
ATOM 6427 C C . ILE B 1 409 ? -0.328 77.938 18.141 1 89.88 409 ILE B C 1
ATOM 6429 O O . ILE B 1 409 ? -1.353 77.312 18.281 1 89.88 409 ILE B O 1
ATOM 6433 N N . THR B 1 410 ? 0.512 77.688 17.188 1 92.81 410 THR B N 1
ATOM 6434 C CA . THR B 1 410 ? 0.461 76.5 16.344 1 92.81 410 THR B CA 1
ATOM 6435 C C . THR B 1 410 ? 1.525 75.5 16.781 1 92.81 410 THR B C 1
ATOM 6437 O O . THR B 1 410 ? 2.717 75.812 16.797 1 92.81 410 THR B O 1
ATOM 6440 N N . VAL B 1 411 ? 1.023 74.312 17.141 1 94.56 411 VAL B N 1
ATOM 6441 C CA . VAL B 1 411 ? 1.939 73.25 17.516 1 94.56 411 VAL B CA 1
ATOM 6442 C C . VAL B 1 411 ? 2.164 72.312 16.328 1 94.56 411 VAL B C 1
ATOM 6444 O O . VAL B 1 411 ? 1.21 71.938 15.664 1 94.56 411 VAL B O 1
ATOM 6447 N N . THR B 1 412 ? 3.416 72.062 15.969 1 95.81 412 THR B N 1
ATOM 6448 C CA . THR B 1 412 ? 3.787 71.125 14.922 1 95.81 412 THR B CA 1
ATOM 6449 C C . THR B 1 412 ? 4.602 69.938 15.5 1 95.81 412 THR B C 1
ATOM 6451 O O . THR B 1 412 ? 5.648 70.188 16.109 1 95.81 412 THR B O 1
ATOM 6454 N N . CYS B 1 413 ? 4.004 68.812 15.336 1 96.44 413 CYS B N 1
ATOM 6455 C CA . CYS B 1 413 ? 4.707 67.625 15.797 1 96.44 413 CYS B CA 1
ATOM 6456 C C . CYS B 1 413 ? 5.172 66.75 14.617 1 96.44 413 CYS B C 1
ATOM 6458 O O . CYS B 1 413 ? 4.383 66.438 13.727 1 96.44 413 CYS B O 1
ATOM 6460 N N . SER B 1 414 ? 6.492 66.375 14.562 1 96.31 414 SER B N 1
ATOM 6461 C CA . SER B 1 414 ? 7.086 65.562 13.492 1 96.31 414 SER B CA 1
ATOM 6462 C C . SER B 1 414 ? 7.793 64.375 14.047 1 96.31 414 SER B C 1
ATOM 6464 O O . SER B 1 414 ? 8.445 64.438 15.094 1 96.31 414 SER B O 1
ATOM 6466 N N . ASP B 1 415 ? 7.586 63.219 13.227 1 96.25 415 ASP B N 1
ATOM 6467 C CA . ASP B 1 415 ? 8.32 62 13.609 1 96.25 415 ASP B CA 1
ATOM 6468 C C . ASP B 1 415 ? 9.727 62 13.008 1 96.25 415 ASP B C 1
ATOM 6470 O O . ASP B 1 415 ? 10.102 62.938 12.289 1 96.25 415 ASP B O 1
ATOM 6474 N N . GLU B 1 416 ? 10.539 61 13.398 1 95.19 416 GLU B N 1
ATOM 6475 C CA . GLU B 1 416 ? 11.93 60.938 12.938 1 95.19 416 GLU B CA 1
ATOM 6476 C C . GLU B 1 416 ? 12.109 59.875 11.859 1 95.19 416 GLU B C 1
ATOM 6478 O O . GLU B 1 416 ? 13.219 59.375 11.656 1 95.19 416 GLU B O 1
ATOM 6483 N N . GLY B 1 417 ? 11.016 59.438 11.211 1 94.62 417 GLY B N 1
ATOM 6484 C CA . GLY B 1 417 ? 11.109 58.5 10.125 1 94.62 417 GLY B CA 1
ATOM 6485 C C . GLY B 1 417 ? 11.617 59.094 8.828 1 94.62 417 GLY B C 1
ATOM 6486 O O . GLY B 1 417 ? 11.805 60.312 8.734 1 94.62 417 GLY B O 1
ATOM 6487 N N . VAL B 1 418 ? 11.938 58.219 7.871 1 92.12 418 VAL B N 1
ATOM 6488 C CA . VAL B 1 418 ? 12.383 58.656 6.559 1 92.12 418 VAL B CA 1
ATOM 6489 C C . VAL B 1 418 ? 11.406 58.188 5.488 1 92.12 418 VAL B C 1
ATOM 6491 O O . VAL B 1 418 ? 11.375 57 5.148 1 92.12 418 VAL B O 1
ATOM 6494 N N . PRO B 1 419 ? 10.641 58.969 4.945 1 93.25 419 PRO B N 1
ATOM 6495 C CA . PRO B 1 419 ? 10.453 60.406 5.176 1 93.25 419 PRO B CA 1
ATOM 6496 C C . PRO B 1 419 ? 9.703 60.688 6.473 1 93.25 419 PRO B C 1
ATOM 6498 O O . PRO B 1 419 ? 8.938 59.875 6.953 1 93.25 419 PRO B O 1
ATOM 6501 N N . SER B 1 420 ? 9.953 61.844 7.035 1 96.19 420 SER B N 1
ATOM 6502 C CA . SER B 1 420 ? 9.289 62.281 8.258 1 96.19 420 SER B CA 1
ATOM 6503 C C . SER B 1 420 ? 7.844 62.688 7.992 1 96.19 420 SER B C 1
ATOM 6505 O O . SER B 1 420 ? 7.547 63.312 6.977 1 96.19 420 SER B O 1
ATOM 6507 N N . LEU B 1 421 ? 7.023 62.281 8.852 1 97.06 421 LEU B N 1
ATOM 6508 C CA . LEU B 1 421 ? 5.625 62.688 8.797 1 97.06 421 LEU B CA 1
ATOM 6509 C C . LEU B 1 421 ? 5.293 63.656 9.922 1 97.06 421 LEU B C 1
ATOM 6511 O O . LEU B 1 421 ? 5.832 63.531 11.031 1 97.06 421 LEU B O 1
ATOM 6515 N N . SER B 1 422 ? 4.398 64.625 9.672 1 96.19 422 SER B N 1
ATOM 6516 C CA . SER B 1 422 ? 4.121 65.688 10.672 1 96.19 422 SER B CA 1
ATOM 6517 C C . SER B 1 422 ? 2.641 66 10.695 1 96.19 422 SER B C 1
ATOM 6519 O O . SER B 1 422 ? 1.915 65.75 9.734 1 96.19 422 SER B O 1
ATOM 6521 N N . SER B 1 423 ? 2.24 66.5 11.812 1 96.06 423 SER B N 1
ATOM 6522 C CA . SER B 1 423 ? 0.899 67 12.023 1 96.06 423 SER B CA 1
ATOM 6523 C C . SER B 1 423 ? 0.942 68.312 12.781 1 96.06 423 SER B C 1
ATOM 6525 O O . SER B 1 423 ? 1.864 68.562 13.562 1 96.06 423 SER B O 1
ATOM 6527 N N . SER B 1 424 ? -0.027 69.188 12.484 1 94.94 424 SER B N 1
ATOM 6528 C CA . SER B 1 424 ? -0.1 70.5 13.141 1 94.94 424 SER B CA 1
ATOM 6529 C C . SER B 1 424 ? -1.499 70.75 13.688 1 94.94 424 SER B C 1
ATOM 6531 O O . SER B 1 424 ? -2.484 70.25 13.164 1 94.94 424 SER B O 1
ATOM 6533 N N . MET B 1 425 ? -1.467 71.5 14.742 1 93.06 425 MET B N 1
ATOM 6534 C CA . MET B 1 425 ? -2.736 71.875 15.375 1 93.06 425 MET B CA 1
ATOM 6535 C C . MET B 1 425 ? -2.68 73.25 15.961 1 93.06 425 MET B C 1
ATOM 6537 O O . MET B 1 425 ? -1.661 73.688 16.531 1 93.06 425 MET B O 1
ATOM 6541 N N . LEU B 1 426 ? -3.795 74.062 15.789 1 89.75 426 LEU B N 1
ATOM 6542 C CA . LEU B 1 426 ? -3.912 75.375 16.375 1 89.75 426 LEU B CA 1
ATOM 6543 C C . LEU B 1 426 ? -4.516 75.312 17.781 1 89.75 426 LEU B C 1
ATOM 6545 O O . LEU B 1 426 ? -5.574 74.75 17.969 1 89.75 426 LEU B O 1
ATOM 6549 N N . ILE B 1 427 ? -3.875 75.688 18.859 1 80.88 427 ILE B N 1
ATOM 6550 C CA . ILE B 1 427 ? -4.34 75.562 20.234 1 80.88 427 ILE B CA 1
ATOM 6551 C C . ILE B 1 427 ? -5.109 76.812 20.641 1 80.88 427 ILE B C 1
ATOM 6553 O O . ILE B 1 427 ? -6.125 76.75 21.328 1 80.88 427 ILE B O 1
ATOM 6557 N N . MET B 1 428 ? -4.621 78.062 20.625 1 67.56 428 MET B N 1
ATOM 6558 C CA . MET B 1 428 ? -5.25 79.25 21.141 1 67.56 428 MET B CA 1
ATOM 6559 C C . MET B 1 428 ? -5.621 80.188 20 1 67.56 428 MET B C 1
ATOM 6561 O O . MET B 1 428 ? -4.895 80.312 19.016 1 67.56 428 MET B O 1
ATOM 6565 N N . ASP B 1 429 ? -7.094 80.375 19.75 1 52.09 429 ASP B N 1
ATOM 6566 C CA . ASP B 1 429 ? -7.465 81.562 19 1 52.09 429 ASP B CA 1
ATOM 6567 C C . ASP B 1 429 ? -7.664 82.75 19.938 1 52.09 429 ASP B C 1
ATOM 6569 O O . ASP B 1 429 ? -8.117 82.625 21.078 1 52.09 429 ASP B O 1
#

Secondary structure (DSSP, 8-state):
--------------------EEEEEETTPPTT-EEE-HHHHHT--HHHHHHTT-EEE-TTS---EEEETTTTEEEESS---HHHHHTT-SS-EEEEEEEETTTTEEEEEEEEEEP-S----B-S-SEEEEEEETTPPTT-EEEEPPPB----GGGSEEEEEEE--SSEEEEEEE-TTS-EEEEEEE-S---TTT-SEEEEEEEEEE-SSS--EEEEEEEEEEEP-S----EES-SEEEEEEETTPPTT-EEEE--EE--S-GGGG-EEEEE---STTGGGTEEE-TTSEEEE-S---TTT-SEEEEEEEEEETTS-EEEEEEEEEEEP------EEEEEEE-S---TTPPTT-EEEEEEEE--S-GGGT-EEEEE-SS-SEEEEEEETTEEEEEE-S---TTT-S---EEEEEEE-SSS--EEEEEEE-/--------------------EEEEEETTPPTT-EEE-HHHHHT--HHHHHHTT-EEE-TTS---EEEETTTTEEEESS---HHHHHTT-SS-EEEEEEEETTTTEEEEEEEEEEP-S----B-S-SEEEEEEETTPPTT-EEEEPPPB--S-GGGSEEEEEEES-SSEEEEEEE-TTS-EEEEEEE-S---TTT-SEEEEEEEEEE-SSS--EEEEEEEEEEEP-S----EES-SEEEEEEETTPPTT-EEEE--EE--S-GGGG-EEEEE---STTGGGTEEE-TTSEEEE-S---TTT-SEEEEEEEEEETTS-EEEEEEEEEEEP------EEEEEEE-S---TTPPTT-EEEEEEEE--S-GGGT-EEEEE-SS-SEEEEEEETTEEEEEE-S---TTT-S---EEEEEEE-SSS--EEEEEEE-

pLDDT: mean 88.6, std 14.01, range [21.62, 97.88]

Organism: NCBI:txid303518